Protein AF-A0A932JRI7-F1 (afdb_monomer_lite)

Sequence (1014 aa):
MSVPEILVAALLSLPAAAAASESVGAADLIRPLLGRARAAEADLAIRADRWESPTTLEPVEALLRSPLDVPEAAGRRRAGPTGTLSEALLSAAGSAGFAWDRVLADVGPGVKPPRAVKDEGLRRALRRLAGSLQRARSEVDAGLASLKPGLRERVLGAMTALVLGDDPPEGGTEAAFETAGAFDPLPLIVAAHDLAWTIDEVLPALREAALGAVFTGRLRWETPGGVILLSGKQDDVFSDVDLEGVDVLVDLGGRSRYLASPALAGPGQVRVVVDMSHELTMERPNGAAGSATLGVALFVAPEPGTKTVRAGDFSLGAGLFGVGAAWLAGPLSVDAGRFSLGAGAFGVGVMVAAGDGSRLVSDLSSQGYGTTRGAGLFVLRGSGGKAECGLRRPDARESLGLLSLCQGVGLGPRAFAAGGVGTALVSGSSNSLRASYMAQGMGYWHGLGRLLIHGDGNRLQARRYAQGAGVHTAVGLLAVEGSRNEARTWGVGPGFGWDYGVGWLDVAGDDNVLAAEWASGRGDIDGHGFVAVRGERNRLALAGAAAGALRRNAPSYAFAAATGTGNILKTPEPDPWGADGGFTHDAALAAPPAEWPTVDREPFAEADARRVLKRVLAAELLPARERLAAWLSAMANAGLESHVPLTVAERILQDGTDAPGLLPSLVTVERFDELVWARLLLSAGGRRGARATAVELSVAKGQRRAVLAGMLSVFGNGAAETALATLADPDWRVRRAAAISLGILLDRETGDEPGRLVLLAEAERLCGKSAPEESFARLGSQRLGAYLQTLASDPDSSREDFIRVFRAAEGRVLDRLPIGHHAAREFAAVLAGRSRAACQALSKQGEEAEALVGPAAGAARRLLDDPEPEVVQAALTALAQLGRPEDAGLVAARLSDPSAMLREAAAGGLGRMGVAALSEIARALAAPEPALRALGALAAAQSSDPAGLALLDGAFKDAEAAVRGTAVAALFAVQDPLKPRRKDFGPALRLLAAEDPDPVVRSAAARAMAAVGG

Structure (mmCIF, N/CA/C/O backbone):
data_AF-A0A932JRI7-F1
#
_entry.id   AF-A0A932JRI7-F1
#
loop_
_atom_site.group_PDB
_atom_site.id
_atom_site.type_symbol
_atom_site.label_atom_id
_atom_site.label_alt_id
_atom_site.label_comp_id
_atom_site.label_asym_id
_atom_site.label_entity_id
_atom_site.label_seq_id
_atom_site.pdbx_PDB_ins_code
_atom_site.Cartn_x
_atom_site.Cartn_y
_atom_site.Cartn_z
_atom_site.occupancy
_atom_site.B_iso_or_equiv
_atom_site.auth_seq_id
_atom_site.auth_comp_id
_atom_site.auth_asym_id
_atom_site.auth_atom_id
_atom_site.pdbx_PDB_model_num
ATOM 1 N N . MET A 1 1 ? -11.057 71.327 -11.210 1.00 36.66 1 MET A N 1
ATOM 2 C CA . MET A 1 1 ? -10.603 70.147 -11.976 1.00 36.66 1 MET A CA 1
ATOM 3 C C . MET A 1 1 ? -11.464 68.979 -11.537 1.00 36.66 1 MET A C 1
ATOM 5 O O . MET A 1 1 ? -11.344 68.554 -10.397 1.00 36.66 1 MET A O 1
ATOM 9 N N . SER A 1 2 ? -12.454 68.596 -12.339 1.00 27.72 2 SER A N 1
ATOM 10 C CA . SER A 1 2 ? -13.558 67.739 -11.889 1.00 27.72 2 SER A CA 1
ATOM 11 C C . SER A 1 2 ? -13.360 66.294 -12.340 1.00 27.72 2 SER A C 1
ATOM 13 O O . SER A 1 2 ? -13.501 66.058 -13.526 1.00 27.72 2 SER A O 1
ATOM 15 N N . VAL A 1 3 ? -12.988 65.407 -11.403 1.00 31.45 3 VAL A N 1
ATOM 16 C CA . VAL A 1 3 ? -13.730 64.245 -10.836 1.00 31.45 3 VAL A CA 1
ATOM 17 C C . VAL A 1 3 ? -13.995 62.909 -11.609 1.00 31.45 3 VAL A C 1
ATOM 19 O O . VAL A 1 3 ? -14.430 61.991 -10.923 1.00 31.45 3 VAL A O 1
ATOM 22 N N . PRO A 1 4 ? -13.627 62.627 -12.885 1.00 27.30 4 PRO A N 1
ATOM 23 C CA . PRO A 1 4 ? -13.668 61.226 -13.357 1.00 27.30 4 PRO A CA 1
ATOM 24 C C . PRO A 1 4 ? -12.367 60.640 -13.936 1.00 27.30 4 PRO A C 1
ATOM 26 O O . PRO A 1 4 ? -12.443 59.699 -14.714 1.00 27.30 4 PRO A O 1
ATOM 29 N N . GLU A 1 5 ? -11.176 61.087 -13.521 1.00 28.12 5 GLU A N 1
ATOM 30 C CA . GLU A 1 5 ? -9.908 60.408 -13.895 1.00 28.12 5 GLU A CA 1
ATOM 31 C C . GLU A 1 5 ? -9.205 59.683 -12.731 1.00 28.12 5 GLU A C 1
ATOM 33 O O . GLU A 1 5 ? -8.280 58.907 -12.945 1.00 28.12 5 GLU A O 1
ATOM 38 N N . ILE A 1 6 ? -9.700 59.824 -11.495 1.00 28.88 6 ILE A N 1
ATOM 39 C CA . ILE A 1 6 ? -9.169 59.098 -10.321 1.00 28.88 6 ILE A CA 1
ATOM 40 C C . ILE A 1 6 ? -9.861 57.731 -10.120 1.00 28.88 6 ILE A C 1
ATOM 42 O O . ILE A 1 6 ? -9.360 56.877 -9.394 1.00 28.88 6 ILE A O 1
ATOM 46 N N . LEU A 1 7 ? -10.966 57.457 -10.823 1.00 26.55 7 LEU A N 1
ATOM 47 C CA . LEU A 1 7 ? -11.754 56.231 -10.626 1.00 26.55 7 LEU A CA 1
ATOM 48 C C . LEU A 1 7 ? -11.332 55.022 -11.482 1.00 26.55 7 LEU A C 1
ATOM 50 O O . LEU A 1 7 ? -11.878 53.944 -11.286 1.00 26.55 7 LEU A O 1
ATOM 54 N N . VAL A 1 8 ? -10.344 55.153 -12.377 1.00 27.95 8 VAL A N 1
ATOM 55 C CA . VAL A 1 8 ? -9.866 54.022 -13.209 1.00 27.95 8 VAL A CA 1
ATOM 56 C C . VAL A 1 8 ? -8.505 53.476 -12.744 1.00 27.95 8 VAL A C 1
ATOM 58 O O . VAL A 1 8 ? -8.189 52.320 -13.002 1.00 27.95 8 VAL A O 1
ATOM 61 N N . ALA A 1 9 ? -7.743 54.233 -11.946 1.00 25.77 9 ALA A N 1
ATOM 62 C CA . ALA A 1 9 ? -6.472 53.775 -11.364 1.00 25.77 9 ALA A CA 1
ATOM 63 C C . ALA A 1 9 ? -6.589 53.252 -9.914 1.00 25.77 9 ALA A C 1
ATOM 65 O O . ALA A 1 9 ? -5.636 52.683 -9.392 1.00 25.77 9 ALA A O 1
ATOM 66 N N . ALA A 1 10 ? -7.757 53.389 -9.273 1.00 26.52 10 ALA A N 1
ATOM 67 C CA . ALA A 1 10 ? -8.033 52.882 -7.919 1.00 26.52 10 ALA A CA 1
ATOM 68 C C . ALA A 1 10 ? -8.859 51.574 -7.894 1.00 26.52 10 ALA A C 1
ATOM 70 O O . ALA A 1 10 ? -9.269 51.120 -6.830 1.00 26.52 10 ALA A O 1
ATOM 71 N N . LEU A 1 11 ? -9.081 50.949 -9.059 1.00 25.73 11 LEU A N 1
ATOM 72 C CA . LEU A 1 11 ? -9.688 49.614 -9.204 1.00 25.73 11 LEU A CA 1
ATOM 73 C C . LEU A 1 11 ? -8.648 48.494 -9.425 1.00 25.73 11 LEU A C 1
ATOM 75 O O . LEU A 1 11 ? -9.022 47.347 -9.646 1.00 25.73 11 LEU A O 1
ATOM 79 N N . LEU A 1 12 ? -7.348 48.804 -9.320 1.00 28.78 12 LEU A N 1
ATOM 80 C CA . LEU A 1 12 ? -6.237 47.841 -9.437 1.00 28.78 12 LEU A CA 1
ATOM 81 C C . LEU A 1 12 ? -5.398 47.697 -8.153 1.00 28.78 12 LEU A C 1
ATOM 83 O O . LEU A 1 12 ? -4.301 47.146 -8.181 1.00 28.78 12 LEU A O 1
ATOM 87 N N . SER A 1 13 ? -5.903 48.160 -7.011 1.00 29.48 13 SER A N 1
ATOM 88 C CA . SER A 1 13 ? -5.185 48.062 -5.735 1.00 29.48 13 SER A CA 1
ATOM 89 C C . SER A 1 13 ? -6.122 48.032 -4.528 1.00 29.48 13 SER A C 1
ATOM 91 O O . SER A 1 13 ? -5.981 48.815 -3.595 1.00 29.48 13 SER A O 1
ATOM 93 N N . LEU A 1 14 ? -7.059 47.081 -4.512 1.00 22.62 14 LEU A N 1
ATOM 94 C CA . LEU A 1 14 ? -7.661 46.584 -3.273 1.00 22.62 14 LEU A CA 1
ATOM 95 C C . LEU A 1 14 ? -7.813 45.055 -3.356 1.00 22.62 14 LEU A C 1
ATOM 97 O O . LEU A 1 14 ? -8.257 44.546 -4.388 1.00 22.62 14 LEU A O 1
ATOM 101 N N . PRO A 1 15 ? -7.436 44.311 -2.300 1.00 26.27 15 PRO A N 1
ATOM 102 C CA . PRO A 1 15 ? -7.470 42.857 -2.282 1.00 26.27 15 PRO A CA 1
ATOM 103 C C . PRO A 1 15 ? -8.920 42.369 -2.200 1.00 26.27 15 PRO A C 1
ATOM 105 O O . PRO A 1 15 ? -9.474 42.164 -1.124 1.00 26.27 15 PRO A O 1
ATOM 108 N N . ALA A 1 16 ? -9.539 42.139 -3.354 1.00 25.34 16 ALA A N 1
ATOM 109 C CA . ALA A 1 16 ? -10.710 41.279 -3.471 1.00 25.34 16 ALA A CA 1
ATOM 110 C C . ALA A 1 16 ? -10.256 39.808 -3.494 1.00 25.34 16 ALA A C 1
ATOM 112 O O . ALA A 1 16 ? -10.397 39.111 -4.492 1.00 25.34 16 ALA A O 1
ATOM 113 N N . ALA A 1 17 ? -9.643 39.346 -2.406 1.00 30.55 17 ALA A N 1
ATOM 114 C CA . ALA A 1 17 ? -9.257 37.948 -2.230 1.00 30.55 17 ALA A CA 1
ATOM 115 C C . ALA A 1 17 ? -9.237 37.597 -0.738 1.00 30.55 17 ALA A C 1
ATOM 117 O O . ALA A 1 17 ? -8.199 37.286 -0.173 1.00 30.55 17 ALA A O 1
ATOM 118 N N . ALA A 1 18 ? -10.390 37.699 -0.080 1.00 29.88 18 ALA A N 1
ATOM 119 C CA . ALA A 1 18 ? -10.559 37.176 1.279 1.00 29.88 18 ALA A CA 1
ATOM 120 C C . ALA A 1 18 ? -11.938 36.534 1.515 1.00 29.88 18 ALA A C 1
ATOM 122 O O . ALA A 1 18 ? -12.318 36.291 2.651 1.00 29.88 18 ALA A O 1
ATOM 123 N N . ALA A 1 19 ? -12.704 36.248 0.454 1.00 27.34 19 ALA A N 1
ATOM 124 C CA . ALA A 1 19 ? -14.030 35.631 0.588 1.00 27.34 19 ALA A CA 1
ATOM 125 C C . ALA A 1 19 ? -14.364 34.598 -0.509 1.00 27.34 19 ALA A C 1
ATOM 127 O O . ALA A 1 19 ? -15.526 34.258 -0.696 1.00 27.34 19 ALA A O 1
ATOM 128 N N . ALA A 1 20 ? -13.362 34.092 -1.241 1.00 27.81 20 ALA A N 1
ATOM 129 C CA . ALA A 1 20 ? -13.552 33.069 -2.280 1.00 27.81 20 ALA A CA 1
ATOM 130 C C . ALA A 1 20 ? -12.725 31.785 -2.056 1.00 27.81 20 ALA A C 1
ATOM 132 O O . ALA A 1 20 ? -12.761 30.889 -2.892 1.00 27.81 20 ALA A O 1
ATOM 133 N N . SER A 1 21 ? -11.977 31.667 -0.951 1.00 36.88 21 SER A N 1
ATOM 134 C CA . SER A 1 21 ? -11.067 30.532 -0.718 1.00 36.88 21 SER A CA 1
ATOM 135 C C . SER A 1 21 ? -11.679 29.355 0.053 1.00 36.88 21 SER A C 1
ATOM 137 O O . SER A 1 21 ? -10.985 28.366 0.268 1.00 36.88 21 SER A O 1
ATOM 139 N N . GLU A 1 22 ? -12.953 29.415 0.455 1.00 42.88 22 GLU A N 1
ATOM 140 C CA . GLU A 1 22 ? -13.600 28.337 1.229 1.00 42.88 22 GLU A CA 1
ATOM 141 C C . GLU A 1 22 ? -14.302 27.258 0.374 1.00 42.88 22 GLU A C 1
ATOM 143 O O . GLU A 1 22 ? -14.748 26.250 0.924 1.00 42.88 22 GLU A O 1
ATOM 148 N N . SER A 1 23 ? -14.377 27.407 -0.959 1.00 53.59 23 SER A N 1
ATOM 149 C CA . SER A 1 23 ? -15.169 26.515 -1.832 1.00 53.59 23 SER A CA 1
ATOM 150 C C . SER A 1 23 ? -14.382 25.538 -2.717 1.00 53.59 23 SER A C 1
ATOM 152 O O . SER A 1 23 ? -15.010 24.713 -3.374 1.00 53.59 23 SER A O 1
ATOM 154 N N . VAL A 1 24 ? -13.047 25.603 -2.759 1.00 71.25 24 VAL A N 1
ATOM 155 C CA . VAL A 1 24 ? -12.232 24.773 -3.672 1.00 71.25 24 VAL A CA 1
ATOM 156 C C . VAL A 1 24 ? -11.678 23.550 -2.934 1.00 71.25 24 VAL A C 1
ATOM 158 O O . VAL A 1 24 ? -10.930 23.694 -1.962 1.00 71.25 24 VAL A O 1
ATOM 161 N N . GLY A 1 25 ? -12.049 22.345 -3.375 1.00 85.31 25 GLY A N 1
ATOM 162 C CA . GLY A 1 25 ? -11.584 21.082 -2.798 1.00 85.31 25 GLY A CA 1
ATOM 163 C C . GLY A 1 25 ? -10.139 20.738 -3.176 1.00 85.31 25 GLY A C 1
ATOM 164 O O . GLY A 1 25 ? -9.568 21.302 -4.106 1.00 85.31 25 GLY A O 1
ATOM 165 N N . ALA A 1 26 ? -9.531 19.775 -2.474 1.00 91.62 26 ALA A N 1
ATOM 166 C CA . ALA A 1 26 ? -8.179 19.289 -2.779 1.00 91.62 26 ALA A CA 1
ATOM 167 C C . ALA A 1 26 ? -8.045 18.796 -4.231 1.00 91.62 26 ALA A C 1
ATOM 169 O O . ALA A 1 26 ? -7.094 19.153 -4.923 1.00 91.62 26 ALA A O 1
ATOM 170 N N . ALA A 1 27 ? -9.028 18.027 -4.705 1.00 93.06 27 ALA A N 1
ATOM 171 C CA . ALA A 1 27 ? -9.071 17.505 -6.068 1.00 93.06 27 ALA A CA 1
ATOM 172 C C . ALA A 1 27 ? -9.191 18.613 -7.127 1.00 93.06 27 ALA A C 1
ATOM 174 O O . ALA A 1 27 ? -8.538 18.541 -8.169 1.00 93.06 27 ALA A O 1
ATOM 175 N N . ASP A 1 28 ? -9.953 19.672 -6.842 1.00 93.75 28 ASP A N 1
ATOM 176 C CA . ASP A 1 28 ? -10.133 20.808 -7.755 1.00 93.75 28 ASP A CA 1
ATOM 177 C C . ASP A 1 28 ? -8.826 21.555 -8.034 1.00 93.75 28 ASP A C 1
ATOM 179 O O . ASP A 1 28 ? -8.659 22.123 -9.111 1.00 93.75 28 ASP A O 1
ATOM 183 N N . LEU A 1 29 ? -7.871 21.520 -7.097 1.00 94.56 29 LEU A N 1
ATOM 184 C CA . LEU A 1 29 ? -6.537 22.085 -7.301 1.00 94.56 29 LEU A CA 1
ATOM 185 C C . LEU A 1 29 ? -5.662 21.235 -8.231 1.00 94.56 29 LEU A C 1
ATOM 187 O O . LEU A 1 29 ? -4.788 21.772 -8.910 1.00 94.56 29 LEU A O 1
ATOM 191 N N . ILE A 1 30 ? -5.894 19.921 -8.275 1.00 96.69 30 ILE A N 1
ATOM 192 C CA . ILE A 1 30 ? -5.108 18.972 -9.073 1.00 96.69 30 ILE A CA 1
ATOM 193 C C . ILE A 1 30 ? -5.594 18.913 -10.520 1.00 96.69 30 ILE A C 1
ATOM 195 O O . ILE A 1 30 ? -4.771 18.864 -11.435 1.00 96.69 30 ILE A O 1
ATOM 199 N N . ARG A 1 31 ? -6.913 18.949 -10.749 1.00 96.12 31 ARG A N 1
ATOM 200 C CA . ARG A 1 31 ? -7.529 18.809 -12.085 1.00 96.12 31 ARG A CA 1
ATOM 201 C C . ARG A 1 31 ? -6.873 19.668 -13.182 1.00 96.12 31 ARG A C 1
ATOM 203 O O . ARG A 1 31 ? -6.589 19.125 -14.250 1.00 96.12 31 ARG A O 1
ATOM 210 N N . PRO A 1 32 ? -6.544 20.958 -12.957 1.00 94.75 32 PRO A N 1
ATOM 211 C CA . PRO A 1 32 ? -5.906 21.793 -13.978 1.00 94.75 32 PRO A CA 1
ATOM 212 C C . PRO A 1 32 ? -4.484 21.354 -14.367 1.00 94.75 32 PRO A C 1
ATOM 214 O O . PRO A 1 32 ? -3.978 21.769 -15.410 1.00 94.75 32 PRO A O 1
ATOM 217 N N . LEU A 1 33 ? -3.814 20.545 -13.539 1.00 94.56 33 LEU A N 1
ATOM 218 C CA . LEU A 1 33 ? -2.443 20.089 -13.773 1.00 94.56 33 LEU A CA 1
ATOM 219 C C . LEU A 1 33 ? -2.367 18.830 -14.645 1.00 94.56 33 LEU A C 1
ATOM 221 O O . LEU A 1 33 ? -1.331 18.609 -15.271 1.00 94.56 33 LEU A O 1
ATOM 225 N N . LEU A 1 34 ? -3.447 18.045 -14.751 1.00 94.81 34 LEU A N 1
ATOM 226 C CA . LEU A 1 34 ? -3.465 16.774 -15.494 1.00 94.81 34 LEU A CA 1
ATOM 227 C C . LEU A 1 34 ? -3.014 16.946 -16.952 1.00 94.81 34 LEU A C 1
ATOM 229 O O . LEU A 1 34 ? -2.151 16.214 -17.441 1.00 94.81 34 LEU A O 1
ATOM 233 N N . GLY A 1 35 ? -3.512 17.995 -17.615 1.00 90.19 35 GLY A N 1
ATOM 234 C CA . GLY A 1 35 ? -3.157 18.304 -19.000 1.00 90.19 35 GLY A CA 1
ATOM 235 C C . GLY A 1 35 ? -1.664 18.582 -19.209 1.00 90.19 35 GLY A C 1
ATOM 236 O O . GLY A 1 35 ? -1.132 18.266 -20.271 1.00 90.19 35 GLY A O 1
ATOM 237 N N . ARG A 1 36 ? -0.951 19.095 -18.192 1.00 88.88 36 ARG A N 1
ATOM 238 C CA . ARG A 1 36 ? 0.504 19.339 -18.266 1.00 88.88 36 ARG A CA 1
ATOM 239 C C . ARG A 1 36 ? 1.309 18.039 -18.304 1.00 88.88 36 ARG A C 1
ATOM 241 O O . ARG A 1 36 ? 2.360 18.001 -18.934 1.00 88.88 36 ARG A O 1
ATOM 248 N N . ALA A 1 37 ? 0.788 16.978 -17.689 1.00 90.94 37 ALA A N 1
ATOM 249 C CA . ALA A 1 37 ? 1.353 15.630 -17.724 1.00 90.94 37 ALA A CA 1
ATOM 250 C C . ALA A 1 37 ? 0.756 14.759 -18.849 1.00 90.94 37 ALA A C 1
ATOM 252 O O . ALA A 1 37 ? 0.970 13.548 -18.866 1.00 90.94 37 ALA A O 1
ATOM 253 N N . ARG A 1 38 ? -0.002 15.358 -19.787 1.00 92.19 38 ARG A N 1
ATOM 254 C CA . ARG A 1 38 ? -0.692 14.663 -20.895 1.00 92.19 38 ARG A CA 1
ATOM 255 C C . ARG A 1 38 ? -1.640 13.551 -20.416 1.00 92.19 38 ARG A C 1
ATOM 257 O O . ARG A 1 38 ? -1.845 12.568 -21.134 1.00 92.19 38 ARG A O 1
ATOM 264 N N . ALA A 1 39 ? -2.208 13.721 -19.223 1.00 93.00 39 ALA A N 1
ATOM 265 C CA . ALA A 1 39 ? -3.113 12.776 -18.581 1.00 93.00 39 ALA A CA 1
ATOM 266 C C . ALA A 1 39 ? -4.538 13.340 -18.491 1.00 93.00 39 ALA A C 1
ATOM 268 O O . ALA A 1 39 ? -4.741 14.554 -18.417 1.00 93.00 39 ALA A O 1
ATOM 269 N N . ALA A 1 40 ? -5.518 12.446 -18.457 1.00 94.12 40 ALA A N 1
ATOM 270 C CA . ALA A 1 40 ? -6.896 12.708 -18.061 1.00 94.12 40 ALA A CA 1
ATOM 271 C C . ALA A 1 40 ? -7.214 11.996 -16.735 1.00 94.12 40 ALA A C 1
ATOM 273 O O . ALA A 1 40 ? -6.470 11.125 -16.293 1.00 94.12 40 ALA A O 1
ATOM 274 N N . GLU A 1 41 ? -8.346 12.324 -16.103 1.00 95.12 41 GLU A N 1
ATOM 275 C CA . GLU A 1 41 ? -8.762 11.652 -14.858 1.00 95.12 41 GLU A CA 1
ATOM 276 C C . GLU A 1 41 ? -8.888 10.130 -15.032 1.00 95.12 41 GLU A C 1
ATOM 278 O O . GLU A 1 41 ? -8.479 9.372 -14.157 1.00 95.12 41 GLU A O 1
ATOM 283 N N . ALA A 1 42 ? -9.383 9.681 -16.190 1.00 94.00 42 ALA A N 1
ATOM 284 C CA . ALA A 1 42 ? -9.513 8.262 -16.508 1.00 94.00 42 ALA A CA 1
ATOM 285 C C . ALA A 1 42 ? -8.161 7.524 -16.566 1.00 94.00 42 ALA A C 1
ATOM 287 O O . ALA A 1 42 ? -8.125 6.324 -16.312 1.00 94.00 42 ALA A O 1
ATOM 288 N N . ASP A 1 43 ? -7.056 8.222 -16.856 1.00 94.50 43 ASP A N 1
ATOM 289 C CA . ASP A 1 43 ? -5.713 7.625 -16.888 1.00 94.50 43 ASP A CA 1
ATOM 290 C C . ASP A 1 43 ? -5.156 7.351 -15.480 1.00 94.50 43 ASP A C 1
ATOM 292 O O . ASP A 1 43 ? -4.161 6.643 -15.343 1.00 94.50 43 ASP A O 1
ATOM 296 N N . LEU A 1 44 ? -5.783 7.900 -14.433 1.00 95.44 44 LEU A N 1
ATOM 297 C CA . LEU A 1 44 ? -5.419 7.643 -13.036 1.00 95.44 44 LEU A CA 1
ATOM 298 C C . LEU A 1 44 ? -6.091 6.375 -12.488 1.00 95.44 44 LEU A C 1
ATOM 300 O O . LEU A 1 44 ? -5.732 5.907 -11.411 1.00 95.44 44 LEU A O 1
ATOM 304 N N . ALA A 1 45 ? -7.104 5.848 -13.177 1.00 94.75 45 ALA A N 1
ATOM 305 C CA . ALA A 1 45 ? -7.921 4.760 -12.663 1.00 94.75 45 ALA A CA 1
ATOM 306 C C . ALA A 1 45 ? -7.111 3.464 -12.514 1.00 94.75 45 ALA A C 1
ATOM 308 O O . ALA A 1 45 ? -6.529 2.946 -13.468 1.00 94.75 45 ALA A O 1
ATOM 309 N N . ILE A 1 46 ? -7.151 2.887 -11.315 1.00 92.19 46 ILE A N 1
ATOM 310 C CA . ILE A 1 46 ? -6.522 1.606 -11.008 1.00 92.19 46 ILE A CA 1
ATOM 311 C C . ILE A 1 46 ? -7.592 0.516 -11.008 1.00 92.19 46 ILE A C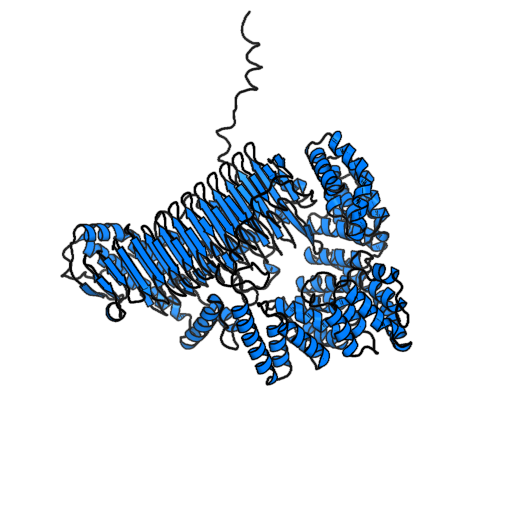 1
ATOM 313 O O . ILE A 1 46 ? -8.572 0.560 -10.263 1.00 92.19 46 ILE A O 1
ATOM 317 N N . ARG A 1 47 ? -7.405 -0.483 -11.873 1.00 86.12 47 ARG A N 1
ATOM 318 C CA . ARG A 1 47 ? -8.337 -1.602 -12.040 1.00 86.12 47 ARG A CA 1
ATOM 319 C C . ARG A 1 47 ? -8.220 -2.635 -10.917 1.00 86.12 47 ARG A C 1
ATOM 321 O O . ARG A 1 47 ? -7.149 -3.201 -10.700 1.00 86.12 47 ARG A O 1
ATOM 328 N N . ALA A 1 48 ? -9.355 -2.945 -10.296 1.00 74.38 48 ALA A N 1
ATOM 329 C CA . ALA A 1 48 ? -9.482 -3.927 -9.218 1.00 74.38 48 ALA A CA 1
ATOM 330 C C . ALA A 1 48 ? -9.294 -5.389 -9.677 1.00 74.38 48 ALA A C 1
ATOM 332 O O . ALA A 1 48 ? -8.762 -6.212 -8.940 1.00 74.38 48 ALA A O 1
ATOM 333 N N . ASP A 1 49 ? -9.689 -5.724 -10.910 1.00 84.06 49 ASP A N 1
ATOM 334 C CA . ASP A 1 49 ? -9.699 -7.099 -11.445 1.00 84.06 49 ASP A CA 1
ATOM 335 C C . ASP A 1 49 ? -8.313 -7.624 -11.875 1.00 84.06 49 ASP A C 1
ATOM 337 O O . ASP A 1 49 ? -8.165 -8.768 -12.324 1.00 84.06 49 ASP A O 1
ATOM 341 N N . ARG A 1 50 ? -7.270 -6.804 -11.694 1.00 83.62 50 ARG A N 1
ATOM 342 C CA . ARG A 1 50 ? -5.865 -7.185 -11.893 1.00 83.62 50 ARG A CA 1
ATOM 343 C C . ARG A 1 50 ? -5.440 -8.320 -10.961 1.00 83.62 50 ARG A C 1
ATOM 345 O O . ARG A 1 50 ? -4.589 -9.128 -11.338 1.00 83.62 50 ARG A O 1
ATOM 352 N N . TRP A 1 51 ? -6.050 -8.390 -9.781 1.00 82.88 51 TRP A N 1
ATOM 353 C CA . TRP A 1 51 ? -5.778 -9.391 -8.759 1.00 82.88 51 TRP A CA 1
ATOM 354 C C . TRP A 1 51 ? -7.082 -10.061 -8.312 1.00 82.88 51 TRP A C 1
ATOM 356 O O . TRP A 1 51 ? -8.066 -9.395 -8.009 1.00 82.88 51 TRP A O 1
ATOM 366 N N . GLU A 1 52 ? -7.089 -11.389 -8.231 1.00 81.75 52 GLU A N 1
ATOM 367 C CA . GLU A 1 52 ? -8.149 -12.185 -7.605 1.00 81.75 52 GLU A CA 1
ATOM 368 C C . GLU A 1 52 ? -7.899 -12.215 -6.094 1.00 81.75 52 GLU A C 1
ATOM 370 O O . GLU A 1 52 ? -7.553 -13.241 -5.518 1.00 81.75 52 GLU A O 1
ATOM 375 N N . SER A 1 53 ? -8.014 -11.055 -5.443 1.00 81.81 53 SER A N 1
ATOM 376 C CA . SER A 1 53 ? -7.880 -10.975 -3.989 1.00 81.81 53 SER A CA 1
ATOM 377 C C . SER A 1 53 ? -9.234 -11.269 -3.338 1.00 81.81 53 SER A C 1
ATOM 379 O O . SER A 1 53 ? -10.214 -10.580 -3.643 1.00 81.81 53 SER A O 1
ATOM 381 N N . PRO A 1 54 ? -9.345 -12.267 -2.444 1.00 83.12 54 PRO A N 1
ATOM 382 C CA . PRO A 1 54 ? -10.583 -12.475 -1.717 1.00 83.12 54 PRO A CA 1
ATOM 383 C C . PRO A 1 54 ? -10.839 -11.288 -0.780 1.00 83.12 54 PRO A C 1
ATOM 385 O O . PRO A 1 54 ? -9.922 -10.576 -0.360 1.00 83.12 54 PRO A O 1
ATOM 388 N N . THR A 1 55 ? -12.114 -11.102 -0.438 1.00 85.31 55 THR A N 1
ATOM 389 C CA . THR A 1 55 ? -12.574 -10.156 0.588 1.00 85.31 55 THR A CA 1
ATOM 390 C C . THR A 1 55 ? -12.255 -8.673 0.343 1.00 85.31 55 THR A C 1
ATOM 392 O O . THR A 1 55 ? -12.105 -7.923 1.309 1.00 85.31 55 THR A O 1
ATOM 395 N N . THR A 1 56 ? -12.148 -8.235 -0.916 1.00 90.25 56 THR A N 1
ATOM 396 C CA . THR A 1 56 ? -12.024 -6.806 -1.250 1.00 90.25 56 THR A CA 1
ATOM 397 C C . THR A 1 56 ? -13.209 -5.999 -0.717 1.00 90.25 56 THR A C 1
ATOM 399 O O . THR A 1 56 ? -14.323 -6.504 -0.560 1.00 90.25 56 THR A O 1
ATOM 402 N N . LEU A 1 57 ? -12.956 -4.727 -0.403 1.00 90.94 57 LEU A N 1
ATOM 403 C CA . LEU A 1 57 ? -13.967 -3.802 0.096 1.00 90.94 57 LEU A CA 1
ATOM 404 C C . LEU A 1 57 ? -14.340 -2.824 -1.013 1.00 90.94 57 LEU A C 1
ATOM 406 O O . LEU A 1 57 ? -13.515 -2.011 -1.422 1.00 90.94 57 LEU A O 1
ATOM 410 N N . GLU A 1 58 ? -15.597 -2.853 -1.454 1.00 91.25 58 GLU A N 1
ATOM 411 C CA . GLU A 1 58 ? -16.082 -1.995 -2.543 1.00 91.25 58 GLU A CA 1
ATOM 412 C C . GLU A 1 58 ? -15.795 -0.492 -2.337 1.00 91.25 58 GLU A C 1
ATOM 414 O O . GLU A 1 58 ? -15.376 0.155 -3.297 1.00 91.25 58 GLU A O 1
ATOM 419 N N . PRO A 1 59 ? -15.900 0.086 -1.118 1.00 90.56 59 PRO A N 1
ATOM 420 C CA . PRO A 1 59 ? -15.491 1.474 -0.893 1.00 90.56 59 PRO A CA 1
ATOM 421 C C . PRO A 1 59 ? -14.014 1.755 -1.209 1.00 90.56 59 PRO A C 1
ATOM 423 O O . PRO A 1 59 ? -13.687 2.864 -1.618 1.00 90.56 59 PRO A O 1
ATOM 426 N N . VAL A 1 60 ? -13.120 0.778 -1.027 1.00 93.38 60 VAL A N 1
ATOM 427 C CA . VAL A 1 60 ? -11.687 0.918 -1.334 1.00 93.38 60 VAL A CA 1
ATOM 428 C C . VAL A 1 60 ? -11.453 0.782 -2.837 1.00 93.38 60 VAL A C 1
ATOM 430 O O . VAL A 1 60 ? -10.760 1.610 -3.424 1.00 93.38 60 VAL A O 1
ATOM 433 N N . GLU A 1 61 ? -12.089 -0.200 -3.479 1.00 93.88 61 GLU A N 1
ATOM 434 C CA . GLU A 1 61 ? -11.988 -0.393 -4.931 1.00 93.88 61 GLU A CA 1
ATOM 435 C C . GLU A 1 61 ? -12.552 0.802 -5.713 1.00 93.88 61 GLU A C 1
ATOM 437 O O . GLU A 1 61 ? -12.004 1.192 -6.743 1.00 93.88 61 GLU A O 1
ATOM 442 N N . ALA A 1 62 ? -13.616 1.434 -5.210 1.00 93.62 62 ALA A N 1
ATOM 443 C CA . ALA A 1 62 ? -14.157 2.659 -5.789 1.00 93.62 62 ALA A CA 1
ATOM 444 C C . ALA A 1 62 ? -13.135 3.809 -5.774 1.00 93.62 62 ALA A C 1
ATOM 446 O O . ALA A 1 62 ? -12.999 4.513 -6.772 1.00 93.62 62 ALA A O 1
ATOM 447 N N . LEU A 1 63 ? -12.370 3.962 -4.687 1.00 95.00 63 LEU A N 1
ATOM 448 C CA . LEU A 1 63 ? -11.324 4.985 -4.579 1.00 95.00 63 LEU A CA 1
ATOM 449 C C . LEU A 1 63 ? -10.108 4.701 -5.467 1.00 95.00 63 LEU A C 1
ATOM 451 O O . LEU A 1 63 ? -9.479 5.635 -5.949 1.00 95.00 63 LEU A O 1
ATOM 455 N N . LEU A 1 64 ? -9.782 3.431 -5.713 1.00 95.62 64 LEU A N 1
ATOM 456 C CA . LEU A 1 64 ? -8.743 3.059 -6.678 1.00 95.62 64 LEU A CA 1
ATOM 457 C C . LEU A 1 64 ? -9.163 3.395 -8.116 1.00 95.62 64 LEU A C 1
ATOM 459 O O . LEU A 1 64 ? -8.343 3.868 -8.900 1.00 95.62 64 LEU A O 1
ATOM 463 N N . ARG A 1 65 ? -10.447 3.213 -8.452 1.00 95.12 65 ARG A N 1
ATOM 464 C CA . ARG A 1 65 ? -10.999 3.596 -9.763 1.00 95.12 65 ARG A CA 1
ATOM 465 C C . ARG A 1 65 ? -11.137 5.109 -9.937 1.00 95.12 65 ARG A C 1
ATOM 467 O O . ARG A 1 65 ? -11.013 5.583 -11.061 1.00 95.12 65 ARG A O 1
ATOM 474 N N . SER A 1 66 ? -11.328 5.845 -8.842 1.00 95.38 66 SER A N 1
ATOM 475 C CA . SER A 1 66 ? -11.426 7.309 -8.832 1.00 95.38 66 SER A CA 1
ATOM 476 C C . SER A 1 66 ? -10.461 7.940 -7.814 1.00 95.38 66 SER A C 1
ATOM 478 O O . SER A 1 66 ? -10.903 8.444 -6.777 1.00 95.38 66 SER A O 1
ATOM 480 N N . PRO A 1 67 ? -9.137 7.973 -8.081 1.00 96.44 67 PRO A N 1
ATOM 481 C CA . PRO A 1 67 ? -8.154 8.456 -7.103 1.00 96.44 67 PRO A CA 1
ATOM 482 C C . PRO A 1 67 ? -8.352 9.899 -6.634 1.00 96.44 67 PRO A C 1
ATOM 484 O O . PRO A 1 67 ? -7.891 10.250 -5.548 1.00 96.44 67 PRO A O 1
ATOM 487 N N . LEU A 1 68 ? -9.024 10.740 -7.429 1.00 96.00 68 LEU A N 1
ATOM 488 C CA . LEU A 1 68 ? -9.323 12.126 -7.065 1.00 96.00 68 LEU A CA 1
ATOM 489 C C . LEU A 1 68 ? -10.455 12.266 -6.034 1.00 96.00 68 LEU A C 1
ATOM 491 O O . LEU A 1 68 ? -10.552 13.313 -5.401 1.00 96.00 68 LEU A O 1
ATOM 495 N N . ASP A 1 69 ? -11.244 11.219 -5.781 1.00 94.25 69 ASP A N 1
ATOM 496 C CA . ASP A 1 69 ? -12.340 11.247 -4.800 1.00 94.25 69 ASP A CA 1
ATOM 497 C C . ASP A 1 69 ? -11.853 10.998 -3.358 1.00 94.25 69 ASP A C 1
ATOM 499 O O . ASP A 1 69 ? -12.600 11.183 -2.392 1.00 94.25 69 ASP A O 1
ATOM 503 N N . VAL A 1 70 ? -10.588 10.592 -3.180 1.00 94.50 70 VAL A N 1
ATOM 504 C CA . VAL A 1 70 ? -10.008 10.217 -1.876 1.00 94.50 70 VAL A CA 1
ATOM 505 C C . VAL A 1 70 ? -10.145 11.320 -0.812 1.00 94.50 70 VAL A C 1
ATOM 507 O O . VAL A 1 70 ? -10.603 11.001 0.293 1.00 94.50 70 VAL A O 1
ATOM 510 N N . PRO A 1 71 ? -9.827 12.605 -1.081 1.00 90.38 71 PRO A N 1
ATOM 511 C CA . PRO A 1 71 ? -9.994 13.664 -0.082 1.00 90.38 71 PRO A CA 1
ATOM 512 C C . PRO A 1 71 ? -11.460 13.891 0.308 1.00 90.38 71 PRO A C 1
ATOM 514 O O . PRO A 1 71 ? -11.774 14.123 1.476 1.00 90.38 71 PRO A O 1
ATOM 517 N N . GLU A 1 72 ? -12.391 13.786 -0.641 1.00 82.06 72 GLU A N 1
ATOM 518 C CA . GLU A 1 72 ? -13.822 13.993 -0.387 1.00 82.06 72 GLU A CA 1
ATOM 519 C C . GLU A 1 72 ? -14.446 12.842 0.406 1.00 82.06 72 GLU A C 1
ATOM 521 O O . GLU A 1 72 ? -15.284 13.067 1.287 1.00 82.06 72 GLU A O 1
ATOM 526 N N . ALA A 1 73 ? -13.991 11.610 0.161 1.00 74.25 73 ALA A N 1
ATOM 527 C CA . ALA A 1 73 ? -14.358 10.442 0.955 1.00 74.25 73 ALA A CA 1
ATOM 528 C C . ALA A 1 73 ? -13.910 10.561 2.427 1.00 74.25 73 ALA A C 1
ATOM 530 O O . ALA A 1 73 ? -14.485 9.910 3.306 1.00 74.25 73 ALA A O 1
ATOM 531 N N . ALA A 1 74 ? -12.931 11.424 2.721 1.00 62.53 74 ALA A N 1
ATOM 532 C CA . ALA A 1 74 ? -12.609 11.858 4.079 1.00 62.53 74 ALA A CA 1
ATOM 533 C C . ALA A 1 74 ? -13.447 13.074 4.540 1.00 62.53 74 ALA A C 1
ATOM 535 O O . ALA A 1 74 ? -13.839 13.138 5.705 1.00 62.53 74 ALA A O 1
ATOM 536 N N . GLY A 1 75 ? -13.769 14.000 3.628 1.00 50.31 75 GLY A N 1
ATOM 537 C CA . GLY A 1 75 ? -14.407 15.300 3.883 1.00 50.31 75 GLY A CA 1
ATOM 538 C C . GLY A 1 75 ? -15.938 15.342 4.018 1.00 50.31 75 GLY A C 1
ATOM 539 O O . GLY A 1 75 ? -16.453 16.306 4.587 1.00 50.31 75 GLY A O 1
ATOM 540 N N . ARG A 1 76 ? -16.703 14.306 3.629 1.00 42.59 76 ARG A N 1
ATOM 541 C CA . ARG A 1 76 ? -18.157 14.233 3.956 1.00 42.59 76 ARG A CA 1
ATOM 542 C C . ARG A 1 76 ? -18.450 14.167 5.470 1.00 42.59 76 ARG A C 1
ATOM 544 O O . ARG A 1 76 ? -19.608 14.159 5.878 1.00 42.59 76 ARG A O 1
ATOM 551 N N . ARG A 1 77 ? -17.402 14.170 6.303 1.00 43.56 77 ARG A N 1
ATOM 552 C CA . ARG A 1 77 ? -17.418 14.304 7.765 1.00 43.56 77 ARG A CA 1
ATOM 553 C C . ARG A 1 77 ? -16.639 15.543 8.238 1.00 43.56 77 ARG A C 1
ATOM 555 O O . ARG A 1 77 ? -15.935 15.467 9.238 1.00 43.56 77 ARG A O 1
ATOM 562 N N . ARG A 1 78 ? -16.780 16.705 7.578 1.00 39.09 78 ARG A N 1
ATOM 563 C CA . ARG A 1 78 ? -16.371 18.016 8.152 1.00 39.09 78 ARG A CA 1
ATOM 564 C C . ARG A 1 78 ? -17.043 18.328 9.510 1.00 39.09 78 ARG A C 1
ATOM 566 O O . ARG A 1 78 ? -16.678 19.286 10.175 1.00 39.09 78 ARG A O 1
ATOM 573 N N . ALA A 1 79 ? -17.956 17.468 9.967 1.00 38.94 79 ALA A N 1
ATOM 574 C CA . ALA A 1 79 ? -18.159 17.157 11.377 1.00 38.94 79 ALA A CA 1
ATOM 575 C C . ALA A 1 79 ? -17.693 15.705 11.632 1.00 38.94 79 ALA A C 1
ATOM 577 O O . ALA A 1 79 ? -18.344 14.760 11.179 1.00 38.94 79 ALA A O 1
ATOM 578 N N . GLY A 1 80 ? -16.553 15.504 12.309 1.00 43.97 80 GLY A N 1
ATOM 579 C CA . GLY A 1 80 ? -16.154 14.180 12.814 1.00 43.97 80 GLY A CA 1
ATOM 580 C C . GLY A 1 80 ? -17.241 13.589 13.734 1.00 43.97 80 GLY A C 1
ATOM 581 O O . GLY A 1 80 ? -18.174 14.314 14.076 1.00 43.97 80 GLY A O 1
ATOM 582 N N . PRO A 1 81 ? -17.165 12.305 14.157 1.00 48.56 81 PRO A N 1
ATOM 583 C CA . PRO A 1 81 ? -18.149 11.733 15.083 1.00 48.56 81 PRO A CA 1
ATOM 584 C C . PRO A 1 81 ? -18.352 12.707 16.250 1.00 48.56 81 PRO A C 1
ATOM 586 O O . PRO A 1 81 ? -17.391 13.117 16.907 1.00 48.56 81 PRO A O 1
ATOM 589 N N . THR A 1 82 ? -19.579 13.177 16.414 1.00 47.72 82 THR A N 1
ATOM 590 C CA . THR A 1 82 ? -20.025 14.211 17.338 1.00 47.72 82 THR A CA 1
ATOM 591 C C . THR A 1 82 ? -19.974 13.657 18.762 1.00 47.72 82 THR A C 1
ATOM 593 O O . THR A 1 82 ? -20.925 13.147 19.330 1.00 47.72 82 THR A O 1
ATOM 596 N N . GLY A 1 83 ? -18.783 13.674 19.357 1.00 65.06 83 GLY A N 1
ATOM 597 C CA . GLY A 1 83 ? -18.572 13.465 20.795 1.00 65.06 83 GLY A CA 1
ATOM 598 C C . GLY A 1 83 ? -18.876 12.077 21.390 1.00 65.06 83 GLY A C 1
ATOM 599 O O . GLY A 1 83 ? -18.344 11.805 22.459 1.00 65.06 83 GLY A O 1
ATOM 600 N N . THR A 1 84 ? -19.641 11.201 20.730 1.00 83.31 84 THR A N 1
ATOM 601 C CA . THR A 1 84 ? -20.241 9.984 21.314 1.00 83.31 84 THR A CA 1
ATOM 602 C C . THR A 1 84 ? -19.614 8.677 20.813 1.00 83.31 84 THR A C 1
ATOM 604 O O . THR A 1 84 ? -18.881 8.657 19.817 1.00 83.31 84 THR A O 1
ATOM 607 N N . LEU A 1 85 ? -19.888 7.568 21.513 1.00 87.12 85 LEU A N 1
ATOM 608 C CA . LEU A 1 85 ? -19.370 6.246 21.149 1.00 87.12 85 LEU A CA 1
ATOM 609 C C . LEU A 1 85 ? -20.143 5.622 19.978 1.00 87.12 85 LEU A C 1
ATOM 611 O O . LEU A 1 85 ? -19.529 5.018 19.094 1.00 87.12 85 LEU A O 1
ATOM 615 N N . SER A 1 86 ? -21.470 5.777 19.944 1.00 90.69 86 SER A N 1
ATOM 616 C CA . SER A 1 86 ? -22.317 5.215 18.881 1.00 90.69 86 SER A CA 1
ATOM 617 C C . SER A 1 86 ? -21.953 5.744 17.494 1.00 90.69 86 SER A C 1
ATOM 619 O O . SER A 1 86 ? -21.856 4.977 16.535 1.00 90.69 86 SER A O 1
ATOM 621 N N . GLU A 1 87 ? -21.652 7.034 17.378 1.00 88.75 87 GLU A N 1
ATOM 622 C CA . GLU A 1 87 ? -21.256 7.635 16.107 1.00 88.75 87 GLU A CA 1
ATOM 623 C C . GLU A 1 87 ? -19.852 7.237 15.665 1.00 88.75 87 GLU A C 1
ATOM 625 O O . GLU A 1 87 ? -19.600 7.096 14.466 1.00 88.75 87 GLU A O 1
ATOM 630 N N . ALA A 1 88 ? -18.937 7.024 16.614 1.00 90.88 88 ALA A N 1
ATOM 631 C CA . ALA A 1 88 ? -17.622 6.473 16.316 1.00 90.88 88 ALA A CA 1
ATOM 632 C C . ALA A 1 88 ? -17.749 5.042 15.758 1.00 90.88 88 ALA A C 1
ATOM 634 O O . ALA A 1 88 ? -17.135 4.723 14.739 1.00 90.88 88 ALA A O 1
ATOM 635 N N . LEU A 1 89 ? -18.614 4.211 16.347 1.00 91.56 89 LEU A N 1
ATOM 636 C CA . LEU A 1 89 ? -18.920 2.869 15.840 1.00 91.56 89 LEU A CA 1
ATOM 637 C C . LEU A 1 89 ? -19.562 2.893 14.452 1.00 91.56 89 LEU A C 1
ATOM 639 O O . LEU A 1 89 ? -19.087 2.204 13.548 1.00 91.56 89 LEU A O 1
ATOM 643 N N . LEU A 1 90 ? -20.584 3.729 14.252 1.00 90.00 90 LEU A N 1
ATOM 644 C CA . LEU A 1 90 ? -21.218 3.916 12.946 1.00 90.00 90 LEU A CA 1
ATOM 645 C C . LEU A 1 90 ? -20.203 4.401 11.901 1.00 90.00 90 LEU A C 1
ATOM 647 O O . LEU A 1 90 ? -20.223 3.971 10.748 1.00 90.00 90 LEU A O 1
ATOM 651 N N . SER A 1 91 ? -19.284 5.280 12.310 1.00 87.81 91 SER A N 1
ATOM 652 C CA . SER A 1 91 ? -18.203 5.770 11.463 1.00 87.81 91 SER A CA 1
ATOM 653 C C . SER A 1 91 ? -17.280 4.661 10.988 1.00 87.81 91 SER A C 1
ATOM 655 O O . SER A 1 91 ? -17.030 4.542 9.787 1.00 87.81 91 SER A O 1
ATOM 657 N N . ALA A 1 92 ? -16.772 3.871 11.932 1.00 91.12 92 ALA A N 1
ATOM 658 C CA . ALA A 1 92 ? -15.855 2.782 11.651 1.00 91.12 92 ALA A CA 1
ATOM 659 C C . ALA A 1 92 ? -16.526 1.732 10.756 1.00 91.12 92 ALA A C 1
ATOM 661 O O . ALA A 1 92 ? -16.023 1.441 9.672 1.00 91.12 92 ALA A O 1
ATOM 662 N N . ALA A 1 93 ? -17.710 1.250 11.143 1.00 91.06 93 ALA A N 1
ATOM 663 C CA . ALA A 1 93 ? -18.428 0.223 10.399 1.00 91.06 93 ALA A CA 1
ATOM 664 C C . ALA A 1 93 ? -18.777 0.670 8.966 1.00 91.06 93 ALA A C 1
ATOM 666 O O . ALA A 1 93 ? -18.458 -0.029 8.004 1.00 91.06 93 ALA A O 1
ATOM 667 N N . GLY A 1 94 ? -19.336 1.875 8.805 1.00 88.75 94 GLY A N 1
ATOM 668 C CA . GLY A 1 94 ? -19.683 2.405 7.484 1.00 88.75 94 GLY A CA 1
ATOM 669 C C . GLY A 1 94 ? -18.474 2.562 6.559 1.00 88.75 94 GLY A C 1
ATOM 670 O O . GLY A 1 94 ? -18.594 2.381 5.351 1.00 88.75 94 GLY A O 1
ATOM 671 N N . SER A 1 95 ? -17.288 2.843 7.111 1.00 85.81 95 SER A N 1
ATOM 672 C CA . SER A 1 95 ? -16.067 2.960 6.305 1.00 85.81 95 SER A CA 1
ATOM 673 C C . SER A 1 95 ? -15.605 1.634 5.696 1.00 85.81 95 SER A C 1
ATOM 675 O O . SER A 1 95 ? -15.047 1.645 4.605 1.00 85.81 95 SER A O 1
ATOM 677 N N . ALA A 1 96 ? -15.905 0.504 6.342 1.00 85.12 96 ALA A N 1
ATOM 678 C CA . ALA A 1 96 ? -15.665 -0.834 5.801 1.00 85.12 96 ALA A CA 1
ATOM 679 C C . ALA A 1 96 ? -16.839 -1.362 4.950 1.00 85.12 96 ALA A C 1
ATOM 681 O O . ALA A 1 96 ? -16.860 -2.535 4.589 1.00 85.12 96 ALA A O 1
ATOM 682 N N . GLY A 1 97 ? -17.815 -0.510 4.612 1.00 85.31 97 GLY A N 1
ATOM 683 C CA . GLY A 1 97 ? -18.954 -0.875 3.767 1.00 85.31 97 GLY A CA 1
ATOM 684 C C . GLY A 1 97 ? -20.097 -1.579 4.501 1.00 85.31 97 GLY A C 1
ATOM 685 O O . GLY A 1 97 ? -21.029 -2.045 3.850 1.00 85.31 97 GLY A O 1
ATOM 686 N N . PHE A 1 98 ? -20.071 -1.646 5.836 1.00 85.25 98 PHE A N 1
ATOM 687 C CA . PHE A 1 98 ? -21.204 -2.162 6.601 1.00 85.25 98 PHE A CA 1
ATOM 688 C C . PHE A 1 98 ? -22.330 -1.126 6.634 1.00 85.25 98 PHE A C 1
ATOM 690 O O . PHE A 1 98 ? -22.135 0.004 7.085 1.00 85.25 98 PHE A O 1
ATOM 697 N N . ALA A 1 99 ? -23.519 -1.523 6.188 1.00 82.19 99 ALA A N 1
ATOM 698 C CA . ALA A 1 99 ? -24.718 -0.698 6.209 1.00 82.19 99 ALA A CA 1
ATOM 699 C C . ALA A 1 99 ? -25.889 -1.499 6.783 1.00 82.19 99 ALA A C 1
ATOM 701 O O . ALA A 1 99 ? -26.028 -2.689 6.508 1.00 82.19 99 ALA A O 1
ATOM 702 N N . TRP A 1 100 ? -26.723 -0.844 7.585 1.00 82.50 100 TRP A N 1
ATOM 703 C CA . TRP A 1 100 ? -27.951 -1.417 8.124 1.00 82.50 100 TRP A CA 1
ATOM 704 C C . TRP A 1 100 ? -29.003 -0.329 8.298 1.00 82.50 100 TRP A C 1
ATOM 706 O O . TRP A 1 100 ? -28.684 0.830 8.587 1.00 82.50 100 TRP A O 1
ATOM 716 N N . ASP A 1 101 ? -30.266 -0.718 8.157 1.00 70.88 101 ASP A N 1
ATOM 717 C CA . ASP A 1 101 ? -31.379 0.155 8.491 1.00 70.88 101 ASP A CA 1
ATOM 718 C C . ASP A 1 101 ? -31.480 0.281 10.012 1.00 70.88 101 ASP A C 1
ATOM 720 O O . ASP A 1 101 ? -31.391 -0.697 10.758 1.00 70.88 101 ASP A O 1
ATOM 724 N N . ARG A 1 102 ? -31.652 1.514 10.495 1.00 59.03 102 ARG A N 1
ATOM 725 C CA . ARG A 1 102 ? -31.841 1.783 11.923 1.00 59.03 102 ARG A CA 1
ATOM 726 C C . ARG A 1 102 ? -33.173 1.189 12.378 1.00 59.03 102 ARG A C 1
ATOM 728 O O . ARG A 1 102 ? -34.202 1.852 12.287 1.00 59.03 102 ARG A O 1
ATOM 735 N N . VAL A 1 103 ? -33.162 -0.029 12.911 1.00 51.22 103 VAL A N 1
ATOM 736 C CA . VAL A 1 103 ? -34.344 -0.618 13.549 1.00 51.22 103 VAL A CA 1
ATOM 737 C C . VAL A 1 103 ? -34.201 -0.497 15.062 1.00 51.22 103 VAL A C 1
ATOM 739 O O . VAL A 1 103 ? -33.662 -1.370 15.734 1.00 51.22 103 VAL A O 1
ATOM 742 N N . LEU A 1 104 ? -34.684 0.620 15.609 1.00 52.62 104 LEU A N 1
ATOM 743 C CA . LEU A 1 104 ? -34.892 0.768 17.049 1.00 52.62 104 LEU A CA 1
ATOM 744 C C . LEU A 1 104 ? -36.277 0.207 17.384 1.00 52.62 104 LEU A C 1
ATOM 746 O O . LEU A 1 104 ? -37.292 0.860 17.149 1.00 52.62 104 LEU A O 1
ATOM 750 N N . ALA A 1 105 ? -36.327 -1.012 17.916 1.00 53.62 105 ALA A N 1
ATOM 751 C CA . ALA A 1 105 ? -37.545 -1.519 18.535 1.00 53.62 105 ALA A CA 1
ATOM 752 C C . ALA A 1 105 ? -37.677 -0.952 19.957 1.00 53.62 105 ALA A C 1
ATOM 754 O O . ALA A 1 105 ? -36.716 -0.955 20.737 1.00 53.62 105 ALA A O 1
ATOM 755 N N . ASP A 1 106 ? -38.879 -0.488 20.298 1.00 52.84 106 ASP A N 1
ATOM 756 C CA . ASP A 1 106 ? -39.200 -0.018 21.643 1.00 52.84 106 ASP A CA 1
ATOM 757 C C . ASP A 1 106 ? -39.030 -1.151 22.672 1.00 52.84 106 ASP A C 1
ATOM 759 O O . ASP A 1 106 ? -39.073 -2.340 22.339 1.00 52.84 106 ASP A O 1
ATOM 763 N N . VAL A 1 107 ? -38.783 -0.794 23.934 1.00 52.66 107 VAL A N 1
ATOM 764 C CA . VAL A 1 107 ? -38.513 -1.773 25.001 1.00 52.66 107 VAL A CA 1
ATOM 765 C C . VAL A 1 107 ? -39.664 -2.782 25.080 1.00 52.66 107 VAL A C 1
ATOM 767 O O . VAL A 1 107 ? -40.810 -2.397 25.311 1.00 52.66 107 VAL A O 1
ATOM 770 N N . GLY A 1 108 ? -39.363 -4.079 24.951 1.00 50.34 108 GLY A N 1
ATOM 771 C CA . GLY A 1 108 ? -40.342 -5.130 25.222 1.00 50.34 108 GLY A CA 1
ATOM 772 C C . GLY A 1 108 ? -40.944 -4.934 26.626 1.00 50.34 108 GLY A C 1
ATOM 773 O O . GLY A 1 108 ? -40.191 -4.835 27.603 1.00 50.34 108 GLY A O 1
ATOM 774 N N . PRO A 1 109 ? -42.276 -4.828 26.775 1.00 46.59 109 PRO A N 1
ATOM 775 C CA . PRO A 1 109 ? -42.906 -4.500 28.049 1.00 46.59 109 PRO A CA 1
ATOM 776 C C . PRO A 1 109 ? -42.747 -5.673 29.029 1.00 46.59 109 PRO A C 1
ATOM 778 O O . PRO A 1 109 ? -43.492 -6.645 28.972 1.00 46.59 109 PRO A O 1
ATOM 781 N N . GLY A 1 110 ? -41.767 -5.609 29.939 1.00 60.28 110 GLY A N 1
ATOM 782 C CA . GLY A 1 110 ? -41.578 -6.685 30.924 1.00 60.28 110 GLY A CA 1
ATOM 783 C C . GLY A 1 110 ? -40.483 -6.508 31.979 1.00 60.28 110 GLY A C 1
ATOM 784 O O . GLY A 1 110 ? -40.606 -7.071 33.067 1.00 60.28 110 GLY A O 1
ATOM 785 N N . VAL A 1 111 ? -39.438 -5.711 31.731 1.00 73.25 111 VAL A N 1
ATOM 786 C CA . VAL A 1 111 ? -38.298 -5.612 32.662 1.00 73.25 111 VAL A CA 1
ATOM 787 C C . VAL A 1 111 ? -38.582 -4.621 33.800 1.00 73.25 111 VAL A C 1
ATOM 789 O O . VAL A 1 111 ? -38.659 -3.406 33.597 1.00 73.25 111 VAL A O 1
ATOM 792 N N . LYS A 1 112 ? -38.739 -5.133 35.028 1.00 81.75 112 LYS A N 1
ATOM 793 C CA . LYS A 1 112 ? -38.961 -4.321 36.238 1.00 81.75 112 LYS A CA 1
ATOM 794 C C . LYS A 1 112 ? -37.626 -4.030 36.944 1.00 81.75 112 LYS A C 1
ATOM 796 O O . LYS A 1 112 ? -37.008 -4.979 37.418 1.00 81.75 112 LYS A O 1
ATOM 801 N N . PRO A 1 113 ? -37.204 -2.754 37.073 1.00 82.88 113 PRO A N 1
ATOM 802 C CA . PRO A 1 113 ? -35.983 -2.395 37.793 1.00 82.88 113 PRO A CA 1
ATOM 803 C C . PRO A 1 113 ? -36.045 -2.802 39.274 1.00 82.88 113 PRO A C 1
ATOM 805 O O . PRO A 1 113 ? -37.144 -2.793 39.854 1.00 82.88 113 PRO A O 1
ATOM 808 N N . PRO A 1 114 ? -34.898 -3.080 39.918 1.00 85.38 114 PRO A N 1
ATOM 809 C CA . PRO A 1 114 ? -34.848 -3.532 41.306 1.00 85.38 114 PRO A CA 1
ATOM 810 C C . PRO A 1 114 ? -35.541 -2.563 42.263 1.00 85.38 114 PRO A C 1
ATOM 812 O O . PRO A 1 114 ? -35.387 -1.350 42.145 1.00 85.38 114 PRO A O 1
ATOM 815 N N . ARG A 1 115 ? -36.280 -3.075 43.256 1.00 85.19 115 ARG A N 1
ATOM 816 C CA . ARG A 1 115 ? -36.943 -2.233 44.277 1.00 85.19 115 ARG A CA 1
ATOM 817 C C . ARG A 1 115 ? -35.957 -1.459 45.161 1.00 85.19 115 ARG A C 1
ATOM 819 O O . ARG A 1 115 ? -36.342 -0.447 45.733 1.00 85.19 115 ARG A O 1
ATOM 826 N N . ALA A 1 116 ? -34.714 -1.935 45.269 1.00 86.19 116 ALA A N 1
ATOM 827 C CA . ALA A 1 116 ? -33.651 -1.285 46.035 1.00 86.19 116 ALA A CA 1
ATOM 828 C C . ALA A 1 116 ? -33.238 0.079 45.448 1.00 86.19 116 ALA A C 1
ATOM 830 O O . ALA A 1 116 ? -32.810 0.956 46.191 1.00 86.19 116 ALA A O 1
ATOM 831 N N . VAL A 1 117 ? -33.420 0.282 44.138 1.00 88.88 117 VAL A N 1
ATOM 832 C CA . VAL A 1 117 ? -33.165 1.562 43.468 1.00 88.88 117 VAL A CA 1
ATOM 833 C C . VAL A 1 117 ? -34.439 2.403 43.524 1.00 88.88 117 VAL A C 1
ATOM 835 O O . VAL A 1 117 ? -35.439 2.043 42.898 1.00 88.88 117 VAL A O 1
ATOM 838 N N . LYS A 1 118 ? -34.420 3.500 44.289 1.00 89.19 118 LYS A N 1
ATOM 839 C CA . LYS A 1 118 ? -35.587 4.381 44.490 1.00 89.19 118 LYS A CA 1
ATOM 840 C C . LYS A 1 118 ? -35.677 5.523 43.479 1.00 89.19 118 LYS A C 1
ATOM 842 O O . LYS A 1 118 ? -36.777 5.987 43.207 1.00 89.19 118 LYS A O 1
ATOM 847 N N . ASP A 1 119 ? -34.545 5.958 42.939 1.00 93.00 119 ASP A N 1
ATOM 848 C CA . ASP A 1 119 ? -34.490 7.060 41.982 1.00 93.00 119 ASP A CA 1
ATOM 849 C C . ASP A 1 119 ? -35.116 6.672 40.631 1.00 93.00 119 ASP A C 1
ATOM 851 O O . ASP A 1 119 ? -34.706 5.695 40.003 1.00 93.00 119 ASP A O 1
ATOM 855 N N . GLU A 1 120 ? -36.129 7.414 40.179 1.00 90.50 120 GLU A N 1
ATOM 856 C CA . GLU A 1 120 ? -36.870 7.085 38.952 1.00 90.50 120 GLU A CA 1
ATOM 857 C C . GLU A 1 120 ? -36.056 7.320 37.669 1.00 90.50 120 GLU A C 1
ATOM 859 O O . GLU A 1 120 ? -36.262 6.608 36.679 1.00 90.50 120 GLU A O 1
ATOM 864 N N . GLY A 1 121 ? -35.106 8.262 37.678 1.00 91.19 121 GLY A N 1
ATOM 865 C CA . GLY A 1 121 ? -34.191 8.498 36.558 1.00 91.19 121 GLY A CA 1
ATOM 866 C C . GLY A 1 121 ? -33.282 7.291 36.326 1.00 91.19 121 GLY A C 1
ATOM 867 O O . GLY A 1 121 ? -33.274 6.705 35.239 1.00 91.19 121 GLY A O 1
ATOM 868 N N . LEU A 1 122 ? -32.616 6.834 37.386 1.00 93.38 122 LEU A N 1
ATOM 869 C CA . LEU A 1 122 ? -31.765 5.649 37.390 1.00 93.38 122 LEU A CA 1
ATOM 870 C C . LEU A 1 122 ? -32.563 4.375 37.076 1.00 93.38 122 LEU A C 1
ATOM 872 O O . LEU A 1 122 ? -32.120 3.547 36.281 1.00 93.38 122 LEU A O 1
ATOM 876 N N . ARG A 1 123 ? -33.782 4.219 37.615 1.00 93.25 123 ARG A N 1
ATOM 877 C CA . ARG A 1 123 ? -34.675 3.092 37.266 1.00 93.25 123 ARG A CA 1
ATOM 878 C C . ARG A 1 123 ? -34.997 3.058 35.772 1.00 93.25 123 ARG A C 1
ATOM 880 O O . ARG A 1 123 ? -35.045 1.972 35.186 1.00 93.25 123 ARG A O 1
ATOM 887 N N . ARG A 1 124 ? -35.238 4.217 35.151 1.00 91.06 124 ARG A N 1
ATOM 888 C CA . ARG A 1 124 ? -35.511 4.330 33.710 1.00 91.06 124 ARG A CA 1
ATOM 889 C C . ARG A 1 124 ? -34.276 3.987 32.880 1.00 91.06 124 ARG A C 1
ATOM 891 O O . ARG A 1 124 ? -34.403 3.202 31.942 1.00 91.06 124 ARG A O 1
ATOM 898 N N . ALA A 1 125 ? -33.110 4.511 33.259 1.00 92.69 125 ALA A N 1
ATOM 899 C CA . ALA A 1 125 ? -31.829 4.211 32.620 1.00 92.69 125 ALA A CA 1
ATOM 900 C C . ALA A 1 125 ? -31.526 2.703 32.635 1.00 92.69 125 ALA A C 1
ATOM 902 O O . ALA A 1 125 ? -31.316 2.094 31.586 1.00 92.69 125 ALA A O 1
ATOM 903 N N . LEU A 1 126 ? -31.622 2.071 33.810 1.00 93.75 126 LEU A N 1
ATOM 904 C CA . LEU A 1 126 ? -31.397 0.634 33.988 1.00 93.75 126 LEU A CA 1
ATOM 905 C C . LEU A 1 126 ? -32.377 -0.223 33.173 1.00 93.75 126 LEU A C 1
ATOM 907 O O . LEU A 1 126 ? -31.983 -1.235 32.597 1.00 93.75 126 LEU A O 1
ATOM 911 N N . ARG A 1 127 ? -33.650 0.184 33.073 1.00 92.06 127 ARG A N 1
ATOM 912 C CA . ARG A 1 127 ? -34.635 -0.509 32.226 1.00 92.06 127 ARG A CA 1
ATOM 913 C C . ARG A 1 127 ? -34.260 -0.445 30.745 1.00 92.06 127 ARG A C 1
ATOM 915 O O . ARG A 1 127 ? -34.394 -1.452 30.053 1.00 92.06 127 ARG A O 1
ATOM 922 N N . ARG A 1 128 ? -33.818 0.725 30.270 1.00 90.75 128 ARG A N 1
ATOM 923 C CA . ARG A 1 128 ? -33.383 0.936 28.879 1.00 90.75 128 ARG A CA 1
ATOM 924 C C . ARG A 1 128 ? -32.190 0.032 28.553 1.00 90.75 128 ARG A C 1
ATOM 926 O O . ARG A 1 128 ? -32.257 -0.724 27.588 1.00 90.75 128 ARG A O 1
ATOM 933 N N . LEU A 1 129 ? -31.169 0.040 29.417 1.00 92.50 129 LEU A N 1
ATOM 934 C CA . LEU A 1 129 ? -29.974 -0.801 29.286 1.00 92.50 129 LEU A CA 1
ATOM 935 C C . LEU A 1 129 ? -30.315 -2.295 29.261 1.00 92.50 129 LEU A C 1
ATOM 937 O O . LEU A 1 129 ? -29.843 -3.008 28.384 1.00 92.50 129 LEU A O 1
ATOM 941 N N . ALA A 1 130 ? -31.175 -2.768 30.167 1.00 93.31 130 ALA A N 1
ATOM 942 C CA . ALA A 1 130 ? -31.585 -4.173 30.196 1.00 93.31 130 ALA A CA 1
ATOM 943 C C . ALA A 1 130 ? -32.327 -4.608 28.917 1.00 93.31 130 ALA A C 1
ATOM 945 O O . ALA A 1 130 ? -32.123 -5.720 28.431 1.00 93.31 130 ALA A O 1
ATOM 946 N N . GLY A 1 131 ? -33.167 -3.731 28.355 1.00 90.25 131 GLY A N 1
ATOM 947 C CA . GLY A 1 131 ? -33.852 -3.986 27.086 1.00 90.25 131 GLY A CA 1
ATOM 948 C C . GLY A 1 131 ? -32.887 -4.085 25.903 1.00 90.25 131 GLY A C 1
ATOM 949 O O . GLY A 1 131 ? -33.001 -5.010 25.100 1.00 90.25 131 GLY A O 1
ATOM 950 N N . SER A 1 132 ? -31.913 -3.174 25.819 1.00 91.50 132 SER A N 1
ATOM 951 C CA . SER A 1 132 ? -30.881 -3.222 24.773 1.00 91.50 132 SER A CA 1
ATOM 952 C C . SER A 1 132 ? -29.963 -4.437 24.927 1.00 91.50 132 SER A C 1
ATOM 954 O O . SER A 1 132 ? -29.709 -5.127 23.945 1.00 91.50 132 SER A O 1
ATOM 956 N N . LEU A 1 133 ? -29.571 -4.796 26.157 1.00 93.62 133 LEU A N 1
ATOM 957 C CA . LEU A 1 133 ? -28.801 -6.014 26.437 1.00 93.62 133 LEU A CA 1
ATOM 958 C C . LEU A 1 133 ? -29.502 -7.272 25.908 1.00 93.62 133 LEU A C 1
ATOM 960 O O . LEU A 1 133 ? -28.872 -8.102 25.255 1.00 93.62 133 LEU A O 1
ATOM 964 N N . GLN A 1 134 ? -30.809 -7.402 26.152 1.00 91.56 134 GLN A N 1
ATOM 965 C CA . GLN A 1 134 ? -31.582 -8.549 25.678 1.00 91.56 134 GLN A CA 1
ATOM 966 C C . GLN A 1 134 ? -31.601 -8.646 24.145 1.00 91.56 134 GLN A C 1
ATOM 968 O O . GLN A 1 134 ? -31.428 -9.736 23.600 1.00 91.56 134 GLN A O 1
ATOM 973 N N . ARG A 1 135 ? -31.784 -7.520 23.443 1.00 89.75 135 ARG A N 1
ATOM 974 C CA . ARG A 1 135 ? -31.742 -7.488 21.973 1.00 89.75 135 ARG A CA 1
ATOM 975 C C . ARG A 1 135 ? -30.352 -7.802 21.442 1.00 89.75 135 ARG A C 1
ATOM 977 O O . ARG A 1 135 ? -30.214 -8.674 20.592 1.00 89.75 135 ARG A O 1
ATOM 984 N N . ALA A 1 136 ? -29.329 -7.151 21.991 1.00 92.69 136 ALA A N 1
ATOM 985 C CA . ALA A 1 136 ? -27.944 -7.372 21.608 1.00 92.69 136 ALA A CA 1
ATOM 986 C C . ALA A 1 136 ? -27.546 -8.844 21.753 1.00 92.69 136 ALA A C 1
ATOM 988 O O . ALA A 1 136 ? -26.859 -9.381 20.891 1.00 92.69 136 ALA A O 1
ATOM 989 N N . ARG A 1 137 ? -28.027 -9.527 22.799 1.00 92.25 137 ARG A N 1
ATOM 990 C CA . ARG A 1 137 ? -27.790 -10.962 22.965 1.00 92.25 137 ARG A CA 1
ATOM 991 C C . ARG A 1 137 ? -28.404 -11.789 21.838 1.00 92.25 137 ARG A C 1
ATOM 993 O O . ARG A 1 137 ? -27.719 -12.637 21.279 1.00 92.25 137 ARG A O 1
ATOM 1000 N N . SER A 1 138 ? -29.654 -11.498 21.479 1.00 90.19 138 SER A N 1
ATOM 1001 C CA . SER A 1 138 ? -30.341 -12.166 20.368 1.00 90.19 138 SER A CA 1
ATOM 1002 C C . SER A 1 138 ? -29.592 -11.994 19.044 1.00 90.19 138 SER A C 1
ATOM 1004 O O . SER A 1 138 ? -29.439 -12.958 18.299 1.00 90.19 138 SER A O 1
ATOM 1006 N N . GLU A 1 139 ? -29.102 -10.787 18.761 1.00 91.06 139 GLU A N 1
ATOM 1007 C CA . GLU A 1 139 ? -28.333 -10.488 17.546 1.00 91.06 139 GLU A CA 1
ATOM 1008 C C . GLU A 1 139 ? -26.970 -11.197 17.530 1.00 91.06 139 GLU A C 1
ATOM 1010 O O . GLU A 1 139 ? -26.573 -11.783 16.522 1.00 91.06 139 GLU A O 1
ATOM 1015 N N . VAL A 1 140 ? -26.258 -11.206 18.662 1.00 92.69 140 VAL A N 1
ATOM 1016 C CA . VAL A 1 140 ? -24.980 -11.921 18.794 1.00 92.69 140 VAL A CA 1
ATOM 1017 C C . VAL A 1 140 ? -25.174 -13.426 18.595 1.00 92.69 140 VAL A C 1
ATOM 1019 O O . VAL A 1 140 ? -24.411 -14.050 17.854 1.00 92.69 140 VAL A O 1
ATOM 1022 N N . ASP A 1 141 ? -26.201 -14.015 19.208 1.00 90.94 141 ASP A N 1
ATOM 1023 C CA . ASP A 1 141 ? -26.509 -15.438 19.052 1.00 90.94 141 ASP A CA 1
ATOM 1024 C C . ASP A 1 141 ? -26.885 -15.770 17.594 1.00 90.94 141 ASP A C 1
ATOM 1026 O O . ASP A 1 141 ? -26.420 -16.779 17.051 1.00 90.94 141 ASP A O 1
ATOM 1030 N N . ALA A 1 142 ? -27.649 -14.895 16.929 1.00 86.94 142 ALA A N 1
ATOM 1031 C CA . ALA A 1 142 ? -28.002 -15.032 15.517 1.00 86.94 142 ALA A CA 1
ATOM 1032 C C . ALA A 1 142 ? -26.769 -14.981 14.600 1.00 86.94 142 ALA A C 1
ATOM 1034 O O . ALA A 1 142 ? -26.593 -15.868 13.762 1.00 86.94 142 ALA A O 1
ATOM 1035 N N . GLY A 1 143 ? -25.873 -14.006 14.792 1.00 87.69 143 GLY A N 1
ATOM 1036 C CA . GLY A 1 143 ? -24.638 -13.900 14.009 1.00 87.69 143 GLY A CA 1
ATOM 1037 C C . GLY A 1 143 ? -23.746 -15.133 14.161 1.00 87.69 143 GLY A C 1
ATOM 1038 O O . GLY A 1 143 ? -23.186 -15.645 13.191 1.00 87.69 143 GLY A O 1
ATOM 1039 N N . LEU A 1 144 ? -23.674 -15.693 15.368 1.00 88.12 144 LEU A N 1
ATOM 1040 C CA . LEU A 1 144 ? -22.848 -16.862 15.665 1.00 88.12 144 LEU A CA 1
ATOM 1041 C C . LEU A 1 144 ? -23.403 -18.188 15.161 1.00 88.12 144 LEU A C 1
ATOM 1043 O O . LEU A 1 144 ? -22.623 -19.134 15.010 1.00 88.12 144 LEU A O 1
ATOM 1047 N N . ALA A 1 145 ? -24.703 -18.271 14.879 1.00 83.88 145 ALA A N 1
ATOM 1048 C CA . ALA A 1 145 ? -25.308 -19.459 14.284 1.00 83.88 145 ALA A CA 1
ATOM 1049 C C . ALA A 1 145 ? -24.694 -19.801 12.911 1.00 83.88 145 ALA A C 1
ATOM 1051 O O . ALA A 1 145 ? -24.706 -20.963 12.503 1.00 83.88 145 ALA A O 1
ATOM 1052 N N . SER A 1 146 ? -24.088 -18.815 12.237 1.00 74.94 146 SER A N 1
ATOM 1053 C CA . SER A 1 146 ? -23.376 -18.991 10.965 1.00 74.94 146 SER A CA 1
ATOM 1054 C C . SER A 1 146 ? -22.063 -19.791 11.080 1.00 74.94 146 SER A C 1
ATOM 1056 O O . SER A 1 146 ? -21.612 -20.374 10.094 1.00 74.94 146 SER A O 1
ATOM 1058 N N . LEU A 1 147 ? -21.459 -19.889 12.277 1.00 80.31 147 LEU A N 1
ATOM 1059 C CA . LEU A 1 147 ? -20.158 -20.533 12.515 1.00 80.31 147 LEU A CA 1
ATOM 1060 C C . LEU A 1 147 ? -20.256 -21.693 13.515 1.00 80.31 147 LEU A C 1
ATOM 1062 O O . LEU A 1 147 ? -20.459 -21.489 14.718 1.00 80.31 147 LEU A O 1
ATOM 1066 N N . LYS A 1 148 ? -19.996 -22.919 13.038 1.00 80.25 148 LYS A N 1
ATOM 1067 C CA . LYS A 1 148 ? -19.949 -24.133 13.877 1.00 80.25 148 LYS A CA 1
ATOM 1068 C C . LYS A 1 148 ? -18.889 -24.020 14.997 1.00 80.25 148 LYS A C 1
ATOM 1070 O O . LYS A 1 148 ? -17.777 -23.568 14.716 1.00 80.25 148 LYS A O 1
ATOM 1075 N N . PRO A 1 149 ? -19.145 -24.527 16.223 1.00 76.44 149 PRO A N 1
ATOM 1076 C CA . PRO A 1 149 ? -18.245 -24.348 17.373 1.00 76.44 149 PRO A CA 1
ATOM 1077 C C . PRO A 1 149 ? -16.795 -24.825 17.168 1.00 76.44 149 PRO A C 1
ATOM 1079 O O . PRO A 1 149 ? -15.867 -24.056 17.375 1.00 76.44 149 PRO A O 1
ATOM 1082 N N . GLY A 1 150 ? -16.566 -26.052 16.683 1.00 71.19 150 GLY A N 1
ATOM 1083 C CA . GLY A 1 150 ? -15.196 -26.565 16.481 1.00 71.19 150 GLY A CA 1
ATOM 1084 C C . GLY A 1 150 ? -14.430 -25.899 15.326 1.00 71.19 150 GLY A C 1
ATOM 1085 O O . GLY A 1 150 ? -13.205 -25.971 15.247 1.00 71.19 150 GLY A O 1
ATOM 1086 N N . LEU A 1 151 ? -15.140 -25.243 14.405 1.00 74.31 151 LEU A N 1
ATOM 1087 C CA . LEU A 1 151 ? -14.527 -24.430 13.356 1.00 74.31 151 LEU A CA 1
ATOM 1088 C C . LEU A 1 151 ? -14.136 -23.048 13.902 1.00 74.31 151 LEU A C 1
ATOM 1090 O O . LEU A 1 151 ? -13.080 -22.528 13.554 1.00 74.31 151 LEU A O 1
ATOM 1094 N N . ARG A 1 152 ? -14.941 -22.518 14.828 1.00 80.75 152 ARG A N 1
ATOM 1095 C CA . ARG A 1 152 ? -14.737 -21.237 15.505 1.00 80.75 152 ARG A CA 1
ATOM 1096 C C . ARG A 1 152 ? -13.398 -21.149 16.232 1.00 80.75 152 ARG A C 1
ATOM 1098 O O . ARG A 1 152 ? -12.661 -20.196 16.015 1.00 80.75 152 ARG A O 1
ATOM 1105 N N . GLU A 1 153 ? -13.076 -22.135 17.067 1.00 81.25 153 GLU A N 1
ATOM 1106 C CA . GLU A 1 153 ? -11.842 -22.120 17.868 1.00 81.25 153 GLU A CA 1
ATOM 1107 C C . GLU A 1 153 ? -10.585 -22.138 16.994 1.00 81.25 153 GLU A C 1
ATOM 1109 O O . GLU A 1 153 ? -9.655 -21.368 17.225 1.00 81.25 153 GLU A O 1
ATOM 1114 N N . ARG A 1 154 ? -10.579 -22.971 15.946 1.00 79.75 154 ARG A N 1
ATOM 1115 C CA . ARG A 1 154 ? -9.436 -23.087 15.030 1.00 79.75 154 ARG A CA 1
ATOM 1116 C C . ARG A 1 154 ? -9.190 -21.801 14.251 1.00 79.75 154 ARG A C 1
ATOM 1118 O O . ARG A 1 154 ? -8.055 -21.336 14.192 1.00 79.75 154 ARG A O 1
ATOM 1125 N N . VAL A 1 155 ? -10.249 -21.219 13.684 1.00 85.62 155 VAL A N 1
ATOM 1126 C CA . VAL A 1 155 ? -10.149 -19.964 12.925 1.00 85.62 155 VAL A CA 1
ATOM 1127 C C . VAL A 1 155 ? -9.724 -18.824 13.840 1.00 85.62 155 VAL A C 1
ATOM 1129 O O . VAL A 1 155 ? -8.812 -18.080 13.492 1.00 85.62 155 VAL A O 1
ATOM 1132 N N . LEU A 1 156 ? -10.318 -18.721 15.034 1.00 86.94 156 LEU A N 1
ATOM 1133 C CA . LEU A 1 156 ? -9.976 -17.666 15.979 1.00 86.94 156 LEU A CA 1
ATOM 1134 C C . LEU A 1 156 ? -8.517 -17.766 16.440 1.00 86.94 156 LEU A C 1
ATOM 1136 O O . LEU A 1 156 ? -7.831 -16.749 16.469 1.00 86.94 156 LEU A O 1
ATOM 1140 N N . GLY A 1 157 ? -8.017 -18.967 16.746 1.00 86.31 157 GLY A N 1
ATOM 1141 C CA . GLY A 1 157 ? -6.619 -19.172 17.136 1.00 86.31 157 GLY A CA 1
ATOM 1142 C C . GLY A 1 157 ? -5.631 -18.775 16.035 1.00 86.31 157 GLY A C 1
ATOM 1143 O O . GLY A 1 157 ? -4.688 -18.030 16.295 1.00 86.31 157 GLY A O 1
ATOM 1144 N N . ALA A 1 158 ? -5.883 -19.203 14.793 1.00 86.81 158 ALA A N 1
ATOM 1145 C CA . ALA A 1 158 ? -5.040 -18.854 13.649 1.00 86.81 158 ALA A CA 1
ATOM 1146 C C . ALA A 1 158 ? -5.057 -17.346 13.352 1.00 86.81 158 ALA A C 1
ATOM 1148 O O . ALA A 1 158 ? -4.002 -16.735 13.192 1.00 86.81 158 ALA A O 1
ATOM 1149 N N . MET A 1 159 ? -6.242 -16.731 13.323 1.00 89.69 159 MET A N 1
ATOM 1150 C CA . MET A 1 159 ? -6.379 -15.300 13.046 1.00 89.69 159 MET A CA 1
ATOM 1151 C C . MET A 1 159 ? -5.804 -14.434 14.172 1.00 89.69 159 MET A C 1
ATOM 1153 O O . MET A 1 159 ? -5.183 -13.413 13.892 1.00 89.69 159 MET A O 1
ATOM 1157 N N . THR A 1 160 ? -5.954 -14.852 15.434 1.00 89.88 160 THR A N 1
ATOM 1158 C CA . THR A 1 160 ? -5.386 -14.129 16.583 1.00 89.88 160 THR A CA 1
ATOM 1159 C C . THR A 1 160 ? -3.861 -14.125 16.520 1.00 89.88 160 THR A C 1
ATOM 1161 O O . THR A 1 160 ? -3.259 -13.065 16.668 1.00 89.88 160 THR A O 1
ATOM 1164 N N . ALA A 1 161 ? -3.233 -15.273 16.234 1.00 87.44 161 ALA A N 1
ATOM 1165 C CA . ALA A 1 161 ? -1.780 -15.351 16.066 1.00 87.44 161 ALA A CA 1
ATOM 1166 C C . ALA A 1 161 ? -1.291 -14.389 14.969 1.00 87.44 161 ALA A C 1
ATOM 1168 O O . ALA A 1 161 ? -0.373 -13.604 15.195 1.00 87.44 161 ALA A O 1
ATOM 1169 N N . LEU A 1 162 ? -1.974 -14.368 13.819 1.00 85.38 162 LEU A N 1
ATOM 1170 C CA . LEU A 1 162 ? -1.614 -13.494 12.702 1.00 85.38 162 LEU A CA 1
ATOM 1171 C C . LEU A 1 162 ? -1.692 -12.005 13.045 1.00 85.38 162 LEU A C 1
ATOM 1173 O O . LEU A 1 162 ? -0.758 -11.268 12.738 1.00 85.38 162 LEU A O 1
ATOM 1177 N N . VAL A 1 163 ? -2.775 -11.543 13.681 1.00 88.25 163 VAL A N 1
ATOM 1178 C CA . VAL A 1 163 ? -2.910 -10.109 14.000 1.00 88.25 163 VAL A CA 1
ATOM 1179 C C . VAL A 1 163 ? -1.968 -9.648 15.111 1.00 88.25 163 VAL A C 1
ATOM 1181 O O . VAL A 1 163 ? -1.673 -8.458 15.206 1.00 88.25 163 VAL A O 1
ATOM 1184 N N . LEU A 1 164 ? -1.466 -10.579 15.926 1.00 87.69 164 LEU A N 1
ATOM 1185 C CA . LEU A 1 164 ? -0.416 -10.322 16.910 1.00 87.69 164 LEU A CA 1
ATOM 1186 C C . LEU A 1 164 ? 0.998 -10.433 16.309 1.00 87.69 164 LEU A C 1
ATOM 1188 O O . LEU A 1 164 ? 1.976 -10.103 16.985 1.00 87.69 164 LEU A O 1
ATOM 1192 N N . GLY A 1 165 ? 1.126 -10.842 15.043 1.00 79.19 165 GLY A N 1
ATOM 1193 C CA . GLY A 1 165 ? 2.414 -11.047 14.377 1.00 79.19 165 GLY A CA 1
ATOM 1194 C C . GLY A 1 165 ? 3.165 -12.289 14.866 1.00 79.19 165 GLY A C 1
ATOM 1195 O O . GLY A 1 165 ? 4.390 -12.339 14.757 1.00 79.19 165 GLY A O 1
ATOM 1196 N N . ASP A 1 166 ? 2.443 -13.256 15.427 1.00 81.62 166 ASP A N 1
ATOM 1197 C CA . ASP A 1 166 ? 2.962 -14.550 15.856 1.00 81.62 166 ASP A CA 1
ATOM 1198 C C . ASP A 1 166 ? 2.799 -15.592 14.730 1.00 81.62 166 ASP A C 1
ATOM 1200 O O . ASP A 1 166 ? 2.016 -15.419 13.791 1.00 81.62 166 ASP A O 1
ATOM 1204 N N . ASP A 1 167 ? 3.544 -16.696 14.813 1.00 71.12 167 ASP A N 1
ATOM 1205 C CA . ASP A 1 167 ? 3.432 -17.777 13.835 1.00 71.12 167 ASP A CA 1
ATOM 1206 C C . ASP A 1 167 ? 2.069 -18.481 13.979 1.00 71.12 167 ASP A C 1
ATOM 1208 O O . ASP A 1 167 ? 1.746 -18.959 15.074 1.00 71.12 167 ASP A O 1
ATOM 1212 N N . PRO A 1 168 ? 1.260 -18.586 12.909 1.00 71.94 168 PRO A N 1
ATOM 1213 C CA . PRO A 1 168 ? 0.021 -19.344 12.977 1.00 71.94 168 PRO A CA 1
ATOM 1214 C C . PRO A 1 168 ? 0.314 -20.845 13.175 1.00 71.94 168 PRO A C 1
ATOM 1216 O O . PRO A 1 168 ? 1.398 -21.317 12.817 1.00 71.94 168 PRO A O 1
ATOM 1219 N N . PRO A 1 169 ? -0.652 -21.623 13.702 1.00 70.19 169 PRO A N 1
ATOM 1220 C CA . PRO A 1 169 ? -0.548 -23.081 13.750 1.00 70.19 169 PRO A CA 1
ATOM 1221 C C . PRO A 1 169 ? -0.230 -23.680 12.366 1.00 70.19 169 PRO A C 1
ATOM 1223 O O . PRO A 1 169 ? -0.687 -23.158 11.348 1.00 70.19 169 PRO A O 1
ATOM 1226 N N . GLU A 1 170 ? 0.543 -24.773 12.322 1.00 60.81 170 GLU A N 1
ATOM 1227 C CA . GLU A 1 170 ? 0.962 -25.406 11.062 1.00 60.81 170 GLU A CA 1
ATOM 1228 C C . GLU A 1 170 ? -0.238 -25.876 10.219 1.00 60.81 170 GLU A C 1
ATOM 1230 O O . GLU A 1 170 ? -1.051 -26.687 10.663 1.00 60.81 170 GLU A O 1
ATOM 1235 N N . GLY A 1 171 ? -0.300 -25.402 8.969 1.00 60.22 171 GLY A N 1
ATOM 1236 C CA . GLY A 1 171 ? -1.328 -25.766 7.993 1.00 60.22 171 GLY A CA 1
ATOM 1237 C C . GLY A 1 171 ? -2.668 -25.041 8.190 1.00 60.22 171 GLY A C 1
ATOM 1238 O O . GLY A 1 171 ? -3.145 -24.829 9.298 1.00 60.22 171 GLY A O 1
ATOM 1239 N N . GLY A 1 172 ? -3.318 -24.676 7.080 1.00 69.06 172 GLY A N 1
ATOM 1240 C CA . GLY A 1 172 ? -4.701 -24.184 7.101 1.00 69.06 172 GLY A CA 1
ATOM 1241 C C . GLY A 1 172 ? -4.892 -22.680 7.317 1.00 69.06 172 GLY A C 1
ATOM 1242 O O . GLY A 1 172 ? -6.025 -22.264 7.536 1.00 69.06 172 GLY A O 1
ATOM 1243 N N . THR A 1 173 ? -3.846 -21.850 7.217 1.00 76.94 173 THR A N 1
ATOM 1244 C CA . THR A 1 173 ? -3.988 -20.381 7.249 1.00 76.94 173 THR A CA 1
ATOM 1245 C C . THR A 1 173 ? -4.928 -19.871 6.156 1.00 76.94 173 THR A C 1
ATOM 1247 O O . THR A 1 173 ? -5.834 -19.097 6.447 1.00 76.94 173 THR A O 1
ATOM 1250 N N . GLU A 1 174 ? -4.771 -20.360 4.924 1.00 77.50 174 GLU A N 1
ATOM 1251 C CA . GLU A 1 174 ? -5.654 -20.043 3.791 1.00 77.50 174 GLU A CA 1
ATOM 1252 C C . GLU A 1 174 ? -7.112 -20.429 4.104 1.00 77.50 174 GLU A C 1
ATOM 1254 O O . GLU A 1 174 ? -7.999 -19.580 4.075 1.00 77.50 174 GLU A O 1
ATOM 1259 N N . ALA A 1 175 ? -7.350 -21.668 4.551 1.00 81.25 175 ALA A N 1
ATOM 1260 C CA . ALA A 1 175 ? -8.680 -22.134 4.959 1.00 81.25 175 ALA A CA 1
ATOM 1261 C C . ALA A 1 175 ? -9.275 -21.322 6.129 1.00 81.25 175 ALA A C 1
ATOM 1263 O O . ALA A 1 175 ? -10.496 -21.159 6.234 1.00 81.25 175 ALA A O 1
ATOM 1264 N N . ALA A 1 176 ? -8.427 -20.805 7.024 1.00 86.44 176 ALA A N 1
ATOM 1265 C CA . ALA A 1 176 ? -8.856 -19.929 8.102 1.00 86.44 176 ALA A CA 1
ATOM 1266 C C . ALA A 1 176 ? -9.315 -18.567 7.564 1.00 86.44 176 ALA A C 1
ATOM 1268 O O . ALA A 1 176 ? -10.364 -18.107 8.006 1.00 86.44 176 ALA A O 1
ATOM 1269 N N . PHE A 1 177 ? -8.611 -17.972 6.589 1.00 87.69 177 PHE A N 1
ATOM 1270 C CA . PHE A 1 177 ? -9.048 -16.753 5.890 1.00 87.69 177 PHE A CA 1
ATOM 1271 C C . PHE A 1 177 ? -10.338 -16.961 5.093 1.00 87.69 177 PHE A C 1
ATOM 1273 O O . PHE A 1 177 ? -11.214 -16.102 5.140 1.00 87.69 177 PHE A O 1
ATOM 1280 N N . GLU A 1 178 ? -10.500 -18.099 4.417 1.00 85.75 178 GLU A N 1
ATOM 1281 C CA . GLU A 1 178 ? -11.746 -18.435 3.713 1.00 85.75 178 GLU A CA 1
ATOM 1282 C C . GLU A 1 178 ? -12.930 -18.523 4.682 1.00 85.75 178 GLU A C 1
ATOM 1284 O O . GLU A 1 178 ? -13.972 -17.900 4.478 1.00 85.75 178 GLU A O 1
ATOM 1289 N N . THR A 1 179 ? -12.756 -19.261 5.781 1.00 87.56 179 THR A N 1
ATOM 1290 C CA . THR A 1 179 ? -13.812 -19.441 6.784 1.00 87.56 179 THR A CA 1
ATOM 1291 C C . THR A 1 179 ? -14.170 -18.123 7.466 1.00 87.56 179 THR A C 1
ATOM 1293 O O . THR A 1 179 ? -15.343 -17.803 7.643 1.00 87.56 179 THR A O 1
ATOM 1296 N N . ALA A 1 180 ? -13.152 -17.354 7.838 1.00 89.06 180 ALA A N 1
ATOM 1297 C CA . ALA A 1 180 ? -13.280 -15.999 8.340 1.00 89.06 180 ALA A CA 1
ATOM 1298 C C . ALA A 1 180 ? -14.025 -15.082 7.359 1.00 89.06 180 ALA A C 1
ATOM 1300 O O . ALA A 1 180 ? -14.943 -14.359 7.739 1.00 89.06 180 ALA A O 1
ATOM 1301 N N . GLY A 1 181 ? -13.646 -15.133 6.083 1.00 86.94 181 GLY A N 1
ATOM 1302 C CA . GLY A 1 181 ? -14.239 -14.350 5.009 1.00 86.94 181 GLY A CA 1
ATOM 1303 C C . GLY A 1 181 ? -15.715 -14.663 4.777 1.00 86.94 181 GLY A C 1
ATOM 1304 O O . GLY A 1 181 ? -16.438 -13.776 4.337 1.00 86.94 181 GLY A O 1
ATOM 1305 N N . ALA A 1 182 ? -16.175 -15.867 5.124 1.00 86.50 182 ALA A N 1
ATOM 1306 C CA . ALA A 1 182 ? -17.580 -16.265 5.051 1.00 86.50 182 ALA A CA 1
ATOM 1307 C C . ALA A 1 182 ? -18.425 -15.824 6.263 1.00 86.50 182 ALA A C 1
ATOM 1309 O O . ALA A 1 182 ? -19.651 -15.912 6.208 1.00 86.50 182 ALA A O 1
ATOM 1310 N N . PHE A 1 183 ? -17.806 -15.362 7.355 1.00 88.81 183 PHE A N 1
ATOM 1311 C CA . PHE A 1 183 ? -18.541 -14.869 8.518 1.00 88.81 183 PHE A CA 1
ATOM 1312 C C . PHE A 1 183 ? -19.221 -13.528 8.215 1.00 88.81 183 PHE A C 1
ATOM 1314 O O . PHE A 1 183 ? -18.620 -12.631 7.608 1.00 88.81 183 PHE A O 1
ATOM 1321 N N . ASP A 1 184 ? -20.466 -13.390 8.673 1.00 89.06 184 ASP A N 1
ATOM 1322 C CA . ASP A 1 184 ? -21.204 -12.132 8.641 1.00 89.06 184 ASP A CA 1
ATOM 1323 C C . ASP A 1 184 ? -21.140 -11.439 10.016 1.00 89.06 184 ASP A C 1
ATOM 1325 O O . ASP A 1 184 ? -21.807 -11.874 10.959 1.00 89.06 184 ASP A O 1
ATOM 1329 N N . PRO A 1 185 ? -20.340 -10.365 10.162 1.00 90.56 185 PRO A N 1
ATOM 1330 C CA . PRO A 1 185 ? -20.235 -9.624 11.413 1.00 90.56 185 PRO A CA 1
ATOM 1331 C C . PRO A 1 185 ? -21.398 -8.645 11.632 1.00 90.56 185 PRO A C 1
ATOM 1333 O O . PRO A 1 185 ? -21.467 -8.033 12.700 1.00 90.56 185 PRO A O 1
ATOM 1336 N N . LEU A 1 186 ? -22.296 -8.455 10.655 1.00 91.62 186 LEU A N 1
ATOM 1337 C CA . LEU A 1 186 ? -23.308 -7.400 10.702 1.00 91.62 186 LEU A CA 1
ATOM 1338 C C . LEU A 1 186 ? -24.224 -7.473 11.938 1.00 91.62 186 LEU A C 1
ATOM 1340 O O . LEU A 1 186 ? -24.397 -6.430 12.571 1.00 91.62 186 LEU A O 1
ATOM 1344 N N . PRO A 1 187 ? -24.734 -8.644 12.377 1.00 92.69 187 PRO A N 1
ATOM 1345 C CA . PRO A 1 187 ? -25.551 -8.718 13.593 1.00 92.69 187 PRO A CA 1
ATOM 1346 C C . PRO A 1 187 ? -24.810 -8.223 14.847 1.00 92.69 187 PRO A C 1
ATOM 1348 O O . PRO A 1 187 ? -25.371 -7.507 15.675 1.00 92.69 187 PRO A O 1
ATOM 1351 N N . LEU A 1 188 ? -23.511 -8.523 14.965 1.00 94.56 188 LEU A N 1
ATOM 1352 C CA . LEU A 1 188 ? -22.682 -8.067 16.087 1.00 94.56 188 LEU A CA 1
ATOM 1353 C C . LEU A 1 188 ? -22.458 -6.547 16.028 1.00 94.56 188 LEU A C 1
ATOM 1355 O O . LEU A 1 188 ? -22.440 -5.884 17.065 1.00 94.56 188 LEU A O 1
ATOM 1359 N N . ILE A 1 189 ? -22.321 -5.986 14.823 1.00 93.88 189 ILE A N 1
ATOM 1360 C CA . ILE A 1 189 ? -22.204 -4.538 14.600 1.00 93.88 189 ILE A CA 1
ATOM 1361 C C . ILE A 1 189 ? -23.494 -3.814 14.991 1.00 93.88 189 ILE A C 1
ATOM 1363 O O . ILE A 1 189 ? -23.439 -2.814 15.712 1.00 93.88 189 ILE A O 1
ATOM 1367 N N . VAL A 1 190 ? -24.649 -4.343 14.584 1.00 92.44 190 VAL A N 1
ATOM 1368 C CA . VAL A 1 190 ? -25.967 -3.809 14.955 1.00 92.44 190 VAL A CA 1
ATOM 1369 C C . VAL A 1 190 ? -26.160 -3.852 16.473 1.00 92.44 190 VAL A C 1
ATOM 1371 O O . VAL A 1 190 ? -26.525 -2.838 17.070 1.00 92.44 190 VAL A O 1
ATOM 1374 N N . ALA A 1 191 ? -25.836 -4.982 17.110 1.00 94.06 191 ALA A N 1
ATOM 1375 C CA . ALA A 1 191 ? -25.902 -5.151 18.561 1.00 94.06 191 ALA A CA 1
ATOM 1376 C C . ALA A 1 191 ? -25.038 -4.127 19.313 1.00 94.06 191 ALA A C 1
ATOM 1378 O O . ALA A 1 191 ? -25.493 -3.492 20.267 1.00 94.06 191 ALA A O 1
ATOM 1379 N N . ALA A 1 192 ? -23.791 -3.941 18.874 1.00 95.56 192 ALA A N 1
ATOM 1380 C CA . ALA A 1 192 ? -22.871 -2.992 19.486 1.00 95.56 192 ALA A CA 1
ATOM 1381 C C . ALA A 1 192 ? -23.326 -1.542 19.319 1.00 95.56 192 ALA A C 1
ATOM 1383 O O . ALA A 1 192 ? -23.222 -0.756 20.260 1.00 95.56 192 ALA A O 1
ATOM 1384 N N . HIS A 1 193 ? -23.855 -1.190 18.146 1.00 93.25 193 HIS A N 1
ATOM 1385 C CA . HIS A 1 193 ? -24.392 0.141 17.901 1.00 93.25 193 HIS A CA 1
ATOM 1386 C C . HIS A 1 193 ? -25.646 0.421 18.749 1.00 93.25 193 HIS A C 1
ATOM 1388 O O . HIS A 1 193 ? -25.731 1.503 19.326 1.00 93.25 193 HIS A O 1
ATOM 1394 N N . ASP A 1 194 ? -26.592 -0.524 18.876 1.00 92.00 194 ASP A N 1
ATOM 1395 C CA . ASP A 1 194 ? -27.779 -0.372 19.748 1.00 92.00 194 ASP A CA 1
ATOM 1396 C C . ASP A 1 194 ? -27.380 -0.140 21.212 1.00 92.00 194 ASP A C 1
ATOM 1398 O O . ASP A 1 194 ? -27.894 0.770 21.870 1.00 92.00 194 ASP A O 1
ATOM 1402 N N . LEU A 1 195 ? -26.411 -0.913 21.710 1.00 94.94 195 LEU A N 1
ATOM 1403 C CA . LEU A 1 195 ? -25.887 -0.751 23.065 1.00 94.94 195 LEU A CA 1
ATOM 1404 C C . LEU A 1 195 ? -25.188 0.595 23.251 1.00 94.94 195 LEU A C 1
ATOM 1406 O O . LEU A 1 195 ? -25.487 1.297 24.214 1.00 94.94 195 LEU A O 1
ATOM 1410 N N . ALA A 1 196 ? -24.286 0.976 22.344 1.00 94.50 196 ALA A N 1
ATOM 1411 C CA . ALA A 1 196 ? -23.571 2.248 22.429 1.00 94.50 196 ALA A CA 1
ATOM 1412 C C . ALA A 1 196 ? -24.533 3.440 22.383 1.00 94.50 196 ALA A C 1
ATOM 1414 O O . ALA A 1 196 ? -24.414 4.353 23.194 1.00 94.50 196 ALA A O 1
ATOM 1415 N N . TRP A 1 197 ? -25.534 3.391 21.502 1.00 92.06 197 TRP A N 1
ATOM 1416 C CA . TRP A 1 197 ? -26.577 4.411 21.416 1.00 92.06 197 TRP A CA 1
ATOM 1417 C C . TRP A 1 197 ? -27.395 4.495 22.707 1.00 92.06 197 TRP A C 1
ATOM 1419 O O . TRP A 1 197 ? -27.637 5.581 23.230 1.00 92.06 197 TRP A O 1
ATOM 1429 N N . THR A 1 198 ? -27.796 3.343 23.254 1.00 93.56 198 THR A N 1
ATOM 1430 C CA . THR A 1 198 ? -28.525 3.285 24.527 1.00 93.56 198 THR A CA 1
ATOM 1431 C C . THR A 1 198 ? -27.684 3.859 25.665 1.00 93.56 198 THR A C 1
ATOM 1433 O O . THR A 1 198 ? -28.219 4.591 26.493 1.00 93.56 198 THR A O 1
ATOM 1436 N N . ILE A 1 199 ? -26.378 3.565 25.706 1.00 95.56 199 ILE A N 1
ATOM 1437 C CA . ILE A 1 199 ? -25.447 4.152 26.678 1.00 95.56 199 ILE A CA 1
ATOM 1438 C C . ILE A 1 199 ? -25.431 5.673 26.522 1.00 95.56 199 ILE A C 1
ATOM 1440 O O . ILE A 1 199 ? -25.705 6.365 27.500 1.00 95.56 199 ILE A O 1
ATOM 1444 N N . ASP A 1 200 ? -25.192 6.184 25.311 1.00 91.88 200 ASP A N 1
ATOM 1445 C CA . ASP A 1 200 ? -25.170 7.623 25.024 1.00 91.88 200 ASP A CA 1
ATOM 1446 C C . ASP A 1 200 ? -26.466 8.319 25.493 1.00 91.88 200 ASP A C 1
ATOM 1448 O O . ASP A 1 200 ? -26.412 9.392 26.096 1.00 91.88 200 ASP A O 1
ATOM 1452 N N . GLU A 1 201 ? -27.628 7.679 25.305 1.00 91.69 201 GLU A N 1
ATOM 1453 C CA . GLU A 1 201 ? -28.929 8.190 25.758 1.00 91.69 201 GLU A CA 1
ATOM 1454 C C . GLU A 1 201 ? -29.071 8.218 27.292 1.00 91.69 201 GLU A C 1
ATOM 1456 O O . GLU A 1 201 ? -29.651 9.157 27.843 1.00 91.69 201 GLU A O 1
ATOM 1461 N N . VAL A 1 202 ? -28.577 7.198 28.005 1.00 94.50 202 VAL A N 1
ATOM 1462 C CA . VAL A 1 202 ? -28.750 7.100 29.467 1.00 94.50 202 VAL A CA 1
ATOM 1463 C C . VAL A 1 202 ? -27.656 7.805 30.270 1.00 94.50 202 VAL A C 1
ATOM 1465 O O . VAL A 1 202 ? -27.857 8.045 31.462 1.00 94.50 202 VAL A O 1
ATOM 1468 N N . LEU A 1 203 ? -26.526 8.164 29.651 1.00 94.38 203 LEU A N 1
ATOM 1469 C CA . LEU A 1 203 ? -25.395 8.822 30.315 1.00 94.38 203 LEU A CA 1
ATOM 1470 C C . LEU A 1 203 ? -25.792 10.046 31.164 1.00 94.38 203 LEU A C 1
ATOM 1472 O O . LEU A 1 203 ? -25.331 10.124 32.305 1.00 94.38 203 LEU A O 1
ATOM 1476 N N . PRO A 1 204 ? -26.653 10.979 30.703 1.00 94.19 204 PRO A N 1
ATOM 1477 C CA . PRO A 1 204 ? -27.089 12.107 31.530 1.00 94.19 204 PRO A CA 1
ATOM 1478 C C . PRO A 1 204 ? -27.776 11.674 32.833 1.00 94.19 204 PRO A C 1
ATOM 1480 O O . PRO A 1 204 ? -27.465 12.205 33.895 1.00 94.19 204 PRO A O 1
ATOM 1483 N N . ALA A 1 205 ? -28.642 10.658 32.781 1.00 94.50 205 ALA A N 1
ATOM 1484 C CA . ALA A 1 205 ? -29.324 10.143 33.969 1.00 94.50 205 ALA A CA 1
ATOM 1485 C C . ALA A 1 205 ? -28.354 9.430 34.929 1.00 94.50 205 ALA A C 1
ATOM 1487 O O . ALA A 1 205 ? -28.494 9.538 36.146 1.00 94.50 205 ALA A O 1
ATOM 1488 N N . LEU A 1 206 ? -27.348 8.724 34.399 1.00 95.19 206 LEU A N 1
ATOM 1489 C CA . LEU A 1 206 ? -26.297 8.112 35.218 1.00 95.19 206 LEU A CA 1
ATOM 1490 C C . LEU A 1 206 ? -25.423 9.171 35.903 1.00 95.19 206 LEU A C 1
ATOM 1492 O O . LEU A 1 206 ? -25.100 9.016 37.080 1.00 95.19 206 LEU A O 1
ATOM 1496 N N . ARG A 1 207 ? -25.106 10.276 35.213 1.00 93.56 207 ARG A N 1
ATOM 1497 C CA . ARG A 1 207 ? -24.411 11.436 35.801 1.00 93.56 207 ARG A CA 1
ATOM 1498 C C . ARG A 1 207 ? -25.206 12.060 36.937 1.00 93.56 207 ARG A C 1
ATOM 1500 O O . ARG A 1 207 ? -24.653 12.298 38.005 1.00 93.56 207 ARG A O 1
ATOM 1507 N N . GLU A 1 208 ? -26.498 12.304 36.733 1.00 93.75 208 GLU A N 1
ATOM 1508 C CA . GLU A 1 208 ? -27.374 12.845 37.778 1.00 93.75 208 GLU A CA 1
ATOM 1509 C C . GLU A 1 208 ? -27.432 11.916 38.999 1.00 93.75 208 GLU A C 1
ATOM 1511 O O . GLU A 1 208 ? -27.278 12.373 40.133 1.00 93.75 208 GLU A O 1
ATOM 1516 N N . ALA A 1 209 ? -27.556 10.604 38.777 1.00 91.50 209 ALA A N 1
ATOM 1517 C CA . ALA A 1 209 ? -27.544 9.604 39.842 1.00 91.50 209 ALA A CA 1
ATOM 1518 C C . ALA A 1 209 ? -26.207 9.564 40.612 1.00 91.50 209 ALA A C 1
ATOM 1520 O O . ALA A 1 209 ? -26.204 9.497 41.846 1.00 91.50 209 ALA A O 1
ATOM 1521 N N . ALA A 1 210 ? -25.078 9.644 39.900 1.00 88.75 210 ALA A N 1
ATOM 1522 C CA . ALA A 1 210 ? -23.728 9.712 40.463 1.00 88.75 210 ALA A CA 1
ATOM 1523 C C . ALA A 1 210 ? -23.495 10.997 41.283 1.00 88.75 210 ALA A C 1
ATOM 1525 O O . ALA A 1 210 ? -22.915 10.972 42.377 1.00 88.75 210 ALA A O 1
ATOM 1526 N N . LEU A 1 211 ? -23.981 12.141 40.794 1.00 87.75 211 LEU A N 1
ATOM 1527 C CA . LEU A 1 211 ? -23.911 13.422 41.500 1.00 87.75 211 LEU A CA 1
ATOM 1528 C C . LEU A 1 211 ? -24.776 13.413 42.764 1.00 87.75 211 LEU A C 1
ATOM 1530 O O . LEU A 1 211 ? -24.297 13.806 43.827 1.00 87.75 211 LEU A O 1
ATOM 1534 N N . GLY A 1 212 ? -26.008 12.912 42.661 1.00 85.31 212 GLY A N 1
ATOM 1535 C CA . GLY A 1 212 ? -26.962 12.834 43.767 1.00 85.31 212 GLY A CA 1
ATOM 1536 C C . GLY A 1 212 ? -26.663 11.747 44.802 1.00 85.31 212 GLY A C 1
ATOM 1537 O O . GLY A 1 212 ? -27.347 11.698 45.821 1.00 85.31 212 GLY A O 1
ATOM 1538 N N . ALA A 1 213 ? -25.671 10.878 44.553 1.00 82.50 213 ALA A N 1
ATOM 1539 C CA . ALA A 1 213 ? -25.335 9.726 45.397 1.00 82.50 213 ALA A CA 1
ATOM 1540 C C . ALA A 1 213 ? -26.576 8.883 45.763 1.00 82.50 213 ALA A C 1
ATOM 1542 O O . ALA A 1 213 ? -26.747 8.434 46.896 1.00 82.50 213 ALA A O 1
ATOM 1543 N N . VAL A 1 214 ? -27.470 8.687 44.786 1.00 86.31 214 VAL A N 1
ATOM 1544 C CA . VAL A 1 214 ? -28.820 8.130 45.003 1.00 86.31 214 VAL A CA 1
ATOM 1545 C C . VAL A 1 214 ? -28.834 6.627 45.312 1.00 86.31 214 VAL A C 1
ATOM 1547 O O . VAL A 1 214 ? -29.881 6.066 45.646 1.00 86.31 214 VAL A O 1
ATOM 1550 N N . PHE A 1 215 ? -27.683 5.963 45.192 1.00 88.62 215 PHE A N 1
ATOM 1551 C CA . PHE A 1 215 ? -27.486 4.546 45.468 1.00 88.62 215 PHE A CA 1
ATOM 1552 C C . PHE A 1 215 ? -26.099 4.304 46.086 1.00 88.62 215 PHE A C 1
ATOM 1554 O O . PHE A 1 215 ? -25.112 4.915 45.672 1.00 88.62 215 PHE A O 1
ATOM 1561 N N . THR A 1 216 ? -26.026 3.399 47.064 1.00 86.25 216 THR A N 1
ATOM 1562 C CA . THR A 1 216 ? -24.795 3.001 47.762 1.00 86.25 216 THR A CA 1
ATOM 1563 C C . THR A 1 216 ? -24.677 1.480 47.828 1.00 86.25 216 THR A C 1
ATOM 1565 O O . THR A 1 216 ? -25.680 0.770 47.933 1.00 86.25 216 THR A O 1
ATOM 1568 N N . GLY A 1 217 ? -23.441 0.977 47.794 1.00 91.06 217 GLY A N 1
ATOM 1569 C CA . GLY A 1 217 ? -23.153 -0.455 47.796 1.00 91.06 217 GLY A CA 1
ATOM 1570 C C . GLY A 1 217 ? -23.247 -1.079 46.403 1.00 91.06 217 GLY A C 1
ATOM 1571 O O . GLY A 1 217 ? -23.227 -0.381 45.393 1.00 91.06 217 GLY A O 1
ATOM 1572 N N . ARG A 1 218 ? -23.339 -2.412 46.352 1.00 94.94 218 ARG A N 1
ATOM 1573 C CA . ARG A 1 218 ? -23.390 -3.189 45.106 1.00 94.94 218 ARG A CA 1
ATOM 1574 C C . ARG A 1 218 ? -24.694 -3.970 45.001 1.00 94.94 218 ARG A C 1
ATOM 1576 O O . ARG A 1 218 ? -25.156 -4.554 45.981 1.00 94.94 218 ARG A O 1
ATOM 1583 N N . LEU A 1 219 ? -25.271 -4.014 43.805 1.00 95.19 219 LEU A N 1
ATOM 1584 C CA . LEU A 1 219 ? -26.486 -4.764 43.504 1.00 95.19 219 LEU A CA 1
ATOM 1585 C C . LEU A 1 219 ? -26.328 -5.538 42.201 1.00 95.19 219 LEU A C 1
ATOM 1587 O O . LEU A 1 219 ? -26.189 -4.952 41.131 1.00 95.19 219 LEU A O 1
ATOM 1591 N N . ARG A 1 220 ? -26.429 -6.862 42.295 1.00 96.25 220 ARG A N 1
ATOM 1592 C CA . ARG A 1 220 ? -26.497 -7.753 41.138 1.00 96.25 220 ARG A CA 1
ATOM 1593 C C . ARG A 1 220 ? -27.961 -7.965 40.754 1.00 96.25 220 ARG A C 1
ATOM 1595 O O . ARG A 1 220 ? -28.760 -8.417 41.573 1.00 96.25 220 ARG A O 1
ATOM 1602 N N . TRP A 1 221 ? -28.319 -7.603 39.529 1.00 95.25 221 TRP A N 1
ATOM 1603 C CA . TRP A 1 221 ? -29.674 -7.671 39.000 1.00 95.25 221 TRP A CA 1
ATOM 1604 C C . TRP A 1 221 ? -29.737 -8.622 37.808 1.00 95.25 221 TRP A C 1
ATOM 1606 O O . TRP A 1 221 ? -29.181 -8.355 36.745 1.00 95.25 221 TRP A O 1
ATOM 1616 N N . GLU A 1 222 ? -30.443 -9.734 37.989 1.00 93.94 222 GLU A N 1
ATOM 1617 C CA . GLU A 1 222 ? -30.729 -10.676 36.913 1.00 93.94 222 GLU A CA 1
ATOM 1618 C C . GLU A 1 222 ? -31.860 -10.156 36.021 1.00 93.94 222 GLU A C 1
ATOM 1620 O O . GLU A 1 222 ? -32.932 -9.761 36.494 1.00 93.94 222 GLU A O 1
ATOM 1625 N N . THR A 1 223 ? -31.616 -10.171 34.714 1.00 91.38 223 THR A N 1
ATOM 1626 C CA . THR A 1 223 ? -32.581 -9.784 33.683 1.00 91.38 223 THR A CA 1
ATOM 1627 C C . THR A 1 223 ? -32.702 -10.898 32.641 1.00 91.38 223 THR A C 1
ATOM 1629 O O . THR A 1 223 ? -31.802 -11.732 32.538 1.00 91.38 223 THR A O 1
ATOM 1632 N N . PRO A 1 224 ? -33.758 -10.910 31.807 1.00 86.81 224 PRO A N 1
ATOM 1633 C CA . PRO A 1 224 ? -33.852 -11.864 30.703 1.00 86.81 224 PRO A CA 1
ATOM 1634 C C . PRO A 1 224 ? -32.689 -11.789 29.698 1.00 86.81 224 PRO A C 1
ATOM 1636 O O . PRO A 1 224 ? -32.445 -12.763 28.997 1.00 86.81 224 PRO A O 1
ATOM 1639 N N . GLY A 1 225 ? -31.996 -10.645 29.606 1.00 85.69 225 GLY A N 1
ATOM 1640 C CA . GLY A 1 225 ? -30.859 -10.446 28.701 1.00 85.69 225 GLY A CA 1
ATOM 1641 C C . GLY A 1 225 ? -29.490 -10.774 29.302 1.00 85.69 225 GLY A C 1
ATOM 1642 O O . GLY A 1 225 ? -28.509 -10.804 28.566 1.00 85.69 225 GLY A O 1
ATOM 1643 N N . GLY A 1 226 ? -29.411 -10.999 30.616 1.00 93.12 226 GLY A N 1
ATOM 1644 C CA . GLY A 1 226 ? -28.151 -11.173 31.339 1.00 93.12 226 GLY A CA 1
ATOM 1645 C C . GLY A 1 226 ? -28.111 -10.414 32.662 1.00 93.12 226 GLY A C 1
ATOM 1646 O O . GLY A 1 226 ? -29.116 -9.862 33.126 1.00 93.12 226 GLY A O 1
ATOM 1647 N N . VAL A 1 227 ? -26.941 -10.397 33.287 1.00 96.81 227 VAL A N 1
ATOM 1648 C CA . VAL A 1 227 ? -26.741 -9.816 34.617 1.00 96.81 227 VAL A CA 1
ATOM 1649 C C . VAL A 1 227 ? -26.217 -8.386 34.529 1.00 96.81 227 VAL A C 1
ATOM 1651 O O . VAL A 1 227 ? -25.178 -8.135 33.918 1.00 96.81 227 VAL A O 1
ATOM 1654 N N . ILE A 1 228 ? -26.885 -7.470 35.234 1.00 97.06 228 ILE A N 1
ATOM 1655 C CA . ILE A 1 228 ? -26.425 -6.094 35.449 1.00 97.06 228 ILE A CA 1
ATOM 1656 C C . ILE A 1 228 ? -25.909 -5.946 36.886 1.00 97.06 228 ILE A C 1
ATOM 1658 O O . ILE A 1 228 ? -26.655 -6.162 37.839 1.00 97.06 228 ILE A O 1
ATOM 1662 N N . LEU A 1 229 ? -24.648 -5.558 37.056 1.00 97.44 229 LEU A N 1
ATOM 1663 C CA . LEU A 1 229 ? -24.061 -5.152 38.330 1.00 97.44 229 LEU A CA 1
ATOM 1664 C C . LEU A 1 229 ? -24.107 -3.624 38.437 1.00 97.44 229 LEU A C 1
ATOM 1666 O O . LEU A 1 229 ? -23.494 -2.929 37.635 1.00 97.44 229 LEU A O 1
ATOM 1670 N N . LEU A 1 230 ? -24.829 -3.108 39.428 1.00 97.00 230 LEU A N 1
ATOM 1671 C CA . LEU A 1 230 ? -24.852 -1.690 39.777 1.00 97.00 230 LEU A CA 1
ATOM 1672 C C . LEU A 1 230 ? -23.959 -1.451 40.999 1.00 97.00 230 LEU A C 1
ATOM 1674 O O . LEU A 1 230 ? -24.191 -2.064 42.044 1.00 97.00 230 LEU A O 1
ATOM 1678 N N . SER A 1 231 ? -22.999 -0.539 40.880 1.00 96.00 231 SER A N 1
ATOM 1679 C CA . SER A 1 231 ? -22.175 -0.034 41.980 1.00 96.00 231 SER A CA 1
ATOM 1680 C C . SER A 1 231 ? -22.542 1.415 42.296 1.00 96.00 231 SER A C 1
ATOM 1682 O O . SER A 1 231 ? -22.714 2.228 41.390 1.00 96.00 231 SER A O 1
ATOM 1684 N N . GLY A 1 232 ? -22.719 1.734 43.579 1.00 93.88 232 GLY A N 1
ATOM 1685 C CA . GLY A 1 232 ? -22.886 3.104 44.068 1.00 93.88 232 GLY A CA 1
ATOM 1686 C C . GLY A 1 232 ? -21.597 3.931 44.030 1.00 93.88 232 GLY A C 1
ATOM 1687 O O . GLY A 1 232 ? -20.584 3.490 43.510 1.00 93.88 232 GLY A O 1
ATOM 1688 N N . LYS A 1 233 ? -21.636 5.134 44.611 1.00 87.88 233 LYS A N 1
ATOM 1689 C CA . LYS A 1 233 ? -20.518 6.096 44.608 1.00 87.88 233 LYS A CA 1
ATOM 1690 C C . LYS A 1 233 ? -19.468 5.802 45.693 1.00 87.88 233 LYS A C 1
ATOM 1692 O O . LYS A 1 233 ? -19.236 6.639 46.570 1.00 87.88 233 LYS A O 1
ATOM 1697 N N . GLN A 1 234 ? -18.894 4.606 45.700 1.00 90.44 234 GLN A N 1
ATOM 1698 C CA . GLN A 1 234 ? -17.841 4.224 46.645 1.00 90.44 234 GLN A CA 1
ATOM 1699 C C . GLN A 1 234 ? -16.554 3.857 45.910 1.00 90.44 234 GLN A C 1
ATOM 1701 O O . GLN A 1 234 ? -16.579 3.523 44.735 1.00 90.44 234 GLN A O 1
ATOM 1706 N N . ASP A 1 235 ? -15.424 3.898 46.614 1.00 94.31 235 ASP A N 1
ATOM 1707 C CA . ASP A 1 235 ? -14.178 3.381 46.056 1.00 94.31 235 ASP A CA 1
ATOM 1708 C C . ASP A 1 235 ? -14.290 1.863 45.897 1.00 94.31 235 ASP A C 1
ATOM 1710 O O . ASP A 1 235 ? -14.566 1.141 46.861 1.00 94.31 235 ASP A O 1
ATOM 1714 N N . ASP A 1 236 ? -14.073 1.386 44.676 1.00 93.88 236 ASP A N 1
ATOM 1715 C CA . ASP A 1 236 ? -14.310 0.006 44.293 1.00 93.88 236 ASP A CA 1
ATOM 1716 C C . ASP A 1 236 ? -13.046 -0.652 43.738 1.00 93.88 236 ASP A C 1
ATOM 1718 O O . ASP A 1 236 ? -12.286 -0.101 42.938 1.00 93.88 236 ASP A O 1
ATOM 1722 N N . VAL A 1 237 ? -12.843 -1.899 44.157 1.00 94.38 237 VAL A N 1
ATOM 1723 C CA . VAL A 1 237 ? -11.896 -2.820 43.532 1.00 94.38 237 VAL A CA 1
ATOM 1724 C C . VAL A 1 237 ? -12.707 -3.906 42.838 1.00 94.38 237 VAL A C 1
ATOM 1726 O O . VAL A 1 237 ? -13.547 -4.546 43.473 1.00 94.38 237 VAL A O 1
ATOM 1729 N N . PHE A 1 238 ? -12.463 -4.103 41.544 1.00 93.06 238 PHE A N 1
ATOM 1730 C CA . PHE A 1 238 ? -13.123 -5.121 40.728 1.00 93.06 238 PHE A CA 1
ATOM 1731 C C . PHE A 1 238 ? -12.125 -6.226 40.370 1.00 93.06 238 PHE A C 1
ATOM 1733 O O . PHE A 1 238 ? -11.245 -6.042 39.521 1.00 93.06 238 PHE A O 1
ATOM 1740 N N . SER A 1 239 ? -12.242 -7.366 41.049 1.00 91.75 239 SER A N 1
ATOM 1741 C CA . SER A 1 239 ? -11.490 -8.599 40.797 1.00 91.75 239 SER A CA 1
ATOM 1742 C C . SER A 1 239 ? -12.229 -9.535 39.836 1.00 91.75 239 SER A C 1
ATOM 1744 O O . SER A 1 239 ? -13.386 -9.297 39.487 1.00 91.75 239 SER A O 1
ATOM 1746 N N . ASP A 1 240 ? -11.564 -10.606 39.384 1.00 88.81 240 ASP A N 1
ATOM 1747 C CA . ASP A 1 240 ? -12.186 -11.581 38.474 1.00 88.81 240 ASP A CA 1
ATOM 1748 C C .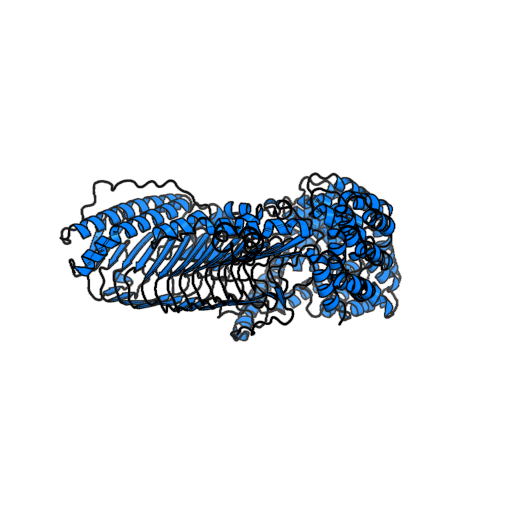 ASP A 1 240 ? -13.442 -12.214 39.102 1.00 88.81 240 ASP A C 1
ATOM 1750 O O . ASP A 1 240 ? -14.419 -12.459 38.403 1.00 88.81 240 ASP A O 1
ATOM 1754 N N . VAL A 1 241 ? -13.450 -12.381 40.431 1.00 91.06 241 VAL A N 1
ATOM 1755 C CA . VAL A 1 241 ? -14.599 -12.887 41.200 1.00 91.06 241 VAL A CA 1
ATOM 1756 C C . VAL A 1 241 ? -15.766 -11.895 41.183 1.00 91.06 241 VAL A C 1
ATOM 1758 O O . VAL A 1 241 ? -16.921 -12.298 41.083 1.00 91.06 241 VAL A O 1
ATOM 1761 N N . ASP A 1 242 ? -15.486 -10.590 41.249 1.00 91.44 242 ASP A N 1
ATOM 1762 C CA . ASP A 1 242 ? -16.533 -9.560 41.251 1.00 91.44 242 ASP A CA 1
ATOM 1763 C C . ASP A 1 242 ? -17.253 -9.468 39.899 1.00 91.44 242 ASP A C 1
ATOM 1765 O O . ASP A 1 242 ? -18.464 -9.239 39.847 1.00 91.44 242 ASP A O 1
ATOM 1769 N N . LEU A 1 243 ? -16.506 -9.640 38.803 1.00 91.44 243 LEU A N 1
ATOM 1770 C CA . LEU A 1 243 ? -17.025 -9.527 37.437 1.00 91.44 243 LEU A CA 1
ATOM 1771 C C . LEU A 1 243 ? -17.483 -10.864 36.840 1.00 91.44 243 LEU A C 1
ATOM 1773 O O . LEU A 1 243 ? -18.023 -10.887 35.730 1.00 91.44 243 LEU A O 1
ATOM 1777 N N . GLU A 1 244 ? -17.316 -11.976 37.557 1.00 92.44 244 GLU A N 1
ATOM 1778 C CA . GLU A 1 244 ? -17.734 -13.291 37.082 1.00 92.44 244 GLU A CA 1
ATOM 1779 C C . GLU A 1 244 ? -19.236 -13.295 36.757 1.00 92.44 244 GLU A C 1
ATOM 1781 O O . GLU A 1 244 ? -20.089 -12.914 37.565 1.00 92.44 244 GLU A O 1
ATOM 1786 N N . GLY A 1 245 ? -19.570 -13.678 35.521 1.00 91.75 245 GLY A N 1
ATOM 1787 C CA . GLY A 1 245 ? -20.942 -13.715 35.009 1.00 91.75 245 GLY A CA 1
ATOM 1788 C C . GLY A 1 245 ? -21.657 -12.358 34.917 1.00 91.75 245 GLY A C 1
ATOM 1789 O O . GLY A 1 245 ? -22.877 -12.359 34.792 1.00 91.75 245 GLY A O 1
ATOM 1790 N N . VAL A 1 246 ? -20.956 -11.223 35.037 1.00 95.69 246 VAL A N 1
ATOM 1791 C CA . VAL A 1 246 ? -21.537 -9.874 34.886 1.00 95.69 246 VAL A CA 1
ATOM 1792 C C . VAL A 1 246 ? -21.510 -9.457 33.420 1.00 95.69 246 VAL A C 1
ATOM 1794 O O . VAL A 1 246 ? -20.438 -9.345 32.825 1.00 95.69 246 VAL A O 1
ATOM 1797 N N . ASP A 1 247 ? -22.672 -9.209 32.820 1.00 97.25 247 ASP A N 1
ATOM 1798 C CA . ASP A 1 247 ? -22.773 -8.794 31.414 1.00 97.25 247 ASP A CA 1
ATOM 1799 C C . ASP A 1 247 ? -22.745 -7.269 31.262 1.00 97.25 247 ASP A C 1
ATOM 1801 O O . ASP A 1 247 ? -22.179 -6.760 30.299 1.00 97.25 247 ASP A O 1
ATOM 1805 N N . VAL A 1 248 ? -23.286 -6.528 32.233 1.00 97.94 248 VAL A N 1
ATOM 1806 C CA . VAL A 1 248 ? -23.214 -5.061 32.280 1.00 97.94 248 VAL A CA 1
ATOM 1807 C C . VAL A 1 248 ? -22.788 -4.609 33.672 1.00 97.94 248 VAL A C 1
ATOM 1809 O O . VAL A 1 248 ? -23.457 -4.931 34.647 1.00 97.94 248 VAL A O 1
ATOM 1812 N N . LEU A 1 249 ? -21.718 -3.828 33.775 1.00 97.56 249 LEU A N 1
ATOM 1813 C CA . LEU A 1 249 ? -21.363 -3.072 34.976 1.00 97.56 249 LEU A CA 1
ATOM 1814 C C . LEU A 1 249 ? -21.770 -1.609 34.783 1.00 97.56 249 LEU A C 1
ATOM 1816 O O . LEU A 1 249 ? -21.388 -0.989 33.794 1.00 97.56 249 LEU A O 1
ATOM 1820 N N . VAL A 1 250 ? -22.519 -1.066 35.737 1.00 97.81 250 VAL A N 1
ATOM 1821 C CA . VAL A 1 250 ? -22.770 0.370 35.883 1.00 97.81 250 VAL A CA 1
ATOM 1822 C C . VAL A 1 250 ? -22.179 0.799 37.219 1.00 97.81 250 VAL A C 1
ATOM 1824 O O . VAL A 1 250 ? -22.737 0.485 38.267 1.00 97.81 250 VAL A O 1
ATOM 1827 N N . ASP A 1 251 ? -21.050 1.490 37.181 1.00 96.69 251 ASP A N 1
ATOM 1828 C CA . ASP A 1 251 ? -20.390 2.066 38.348 1.00 96.69 251 ASP A CA 1
ATOM 1829 C C . ASP A 1 251 ? -20.690 3.572 38.408 1.00 96.69 251 ASP A C 1
ATOM 1831 O O . ASP A 1 251 ? -20.365 4.316 37.484 1.00 96.69 251 ASP A O 1
ATOM 1835 N N . LEU A 1 252 ? -21.366 4.019 39.472 1.00 95.75 252 LEU A N 1
ATOM 1836 C CA . LEU A 1 252 ? -21.782 5.412 39.660 1.00 95.75 252 LEU A CA 1
ATOM 1837 C C . LEU A 1 252 ? -20.666 6.312 40.228 1.00 95.75 252 LEU A C 1
ATOM 1839 O O . LEU A 1 252 ? -20.916 7.493 40.477 1.00 95.75 252 LEU A O 1
ATOM 1843 N N . GLY A 1 253 ? -19.446 5.799 40.400 1.00 89.62 253 GLY A N 1
ATOM 1844 C CA . GLY A 1 253 ? -18.239 6.600 40.594 1.00 89.62 253 GLY A CA 1
ATOM 1845 C C . GLY A 1 253 ? -17.572 6.412 41.954 1.00 89.62 253 GLY A C 1
ATOM 1846 O O . GLY A 1 253 ? -17.840 5.466 42.674 1.00 89.62 253 GLY A O 1
ATOM 1847 N N . GLY A 1 254 ? -16.693 7.345 42.325 1.00 89.62 254 GLY A N 1
ATOM 1848 C CA . GLY A 1 254 ? -15.671 7.108 43.353 1.00 89.62 254 GLY A CA 1
ATOM 1849 C C . GLY A 1 254 ? -14.314 6.918 42.681 1.00 89.62 254 GLY A C 1
ATOM 1850 O O . GLY A 1 254 ? -14.030 7.596 41.682 1.00 89.62 254 GLY A O 1
ATOM 1851 N N . ARG A 1 255 ? -13.485 6.023 43.221 1.00 94.50 255 ARG A N 1
ATOM 1852 C CA . ARG A 1 255 ? -12.233 5.564 42.603 1.00 94.50 255 ARG A CA 1
ATOM 1853 C C . ARG A 1 255 ? -12.323 4.092 42.237 1.00 94.50 255 ARG A C 1
ATOM 1855 O O . ARG A 1 255 ? -12.550 3.263 43.117 1.00 94.50 255 ARG A O 1
ATOM 1862 N N . SER A 1 256 ? -12.039 3.767 40.981 1.00 94.88 256 SER A N 1
ATOM 1863 C CA . SER A 1 256 ? -12.223 2.408 40.468 1.00 94.88 256 SER A CA 1
ATOM 1864 C C . SER A 1 256 ? -10.880 1.769 40.132 1.00 94.88 256 SER A C 1
ATOM 1866 O O . SER A 1 256 ? -10.085 2.284 39.339 1.00 94.88 256 SER A O 1
ATOM 1868 N N . ARG A 1 257 ? -10.595 0.625 40.759 1.00 94.81 257 ARG A N 1
ATOM 1869 C CA . ARG A 1 257 ? -9.400 -0.181 40.489 1.00 94.81 257 ARG A CA 1
ATOM 1870 C C . ARG A 1 257 ? -9.795 -1.521 39.886 1.00 94.81 257 ARG A C 1
ATOM 1872 O O . ARG A 1 257 ? -10.352 -2.384 40.562 1.00 94.81 257 ARG A O 1
ATOM 1879 N N . TYR A 1 258 ? -9.432 -1.726 38.626 1.00 92.94 258 TYR A N 1
ATOM 1880 C CA . TYR A 1 258 ? -9.666 -2.977 37.916 1.00 92.94 258 TYR A CA 1
ATOM 1881 C C . TYR A 1 258 ? -8.463 -3.896 38.064 1.00 92.94 258 TYR A C 1
ATOM 1883 O O . TYR A 1 258 ? -7.400 -3.672 37.478 1.00 92.94 258 TYR A O 1
ATOM 1891 N N . LEU A 1 259 ? -8.662 -4.944 38.861 1.00 90.19 259 LEU A N 1
ATOM 1892 C CA . LEU A 1 259 ? -7.766 -6.089 38.918 1.00 90.19 259 LEU A CA 1
ATOM 1893 C C . LEU A 1 259 ? -8.186 -7.172 37.930 1.00 90.19 259 LEU A C 1
ATOM 1895 O O . LEU A 1 259 ? -7.361 -8.022 37.647 1.00 90.19 259 LEU A O 1
ATOM 1899 N N . ALA A 1 260 ? -9.421 -7.155 37.423 1.00 87.00 260 ALA A N 1
ATOM 1900 C CA . ALA A 1 260 ? -9.935 -8.019 36.359 1.00 87.00 260 ALA A CA 1
ATOM 1901 C C . ALA A 1 260 ? -9.756 -7.412 34.959 1.00 87.00 260 ALA A C 1
ATOM 1903 O O . ALA A 1 260 ? -9.316 -6.273 34.819 1.00 87.00 260 ALA A O 1
ATOM 1904 N N . SER A 1 261 ? -10.158 -8.156 33.925 1.00 87.06 261 SER A N 1
ATOM 1905 C CA . SER A 1 261 ? -10.282 -7.662 32.546 1.00 87.06 261 SER A CA 1
ATOM 1906 C C . SER A 1 261 ? -11.704 -7.133 32.279 1.00 87.06 261 SER A C 1
ATOM 1908 O O . SER A 1 261 ? -12.570 -7.910 31.866 1.00 87.06 261 SER A O 1
ATOM 1910 N N . PRO A 1 262 ? -11.996 -5.838 32.520 1.00 90.38 262 PRO A N 1
ATOM 1911 C CA . PRO A 1 262 ? -13.334 -5.299 32.308 1.00 90.38 262 PRO A CA 1
ATOM 1912 C C . PRO A 1 262 ? -13.701 -5.300 30.825 1.00 90.38 262 PRO A C 1
ATOM 1914 O O . PRO A 1 262 ? -12.855 -5.023 29.974 1.00 90.38 262 PRO A O 1
ATOM 1917 N N . ALA A 1 263 ? -14.975 -5.563 30.525 1.00 92.06 263 ALA A N 1
ATOM 1918 C CA . ALA A 1 263 ? -15.503 -5.573 29.161 1.00 92.06 263 ALA A CA 1
ATOM 1919 C C . ALA A 1 263 ? -14.639 -6.401 28.181 1.00 92.06 263 ALA A C 1
ATOM 1921 O O . ALA A 1 263 ? -14.251 -5.911 27.123 1.00 92.06 263 ALA A O 1
ATOM 1922 N N . LEU A 1 264 ? -14.300 -7.641 28.546 1.00 91.88 264 LEU A N 1
ATOM 1923 C CA . LEU A 1 264 ? -13.671 -8.615 27.649 1.00 91.88 264 LEU A CA 1
ATOM 1924 C C . LEU A 1 264 ? -14.716 -9.643 27.198 1.00 91.88 264 LEU A C 1
ATOM 1926 O O . LEU A 1 264 ? -15.182 -10.439 28.013 1.00 91.88 264 LEU A O 1
ATOM 1930 N N . ALA A 1 265 ? -15.076 -9.636 25.913 1.00 93.00 265 ALA A N 1
ATOM 1931 C CA . ALA A 1 265 ? -16.085 -10.536 25.357 1.00 93.00 265 ALA A CA 1
ATOM 1932 C C . ALA A 1 265 ? -15.469 -11.650 24.496 1.00 93.00 265 ALA A C 1
ATOM 1934 O O . ALA A 1 265 ? -14.804 -11.408 23.483 1.00 93.00 265 ALA A O 1
ATOM 1935 N N . GLY A 1 266 ? -15.737 -12.894 24.889 1.00 91.38 266 GLY A N 1
ATOM 1936 C CA . GLY A 1 266 ? -15.502 -14.075 24.064 1.00 91.38 266 GLY A CA 1
ATOM 1937 C C . GLY A 1 266 ? -16.680 -14.399 23.134 1.00 91.38 266 GLY A C 1
ATOM 1938 O O . GLY A 1 266 ? -17.640 -13.629 23.037 1.00 91.38 266 GLY A O 1
ATOM 1939 N N . PRO A 1 267 ? -16.642 -15.571 22.476 1.00 90.88 267 PRO A N 1
ATOM 1940 C CA . PRO A 1 267 ? -17.731 -16.046 21.635 1.00 90.88 267 PRO A CA 1
ATOM 1941 C C . PRO A 1 267 ? -19.093 -16.028 22.336 1.00 90.88 267 PRO A C 1
ATOM 1943 O O . PRO A 1 267 ? -19.280 -16.673 23.367 1.00 90.88 267 PRO A O 1
ATOM 1946 N N . GLY A 1 268 ? -20.056 -15.319 21.754 1.00 90.88 268 GLY A N 1
ATOM 1947 C CA . GLY A 1 268 ? -21.444 -15.271 22.233 1.00 90.88 268 GLY A CA 1
ATOM 1948 C C . GLY A 1 268 ? -21.678 -14.321 23.391 1.00 90.88 268 GLY A C 1
ATOM 1949 O O . GLY A 1 268 ? -22.787 -14.253 23.906 1.00 90.88 268 GLY A O 1
ATOM 1950 N N . GLN A 1 269 ? -20.652 -13.604 23.838 1.00 94.62 269 GLN A N 1
ATOM 1951 C CA . GLN A 1 269 ? -20.762 -12.741 25.000 1.00 94.62 269 GLN A CA 1
ATOM 1952 C C . GLN A 1 269 ? -21.038 -11.295 24.595 1.00 94.62 269 GLN A C 1
ATOM 1954 O O . GLN A 1 269 ? -20.503 -10.783 23.612 1.00 94.62 269 GLN A O 1
ATOM 1959 N N . VAL A 1 270 ? -21.850 -10.637 25.420 1.00 97.19 270 VAL A N 1
ATOM 1960 C CA . VAL A 1 270 ? -22.030 -9.188 25.437 1.00 97.19 270 VAL A CA 1
ATOM 1961 C C . VAL A 1 270 ? -21.496 -8.707 26.780 1.00 97.19 270 VAL A C 1
ATOM 1963 O O . VAL A 1 270 ? -21.952 -9.186 27.817 1.00 97.19 270 VAL A O 1
ATOM 1966 N N . ARG A 1 271 ? -20.502 -7.817 26.770 1.00 96.75 271 ARG A N 1
ATOM 1967 C CA . ARG A 1 271 ? -19.886 -7.264 27.982 1.00 96.75 271 ARG A CA 1
ATOM 1968 C C . ARG A 1 271 ? -19.834 -5.746 27.904 1.00 96.75 271 ARG A C 1
ATOM 1970 O O . ARG A 1 271 ? -19.198 -5.191 27.016 1.00 96.75 271 ARG A O 1
ATOM 1977 N N . VAL A 1 272 ? -20.468 -5.067 28.847 1.00 97.88 272 VAL A N 1
ATOM 1978 C CA . VAL A 1 272 ? -20.515 -3.604 28.897 1.00 97.88 272 VAL A CA 1
ATOM 1979 C C . VAL A 1 272 ? -20.037 -3.122 30.257 1.00 97.88 272 VAL A C 1
ATOM 1981 O O . VAL A 1 272 ? -20.408 -3.679 31.285 1.00 97.88 272 VAL A O 1
ATOM 1984 N N . VAL A 1 273 ? -19.231 -2.069 30.270 1.00 97.38 273 VAL A N 1
ATOM 1985 C CA . VAL A 1 273 ? -18.866 -1.333 31.479 1.00 97.38 273 VAL A CA 1
ATOM 1986 C C . VAL A 1 273 ? -19.148 0.143 31.238 1.00 97.38 273 VAL A C 1
ATOM 1988 O O . VAL A 1 273 ? -18.646 0.713 30.271 1.00 97.38 273 VAL A O 1
ATOM 1991 N N . VAL A 1 274 ? -19.945 0.748 32.115 1.00 97.94 274 VAL A N 1
ATOM 1992 C CA . VAL A 1 274 ? -20.143 2.195 32.214 1.00 97.94 274 VAL A CA 1
ATOM 1993 C C . VAL A 1 274 ? -19.627 2.624 33.578 1.00 97.94 274 VAL A C 1
ATOM 1995 O O . VAL A 1 274 ? -20.220 2.278 34.595 1.00 97.94 274 VAL A O 1
ATOM 1998 N N . ASP A 1 275 ? -18.509 3.336 33.590 1.00 96.44 275 ASP A N 1
ATOM 1999 C CA . ASP A 1 275 ? -17.770 3.709 34.789 1.00 96.44 275 ASP A CA 1
ATOM 2000 C C . ASP A 1 275 ? -17.733 5.233 34.942 1.00 96.44 275 ASP A C 1
ATOM 2002 O O . ASP A 1 275 ? -17.088 5.948 34.175 1.00 96.44 275 ASP A O 1
ATOM 2006 N N . MET A 1 276 ? -18.444 5.741 35.943 1.00 96.12 276 MET A N 1
ATOM 2007 C CA . MET A 1 276 ? -18.566 7.170 36.224 1.00 96.12 276 MET A CA 1
ATOM 2008 C C . MET A 1 276 ? -17.490 7.676 37.205 1.00 96.12 276 MET A C 1
ATOM 2010 O O . MET A 1 276 ? -17.644 8.743 37.800 1.00 96.12 276 MET A O 1
ATOM 2014 N N . SER A 1 277 ? -16.405 6.927 37.426 1.00 94.06 277 SER A N 1
ATOM 2015 C CA . SER A 1 277 ? -15.323 7.320 38.333 1.00 94.06 277 SER A CA 1
ATOM 2016 C C . SER A 1 277 ? -14.448 8.445 37.771 1.00 94.06 277 SER A C 1
ATOM 2018 O O . SER A 1 277 ? -14.091 8.519 36.587 1.00 94.06 277 SER A O 1
ATOM 2020 N N . HIS A 1 278 ? -14.027 9.343 38.663 1.00 91.12 278 HIS A N 1
ATOM 2021 C CA . HIS A 1 278 ? -13.081 10.405 38.314 1.00 91.12 278 HIS A CA 1
ATOM 2022 C C . HIS A 1 278 ? -11.636 9.895 38.300 1.00 91.12 278 HIS A C 1
ATOM 2024 O O . HIS A 1 278 ? -10.821 10.394 37.527 1.00 91.12 278 HIS A O 1
ATOM 2030 N N . GLU A 1 279 ? -11.314 8.864 39.075 1.00 94.88 279 GLU A N 1
ATOM 2031 C CA . GLU A 1 279 ? -10.002 8.220 39.060 1.00 94.88 279 GLU A CA 1
ATOM 2032 C C . GLU A 1 279 ? -10.160 6.734 38.750 1.00 94.88 279 GLU A C 1
ATOM 2034 O O . GLU A 1 279 ? -10.894 6.030 39.443 1.00 94.88 279 GLU A O 1
ATOM 2039 N N . LEU A 1 280 ? -9.433 6.264 37.736 1.00 94.31 280 LEU A N 1
ATOM 2040 C CA . LEU A 1 280 ? -9.467 4.870 37.308 1.00 94.31 280 LEU A CA 1
ATOM 2041 C C . LEU A 1 280 ? -8.053 4.325 37.151 1.00 94.31 280 LEU A C 1
ATOM 2043 O O . LEU A 1 280 ? -7.220 4.930 36.471 1.00 94.31 280 LEU A O 1
ATOM 2047 N N . THR A 1 281 ? -7.802 3.154 37.733 1.00 95.00 281 THR A N 1
ATOM 2048 C CA . THR A 1 281 ? -6.554 2.408 37.544 1.00 95.00 281 THR A CA 1
ATOM 2049 C C . THR A 1 281 ? -6.838 0.999 37.031 1.00 95.00 281 THR A C 1
ATOM 2051 O O . THR A 1 281 ? -7.652 0.275 37.604 1.00 95.00 281 THR A O 1
ATOM 2054 N N . MET A 1 282 ? -6.131 0.587 35.980 1.00 91.56 282 MET A N 1
ATOM 2055 C CA . MET A 1 282 ? -6.189 -0.760 35.412 1.00 91.56 282 MET A CA 1
ATOM 2056 C C . MET A 1 282 ? -4.777 -1.335 35.289 1.00 91.56 282 MET A C 1
ATOM 2058 O O . MET A 1 282 ? -3.909 -0.733 34.657 1.00 91.56 282 MET A O 1
ATOM 2062 N N . GLU A 1 283 ? -4.548 -2.493 35.907 1.00 80.12 283 GLU A N 1
ATOM 2063 C CA . GLU A 1 283 ? -3.223 -3.120 36.030 1.00 80.12 283 GLU A CA 1
ATOM 2064 C C . GLU A 1 283 ? -3.248 -4.555 35.493 1.00 80.12 283 GLU A C 1
ATOM 2066 O O . GLU A 1 283 ? -2.981 -5.506 36.230 1.00 80.12 283 GLU A O 1
ATOM 2071 N N . ARG A 1 284 ? -3.613 -4.744 34.216 1.00 69.94 284 ARG A N 1
ATOM 2072 C CA . ARG A 1 284 ? -3.759 -6.091 33.643 1.00 69.94 284 ARG A CA 1
ATOM 2073 C C . ARG A 1 284 ? -2.971 -6.277 32.348 1.00 69.94 284 ARG A C 1
ATOM 2075 O O . ARG A 1 284 ? -3.103 -5.485 31.423 1.00 69.94 284 ARG A O 1
ATOM 2082 N N . PRO A 1 285 ? -2.178 -7.354 32.236 1.00 54.78 285 PRO A N 1
ATOM 2083 C CA . PRO A 1 285 ? -1.237 -7.501 31.140 1.00 54.78 285 PRO A CA 1
ATOM 2084 C C . PRO A 1 285 ? -1.817 -8.115 29.866 1.00 54.78 285 PRO A C 1
ATOM 2086 O O . PRO A 1 285 ? -1.019 -8.273 28.967 1.00 54.78 285 PRO A O 1
ATOM 2089 N N . ASN A 1 286 ? -3.108 -8.485 29.758 1.00 58.53 286 ASN A N 1
ATOM 2090 C CA . ASN A 1 286 ? -3.707 -9.080 28.541 1.00 58.53 286 ASN A CA 1
ATOM 2091 C C . ASN A 1 286 ? -5.230 -8.841 28.454 1.00 58.53 286 ASN A C 1
ATOM 2093 O O . ASN A 1 286 ? -5.915 -9.011 29.462 1.00 58.53 286 ASN A O 1
ATOM 2097 N N . GLY A 1 287 ? -5.742 -8.507 27.258 1.00 60.25 287 GLY A N 1
ATOM 2098 C CA . GLY A 1 287 ? -7.168 -8.509 26.891 1.00 60.25 287 GLY A CA 1
ATOM 2099 C C . GLY A 1 287 ? -8.101 -7.762 27.847 1.00 60.25 287 GLY A C 1
ATOM 2100 O O . GLY A 1 287 ? -8.651 -8.375 28.757 1.00 60.25 287 GLY A O 1
ATOM 2101 N N . ALA A 1 288 ? -8.313 -6.456 27.662 1.00 69.44 288 ALA A N 1
ATOM 2102 C CA . ALA A 1 288 ? -9.149 -5.654 28.563 1.00 69.44 288 ALA A CA 1
ATOM 2103 C C . ALA A 1 288 ? -9.724 -4.392 27.898 1.00 69.44 288 ALA A C 1
ATOM 2105 O O . ALA A 1 288 ? -9.229 -3.947 26.862 1.00 69.44 288 ALA A O 1
ATOM 2106 N N . ALA A 1 289 ? -10.724 -3.797 28.556 1.00 79.56 289 ALA A N 1
ATOM 2107 C CA . ALA A 1 289 ? -11.318 -2.498 28.249 1.00 79.56 289 ALA A CA 1
ATOM 2108 C C . ALA A 1 289 ?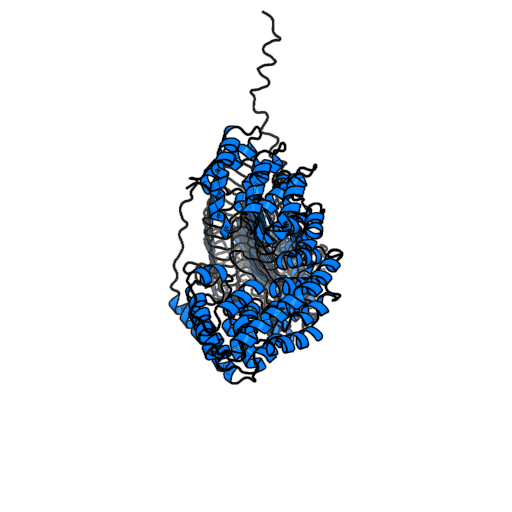 -11.964 -2.421 26.858 1.00 79.56 289 ALA A C 1
ATOM 2110 O O . ALA A 1 289 ? -11.521 -1.670 25.995 1.00 79.56 289 ALA A O 1
ATOM 2111 N N . GLY A 1 290 ? -13.033 -3.190 26.640 1.00 82.56 290 GLY A N 1
ATOM 2112 C CA . GLY A 1 290 ? -13.834 -3.088 25.419 1.00 82.56 290 GLY A CA 1
ATOM 2113 C C . GLY A 1 290 ? -13.238 -3.879 24.260 1.00 82.56 290 GLY A C 1
ATOM 2114 O O . GLY A 1 290 ? -13.152 -3.370 23.148 1.00 82.56 290 GLY A O 1
ATOM 2115 N N . SER A 1 291 ? -12.792 -5.106 24.521 1.00 89.38 291 SER A N 1
ATOM 2116 C CA . SER A 1 291 ? -12.219 -5.995 23.505 1.00 89.38 291 SER A CA 1
ATOM 2117 C C . SER A 1 291 ? -13.111 -7.193 23.250 1.00 89.38 291 SER A C 1
ATOM 2119 O O . SER A 1 291 ? -13.561 -7.849 24.194 1.00 89.38 291 SER A O 1
ATOM 2121 N N . ALA A 1 292 ? -13.319 -7.514 21.975 1.00 91.38 292 ALA A N 1
ATOM 2122 C CA . ALA A 1 292 ? -14.143 -8.637 21.567 1.00 91.38 292 ALA A CA 1
ATOM 2123 C C . ALA A 1 292 ? -13.513 -9.441 20.431 1.00 91.38 292 ALA A C 1
ATOM 2125 O O . ALA A 1 292 ? -13.009 -8.901 19.447 1.00 91.38 292 ALA A O 1
ATOM 2126 N N . THR A 1 293 ? -13.604 -10.760 20.556 1.00 89.00 293 THR A N 1
ATOM 2127 C CA . THR A 1 293 ? -13.301 -11.683 19.457 1.00 89.00 293 THR A CA 1
ATOM 2128 C C . THR A 1 293 ? -14.571 -11.958 18.662 1.00 89.00 293 THR A C 1
ATOM 2130 O O . THR A 1 293 ? -14.796 -11.338 17.641 1.00 89.00 293 THR A O 1
ATOM 2133 N N . LEU A 1 294 ? -15.471 -12.796 19.172 1.00 91.38 294 LEU A N 1
ATOM 2134 C CA . LEU A 1 294 ? -16.736 -13.173 18.522 1.00 91.38 294 LEU A CA 1
ATOM 2135 C C . LEU A 1 294 ? -17.945 -12.770 19.378 1.00 91.38 294 LEU A C 1
ATOM 2137 O O . LEU A 1 294 ? -18.832 -13.573 19.678 1.00 91.38 294 LEU A O 1
ATOM 2141 N N . GLY A 1 295 ? -17.929 -11.520 19.824 1.00 94.31 295 GLY A N 1
ATOM 2142 C CA . GLY A 1 295 ? -18.934 -10.943 20.707 1.00 94.31 295 GLY A CA 1
ATOM 2143 C C . GLY A 1 295 ? -18.940 -9.422 20.628 1.00 94.31 295 GLY A C 1
ATOM 2144 O O . GLY A 1 295 ? -18.397 -8.833 19.689 1.00 94.31 295 GLY A O 1
ATOM 2145 N N . VAL A 1 296 ? -19.543 -8.793 21.632 1.00 97.50 296 VAL A N 1
ATOM 2146 C CA . VAL A 1 296 ? -19.630 -7.334 21.746 1.00 97.50 296 VAL A CA 1
ATOM 2147 C C . VAL A 1 296 ? -19.086 -6.896 23.096 1.00 97.50 296 VAL A C 1
ATOM 2149 O O . VAL A 1 296 ? -19.525 -7.389 24.135 1.00 97.50 296 VAL A O 1
ATOM 2152 N N . ALA A 1 297 ? -18.146 -5.957 23.081 1.00 96.94 297 ALA A N 1
ATOM 2153 C CA . ALA A 1 297 ? -17.519 -5.415 24.272 1.00 96.94 297 ALA A CA 1
ATOM 2154 C C . ALA A 1 297 ? -17.454 -3.886 24.232 1.00 96.94 297 ALA A C 1
ATOM 2156 O O . ALA A 1 297 ? -16.801 -3.329 23.352 1.00 96.94 297 ALA A O 1
ATOM 2157 N N . LEU A 1 298 ? -18.078 -3.211 25.201 1.00 97.94 298 LEU A N 1
ATOM 2158 C CA . LEU A 1 298 ? -18.076 -1.748 25.309 1.00 97.94 298 LEU A CA 1
ATOM 2159 C C . LEU A 1 298 ? -17.546 -1.309 26.676 1.00 97.94 298 LEU A C 1
ATOM 2161 O O . LEU A 1 298 ? -18.051 -1.747 27.707 1.00 97.94 298 LEU A O 1
ATOM 2165 N N . PHE A 1 299 ? -16.554 -0.424 26.693 1.00 96.81 299 PHE A N 1
ATOM 2166 C CA . PHE A 1 299 ? -16.019 0.178 27.913 1.00 96.81 299 PHE A CA 1
ATOM 2167 C C . PHE A 1 299 ? -16.145 1.700 27.844 1.00 96.81 299 PHE A C 1
ATOM 2169 O O . PHE A 1 299 ? -15.562 2.328 26.965 1.00 96.81 299 PHE A O 1
ATOM 2176 N N . VAL A 1 300 ? -16.891 2.308 28.761 1.00 97.00 300 VAL A N 1
ATOM 2177 C CA . VAL A 1 300 ? -17.196 3.743 28.740 1.00 97.00 300 VAL A CA 1
ATOM 2178 C C . VAL A 1 300 ? -16.868 4.349 30.095 1.00 97.00 300 VAL A C 1
ATOM 2180 O O . VAL A 1 300 ? -17.575 4.095 31.061 1.00 97.00 300 VAL A O 1
ATOM 2183 N N . ALA A 1 301 ? -15.821 5.169 30.153 1.00 95.62 301 ALA A N 1
ATOM 2184 C CA . ALA A 1 301 ? -15.465 5.989 31.307 1.00 95.62 301 ALA A CA 1
ATOM 2185 C C . ALA A 1 301 ? -15.507 7.477 30.915 1.00 95.62 301 ALA A C 1
ATOM 2187 O O . ALA A 1 301 ? -14.479 8.052 30.536 1.00 95.62 301 ALA A O 1
ATOM 2188 N N . PRO A 1 302 ? -16.699 8.100 30.927 1.00 94.00 302 PRO A N 1
ATOM 2189 C CA . PRO A 1 302 ? -16.939 9.395 30.299 1.00 94.00 302 PRO A CA 1
ATOM 2190 C C . PRO A 1 302 ? -16.668 10.576 31.239 1.00 94.00 302 PRO A C 1
ATOM 2192 O O . PRO A 1 302 ? -16.737 11.726 30.801 1.00 94.00 302 PRO A O 1
ATOM 2195 N N . GLU A 1 303 ? -16.399 10.317 32.521 1.00 93.31 303 GLU A N 1
ATOM 2196 C CA . GLU A 1 303 ? -16.170 11.364 33.512 1.00 93.31 303 GLU A CA 1
ATOM 2197 C C . GLU A 1 303 ? -14.728 11.879 33.484 1.00 93.31 303 GLU A C 1
ATOM 2199 O O . GLU A 1 303 ? -13.775 11.088 33.517 1.00 93.31 303 GLU A O 1
ATOM 2204 N N . PRO A 1 304 ? -14.530 13.210 33.478 1.00 88.88 304 PRO A N 1
ATOM 2205 C CA . PRO A 1 304 ? -13.198 13.784 33.495 1.00 88.88 304 PRO A CA 1
ATOM 2206 C C . PRO A 1 304 ? -12.486 13.450 34.812 1.00 88.88 304 PRO A C 1
ATOM 2208 O O . PRO A 1 304 ? -13.063 13.497 35.899 1.00 88.88 304 PRO A O 1
ATOM 2211 N N . GLY A 1 305 ? -11.209 13.103 34.696 1.00 90.94 305 GLY A N 1
ATOM 2212 C CA . GLY A 1 305 ? -10.267 12.890 35.793 1.00 90.94 305 GLY A CA 1
ATOM 2213 C C . GLY A 1 305 ? -9.127 11.970 35.347 1.00 90.94 305 GLY A C 1
ATOM 2214 O O . GLY A 1 305 ? -9.020 11.685 34.159 1.00 90.94 305 GLY A O 1
ATOM 2215 N N . THR A 1 306 ? -8.243 11.544 36.246 1.00 94.88 306 THR A N 1
ATOM 2216 C CA . THR A 1 306 ? -7.009 10.834 35.858 1.00 94.88 306 THR A CA 1
ATOM 2217 C C . THR A 1 306 ? -7.245 9.343 35.648 1.00 94.88 306 THR A C 1
ATOM 2219 O O . THR A 1 306 ? -7.720 8.654 36.551 1.00 94.88 306 THR A O 1
ATOM 2222 N N . LYS A 1 307 ? -6.876 8.825 34.471 1.00 95.25 307 LYS A N 1
ATOM 2223 C CA . LYS A 1 307 ? -7.032 7.408 34.102 1.00 95.25 307 LYS A CA 1
ATOM 2224 C C . LYS A 1 307 ? -5.660 6.814 33.806 1.00 95.25 307 LYS A C 1
ATOM 2226 O O . LYS A 1 307 ? -4.970 7.263 32.891 1.00 95.25 307 LYS A O 1
ATOM 2231 N N . THR A 1 308 ? -5.274 5.792 34.562 1.00 95.56 308 THR A N 1
ATOM 2232 C CA . THR A 1 308 ? -4.027 5.048 34.348 1.00 95.56 308 THR A CA 1
ATOM 2233 C C . THR A 1 308 ? -4.353 3.635 33.899 1.00 95.56 308 THR A C 1
ATOM 2235 O O . THR A 1 308 ? -4.951 2.863 34.646 1.00 95.56 308 THR A O 1
ATOM 2238 N N . VAL A 1 309 ? -3.957 3.285 32.678 1.00 93.81 309 VAL A N 1
ATOM 2239 C CA . VAL A 1 309 ? -4.281 1.997 32.065 1.00 93.81 309 VAL A CA 1
ATOM 2240 C C . VAL A 1 309 ? -3.007 1.320 31.589 1.00 93.81 309 VAL A C 1
ATOM 2242 O O . VAL A 1 309 ? -2.333 1.791 30.677 1.00 93.81 309 VAL A O 1
ATOM 2245 N N . ARG A 1 310 ? -2.698 0.174 32.188 1.00 92.06 310 ARG A N 1
ATOM 2246 C CA . ARG A 1 310 ? -1.788 -0.808 31.605 1.00 92.06 310 ARG A CA 1
ATOM 2247 C C . ARG A 1 310 ? -2.629 -1.946 31.066 1.00 92.06 310 ARG A C 1
ATOM 2249 O O . ARG A 1 310 ? -3.323 -2.604 31.842 1.00 92.06 310 ARG A O 1
ATOM 2256 N N . ALA A 1 311 ? -2.569 -2.136 29.756 1.00 88.38 311 ALA A N 1
ATOM 2257 C CA . ALA A 1 311 ? -3.281 -3.182 29.049 1.00 88.38 311 ALA A CA 1
ATOM 2258 C C . ALA A 1 311 ? -2.308 -3.930 28.133 1.00 88.38 311 ALA A C 1
ATOM 2260 O O . ALA A 1 311 ? -1.380 -3.349 27.586 1.00 88.38 311 ALA A O 1
ATOM 2261 N N . GLY A 1 312 ? -2.482 -5.235 27.971 1.00 89.38 312 GLY A N 1
ATOM 2262 C CA . GLY A 1 312 ? -1.648 -5.991 27.041 1.00 89.38 312 GLY A CA 1
ATOM 2263 C C . GLY A 1 312 ? -2.173 -6.025 25.629 1.00 89.38 312 GLY A C 1
ATOM 2264 O O . GLY A 1 312 ? -2.857 -5.112 25.160 1.00 89.38 312 GLY A O 1
ATOM 2265 N N . ASP A 1 313 ? -1.862 -7.139 24.981 1.00 92.56 313 ASP A N 1
ATOM 2266 C CA . ASP A 1 313 ? -2.350 -7.460 23.655 1.00 92.56 313 ASP A CA 1
ATOM 2267 C C . ASP A 1 313 ? -3.883 -7.527 23.641 1.00 92.56 313 ASP A C 1
ATOM 2269 O O . ASP A 1 313 ? -4.520 -7.896 24.638 1.00 92.56 313 ASP A O 1
ATOM 2273 N N . PHE A 1 314 ? -4.469 -7.184 22.495 1.00 91.81 314 PHE A N 1
ATOM 2274 C CA . PHE A 1 314 ? -5.901 -7.298 22.242 1.00 91.81 314 PHE A CA 1
ATOM 2275 C C . PHE A 1 314 ? -6.758 -6.462 23.214 1.00 91.81 314 PHE A C 1
ATOM 2277 O O . PHE A 1 314 ? -7.664 -6.965 23.881 1.00 91.81 314 PHE A O 1
ATOM 2284 N N . SER A 1 315 ? -6.473 -5.165 23.345 1.00 93.00 315 SER A N 1
ATOM 2285 C CA . SER A 1 315 ? -7.072 -4.288 24.368 1.00 93.00 315 SER A CA 1
ATOM 2286 C C . SER A 1 315 ? -7.592 -2.956 23.819 1.00 93.00 315 SER A C 1
ATOM 2288 O O . SER A 1 315 ? -7.179 -2.512 22.751 1.00 93.00 315 SER A O 1
ATOM 2290 N N . LEU A 1 316 ? -8.459 -2.278 24.577 1.00 93.88 316 LEU A N 1
ATOM 2291 C CA . LEU A 1 316 ? -8.875 -0.894 24.308 1.00 93.88 316 LEU A CA 1
ATOM 2292 C C . LEU A 1 316 ? -9.502 -0.727 22.918 1.00 93.88 316 LEU A C 1
ATOM 2294 O O . LEU A 1 316 ? -8.966 -0.032 22.052 1.00 93.88 316 LEU A O 1
ATOM 2298 N N . GLY A 1 317 ? -10.639 -1.388 22.703 1.00 92.25 317 GLY A N 1
ATOM 2299 C CA . GLY A 1 317 ? -11.357 -1.309 21.434 1.00 92.25 317 GLY A CA 1
ATOM 2300 C C . GLY A 1 317 ? -10.801 -2.228 20.349 1.00 92.25 317 GLY A C 1
ATOM 2301 O O . GLY A 1 317 ? -10.613 -1.779 19.222 1.00 92.25 317 GLY A O 1
ATOM 2302 N N . ALA A 1 318 ? -10.485 -3.483 20.679 1.00 93.94 318 ALA A N 1
ATOM 2303 C CA . ALA A 1 318 ? -10.014 -4.479 19.713 1.00 93.94 318 ALA A CA 1
ATOM 2304 C C . ALA A 1 318 ? -11.169 -5.356 19.187 1.00 93.94 318 ALA A C 1
ATOM 2306 O O . ALA A 1 318 ? -11.948 -5.879 19.988 1.00 93.94 318 ALA A O 1
ATOM 2307 N N . GLY A 1 319 ? -11.258 -5.552 17.866 1.00 90.50 319 GLY A N 1
ATOM 2308 C CA . GLY A 1 319 ? -12.290 -6.373 17.217 1.00 90.50 319 GLY A CA 1
ATOM 2309 C C . GLY A 1 319 ? -11.722 -7.357 16.192 1.00 90.50 319 GLY A C 1
ATOM 2310 O O . GLY A 1 319 ? -11.295 -6.940 15.122 1.00 90.50 319 GLY A O 1
ATOM 2311 N N . LEU A 1 320 ? -11.757 -8.662 16.473 1.00 80.69 320 LEU A N 1
ATOM 2312 C CA . LEU A 1 320 ? -11.347 -9.731 15.546 1.00 80.69 320 LEU A CA 1
ATOM 2313 C C . LEU A 1 320 ? -12.523 -10.694 15.345 1.00 80.69 320 LEU A C 1
ATOM 2315 O O . LEU A 1 320 ? -12.578 -11.733 15.999 1.00 80.69 320 LEU A O 1
ATOM 2319 N N . PHE A 1 321 ? -13.431 -10.300 14.440 1.00 78.31 321 PHE A N 1
ATOM 2320 C CA . PHE A 1 321 ? -14.765 -10.860 14.114 1.00 78.31 321 PHE A CA 1
ATOM 2321 C C . PHE A 1 321 ? -15.930 -10.514 15.056 1.00 78.31 321 PHE A C 1
ATOM 2323 O O . PHE A 1 321 ? -16.960 -11.182 15.072 1.00 78.31 321 PHE A O 1
ATOM 2330 N N . GLY A 1 322 ? -15.805 -9.427 15.804 1.00 90.69 322 GLY A N 1
ATOM 2331 C CA . GLY A 1 322 ? -16.850 -8.881 16.661 1.00 90.69 322 GLY A CA 1
ATOM 2332 C C . GLY A 1 322 ? -16.646 -7.386 16.816 1.00 90.69 322 GLY A C 1
ATOM 2333 O O . GLY A 1 322 ? -15.978 -6.766 15.983 1.00 90.69 322 GLY A O 1
ATOM 2334 N N . VAL A 1 323 ? -17.202 -6.799 17.872 1.00 96.88 323 VAL A N 1
ATOM 2335 C CA . VAL A 1 323 ? -17.065 -5.359 18.110 1.00 96.88 323 VAL A CA 1
ATOM 2336 C C . VAL A 1 323 ? -16.465 -5.079 19.473 1.00 96.88 323 VAL A C 1
ATOM 2338 O O . VAL A 1 323 ? -17.062 -5.406 20.498 1.00 96.88 323 VAL A O 1
ATOM 2341 N N . GLY A 1 324 ? -15.301 -4.437 19.469 1.00 97.19 324 GLY A N 1
ATOM 2342 C CA . GLY A 1 324 ? -14.684 -3.865 20.656 1.00 97.19 324 GLY A CA 1
ATOM 2343 C C . GLY A 1 324 ? -14.706 -2.344 20.591 1.00 97.19 324 GLY A C 1
ATOM 2344 O O . GLY A 1 324 ? -14.271 -1.763 19.597 1.00 97.19 324 GLY A O 1
ATOM 2345 N N . ALA A 1 325 ? -15.184 -1.682 21.643 1.00 97.19 325 ALA A N 1
ATOM 2346 C CA . ALA A 1 325 ? -15.179 -0.229 21.726 1.00 97.19 325 ALA A CA 1
ATOM 2347 C C . ALA A 1 325 ? -14.805 0.277 23.125 1.00 97.19 325 ALA A C 1
ATOM 2349 O O . ALA A 1 325 ? -15.306 -0.223 24.132 1.00 97.19 325 ALA A O 1
ATOM 2350 N N . ALA A 1 326 ? -13.969 1.312 23.180 1.00 96.12 326 ALA A N 1
ATOM 2351 C CA . ALA A 1 326 ? -13.564 1.973 24.412 1.00 96.12 326 ALA A CA 1
ATOM 2352 C C . ALA A 1 326 ? -13.676 3.499 24.293 1.00 96.12 326 ALA A C 1
ATOM 2354 O O . ALA A 1 326 ? -13.263 4.080 23.290 1.00 96.12 326 ALA A O 1
ATOM 2355 N N . TRP A 1 327 ? -14.192 4.156 25.331 1.00 96.00 327 TRP A N 1
ATOM 2356 C CA . TRP A 1 327 ? -14.189 5.610 25.483 1.00 96.00 327 TRP A CA 1
ATOM 2357 C C . TRP A 1 327 ? -13.679 5.987 26.873 1.00 96.00 327 TRP A C 1
ATOM 2359 O O . TRP A 1 327 ? -14.274 5.600 27.874 1.00 96.00 327 TRP A O 1
ATOM 2369 N N . LEU A 1 328 ? -12.580 6.741 26.933 1.00 95.38 328 LEU A N 1
ATOM 2370 C CA . LEU A 1 328 ? -11.983 7.252 28.167 1.00 95.38 328 LEU A CA 1
ATOM 2371 C C . LEU A 1 328 ? -11.888 8.782 28.118 1.00 95.38 328 LEU A C 1
ATOM 2373 O O . LEU A 1 328 ? -11.397 9.338 27.130 1.00 95.38 328 LEU A O 1
ATOM 2377 N N . ALA A 1 329 ? -12.315 9.450 29.192 1.00 94.69 329 ALA A N 1
ATOM 2378 C CA . ALA A 1 329 ? -12.249 10.901 29.344 1.00 94.69 329 ALA A CA 1
ATOM 2379 C C . ALA A 1 329 ? -11.337 11.356 30.504 1.00 94.69 329 ALA A C 1
ATOM 2381 O O . ALA A 1 329 ? -11.213 10.687 31.529 1.00 94.69 329 ALA A O 1
ATOM 2382 N N . GLY A 1 330 ? -10.744 12.540 30.350 1.00 94.06 330 GLY A N 1
ATOM 2383 C CA . GLY A 1 330 ? -9.765 13.141 31.255 1.00 94.06 330 GLY A CA 1
ATOM 2384 C C . GLY A 1 330 ? -8.310 12.815 30.892 1.00 94.06 330 GLY A C 1
ATOM 2385 O O . GLY A 1 330 ? -8.066 12.145 29.892 1.00 94.06 330 GLY A O 1
ATOM 2386 N N . PRO A 1 331 ? -7.323 13.315 31.657 1.00 95.69 331 PRO A N 1
ATOM 2387 C CA . PRO A 1 331 ? -5.913 13.019 31.414 1.00 95.69 331 PRO A CA 1
ATOM 2388 C C . PRO A 1 331 ? -5.630 11.512 31.456 1.00 95.69 331 PRO A C 1
ATOM 2390 O O . PRO A 1 331 ? -5.869 10.850 32.473 1.00 95.69 331 PRO A O 1
ATOM 2393 N N . LEU A 1 332 ? -5.110 10.973 30.350 1.00 97.06 332 LEU A N 1
ATOM 2394 C CA . LEU A 1 332 ? -4.859 9.540 30.193 1.00 97.06 332 LEU A CA 1
ATOM 2395 C C . LEU A 1 332 ? -3.365 9.215 30.272 1.00 97.06 332 LEU A C 1
ATOM 2397 O O . LEU A 1 332 ? -2.536 9.884 29.656 1.00 97.06 332 LEU A O 1
ATOM 2401 N N . SER A 1 333 ? -3.029 8.131 30.962 1.00 97.12 333 SER A N 1
ATOM 2402 C CA . SER A 1 333 ? -1.721 7.478 30.902 1.00 97.12 333 SER A CA 1
ATOM 2403 C C . SER A 1 333 ? -1.931 6.020 30.511 1.00 97.12 333 SER A C 1
ATOM 2405 O O . SER A 1 333 ? -2.375 5.217 31.333 1.00 97.12 333 SER A O 1
ATOM 2407 N N . VAL A 1 334 ? -1.674 5.694 29.243 1.00 95.88 334 VAL A N 1
ATOM 2408 C CA . VAL A 1 334 ? -1.944 4.377 28.656 1.00 95.88 334 VAL A CA 1
ATOM 2409 C C . VAL A 1 334 ? -0.665 3.744 28.118 1.00 95.88 334 VAL A C 1
ATOM 2411 O O . VAL A 1 334 ? 0.042 4.354 27.313 1.00 95.88 334 VAL A O 1
ATOM 2414 N N . ASP A 1 335 ? -0.412 2.504 28.531 1.00 94.31 335 ASP A N 1
ATOM 2415 C CA . ASP A 1 335 ? 0.583 1.598 27.948 1.00 94.31 335 ASP A CA 1
ATOM 2416 C C . ASP A 1 335 ? -0.143 0.319 27.514 1.00 94.31 335 ASP A C 1
ATOM 2418 O O . ASP A 1 335 ? -0.684 -0.404 28.357 1.00 94.31 335 ASP A O 1
ATOM 2422 N N . ALA A 1 336 ? -0.231 0.110 26.201 1.00 93.94 336 ALA A N 1
ATOM 2423 C CA . ALA A 1 336 ? -0.984 -0.961 25.562 1.00 93.94 336 ALA A CA 1
ATOM 2424 C C . ALA A 1 336 ? -0.066 -1.934 24.796 1.00 93.94 336 ALA A C 1
ATOM 2426 O O . ALA A 1 336 ? 1.022 -1.569 24.343 1.00 93.94 336 ALA A O 1
ATOM 2427 N N . GLY A 1 337 ? -0.506 -3.179 24.623 1.00 93.31 337 GLY A N 1
ATOM 2428 C CA . GLY A 1 337 ? 0.214 -4.179 23.834 1.00 93.31 337 GLY A CA 1
ATOM 2429 C C . GLY A 1 337 ? -0.009 -4.041 22.327 1.00 93.31 337 GLY A C 1
ATOM 2430 O O . GLY A 1 337 ? -0.096 -2.944 21.769 1.00 93.31 337 GLY A O 1
ATOM 2431 N N . ARG A 1 338 ? -0.059 -5.189 21.655 1.00 94.00 338 ARG A N 1
ATOM 2432 C CA . ARG A 1 338 ? -0.340 -5.331 20.225 1.00 94.00 338 ARG A CA 1
ATOM 2433 C C . ARG A 1 338 ? -1.838 -5.402 19.960 1.00 94.00 338 ARG A C 1
ATOM 2435 O O . ARG A 1 338 ? -2.590 -5.896 20.796 1.00 94.00 338 ARG A O 1
ATOM 2442 N N . PHE A 1 339 ? -2.261 -4.998 18.765 1.00 95.25 339 PHE A N 1
ATOM 2443 C CA . PHE A 1 339 ? -3.664 -5.085 18.346 1.00 95.25 339 PHE A CA 1
ATOM 2444 C C . PHE A 1 339 ? -4.599 -4.383 19.345 1.00 95.25 339 PHE A C 1
ATOM 2446 O O . PHE A 1 339 ? -5.448 -4.999 19.987 1.00 95.25 339 PHE A O 1
ATOM 2453 N N . SER A 1 340 ? -4.377 -3.080 19.534 1.00 95.75 340 SER A N 1
ATOM 2454 C CA . SER A 1 340 ? -5.025 -2.286 20.583 1.00 95.75 340 SER A CA 1
ATOM 2455 C C . SER A 1 340 ? -5.456 -0.895 20.116 1.00 95.75 340 SER A C 1
ATOM 2457 O O . SER A 1 340 ? -5.208 -0.520 18.972 1.00 95.75 340 SER A O 1
ATOM 2459 N N . LEU A 1 341 ? -6.062 -0.102 21.006 1.00 96.50 341 LEU A N 1
ATOM 2460 C CA . LEU A 1 341 ? -6.416 1.306 20.762 1.00 96.50 341 LEU A CA 1
ATOM 2461 C C . LEU A 1 341 ? -7.176 1.479 19.435 1.00 96.50 341 LEU A C 1
ATOM 2463 O O . LEU A 1 341 ? -6.786 2.266 18.569 1.00 96.50 341 LEU A O 1
ATOM 2467 N N . GLY A 1 342 ? -8.260 0.719 19.279 1.00 89.25 342 GLY A N 1
ATOM 2468 C CA . GLY A 1 342 ? -9.125 0.776 18.102 1.00 89.25 342 GLY A CA 1
ATOM 2469 C C . GLY A 1 342 ? -8.632 -0.066 16.925 1.00 89.25 342 GLY A C 1
ATOM 2470 O O . GLY A 1 342 ? -8.640 0.422 15.796 1.00 89.25 342 GLY A O 1
ATOM 2471 N N . ALA A 1 343 ? -8.155 -1.290 17.174 1.00 97.19 343 ALA A N 1
ATOM 2472 C CA . ALA A 1 343 ? -7.709 -2.219 16.133 1.00 97.19 343 ALA A CA 1
ATOM 2473 C C . ALA A 1 343 ? -8.852 -3.139 15.659 1.00 97.19 343 ALA A C 1
ATOM 2475 O O . ALA A 1 343 ? -9.552 -3.730 16.480 1.00 97.19 343 ALA A O 1
ATOM 2476 N N . GLY A 1 344 ? -9.030 -3.288 14.345 1.00 96.44 344 GLY A N 1
ATOM 2477 C CA . GLY A 1 344 ? -10.109 -4.064 13.732 1.00 96.44 344 GLY A CA 1
ATOM 2478 C C . GLY A 1 344 ? -9.622 -5.055 12.674 1.00 96.44 344 GLY A C 1
ATOM 2479 O O . GLY A 1 344 ? -8.764 -4.747 11.850 1.00 96.44 344 GLY A O 1
ATOM 2480 N N . ALA A 1 345 ? -10.199 -6.249 12.678 1.00 95.44 345 ALA A N 1
ATOM 2481 C CA . ALA A 1 345 ? -9.947 -7.332 11.737 1.00 95.44 345 ALA A CA 1
ATOM 2482 C C . ALA A 1 345 ? -11.253 -8.107 11.549 1.00 95.44 345 ALA A C 1
ATOM 2484 O O . ALA A 1 345 ? -11.774 -8.690 12.499 1.00 95.44 345 ALA A O 1
ATOM 2485 N N . PHE A 1 346 ? -11.816 -8.069 10.344 1.00 93.19 346 PHE A N 1
ATOM 2486 C CA . PHE A 1 346 ? -13.139 -8.578 9.957 1.00 93.19 346 PHE A CA 1
ATOM 2487 C C . PHE A 1 346 ? -14.352 -8.020 10.722 1.00 93.19 346 PHE A C 1
ATOM 2489 O O . PHE A 1 346 ? -15.455 -8.013 10.190 1.00 93.19 346 PHE A O 1
ATOM 2496 N N . GLY A 1 347 ? -14.160 -7.541 11.948 1.00 93.94 347 GLY A N 1
ATOM 2497 C CA . GLY A 1 347 ? -15.100 -6.772 12.746 1.00 93.94 347 GLY A CA 1
ATOM 2498 C C . GLY A 1 347 ? -14.592 -5.350 12.982 1.00 93.94 347 GLY A C 1
ATOM 2499 O O . GLY A 1 347 ? -13.803 -4.809 12.202 1.00 93.94 347 GLY A O 1
ATOM 2500 N N . VAL A 1 348 ? -15.050 -4.735 14.070 1.00 97.12 348 VAL A N 1
ATOM 2501 C CA . VAL A 1 348 ? -14.862 -3.302 14.327 1.00 97.12 348 VAL A CA 1
ATOM 2502 C C . VAL A 1 348 ? -14.148 -3.078 15.658 1.00 97.12 348 VAL A C 1
ATOM 2504 O O . VAL A 1 348 ? -14.562 -3.609 16.688 1.00 97.12 348 VAL A O 1
ATOM 2507 N N . GLY A 1 349 ? -13.093 -2.267 15.633 1.00 97.56 349 GLY A N 1
ATOM 2508 C CA . GLY A 1 349 ? -12.379 -1.796 16.815 1.00 97.56 349 GLY A CA 1
ATOM 2509 C C . GLY A 1 349 ? -12.424 -0.275 16.928 1.00 97.56 349 GLY A C 1
ATOM 2510 O O . GLY A 1 349 ? -12.052 0.420 15.983 1.00 97.56 349 GLY A O 1
ATOM 2511 N N . VAL A 1 350 ? -12.865 0.260 18.070 1.00 97.50 350 VAL A N 1
ATOM 2512 C CA . VAL A 1 350 ? -12.988 1.711 18.302 1.00 97.50 350 VAL A CA 1
ATOM 2513 C C . VAL A 1 350 ? -12.340 2.133 19.614 1.00 97.50 350 VAL A C 1
ATOM 2515 O O . VAL A 1 350 ? -12.669 1.609 20.672 1.00 97.50 350 VAL A O 1
ATOM 2518 N N . MET A 1 351 ? -11.495 3.157 19.564 1.00 96.69 351 MET A N 1
ATOM 2519 C CA . MET A 1 351 ? -10.950 3.820 20.746 1.00 96.69 351 MET A CA 1
ATOM 2520 C C . MET A 1 351 ? -11.176 5.328 20.670 1.00 96.69 351 MET A C 1
ATOM 2522 O O . MET A 1 351 ? -10.691 5.985 19.751 1.00 96.69 351 MET A O 1
ATOM 2526 N N . VAL A 1 352 ? -11.860 5.883 21.669 1.00 96.06 352 VAL A N 1
ATOM 2527 C CA . VAL A 1 352 ? -12.043 7.324 21.867 1.00 96.06 352 VAL A CA 1
ATOM 2528 C C . VAL A 1 352 ? -11.303 7.748 23.135 1.00 96.06 352 VAL A C 1
ATOM 2530 O O . VAL A 1 352 ? -11.691 7.409 24.250 1.00 96.06 352 VAL A O 1
ATOM 2533 N N . ALA A 1 353 ? -10.235 8.516 22.967 1.00 95.06 353 ALA A N 1
ATOM 2534 C CA . ALA A 1 353 ? -9.472 9.153 24.030 1.00 95.06 353 ALA A CA 1
ATOM 2535 C C . ALA A 1 353 ? -9.797 10.650 24.058 1.00 95.06 353 ALA A C 1
ATOM 2537 O O . ALA A 1 353 ? -9.617 11.331 23.049 1.00 95.06 353 ALA A O 1
ATOM 2538 N N . ALA A 1 354 ? -10.263 11.174 25.191 1.00 94.31 354 ALA A N 1
ATOM 2539 C CA . ALA A 1 354 ? -10.621 12.583 25.331 1.00 94.31 354 ALA A CA 1
ATOM 2540 C C . ALA A 1 354 ? -9.978 13.214 26.573 1.00 94.31 354 ALA A C 1
ATOM 2542 O O . ALA A 1 354 ? -10.505 13.084 27.670 1.00 94.31 354 ALA A O 1
ATOM 2543 N N . GLY A 1 355 ? -8.876 13.940 26.414 1.00 94.38 355 GLY A N 1
ATOM 2544 C CA . GLY A 1 355 ? -8.249 14.679 27.504 1.00 94.38 355 GLY A CA 1
ATOM 2545 C C . GLY A 1 355 ? -6.907 15.294 27.130 1.00 94.38 355 GLY A C 1
ATOM 2546 O O . GLY A 1 355 ? -6.092 14.677 26.437 1.00 94.38 355 GLY A O 1
ATOM 2547 N N . ASP A 1 356 ? -6.667 16.501 27.631 1.00 96.56 356 ASP A N 1
ATOM 2548 C CA . ASP A 1 356 ? -5.407 17.217 27.444 1.00 96.56 356 ASP A CA 1
ATOM 2549 C C . ASP A 1 356 ? -4.240 16.505 28.140 1.00 96.56 356 ASP A C 1
ATOM 2551 O O . ASP A 1 356 ? -4.408 15.826 29.155 1.00 96.56 356 ASP A O 1
ATOM 2555 N N . GLY A 1 357 ? -3.037 16.655 27.582 1.00 96.81 357 GLY A N 1
ATOM 2556 C CA . GLY A 1 357 ? -1.807 16.098 28.151 1.00 96.81 357 GLY A CA 1
ATOM 2557 C C . GLY A 1 357 ? -1.743 14.566 28.177 1.00 96.81 357 GLY A C 1
ATOM 2558 O O . GLY A 1 357 ? -0.866 14.005 28.834 1.00 96.81 357 GLY A O 1
ATOM 2559 N N . SER A 1 358 ? -2.649 13.879 27.476 1.00 97.69 358 SER A N 1
ATOM 2560 C CA . SER A 1 358 ? -2.728 12.416 27.475 1.00 97.69 358 SER A CA 1
ATOM 2561 C C . SER A 1 358 ? -1.489 11.765 26.854 1.00 97.69 358 SER A C 1
ATOM 2563 O O . SER A 1 358 ? -1.030 12.175 25.788 1.00 97.69 358 SER A O 1
ATOM 2565 N N . ARG A 1 359 ? -0.972 10.709 27.489 1.00 98.12 359 ARG A N 1
ATOM 2566 C CA . ARG A 1 359 ? 0.104 9.847 26.979 1.00 98.12 359 ARG A CA 1
ATOM 2567 C C . ARG A 1 359 ? -0.468 8.487 26.594 1.00 98.12 359 ARG A C 1
ATOM 2569 O O . ARG A 1 359 ? -0.962 7.765 27.453 1.00 98.12 359 ARG A O 1
ATOM 2576 N N . LEU A 1 360 ? -0.354 8.132 25.318 1.00 97.75 360 LEU A N 1
ATOM 2577 C CA . LEU A 1 360 ? -0.874 6.897 24.735 1.00 97.75 360 LEU A CA 1
ATOM 2578 C C . LEU A 1 360 ? 0.261 6.157 24.023 1.00 97.75 360 LEU A C 1
ATOM 2580 O O . LEU A 1 360 ? 0.775 6.631 23.011 1.00 97.75 360 LEU A O 1
ATOM 2584 N N . VAL A 1 361 ? 0.676 5.013 24.558 1.00 96.75 361 VAL A N 1
ATOM 2585 C CA . VAL A 1 361 ? 1.769 4.205 24.005 1.00 96.75 361 VAL A CA 1
ATOM 2586 C C . VAL A 1 361 ? 1.257 2.808 23.686 1.00 96.75 361 VAL A C 1
ATOM 2588 O O . VAL A 1 361 ? 0.523 2.236 24.485 1.00 96.75 361 VAL A O 1
ATOM 2591 N N . SER A 1 362 ? 1.649 2.250 22.540 1.00 95.25 362 SER A N 1
ATOM 2592 C CA . SER A 1 362 ? 1.346 0.854 22.192 1.00 95.25 362 SER A CA 1
ATOM 2593 C C . SER A 1 362 ? 2.484 0.141 21.458 1.00 95.25 362 SER A C 1
ATOM 2595 O O . SER A 1 362 ? 3.355 0.797 20.883 1.00 95.25 362 SER A O 1
ATOM 2597 N N . ASP A 1 363 ? 2.484 -1.196 21.475 1.00 93.56 363 ASP A N 1
ATOM 2598 C CA . ASP A 1 363 ? 3.555 -2.005 20.871 1.00 93.56 363 ASP A CA 1
ATOM 2599 C C . ASP A 1 363 ? 3.458 -2.061 19.337 1.00 93.56 363 ASP A C 1
ATOM 2601 O O . ASP A 1 363 ? 4.395 -1.642 18.668 1.00 93.56 363 ASP A O 1
ATOM 2605 N N . LEU A 1 364 ? 2.338 -2.530 18.768 1.00 93.75 364 LEU A N 1
ATOM 2606 C CA . LEU A 1 364 ? 2.189 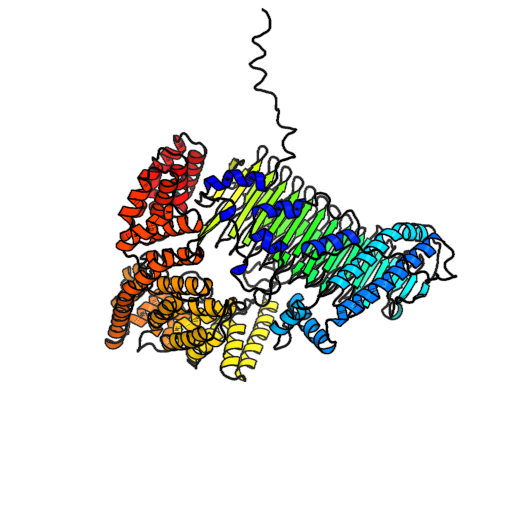-2.784 17.321 1.00 93.75 364 LEU A CA 1
ATOM 2607 C C . LEU A 1 364 ? 0.707 -2.838 16.899 1.00 93.75 364 LEU A C 1
ATOM 2609 O O . LEU A 1 364 ? -0.143 -3.193 17.715 1.00 93.75 364 LEU A O 1
ATOM 2613 N N . SER A 1 365 ? 0.393 -2.564 15.626 1.00 94.94 365 SER A N 1
ATOM 2614 C CA . SER A 1 365 ? -0.942 -2.807 15.035 1.00 94.94 365 SER A CA 1
ATOM 2615 C C . SER A 1 365 ? -2.064 -2.117 15.814 1.00 94.94 365 SER A C 1
ATOM 2617 O O . SER A 1 365 ? -3.000 -2.755 16.284 1.00 94.94 365 SER A O 1
ATOM 2619 N N . SER A 1 366 ? -1.939 -0.812 16.040 1.00 96.25 366 SER A N 1
ATOM 2620 C CA . SER A 1 366 ? -2.724 -0.098 17.052 1.00 96.25 366 SER A CA 1
ATOM 2621 C C . SER A 1 366 ? -3.081 1.322 16.602 1.00 96.25 366 SER A C 1
ATOM 2623 O O . SER A 1 366 ? -2.662 1.768 15.538 1.00 96.25 366 SER A O 1
ATOM 2625 N N . GLN A 1 367 ? -3.851 2.065 17.397 1.00 97.56 367 GLN A N 1
ATOM 2626 C CA . GLN A 1 367 ? -4.229 3.457 17.107 1.00 97.56 367 GLN A CA 1
ATOM 2627 C C . GLN A 1 367 ? -4.934 3.565 15.742 1.00 97.56 367 GLN A C 1
ATOM 2629 O O . GLN A 1 367 ? -4.481 4.272 14.838 1.00 97.56 367 GLN A O 1
ATOM 2634 N N . GLY A 1 368 ? -6.041 2.833 15.584 1.00 96.94 368 GLY A N 1
ATOM 2635 C CA . GLY A 1 368 ? -6.854 2.861 14.366 1.00 96.94 368 GLY A CA 1
ATOM 2636 C C . GLY A 1 368 ? -6.303 1.963 13.261 1.00 96.94 368 GLY A C 1
ATOM 2637 O O . GLY A 1 368 ? -6.257 2.368 12.102 1.00 96.94 368 GLY A O 1
ATOM 2638 N N . TYR A 1 369 ? -5.827 0.773 13.623 1.00 98.19 369 TYR A N 1
ATOM 2639 C CA . TYR A 1 369 ? -5.339 -0.236 12.681 1.00 98.19 369 TYR A CA 1
ATOM 2640 C C . TYR A 1 369 ? -6.500 -1.081 12.149 1.00 98.19 369 TYR A C 1
ATOM 2642 O O . TYR A 1 369 ? -7.237 -1.667 12.935 1.00 98.19 369 TYR A O 1
ATOM 2650 N N . GLY A 1 370 ? -6.660 -1.167 10.831 1.00 97.50 370 GLY A N 1
ATOM 2651 C CA . GLY A 1 370 ? -7.651 -2.018 10.178 1.00 97.50 370 GLY A CA 1
ATOM 2652 C C . GLY A 1 370 ? -6.982 -3.030 9.256 1.00 97.50 370 GLY A C 1
ATOM 2653 O O . GLY A 1 370 ? -6.247 -2.651 8.348 1.00 97.50 370 GLY A O 1
ATOM 2654 N N . THR A 1 371 ? -7.253 -4.316 9.441 1.00 95.88 371 THR A N 1
ATOM 2655 C CA . THR A 1 371 ? -6.851 -5.371 8.497 1.00 95.88 371 THR A CA 1
ATOM 2656 C C . THR A 1 371 ? -8.065 -6.107 7.945 1.00 95.88 371 THR A C 1
ATOM 2658 O O . THR A 1 371 ? -9.175 -5.788 8.344 1.00 95.88 371 THR A O 1
ATOM 2661 N N . THR A 1 372 ? -7.863 -7.033 7.004 1.00 94.62 372 THR A N 1
ATOM 2662 C CA . THR A 1 372 ? -8.855 -7.863 6.286 1.00 94.62 372 THR A CA 1
ATOM 2663 C C . THR A 1 372 ? -10.309 -7.698 6.728 1.00 94.62 372 THR A C 1
ATOM 2665 O O . THR A 1 372 ? -10.668 -8.135 7.819 1.00 94.62 372 THR A O 1
ATOM 2668 N N . ARG A 1 373 ? -11.150 -7.062 5.894 1.00 92.81 373 ARG A N 1
ATOM 2669 C CA . ARG A 1 373 ? -12.581 -6.741 6.150 1.00 92.81 373 ARG A CA 1
ATOM 2670 C C . ARG A 1 373 ? -12.896 -5.945 7.428 1.00 92.81 373 ARG A C 1
ATOM 2672 O O . ARG A 1 373 ? -14.059 -5.680 7.712 1.00 92.81 373 ARG A O 1
ATOM 2679 N N . GLY A 1 374 ? -11.896 -5.591 8.221 1.00 94.56 374 GLY A N 1
ATOM 2680 C CA . GLY A 1 374 ? -12.042 -4.935 9.510 1.00 94.56 374 GLY A CA 1
ATOM 2681 C C . GLY A 1 374 ? -11.959 -3.421 9.417 1.00 94.56 374 GLY A C 1
ATOM 2682 O O . GLY A 1 374 ? -11.335 -2.863 8.510 1.00 94.56 374 GLY A O 1
ATOM 2683 N N . ALA A 1 375 ? -12.561 -2.763 10.404 1.00 96.44 375 ALA A N 1
ATOM 2684 C CA . ALA A 1 375 ? -12.477 -1.322 10.591 1.00 96.44 375 ALA A CA 1
ATOM 2685 C C . ALA A 1 375 ? -11.833 -0.994 11.940 1.00 96.44 375 ALA A C 1
ATOM 2687 O O . ALA A 1 375 ? -12.376 -1.346 12.988 1.00 96.44 375 ALA A O 1
ATOM 2688 N N . GLY A 1 376 ? -10.699 -0.299 11.909 1.00 97.75 376 GLY A N 1
ATOM 2689 C CA . GLY A 1 376 ? -10.062 0.270 13.092 1.00 97.75 376 GLY A CA 1
ATOM 2690 C C . GLY A 1 376 ? -10.251 1.781 13.146 1.00 97.75 376 GLY A C 1
ATOM 2691 O O . GLY A 1 376 ? -9.938 2.479 12.179 1.00 97.75 376 GLY A O 1
ATOM 2692 N N . LEU A 1 377 ? -10.732 2.302 14.275 1.00 97.44 377 LEU A N 1
ATOM 2693 C CA . LEU A 1 377 ? -10.889 3.735 14.513 1.00 97.44 377 LEU A CA 1
ATOM 2694 C C . LEU A 1 377 ? -10.248 4.152 15.834 1.00 97.44 377 LEU A C 1
ATOM 2696 O O . LEU A 1 377 ? -10.632 3.691 16.906 1.00 97.44 377 LEU A O 1
ATOM 2700 N N . PHE A 1 378 ? -9.339 5.114 15.752 1.00 97.75 378 PHE A N 1
ATOM 2701 C CA . PHE A 1 378 ? -8.763 5.798 16.899 1.00 97.75 378 PHE A CA 1
ATOM 2702 C C . PHE A 1 378 ? -9.082 7.287 16.842 1.00 97.75 378 PHE A C 1
ATOM 2704 O O . PHE A 1 378 ? -8.821 7.947 15.840 1.00 97.75 378 PHE A O 1
ATOM 2711 N N . VAL A 1 379 ? -9.640 7.817 17.924 1.00 96.12 379 VAL A N 1
ATOM 2712 C CA . VAL A 1 379 ? -9.970 9.231 18.080 1.00 96.12 379 VAL A CA 1
ATOM 2713 C C . VAL A 1 379 ? -9.231 9.767 19.297 1.00 96.12 379 VAL A C 1
ATOM 2715 O O . VAL A 1 379 ? -9.461 9.298 20.408 1.00 96.12 379 VAL A O 1
ATOM 2718 N N . LEU A 1 380 ? -8.384 10.773 19.100 1.00 95.62 380 LEU A N 1
ATOM 2719 C CA . LEU A 1 380 ? -7.749 11.543 20.165 1.00 95.62 380 LEU A CA 1
ATOM 2720 C C . LEU A 1 380 ? -8.315 12.963 20.160 1.00 95.62 380 LEU A C 1
ATOM 2722 O O . LEU A 1 380 ? -8.129 13.700 19.196 1.00 95.62 380 LEU A O 1
ATOM 2726 N N . ARG A 1 381 ? -8.979 13.355 21.245 1.00 95.00 381 ARG A N 1
ATOM 2727 C CA . ARG A 1 381 ? -9.435 14.724 21.495 1.00 95.00 381 ARG A CA 1
ATOM 2728 C C . ARG A 1 381 ? -8.660 15.300 22.670 1.00 95.00 381 ARG A C 1
ATOM 2730 O O . ARG A 1 381 ? -8.729 14.753 23.764 1.00 95.00 381 ARG A O 1
ATOM 2737 N N . GLY A 1 382 ? -7.943 16.389 22.459 1.00 94.38 382 GLY A N 1
ATOM 2738 C CA . GLY A 1 382 ? -7.149 17.030 23.502 1.00 94.38 382 GLY A CA 1
ATOM 2739 C C . GLY A 1 382 ? -5.875 17.645 22.948 1.00 94.38 382 GLY A C 1
ATOM 2740 O O . GLY A 1 382 ? -5.430 17.315 21.849 1.00 94.38 382 GLY A O 1
ATOM 2741 N N . SER A 1 383 ? -5.309 18.567 23.714 1.00 97.75 383 SER A N 1
ATOM 2742 C CA . SER A 1 383 ? -4.104 19.309 23.357 1.00 97.75 383 SER A CA 1
ATOM 2743 C C . SER A 1 383 ? -2.904 18.884 24.202 1.00 97.75 383 SER A C 1
ATOM 2745 O O . SER A 1 383 ? -3.043 18.434 25.339 1.00 97.75 383 SER A O 1
ATOM 2747 N N . GLY A 1 384 ? -1.697 19.048 23.658 1.00 97.75 384 GLY A N 1
ATOM 2748 C CA . GLY A 1 384 ? -0.443 18.807 24.383 1.00 97.75 384 GLY A CA 1
ATOM 2749 C C . GLY A 1 384 ? -0.152 17.338 24.720 1.00 97.75 384 GLY A C 1
ATOM 2750 O O . GLY A 1 384 ? 0.691 17.068 25.576 1.00 97.75 384 GLY A O 1
ATOM 2751 N N . GLY A 1 385 ? -0.849 16.389 24.090 1.00 96.31 385 GLY A N 1
ATOM 2752 C CA . GLY A 1 385 ? -0.685 14.954 24.311 1.00 96.31 385 GLY A CA 1
ATOM 2753 C C . GLY A 1 385 ? 0.451 14.316 23.503 1.00 96.31 385 GLY A C 1
ATOM 2754 O O . GLY A 1 385 ? 1.067 14.930 22.627 1.00 96.31 385 GLY A O 1
ATOM 2755 N N . LYS A 1 386 ? 0.723 13.040 23.793 1.00 97.81 386 LYS A N 1
ATOM 2756 C CA . LYS A 1 386 ? 1.694 12.191 23.091 1.00 97.81 386 LYS A CA 1
ATOM 2757 C C . LYS A 1 386 ? 1.056 10.861 22.696 1.00 97.81 386 LYS A C 1
ATOM 2759 O O . LYS A 1 386 ? 0.534 10.165 23.564 1.00 97.81 386 LYS A O 1
ATOM 2764 N N . ALA A 1 387 ? 1.170 10.483 21.426 1.00 97.81 387 ALA A N 1
ATOM 2765 C CA . ALA A 1 387 ? 0.770 9.179 20.907 1.00 97.81 387 ALA A CA 1
ATOM 2766 C C . ALA A 1 387 ? 1.965 8.489 20.226 1.00 97.81 387 ALA A C 1
ATOM 2768 O O . ALA A 1 387 ? 2.464 8.955 19.199 1.00 97.81 387 ALA A O 1
ATOM 2769 N N . GLU A 1 388 ? 2.442 7.386 20.805 1.00 96.88 388 GLU A N 1
ATOM 2770 C CA . GLU A 1 388 ? 3.628 6.648 20.349 1.00 96.88 388 GLU A CA 1
ATOM 2771 C C . GLU A 1 388 ? 3.250 5.199 20.028 1.00 96.88 388 GLU A C 1
ATOM 2773 O O . GLU A 1 388 ? 2.525 4.561 20.792 1.00 96.88 388 GLU A O 1
ATOM 2778 N N . CYS A 1 389 ? 3.716 4.663 18.901 1.00 95.00 389 CYS A N 1
ATOM 27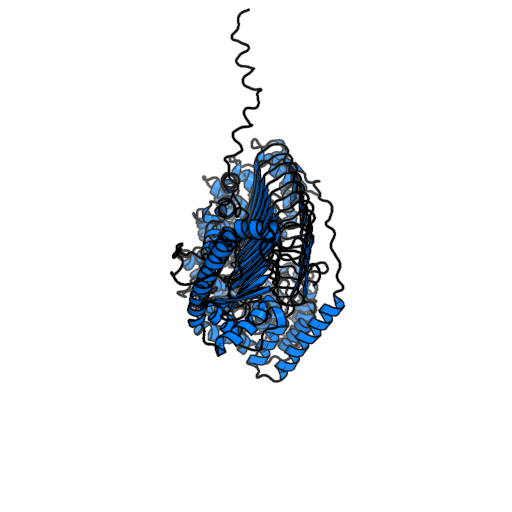79 C CA . CYS A 1 389 ? 3.405 3.287 18.517 1.00 95.00 389 CYS A CA 1
ATOM 2780 C C . CYS A 1 389 ? 4.533 2.644 17.717 1.00 95.00 389 CYS A C 1
ATOM 2782 O O . CYS A 1 389 ? 5.097 3.304 16.845 1.00 95.00 389 CYS A O 1
ATOM 2784 N N . GLY A 1 390 ? 4.843 1.365 17.960 1.00 90.44 390 GLY A N 1
ATOM 2785 C CA . GLY A 1 390 ? 5.734 0.638 17.051 1.00 90.44 390 GLY A CA 1
ATOM 2786 C C . GLY A 1 390 ? 7.212 0.970 17.145 1.00 90.44 390 GLY A C 1
ATOM 2787 O O . GLY A 1 390 ? 7.958 0.772 16.191 1.00 90.44 390 GLY A O 1
ATOM 2788 N N . LEU A 1 391 ? 7.643 1.536 18.268 1.00 92.19 391 LEU A N 1
ATOM 2789 C CA . LEU A 1 391 ? 9.017 1.999 18.474 1.00 92.19 391 LEU A CA 1
ATOM 2790 C C . LEU A 1 391 ? 9.837 1.009 19.314 1.00 92.19 391 LEU A C 1
ATOM 2792 O O . LEU A 1 391 ? 10.761 1.411 20.015 1.00 92.19 391 LEU A O 1
ATOM 2796 N N . ARG A 1 392 ? 9.469 -0.278 19.283 1.00 89.88 392 ARG A N 1
ATOM 2797 C CA . ARG A 1 392 ? 10.075 -1.327 20.120 1.00 89.88 392 ARG A CA 1
ATOM 2798 C C . ARG A 1 392 ? 10.703 -2.471 19.326 1.00 89.88 392 ARG A C 1
ATOM 2800 O O . ARG A 1 392 ? 11.659 -3.066 19.806 1.00 89.88 392 ARG A O 1
ATOM 2807 N N . ARG A 1 393 ? 10.181 -2.792 18.135 1.00 88.06 393 ARG A N 1
ATOM 2808 C CA . ARG A 1 393 ? 10.612 -3.952 17.336 1.00 88.06 393 ARG A CA 1
ATOM 2809 C C . ARG A 1 393 ? 11.327 -3.498 16.065 1.00 88.06 393 ARG A C 1
ATOM 2811 O O . ARG A 1 393 ? 10.740 -2.706 15.328 1.00 88.06 393 ARG A O 1
ATOM 2818 N N . PRO A 1 394 ? 12.543 -3.984 15.775 1.00 90.56 394 PRO A N 1
ATOM 2819 C CA . PRO A 1 394 ? 13.245 -3.628 14.551 1.00 90.56 394 PRO A CA 1
ATOM 2820 C C . PRO A 1 394 ? 12.553 -4.178 13.300 1.00 90.56 394 PRO A C 1
ATOM 2822 O O . PRO A 1 394 ? 12.079 -5.312 13.277 1.00 90.56 394 PRO A O 1
ATOM 2825 N N . ASP A 1 395 ? 12.530 -3.369 12.244 1.00 87.75 395 ASP A N 1
ATOM 2826 C CA . ASP A 1 395 ? 12.152 -3.786 10.898 1.00 87.75 395 ASP A CA 1
ATOM 2827 C C . ASP A 1 395 ? 13.403 -4.255 10.151 1.00 87.75 395 ASP A C 1
ATOM 2829 O O . ASP A 1 395 ? 14.473 -3.644 10.237 1.00 87.75 395 ASP A O 1
ATOM 2833 N N . ALA A 1 396 ? 13.289 -5.359 9.424 1.00 82.25 396 ALA A N 1
ATOM 2834 C CA . ALA A 1 396 ? 14.412 -5.973 8.728 1.00 82.25 396 ALA A CA 1
ATOM 2835 C C . ALA A 1 396 ? 14.875 -5.217 7.481 1.00 82.25 396 ALA A C 1
ATOM 2837 O O . ALA A 1 396 ? 16.015 -5.390 7.058 1.00 82.25 396 ALA A O 1
ATOM 2838 N N . ARG A 1 397 ? 14.029 -4.355 6.906 1.00 79.06 397 ARG A N 1
ATOM 2839 C CA . ARG A 1 397 ? 14.329 -3.678 5.637 1.00 79.06 397 ARG A CA 1
ATOM 2840 C C . ARG A 1 397 ? 15.417 -2.621 5.766 1.00 79.06 397 ARG A C 1
ATOM 2842 O O . ARG A 1 397 ? 16.005 -2.245 4.757 1.00 79.06 397 ARG A O 1
ATOM 2849 N N . GLU A 1 398 ? 15.671 -2.123 6.976 1.00 82.19 398 GLU A N 1
ATOM 2850 C CA . GLU A 1 398 ? 16.784 -1.214 7.238 1.00 82.19 398 GLU A CA 1
ATOM 2851 C C . GLU A 1 398 ? 17.213 -1.178 8.714 1.00 82.19 398 GLU A C 1
ATOM 2853 O O . GLU A 1 398 ? 16.460 -1.533 9.621 1.00 82.19 398 GLU A O 1
ATOM 2858 N N . SER A 1 399 ? 18.424 -0.679 8.968 1.00 83.06 399 SER A N 1
ATOM 2859 C CA . SER A 1 399 ? 19.070 -0.693 10.289 1.00 83.06 399 SER A CA 1
ATOM 2860 C C . SER A 1 399 ? 18.339 0.118 11.367 1.00 83.06 399 SER A C 1
ATOM 2862 O O . SER A 1 399 ? 18.247 -0.333 12.508 1.00 83.06 399 SER A O 1
ATOM 2864 N N . LEU A 1 400 ? 17.792 1.284 11.016 1.00 87.44 400 LEU A N 1
ATOM 2865 C CA . LEU A 1 400 ? 17.071 2.184 11.932 1.00 87.44 400 LEU A CA 1
ATOM 2866 C C . LEU A 1 400 ? 15.537 2.039 11.841 1.00 87.44 400 LEU A C 1
ATOM 2868 O O . LEU A 1 400 ? 14.793 2.809 12.449 1.00 87.44 400 LEU A O 1
ATOM 2872 N N . GLY A 1 401 ? 15.055 1.082 11.046 1.00 89.56 401 GLY A N 1
ATOM 2873 C CA . GLY A 1 401 ? 13.636 0.798 10.863 1.00 89.56 401 GLY A CA 1
ATOM 2874 C C . GLY A 1 401 ? 13.060 0.100 12.082 1.00 89.56 401 GLY A C 1
ATOM 2875 O O . GLY A 1 401 ? 13.676 -0.835 12.589 1.00 89.56 401 GLY A O 1
ATOM 2876 N N . LEU A 1 402 ? 11.878 0.530 12.529 1.00 92.50 402 LEU A N 1
ATOM 2877 C CA . LEU A 1 402 ? 11.093 -0.139 13.570 1.00 92.50 402 LEU A CA 1
ATOM 2878 C C . LEU A 1 402 ? 9.676 -0.368 13.038 1.00 92.50 402 LEU A C 1
ATOM 2880 O O . LEU A 1 402 ? 9.135 0.511 12.372 1.00 92.50 402 LEU A O 1
ATOM 2884 N N . LEU A 1 403 ? 9.071 -1.519 13.301 1.00 90.94 403 LEU A N 1
ATOM 2885 C CA . LEU A 1 403 ? 7.751 -1.857 12.765 1.00 90.94 403 LEU A CA 1
ATOM 2886 C C . LEU A 1 403 ? 6.635 -1.237 13.617 1.00 90.94 403 LEU A C 1
ATOM 2888 O O . LEU A 1 403 ? 6.621 -1.436 14.830 1.00 90.94 403 LEU A O 1
ATOM 2892 N N . SER A 1 404 ? 5.685 -0.520 12.996 1.00 93.50 404 SER A N 1
ATOM 2893 C CA . SER A 1 404 ? 4.576 0.123 13.718 1.00 93.50 404 SER A CA 1
ATOM 2894 C C . SER A 1 404 ? 3.185 -0.386 13.365 1.00 93.50 404 SER A C 1
ATOM 2896 O O . SER A 1 404 ? 2.523 -0.936 14.241 1.00 93.50 404 SER A O 1
ATOM 2898 N N . LEU A 1 405 ? 2.721 -0.234 12.122 1.00 95.19 405 LEU A N 1
ATOM 2899 C CA . LEU A 1 405 ? 1.332 -0.556 11.748 1.00 95.19 405 LEU A CA 1
ATOM 2900 C C . LEU A 1 405 ? 0.298 0.257 12.549 1.00 95.19 405 LEU A C 1
ATOM 2902 O O . LEU A 1 405 ? -0.686 -0.291 13.039 1.00 95.19 405 LEU A O 1
ATOM 2906 N N . CYS A 1 406 ? 0.522 1.564 12.725 1.00 95.38 406 CYS A N 1
ATOM 2907 C CA . CYS A 1 406 ? -0.319 2.381 13.606 1.00 95.38 406 CYS A CA 1
ATOM 2908 C C . CYS A 1 406 ? -0.720 3.736 13.043 1.00 95.38 406 CYS A C 1
ATOM 2910 O O . CYS A 1 406 ? -0.125 4.233 12.089 1.00 95.38 406 CYS A O 1
ATOM 2912 N N . GLN A 1 407 ? -1.657 4.388 13.733 1.00 97.75 407 GLN A N 1
ATOM 2913 C CA . GLN A 1 407 ? -2.115 5.746 13.427 1.00 97.75 407 GLN A CA 1
ATOM 2914 C C . GLN A 1 407 ? -2.847 5.768 12.084 1.00 97.75 407 GLN A C 1
ATOM 2916 O O . GLN A 1 407 ? -2.454 6.463 11.149 1.00 97.75 407 GLN A O 1
ATOM 2921 N N . GLY A 1 408 ? -3.915 4.971 11.998 1.00 97.44 408 GLY A N 1
ATOM 2922 C CA . GLY A 1 408 ? -4.803 4.953 10.840 1.00 97.44 408 GLY A CA 1
ATOM 2923 C C . GLY A 1 408 ? -4.288 4.124 9.667 1.00 97.44 408 GLY A C 1
ATOM 2924 O O . GLY A 1 408 ? -4.314 4.600 8.539 1.00 97.44 408 GLY A O 1
ATOM 2925 N N . VAL A 1 409 ? -3.778 2.918 9.915 1.00 98.44 409 VAL A N 1
ATOM 2926 C CA . VAL A 1 409 ? -3.225 2.039 8.867 1.00 98.44 409 VAL A CA 1
ATOM 2927 C C . VAL A 1 409 ? -4.260 1.023 8.406 1.00 98.44 409 VAL A C 1
ATOM 2929 O O . VAL A 1 409 ? -4.828 0.321 9.240 1.00 98.44 409 VAL A O 1
ATOM 2932 N N . GLY A 1 410 ? -4.462 0.917 7.091 1.00 97.81 410 GLY A N 1
ATOM 2933 C CA . GLY A 1 410 ? -5.247 -0.145 6.459 1.00 97.81 410 GLY A CA 1
ATOM 2934 C C . GLY A 1 410 ? -4.333 -1.172 5.794 1.00 97.81 410 GLY A C 1
ATOM 2935 O O . GLY A 1 410 ? -3.589 -0.802 4.889 1.00 97.81 410 GLY A O 1
ATOM 2936 N N . LEU A 1 411 ? -4.369 -2.442 6.211 1.00 95.69 411 LEU A N 1
ATOM 2937 C CA . LEU A 1 411 ? -3.431 -3.471 5.738 1.00 95.69 411 LEU A CA 1
ATOM 2938 C C . LEU A 1 411 ? -4.110 -4.767 5.291 1.00 95.69 411 LEU A C 1
ATOM 2940 O O . LEU A 1 411 ? -4.798 -5.422 6.075 1.00 95.69 411 LEU A O 1
ATOM 2944 N N . GLY A 1 412 ? -3.836 -5.188 4.059 1.00 92.25 412 GLY A N 1
ATOM 2945 C CA . GLY A 1 412 ? -4.097 -6.539 3.568 1.00 92.25 412 GLY A CA 1
ATOM 2946 C C . GLY A 1 412 ? -2.890 -7.457 3.737 1.00 92.25 412 GLY A C 1
ATOM 2947 O O . GLY A 1 412 ? -1.787 -7.112 3.300 1.00 92.25 412 GLY A O 1
ATOM 2948 N N . PRO A 1 413 ? -3.051 -8.637 4.351 1.00 88.00 413 PRO A N 1
ATOM 2949 C CA . PRO A 1 413 ? -2.017 -9.652 4.329 1.00 88.00 413 PRO A CA 1
ATOM 2950 C C . PRO A 1 413 ? -1.975 -10.245 2.915 1.00 88.00 413 PRO A C 1
ATOM 2952 O O . PRO A 1 413 ? -2.682 -11.203 2.620 1.00 88.00 413 PRO A O 1
ATOM 2955 N N . ARG A 1 414 ? -1.147 -9.653 2.040 1.00 80.38 414 ARG A N 1
ATOM 2956 C CA . ARG A 1 414 ? -1.061 -9.923 0.587 1.00 80.38 414 ARG A CA 1
ATOM 2957 C C . ARG A 1 414 ? -1.038 -11.402 0.187 1.00 80.38 414 ARG A C 1
ATOM 2959 O O . ARG A 1 414 ? -1.498 -11.739 -0.897 1.00 80.38 414 ARG A O 1
ATOM 2966 N N . ALA A 1 415 ? -0.548 -12.270 1.070 1.00 73.19 415 ALA A N 1
ATOM 2967 C CA . ALA A 1 415 ? -0.528 -13.712 0.865 1.00 73.19 415 ALA A CA 1
ATOM 2968 C C . ALA A 1 415 ? -1.851 -14.445 1.092 1.00 73.19 415 ALA A C 1
ATOM 2970 O O . ALA A 1 415 ? -1.910 -15.651 0.870 1.00 73.19 415 ALA A O 1
ATOM 2971 N N . PHE A 1 416 ? -2.899 -13.754 1.527 1.00 80.44 416 PHE A N 1
ATOM 2972 C CA . PHE A 1 416 ? -4.137 -14.412 1.916 1.00 80.44 416 PHE A CA 1
ATOM 2973 C C . PHE A 1 416 ? -5.389 -13.618 1.558 1.00 80.44 416 PHE A C 1
ATOM 2975 O O . PHE A 1 416 ? -6.361 -14.221 1.114 1.00 80.44 416 PHE A O 1
ATOM 2982 N N . ALA A 1 417 ? -5.402 -12.297 1.766 1.00 88.31 417 ALA A N 1
ATOM 2983 C CA . ALA A 1 417 ? -6.627 -11.515 1.619 1.00 88.31 417 ALA A CA 1
ATOM 2984 C C . ALA A 1 417 ? -6.390 -10.013 1.422 1.00 88.31 417 ALA A C 1
ATOM 2986 O O . ALA A 1 417 ? -5.341 -9.472 1.787 1.00 88.31 417 ALA A O 1
ATOM 2987 N N . ALA A 1 418 ? -7.399 -9.336 0.866 1.00 91.81 418 ALA A N 1
ATOM 2988 C CA . ALA A 1 418 ? -7.469 -7.880 0.791 1.00 91.81 418 ALA A CA 1
ATOM 2989 C C . ALA A 1 418 ? -7.493 -7.221 2.182 1.00 91.81 418 ALA A C 1
ATOM 2991 O O . ALA A 1 418 ? -7.788 -7.861 3.189 1.00 91.81 418 ALA A O 1
ATOM 2992 N N . GLY A 1 419 ? -7.172 -5.929 2.236 1.00 93.31 419 GLY A N 1
ATOM 2993 C CA . GLY A 1 419 ? -7.071 -5.158 3.469 1.00 93.31 419 GLY A CA 1
ATOM 2994 C C . GLY A 1 419 ? -8.379 -4.755 4.135 1.00 93.31 419 GLY A C 1
ATOM 2995 O O . GLY A 1 419 ? -9.479 -5.175 3.782 1.00 93.31 419 GLY A O 1
ATOM 2996 N N . GLY A 1 420 ? -8.212 -3.953 5.185 1.00 95.31 420 GLY A N 1
ATOM 2997 C CA . GLY A 1 420 ? -9.292 -3.290 5.905 1.00 95.31 420 GLY A CA 1
ATOM 2998 C C . GLY A 1 420 ? -9.130 -1.775 5.878 1.00 95.31 420 GLY A C 1
ATOM 2999 O O . GLY A 1 420 ? -8.301 -1.224 5.144 1.00 95.31 420 GLY A O 1
ATOM 3000 N N . VAL A 1 421 ? -9.911 -1.103 6.719 1.00 97.25 421 VAL A N 1
ATOM 3001 C CA . VAL A 1 421 ? -9.907 0.356 6.840 1.00 97.25 421 VAL A CA 1
ATOM 3002 C C . VAL A 1 421 ? -9.358 0.767 8.198 1.00 97.25 421 VAL A C 1
ATOM 3004 O O . VAL A 1 421 ? -9.950 0.467 9.233 1.00 97.25 421 VAL A O 1
ATOM 3007 N N . GLY A 1 422 ? -8.233 1.477 8.196 1.00 97.81 422 GLY A N 1
ATOM 3008 C CA . GLY A 1 422 ? -7.659 2.094 9.387 1.00 97.81 422 GLY A CA 1
ATOM 3009 C C . GLY A 1 422 ? -7.874 3.598 9.387 1.00 97.81 422 GLY A C 1
ATOM 3010 O O . GLY A 1 422 ? -7.641 4.272 8.385 1.00 97.81 422 GLY A O 1
ATOM 3011 N N . THR A 1 423 ? -8.343 4.154 10.502 1.00 97.31 423 THR A N 1
ATOM 3012 C CA . THR A 1 423 ? -8.557 5.599 10.653 1.00 97.31 423 THR A CA 1
ATOM 3013 C C . THR A 1 423 ? -8.069 6.093 12.005 1.00 97.31 423 THR A C 1
ATOM 3015 O O . THR A 1 423 ? -8.505 5.611 13.047 1.00 97.31 423 THR A O 1
ATOM 3018 N N . ALA A 1 424 ? -7.208 7.105 11.985 1.00 97.44 424 ALA A N 1
ATOM 3019 C CA . ALA A 1 424 ? -6.846 7.888 13.155 1.00 97.44 424 ALA A CA 1
ATOM 3020 C C . ALA A 1 424 ? -7.312 9.336 12.968 1.00 97.44 424 ALA A C 1
ATOM 3022 O O . ALA A 1 424 ? -7.019 9.964 11.954 1.00 97.44 424 ALA A O 1
ATOM 3023 N N . LEU A 1 425 ? -8.037 9.857 13.951 1.00 95.69 425 LEU A N 1
ATOM 3024 C CA . LEU A 1 425 ? -8.526 11.228 14.009 1.00 95.69 425 LEU A CA 1
ATOM 3025 C C . LEU A 1 425 ? -7.940 11.898 15.249 1.00 95.69 425 LEU A C 1
ATOM 3027 O O . LEU A 1 425 ? -8.210 11.468 16.368 1.00 95.69 425 LEU A O 1
ATOM 3031 N N . VAL A 1 426 ? -7.168 12.959 15.058 1.00 96.00 426 VAL A N 1
ATOM 3032 C CA . VAL A 1 426 ? -6.636 13.775 16.150 1.00 96.00 426 VAL A CA 1
ATOM 3033 C C . VAL A 1 426 ? -7.236 15.166 16.064 1.00 96.00 426 VAL A C 1
ATOM 3035 O O . VAL A 1 426 ? -7.140 15.824 15.033 1.00 96.00 426 VAL A O 1
ATOM 3038 N N . SER A 1 427 ? -7.856 15.605 17.153 1.00 94.56 427 SER A N 1
ATOM 3039 C CA . SER A 1 427 ? -8.452 16.928 17.298 1.00 94.56 427 SER A CA 1
ATOM 3040 C C . SER A 1 427 ? -7.884 17.614 18.536 1.00 94.56 427 SER A C 1
ATOM 3042 O O . SER A 1 427 ? -8.086 17.154 19.660 1.00 94.56 427 SER A O 1
ATOM 3044 N N . GLY A 1 428 ? -7.187 18.723 18.331 1.00 94.75 428 GLY A N 1
ATOM 3045 C CA . GLY A 1 428 ? -6.511 19.486 19.372 1.00 94.75 428 GLY A CA 1
ATOM 3046 C C . GLY A 1 428 ? -5.130 19.943 18.923 1.00 94.75 428 GLY A C 1
ATOM 3047 O O . GLY A 1 428 ? -4.622 19.530 17.878 1.00 94.75 428 GLY A O 1
ATOM 3048 N N . SER A 1 429 ? -4.525 20.816 19.718 1.00 98.06 429 SER A N 1
ATOM 3049 C CA . SER A 1 429 ? -3.298 21.513 19.339 1.00 98.06 429 SER A CA 1
ATOM 3050 C C . SER A 1 429 ? -2.082 20.992 20.102 1.00 98.06 429 SER A C 1
ATOM 3052 O O . SER A 1 429 ? -2.187 20.471 21.211 1.00 98.06 429 SER A O 1
ATOM 3054 N N . SER A 1 430 ? -0.888 21.196 19.556 1.00 98.31 430 SER A N 1
ATOM 3055 C CA . SER A 1 430 ? 0.390 20.870 20.205 1.00 98.31 430 SER A CA 1
ATOM 3056 C C . SER A 1 430 ? 0.587 19.386 20.562 1.00 98.31 430 SER A C 1
ATOM 3058 O O . SER A 1 430 ? 1.361 19.074 21.470 1.00 98.31 430 SER A O 1
ATOM 3060 N N . ASN A 1 431 ? -0.085 18.454 19.879 1.00 98.44 431 ASN A N 1
ATOM 3061 C CA . ASN A 1 431 ? 0.104 17.019 20.102 1.00 98.44 431 ASN A CA 1
ATOM 3062 C C . ASN A 1 431 ? 1.363 16.495 19.402 1.00 98.44 431 ASN A C 1
ATOM 3064 O O . ASN A 1 431 ? 1.766 16.999 18.355 1.00 98.44 431 ASN A O 1
ATOM 3068 N N . SER A 1 432 ? 1.977 15.446 19.952 1.00 98.06 432 SER A N 1
ATOM 3069 C CA . SER A 1 432 ? 3.098 14.741 19.323 1.00 98.06 432 SER A CA 1
ATOM 3070 C C . SER A 1 432 ? 2.717 13.309 18.963 1.00 98.06 432 SER A C 1
ATOM 3072 O O . SER A 1 432 ? 2.360 12.522 19.837 1.00 98.06 432 SER A O 1
ATOM 3074 N N . LEU A 1 433 ? 2.828 12.964 17.682 1.00 98.06 433 LEU A N 1
ATOM 3075 C CA . LEU A 1 433 ? 2.589 11.627 17.151 1.00 98.06 433 LEU A CA 1
ATOM 3076 C C . LEU A 1 433 ? 3.906 11.047 16.632 1.00 98.06 433 LEU A C 1
ATOM 3078 O O . LEU A 1 433 ? 4.520 11.617 15.727 1.00 98.06 433 LEU A O 1
ATOM 3082 N N . ARG A 1 434 ? 4.343 9.913 17.188 1.00 96.75 434 ARG A N 1
ATOM 3083 C CA . ARG A 1 434 ? 5.576 9.231 16.768 1.00 96.75 434 ARG A CA 1
ATOM 3084 C C . ARG A 1 434 ? 5.316 7.771 16.405 1.00 96.75 434 ARG A C 1
ATOM 3086 O O . ARG A 1 434 ? 4.734 7.020 17.186 1.00 96.75 434 ARG A O 1
ATOM 3093 N N . ALA A 1 435 ? 5.799 7.382 15.235 1.00 95.69 435 ALA A N 1
ATOM 3094 C CA . ALA A 1 435 ? 5.825 6.014 14.733 1.00 95.69 435 ALA A CA 1
ATOM 3095 C C . ALA A 1 435 ? 7.081 5.815 13.864 1.00 95.69 435 ALA A C 1
ATOM 3097 O O . ALA A 1 435 ? 7.913 6.718 13.746 1.00 95.69 435 ALA A O 1
ATOM 3098 N N . SER A 1 436 ? 7.247 4.637 13.266 1.00 94.00 436 SER A N 1
ATOM 3099 C CA . SER A 1 436 ? 8.362 4.336 12.365 1.00 94.00 436 SER A CA 1
ATOM 3100 C C . SER A 1 436 ? 7.851 3.776 11.032 1.00 94.00 436 SER A C 1
ATOM 3102 O O . SER A 1 436 ? 7.382 4.573 10.220 1.00 94.00 436 SER A O 1
ATOM 3104 N N . TYR A 1 437 ? 7.928 2.469 10.767 1.00 92.25 437 TYR A N 1
ATOM 3105 C CA . TYR A 1 437 ? 7.460 1.870 9.512 1.00 92.25 437 TYR A CA 1
ATOM 3106 C C . TYR A 1 437 ? 5.956 1.671 9.482 1.00 92.25 437 TYR A C 1
ATOM 3108 O O . TYR A 1 437 ? 5.370 1.210 10.464 1.00 92.25 437 TYR A O 1
ATOM 3116 N N . MET A 1 438 ? 5.383 1.889 8.297 1.00 92.94 438 MET A N 1
ATOM 3117 C CA . MET A 1 438 ? 3.995 1.562 7.987 1.00 92.94 438 MET A CA 1
ATOM 3118 C C . MET A 1 438 ? 3.036 2.230 8.973 1.00 92.94 438 MET A C 1
ATOM 3120 O O . MET A 1 438 ? 2.508 1.589 9.880 1.00 92.94 438 MET A O 1
ATOM 3124 N N . ALA A 1 439 ? 2.879 3.547 8.866 1.00 96.38 439 ALA A N 1
ATOM 3125 C CA . ALA A 1 439 ? 2.168 4.330 9.873 1.00 96.38 439 ALA A CA 1
ATOM 3126 C C . ALA A 1 439 ? 1.503 5.584 9.300 1.00 96.38 439 ALA A C 1
ATOM 3128 O O . ALA A 1 439 ? 1.771 5.983 8.174 1.00 96.38 439 ALA A O 1
ATOM 3129 N N . GLN A 1 440 ? 0.685 6.261 10.104 1.00 97.38 440 GLN A N 1
ATOM 3130 C CA . GLN A 1 440 ? 0.183 7.608 9.804 1.00 97.38 440 GLN A CA 1
ATOM 3131 C C . GLN A 1 440 ? -0.589 7.668 8.478 1.00 97.38 440 GLN A C 1
ATOM 3133 O O . GLN A 1 440 ? -0.181 8.333 7.531 1.00 97.38 440 GLN A O 1
ATOM 3138 N N . GLY A 1 441 ? -1.709 6.953 8.398 1.00 97.25 441 GLY A N 1
ATOM 3139 C CA . GLY A 1 441 ? -2.581 7.005 7.224 1.00 97.25 441 GLY A CA 1
ATOM 3140 C C . GLY A 1 441 ? -2.113 6.173 6.029 1.00 97.25 441 GLY A C 1
ATOM 3141 O O . GLY A 1 441 ? -2.472 6.486 4.900 1.00 97.25 441 GLY A O 1
ATOM 3142 N N . MET A 1 442 ? -1.289 5.145 6.240 1.00 97.50 442 MET A N 1
ATOM 3143 C CA . MET A 1 442 ? -0.806 4.276 5.159 1.00 97.50 442 MET A CA 1
ATOM 3144 C C . MET A 1 442 ? -1.846 3.214 4.761 1.00 97.50 442 MET A C 1
ATOM 3146 O O . MET A 1 442 ? -2.392 2.527 5.628 1.00 97.50 442 MET A O 1
ATOM 3150 N N . GLY A 1 443 ? -2.055 3.030 3.455 1.00 97.44 443 GLY A N 1
ATOM 3151 C CA . GLY A 1 443 ? -2.751 1.873 2.885 1.00 97.44 443 GLY A CA 1
ATOM 3152 C C . GLY A 1 443 ? -1.782 0.835 2.311 1.00 97.44 443 GLY A C 1
ATOM 3153 O O . GLY A 1 443 ? -0.833 1.190 1.608 1.00 97.44 443 GLY A O 1
ATOM 3154 N N . TYR A 1 444 ? -2.038 -0.448 2.568 1.00 95.69 444 TYR A N 1
ATOM 3155 C CA . TYR A 1 444 ? -1.289 -1.586 2.028 1.00 95.69 444 TYR A CA 1
ATOM 3156 C C . TYR A 1 444 ? -2.234 -2.688 1.536 1.00 95.69 444 TYR A C 1
ATOM 3158 O O . TYR A 1 444 ? -3.108 -3.101 2.294 1.00 95.69 444 TYR A O 1
ATOM 3166 N N . TRP A 1 445 ? -2.031 -3.193 0.313 1.00 93.62 445 TRP A N 1
ATOM 3167 C CA . TRP A 1 445 ? -2.763 -4.322 -0.292 1.00 93.62 445 TRP A CA 1
ATOM 3168 C C . TRP A 1 445 ? -4.291 -4.280 -0.142 1.00 93.62 445 TRP A C 1
ATOM 3170 O O . TRP A 1 445 ? -4.858 -4.884 0.769 1.00 93.62 445 TRP A O 1
ATOM 3180 N N . HIS A 1 446 ? -4.977 -3.573 -1.042 1.00 94.12 446 HIS A N 1
ATOM 3181 C CA . HIS A 1 446 ? -6.434 -3.357 -1.009 1.00 94.12 446 HIS A CA 1
ATOM 3182 C C . HIS A 1 446 ? -6.937 -2.778 0.329 1.00 94.12 446 HIS A C 1
ATOM 3184 O O . HIS A 1 446 ? -8.075 -2.997 0.739 1.00 94.12 446 HIS A O 1
ATOM 3190 N N . GLY A 1 447 ? -6.065 -2.070 1.051 1.00 95.75 447 GLY A N 1
ATOM 3191 C CA . GLY A 1 447 ? -6.369 -1.402 2.313 1.00 95.75 447 GLY A CA 1
ATOM 3192 C C . GLY A 1 447 ? -6.541 0.106 2.144 1.00 95.75 447 GLY A C 1
ATOM 3193 O O . GLY A 1 447 ? -5.973 0.710 1.232 1.00 95.75 447 GLY A O 1
ATOM 3194 N N . LEU A 1 448 ? -7.285 0.717 3.067 1.00 97.50 448 LEU A N 1
ATOM 3195 C CA . LEU A 1 448 ? -7.428 2.170 3.175 1.00 97.50 448 LEU A CA 1
ATOM 3196 C C . LEU A 1 448 ? -6.880 2.652 4.518 1.00 97.50 448 LEU A C 1
ATOM 3198 O O . LEU A 1 448 ? -7.428 2.319 5.569 1.00 97.50 448 LEU A O 1
ATOM 3202 N N . GLY A 1 449 ? -5.822 3.459 4.480 1.00 97.94 449 GLY A N 1
ATOM 3203 C CA . GLY A 1 449 ? -5.286 4.146 5.652 1.00 97.94 449 GLY A CA 1
ATOM 3204 C C . GLY A 1 449 ? -5.601 5.635 5.640 1.00 97.94 449 GLY A C 1
ATOM 3205 O O . GLY A 1 449 ? -5.507 6.285 4.600 1.00 97.94 449 GLY A O 1
ATOM 3206 N N . ARG A 1 450 ? -5.973 6.189 6.798 1.00 97.12 450 ARG A N 1
ATOM 3207 C CA . ARG A 1 450 ? -6.261 7.621 6.962 1.00 97.12 450 ARG A CA 1
ATOM 3208 C C . ARG A 1 450 ? -5.773 8.161 8.301 1.00 97.12 450 ARG A C 1
ATOM 3210 O O . ARG A 1 450 ? -6.172 7.656 9.350 1.00 97.12 450 ARG A O 1
ATOM 3217 N N . LEU A 1 451 ? -4.997 9.240 8.265 1.00 97.81 451 LEU A N 1
ATOM 3218 C CA . LEU A 1 451 ? -4.705 10.074 9.430 1.00 97.81 451 LEU A CA 1
ATOM 3219 C C . LEU A 1 451 ? -5.261 11.479 9.196 1.00 97.81 451 LEU A C 1
ATOM 3221 O O . LEU A 1 451 ? -4.889 12.142 8.232 1.00 97.81 451 LEU A O 1
ATOM 3225 N N . LEU A 1 452 ? -6.155 11.911 10.081 1.00 96.50 452 LEU A N 1
ATOM 3226 C CA . LEU A 1 452 ? -6.849 13.193 10.013 1.00 96.50 452 LEU A CA 1
ATOM 3227 C C . LEU A 1 452 ? -6.449 14.038 11.225 1.00 96.50 452 LEU A C 1
ATOM 3229 O O . LEU A 1 452 ? -6.743 13.665 12.361 1.00 96.50 452 LEU A O 1
ATOM 3233 N N . ILE A 1 453 ? -5.780 15.161 10.992 1.00 96.38 453 ILE A N 1
ATOM 3234 C CA . ILE A 1 453 ? -5.331 16.096 12.027 1.00 96.38 453 ILE A CA 1
ATOM 3235 C C . ILE A 1 453 ? -6.180 17.361 11.948 1.00 96.38 453 ILE A C 1
ATOM 3237 O O . ILE A 1 453 ? -6.280 17.952 10.882 1.00 96.38 453 ILE A O 1
ATOM 3241 N N . HIS A 1 454 ? -6.745 17.781 13.078 1.00 95.88 454 HIS A N 1
ATOM 3242 C CA . HIS A 1 454 ? -7.449 19.051 13.233 1.00 95.88 454 HIS A CA 1
ATOM 3243 C C . HIS A 1 454 ? -6.861 19.804 14.426 1.00 95.88 454 HIS A C 1
ATOM 3245 O O . HIS A 1 454 ? -6.951 19.334 15.563 1.00 95.88 454 HIS A O 1
ATOM 3251 N N . GLY A 1 455 ? -6.282 20.972 14.188 1.00 95.94 455 GLY A N 1
ATOM 3252 C CA . GLY A 1 455 ? -5.686 21.821 15.214 1.00 95.94 455 GLY A CA 1
ATOM 3253 C C . GLY A 1 455 ? -4.281 22.284 14.854 1.00 95.94 455 GLY A C 1
ATOM 3254 O O . GLY A 1 455 ? -3.703 21.896 13.839 1.00 95.94 455 GLY A O 1
ATOM 3255 N N . ASP A 1 456 ? -3.725 23.117 15.725 1.00 98.38 456 ASP A N 1
ATOM 3256 C CA . ASP A 1 456 ? -2.489 23.843 15.450 1.00 98.38 456 ASP A CA 1
ATOM 3257 C C . ASP A 1 456 ? -1.274 23.205 16.121 1.00 98.38 456 ASP A C 1
ATOM 3259 O O . ASP A 1 456 ? -1.369 22.643 17.213 1.00 98.38 456 ASP A O 1
ATOM 3263 N N . GLY A 1 457 ? -0.085 23.400 15.554 1.00 98.31 457 GLY A N 1
ATOM 3264 C CA . GLY A 1 457 ? 1.164 23.109 16.268 1.00 98.31 457 GLY A CA 1
ATOM 3265 C C . GLY A 1 457 ? 1.424 21.624 16.541 1.00 98.31 457 GLY A C 1
ATOM 3266 O O . GLY A 1 457 ? 2.252 21.299 17.396 1.00 98.31 457 GLY A O 1
ATOM 3267 N N . ASN A 1 458 ? 0.711 20.711 15.881 1.00 98.56 458 ASN A N 1
ATOM 3268 C CA . ASN A 1 458 ? 0.910 19.275 16.044 1.00 98.56 458 ASN A CA 1
ATOM 3269 C C . ASN A 1 458 ? 2.204 18.828 15.353 1.00 98.56 458 ASN A C 1
ATOM 3271 O O . ASN A 1 458 ? 2.576 19.354 14.309 1.00 98.56 458 ASN A O 1
ATOM 3275 N N . ARG A 1 459 ? 2.888 17.837 15.929 1.00 97.81 459 ARG A N 1
ATOM 3276 C CA . ARG A 1 459 ? 4.155 17.292 15.422 1.00 97.81 459 ARG A CA 1
ATOM 3277 C C . ARG A 1 459 ? 4.017 15.813 15.102 1.00 97.81 459 ARG A C 1
ATOM 3279 O O . ARG A 1 459 ? 3.833 15.004 16.011 1.00 97.81 459 ARG A O 1
ATOM 3286 N N . LEU A 1 460 ? 4.157 15.464 13.830 1.00 96.75 460 LEU A N 1
ATOM 3287 C CA . LEU A 1 460 ? 4.093 14.105 13.312 1.00 96.75 460 LEU A CA 1
ATOM 3288 C C . LEU A 1 460 ? 5.488 13.652 12.882 1.00 96.75 460 LEU A C 1
ATOM 3290 O O . LEU A 1 460 ? 6.186 14.356 12.153 1.00 96.75 460 LEU A O 1
ATOM 3294 N N . GLN A 1 461 ? 5.879 12.454 13.301 1.00 94.81 461 GLN A N 1
ATOM 3295 C CA . GLN A 1 461 ? 7.122 11.825 12.871 1.00 94.81 461 GLN A CA 1
ATOM 3296 C C . GLN A 1 461 ? 6.892 10.346 12.555 1.00 94.81 461 GLN A C 1
ATOM 3298 O O . GLN A 1 461 ? 6.378 9.611 13.400 1.00 94.81 461 GLN A O 1
ATOM 3303 N N . ALA A 1 462 ? 7.286 9.914 11.358 1.00 94.00 462 ALA A N 1
ATOM 3304 C CA . ALA A 1 462 ? 7.280 8.511 10.938 1.00 94.00 462 ALA A CA 1
ATOM 3305 C C . ALA A 1 462 ? 8.452 8.220 10.005 1.00 94.00 462 ALA A C 1
ATOM 3307 O O . ALA A 1 462 ? 8.955 9.126 9.360 1.00 94.00 462 ALA A O 1
ATOM 3308 N N . ARG A 1 463 ? 8.907 6.972 9.897 1.00 91.50 463 ARG A N 1
ATOM 3309 C CA . ARG A 1 463 ? 10.137 6.666 9.160 1.00 91.50 463 ARG A CA 1
ATOM 3310 C C . ARG A 1 463 ? 9.904 6.398 7.679 1.00 91.50 463 ARG A C 1
ATOM 3312 O O . ARG A 1 463 ? 10.401 7.164 6.861 1.00 91.50 463 ARG A O 1
ATOM 3319 N N . ARG A 1 464 ? 9.195 5.319 7.335 1.00 91.69 464 ARG A N 1
ATOM 3320 C CA . ARG A 1 464 ? 8.998 4.909 5.938 1.00 91.69 464 ARG A CA 1
ATOM 3321 C C . ARG A 1 464 ? 7.654 4.239 5.714 1.00 91.69 464 ARG A C 1
ATOM 3323 O O . ARG A 1 464 ? 7.173 3.537 6.601 1.00 91.69 464 ARG A O 1
ATOM 3330 N N . TYR A 1 465 ? 7.101 4.404 4.512 1.00 93.19 465 TYR A N 1
ATOM 3331 C CA . TYR A 1 465 ? 5.764 3.931 4.153 1.00 93.19 465 TYR A CA 1
ATOM 3332 C C . TYR A 1 465 ? 4.730 4.561 5.079 1.00 93.19 465 TYR A C 1
ATOM 3334 O O . TYR A 1 465 ? 4.056 3.884 5.849 1.00 93.19 465 TYR A O 1
ATOM 3342 N N . ALA A 1 466 ? 4.687 5.888 5.086 1.00 95.19 466 ALA A N 1
ATOM 3343 C CA . ALA A 1 466 ? 3.901 6.616 6.061 1.00 95.19 466 ALA A CA 1
ATOM 3344 C C . ALA A 1 466 ? 3.263 7.880 5.490 1.00 95.19 466 ALA A C 1
ATOM 3346 O O . ALA A 1 466 ? 3.495 8.247 4.341 1.00 95.19 466 ALA A O 1
ATOM 3347 N N . GLN A 1 467 ? 2.462 8.552 6.316 1.00 96.06 467 GLN A N 1
ATOM 3348 C CA . GLN A 1 467 ? 1.932 9.890 6.041 1.00 96.06 467 GLN A CA 1
ATOM 3349 C C . GLN A 1 467 ? 1.103 9.942 4.751 1.00 96.06 467 GLN A C 1
ATOM 3351 O O . GLN A 1 467 ? 1.330 10.759 3.861 1.00 96.06 467 GLN A O 1
ATOM 3356 N N . GLY A 1 468 ? 0.130 9.039 4.647 1.00 96.75 468 GLY A N 1
ATOM 3357 C CA . GLY A 1 468 ? -0.753 8.972 3.486 1.00 96.75 468 GLY A CA 1
ATOM 3358 C C . GLY A 1 468 ? -0.173 8.232 2.283 1.00 96.75 468 GLY A C 1
ATOM 3359 O O . GLY A 1 468 ? -0.607 8.470 1.163 1.00 96.75 468 GLY A O 1
ATOM 3360 N N . ALA A 1 469 ? 0.819 7.358 2.473 1.00 97.50 469 ALA A N 1
ATOM 3361 C CA . ALA A 1 469 ? 1.324 6.508 1.397 1.00 97.50 469 ALA A CA 1
ATOM 3362 C C . ALA A 1 469 ? 0.335 5.375 1.050 1.00 97.50 469 ALA A C 1
ATOM 3364 O O . ALA A 1 469 ? -0.141 4.671 1.943 1.00 97.50 469 ALA A O 1
ATOM 3365 N N . GLY A 1 470 ? 0.066 5.170 -0.241 1.00 96.94 470 GLY A N 1
ATOM 3366 C CA . GLY A 1 470 ? -0.671 4.018 -0.766 1.00 96.94 470 GLY A CA 1
ATOM 3367 C C . GLY A 1 470 ? 0.278 3.039 -1.449 1.00 96.94 470 GLY A C 1
ATOM 3368 O O . GLY A 1 470 ? 1.063 3.438 -2.311 1.00 96.94 470 GLY A O 1
ATOM 3369 N N . VAL A 1 471 ? 0.238 1.764 -1.056 1.00 94.19 471 VAL A N 1
ATOM 3370 C CA . VAL A 1 471 ? 1.238 0.765 -1.464 1.00 94.19 471 VAL A CA 1
ATOM 3371 C C . VAL A 1 471 ? 0.578 -0.554 -1.874 1.00 94.19 471 VAL A C 1
ATOM 3373 O O . VAL A 1 471 ? -0.165 -1.149 -1.097 1.00 94.19 471 VAL A O 1
ATOM 3376 N N . HIS A 1 472 ? 0.915 -1.051 -3.067 1.00 91.88 472 HIS A N 1
ATOM 3377 C CA . HIS A 1 472 ? 0.413 -2.311 -3.626 1.00 91.88 472 HIS A CA 1
ATOM 3378 C C . HIS A 1 472 ? -1.114 -2.338 -3.768 1.00 91.88 472 HIS A C 1
ATOM 3380 O O . HIS A 1 472 ? -1.780 -3.052 -3.030 1.00 91.88 472 HIS A O 1
ATOM 3386 N N . THR A 1 473 ? -1.687 -1.589 -4.717 1.00 93.38 473 THR A N 1
ATOM 3387 C CA . THR A 1 473 ? -3.156 -1.580 -4.928 1.00 93.38 473 THR A CA 1
ATOM 3388 C C . THR A 1 473 ? -3.912 -1.134 -3.670 1.00 93.38 473 THR A C 1
ATOM 3390 O O . THR A 1 473 ? -4.798 -1.822 -3.182 1.00 93.38 473 THR A O 1
ATOM 3393 N N . ALA A 1 474 ? -3.505 -0.016 -3.065 1.00 95.75 474 ALA A N 1
ATOM 3394 C CA . ALA A 1 474 ? -4.069 0.481 -1.807 1.00 95.75 474 ALA A CA 1
ATOM 3395 C C . ALA A 1 474 ? -4.088 2.009 -1.748 1.00 95.75 474 ALA A C 1
ATOM 3397 O O . ALA A 1 474 ? -3.385 2.672 -2.513 1.00 95.75 474 ALA A O 1
ATOM 3398 N N . VAL A 1 475 ? -4.862 2.556 -0.811 1.00 97.69 475 VAL A N 1
ATOM 3399 C CA . VAL A 1 475 ? -5.112 3.998 -0.696 1.00 97.69 475 VAL A CA 1
ATOM 3400 C C . VAL A 1 475 ? -4.621 4.520 0.653 1.00 97.69 475 VAL A C 1
ATOM 3402 O O . VAL A 1 475 ? -5.002 4.001 1.703 1.00 97.69 475 VAL A O 1
ATOM 3405 N N . GLY A 1 476 ? -3.792 5.560 0.633 1.00 97.81 476 GLY A N 1
ATOM 3406 C CA . GLY A 1 476 ? -3.337 6.275 1.824 1.00 97.81 476 GLY A CA 1
ATOM 3407 C C . GLY A 1 476 ? -3.727 7.751 1.793 1.00 97.81 476 GLY A C 1
ATOM 3408 O O . GLY A 1 476 ? -3.685 8.388 0.741 1.00 97.81 476 GLY A O 1
ATOM 3409 N N . LEU A 1 477 ? -4.078 8.304 2.955 1.00 97.88 477 LEU A N 1
ATOM 3410 C CA . LEU A 1 477 ? -4.377 9.726 3.134 1.00 97.88 477 LEU A CA 1
ATOM 3411 C C . LEU A 1 477 ? -3.802 10.269 4.448 1.00 97.88 477 LEU A C 1
ATOM 3413 O O . LEU A 1 477 ? -4.095 9.758 5.533 1.00 97.88 477 LEU A O 1
ATOM 3417 N N . LEU A 1 478 ? -3.065 11.373 4.346 1.00 97.94 478 LEU A N 1
ATOM 3418 C CA . LEU A 1 478 ? -2.808 12.292 5.449 1.00 97.94 478 LEU A CA 1
ATOM 3419 C C . LEU A 1 478 ? -3.526 13.613 5.162 1.00 97.94 478 LEU A C 1
ATOM 3421 O O . LEU A 1 478 ? -3.178 14.302 4.206 1.00 97.94 478 LEU A O 1
ATOM 3425 N N . ALA A 1 479 ? -4.497 13.964 6.002 1.00 96.94 479 ALA A N 1
ATOM 3426 C CA . ALA A 1 479 ? -5.164 15.260 5.970 1.00 96.94 479 ALA A CA 1
ATOM 3427 C C . ALA A 1 479 ? -4.784 16.073 7.213 1.00 96.94 479 ALA A C 1
ATOM 3429 O O . ALA A 1 479 ? -4.897 15.579 8.338 1.00 96.94 479 ALA A O 1
ATOM 3430 N N . VAL A 1 480 ? -4.330 17.307 7.014 1.00 96.88 480 VAL A N 1
ATOM 3431 C CA . VAL A 1 480 ? -3.926 18.234 8.072 1.00 96.88 480 VAL A CA 1
ATOM 3432 C C . VAL A 1 480 ? -4.720 19.520 7.931 1.00 96.88 480 VAL A C 1
ATOM 3434 O O . VAL A 1 480 ? -4.538 20.250 6.966 1.00 96.88 480 VAL A O 1
ATOM 3437 N N . GLU A 1 481 ? -5.576 19.800 8.903 1.00 95.56 481 GLU A N 1
ATOM 3438 C CA . GLU A 1 481 ? -6.330 21.042 9.026 1.00 95.56 481 GLU A CA 1
ATOM 3439 C C . GLU A 1 481 ? -5.864 21.811 10.267 1.00 95.56 481 GLU A C 1
ATOM 3441 O O . GLU A 1 481 ? -5.934 21.313 11.391 1.00 95.56 481 GLU A O 1
ATOM 3446 N N . GLY A 1 482 ? -5.375 23.029 10.064 1.00 95.94 482 GLY A N 1
ATOM 3447 C CA . GLY A 1 482 ? -4.820 23.894 11.099 1.00 95.94 482 GLY A CA 1
ATOM 3448 C C . GLY A 1 482 ? -3.442 24.431 10.726 1.00 95.94 482 GLY A C 1
ATOM 3449 O O . GLY A 1 482 ? -2.852 24.070 9.704 1.00 95.94 482 GLY A O 1
ATOM 3450 N N . SER A 1 483 ? -2.922 25.307 11.575 1.00 98.44 483 SER A N 1
ATOM 3451 C CA . SER A 1 483 ? -1.718 26.083 11.285 1.00 98.44 483 SER A CA 1
ATOM 3452 C C . SER A 1 483 ? -0.523 25.655 12.133 1.00 98.44 483 SER A C 1
ATOM 3454 O O . SER A 1 483 ? -0.660 25.161 13.256 1.00 98.44 483 SER A O 1
ATOM 3456 N N . ARG A 1 484 ? 0.690 25.916 11.635 1.00 98.19 484 ARG A N 1
ATOM 3457 C CA . ARG A 1 484 ? 1.964 25.631 12.326 1.00 98.19 484 ARG A CA 1
ATOM 3458 C C . ARG A 1 484 ? 2.184 24.152 12.665 1.00 98.19 484 ARG A C 1
ATOM 3460 O O . ARG A 1 484 ? 2.918 23.843 13.602 1.00 98.19 484 ARG A O 1
ATOM 3467 N N . ASN A 1 485 ? 1.544 23.232 11.950 1.00 98.31 485 ASN A N 1
ATOM 3468 C CA . ASN A 1 485 ? 1.793 21.805 12.109 1.00 98.31 485 ASN A CA 1
ATOM 3469 C C . ASN A 1 485 ? 3.121 21.412 11.451 1.00 98.31 485 ASN A C 1
ATOM 3471 O O . ASN A 1 485 ? 3.527 21.976 10.434 1.00 98.31 485 ASN A O 1
ATOM 3475 N N . GLU A 1 486 ? 3.780 20.407 12.020 1.00 96.81 486 GLU A N 1
ATOM 3476 C CA . GLU A 1 486 ? 5.003 19.817 11.491 1.00 96.81 486 GLU A CA 1
ATOM 3477 C C . GLU A 1 486 ? 4.786 18.340 11.158 1.00 96.81 486 GLU A C 1
ATOM 3479 O O . GLU A 1 486 ? 4.339 17.572 12.011 1.00 96.81 486 GLU A O 1
ATOM 3484 N N . ALA A 1 487 ? 5.169 17.913 9.955 1.00 95.00 487 ALA A N 1
ATOM 3485 C CA . ALA A 1 487 ? 5.199 16.500 9.579 1.00 95.00 487 ALA A CA 1
ATOM 3486 C C . ALA A 1 487 ? 6.569 16.123 9.018 1.00 95.00 487 ALA A C 1
ATOM 3488 O O . ALA A 1 487 ? 7.067 16.759 8.090 1.00 95.00 487 ALA A O 1
ATOM 3489 N N . ARG A 1 488 ? 7.191 15.094 9.599 1.00 92.69 488 ARG A N 1
ATOM 3490 C CA . ARG A 1 488 ? 8.540 14.646 9.242 1.00 92.69 488 ARG A CA 1
ATOM 3491 C C . ARG A 1 488 ? 8.551 13.177 8.880 1.00 92.69 488 ARG A C 1
ATOM 3493 O O . ARG A 1 488 ? 8.017 12.354 9.631 1.00 92.69 488 ARG A O 1
ATOM 3500 N N . THR A 1 489 ? 9.217 12.847 7.783 1.00 91.00 489 THR A N 1
ATOM 3501 C CA . THR A 1 489 ? 9.501 11.464 7.430 1.00 91.00 489 THR A CA 1
ATOM 3502 C C . THR A 1 489 ? 10.856 11.267 6.768 1.00 91.00 489 THR A C 1
ATOM 3504 O O . THR A 1 489 ? 11.465 12.219 6.293 1.00 91.00 489 THR A O 1
ATOM 3507 N N . TRP A 1 490 ? 11.382 10.044 6.808 1.00 88.00 490 TRP A N 1
ATOM 3508 C CA . TRP A 1 490 ? 12.642 9.724 6.141 1.00 88.00 490 TRP A CA 1
ATOM 3509 C C . TRP A 1 490 ? 12.400 9.330 4.681 1.00 88.00 490 TRP A C 1
ATOM 3511 O O . TRP A 1 490 ? 13.051 9.862 3.790 1.00 88.00 490 TRP A O 1
ATOM 3521 N N . GLY A 1 491 ? 11.442 8.438 4.416 1.00 82.06 491 GLY A N 1
ATOM 3522 C CA . GLY A 1 491 ? 11.239 7.865 3.085 1.00 82.06 491 GLY A CA 1
ATOM 3523 C C . GLY A 1 491 ? 9.793 7.477 2.783 1.00 82.06 491 GLY A C 1
ATOM 3524 O O . GLY A 1 491 ? 9.020 7.255 3.702 1.00 82.06 491 GLY A O 1
ATOM 3525 N N . VAL A 1 492 ? 9.442 7.295 1.507 1.00 87.25 492 VAL A N 1
ATOM 3526 C CA . VAL A 1 492 ? 8.139 6.770 1.024 1.00 87.25 492 VAL A CA 1
ATOM 3527 C C . VAL A 1 492 ? 6.942 7.309 1.822 1.00 87.25 492 VAL A C 1
ATOM 3529 O O . VAL A 1 492 ? 6.374 6.634 2.686 1.00 87.25 492 VAL A O 1
ATOM 3532 N N . GLY A 1 493 ? 6.596 8.554 1.523 1.00 83.69 493 GLY A N 1
ATOM 3533 C CA . GLY A 1 493 ? 5.647 9.395 2.250 1.00 83.69 493 GLY A CA 1
ATOM 3534 C C . GLY A 1 493 ? 6.181 10.829 2.335 1.00 83.69 493 GLY A C 1
ATOM 3535 O O . GLY A 1 493 ? 7.374 11.026 2.116 1.00 83.69 493 GLY A O 1
ATOM 3536 N N . PRO A 1 494 ? 5.365 11.846 2.652 1.00 93.12 494 PRO A N 1
ATOM 3537 C CA . PRO A 1 494 ? 3.906 11.855 2.608 1.00 93.12 494 PRO A CA 1
ATOM 3538 C C . PRO A 1 494 ? 3.344 11.728 1.182 1.00 93.12 494 PRO A C 1
ATOM 3540 O O . PRO A 1 494 ? 4.038 12.046 0.220 1.00 93.12 494 PRO A O 1
ATOM 3543 N N . GLY A 1 495 ? 2.095 11.272 1.041 1.00 94.75 495 GLY A N 1
ATOM 3544 C CA . GLY A 1 495 ? 1.346 11.280 -0.230 1.00 94.75 495 GLY A CA 1
ATOM 3545 C C . GLY A 1 495 ? 1.977 10.487 -1.385 1.00 94.75 495 GLY A C 1
ATOM 3546 O O . GLY A 1 495 ? 1.881 10.890 -2.541 1.00 94.75 495 GLY A O 1
ATOM 3547 N N . PHE A 1 496 ? 2.686 9.397 -1.086 1.00 96.12 496 PHE A N 1
ATOM 3548 C CA . PHE A 1 496 ? 3.382 8.584 -2.088 1.00 96.12 496 PHE A CA 1
ATOM 3549 C C . PHE A 1 496 ? 2.495 7.449 -2.626 1.00 96.12 496 PHE A C 1
ATOM 3551 O O . PHE A 1 496 ? 1.903 6.718 -1.832 1.00 96.12 496 PHE A O 1
ATOM 3558 N N . GLY A 1 497 ? 2.458 7.250 -3.946 1.00 96.44 497 GLY A N 1
ATOM 3559 C CA . GLY A 1 497 ? 1.788 6.116 -4.592 1.00 96.44 497 GLY A CA 1
ATOM 3560 C C . GLY A 1 497 ? 2.778 5.088 -5.144 1.00 96.44 497 GLY A C 1
ATOM 3561 O O . GLY A 1 497 ? 3.583 5.417 -6.013 1.00 96.44 497 GLY A O 1
ATOM 3562 N N . TRP A 1 498 ? 2.720 3.840 -4.662 1.00 93.62 498 TRP A N 1
ATOM 3563 C CA . TRP A 1 498 ? 3.636 2.752 -5.045 1.00 93.62 498 TRP A CA 1
ATOM 3564 C C . TRP A 1 498 ? 2.903 1.500 -5.539 1.00 93.62 498 TRP A C 1
ATOM 3566 O O . TRP A 1 498 ? 2.056 0.975 -4.816 1.00 93.62 498 TRP A O 1
ATOM 3576 N N . ASP A 1 499 ? 3.306 0.950 -6.692 1.00 91.12 499 ASP A N 1
ATOM 3577 C CA . ASP A 1 499 ? 2.847 -0.358 -7.210 1.00 91.12 499 ASP A CA 1
ATOM 3578 C C . ASP A 1 499 ? 1.314 -0.433 -7.269 1.00 91.12 499 ASP A C 1
ATOM 3580 O O . ASP A 1 499 ? 0.677 -1.161 -6.507 1.00 91.12 499 ASP A O 1
ATOM 3584 N N . TYR A 1 500 ? 0.710 0.382 -8.136 1.00 93.44 500 TYR A N 1
ATOM 3585 C CA . TYR A 1 500 ? -0.745 0.592 -8.189 1.00 93.44 500 TYR A CA 1
ATOM 3586 C C . TYR A 1 500 ? -1.339 1.202 -6.906 1.00 93.44 500 TYR A C 1
ATOM 3588 O O . TYR A 1 500 ? -2.503 0.990 -6.585 1.00 93.44 500 TYR A O 1
ATOM 3596 N N . GLY A 1 501 ? -0.543 1.911 -6.109 1.00 95.50 501 GLY A N 1
ATOM 3597 C CA . GLY A 1 501 ? -1.005 2.586 -4.897 1.00 95.50 501 GLY A CA 1
ATOM 3598 C C . GLY A 1 501 ? -1.367 4.051 -5.134 1.00 95.50 501 GLY A C 1
ATOM 3599 O O . GLY A 1 501 ? -0.747 4.717 -5.959 1.00 95.50 501 GLY A O 1
ATOM 3600 N N . VAL A 1 502 ? -2.328 4.565 -4.367 1.00 97.69 502 VAL A N 1
ATOM 3601 C CA . VAL A 1 502 ? -2.760 5.970 -4.384 1.00 97.69 502 VAL A CA 1
ATOM 3602 C C . VAL A 1 502 ? -2.394 6.625 -3.057 1.00 97.69 502 VAL A C 1
ATOM 3604 O O . VAL A 1 502 ? -2.896 6.214 -2.010 1.00 97.69 502 VAL A O 1
ATOM 3607 N N . GLY A 1 503 ? -1.531 7.639 -3.089 1.00 97.69 503 GLY A N 1
ATOM 3608 C CA . GLY A 1 503 ? -1.129 8.389 -1.901 1.00 97.69 503 GLY A CA 1
ATOM 3609 C C . GLY A 1 503 ? -1.579 9.845 -1.937 1.00 97.69 503 GLY A C 1
ATOM 3610 O O . GLY A 1 503 ? -1.354 10.535 -2.928 1.00 97.69 503 GLY A O 1
ATOM 3611 N N . TRP A 1 504 ? -2.161 10.324 -0.837 1.00 97.81 504 TRP A N 1
ATOM 3612 C CA . TRP A 1 504 ? -2.624 11.704 -0.684 1.00 97.81 504 TRP A CA 1
ATOM 3613 C C . TRP A 1 504 ? -2.024 12.410 0.528 1.00 97.81 504 TRP A C 1
ATOM 3615 O O . TRP A 1 504 ? -2.016 11.888 1.646 1.00 97.81 504 TRP A O 1
ATOM 3625 N N . LEU A 1 505 ? -1.614 13.654 0.295 1.00 97.75 505 LEU A N 1
ATOM 3626 C CA . LEU A 1 505 ? -1.352 14.663 1.308 1.00 97.75 505 LEU A CA 1
ATOM 3627 C C . LEU A 1 505 ? -2.271 15.864 1.056 1.00 97.75 505 LEU A C 1
ATOM 3629 O O . LEU A 1 505 ? -2.144 16.539 0.036 1.00 97.75 505 LEU A O 1
ATOM 3633 N N . ASP A 1 506 ? -3.169 16.142 1.996 1.00 96.81 506 ASP A N 1
ATOM 3634 C CA . ASP A 1 506 ? -4.069 17.295 1.956 1.00 96.81 506 ASP A CA 1
ATOM 3635 C C . ASP A 1 506 ? -3.799 18.219 3.148 1.00 96.81 506 ASP A C 1
ATOM 3637 O O . ASP A 1 506 ? -3.953 17.815 4.297 1.00 96.81 506 ASP A O 1
ATOM 3641 N N . VAL A 1 507 ? -3.369 19.452 2.891 1.00 97.12 507 VAL A N 1
ATOM 3642 C CA . VAL A 1 507 ? -3.001 20.432 3.921 1.00 97.12 507 VAL A CA 1
ATOM 3643 C C . VAL A 1 507 ? -3.883 21.666 3.785 1.00 97.12 507 VAL A C 1
ATOM 3645 O O . VAL A 1 507 ? -3.946 22.280 2.722 1.00 97.12 507 VAL A O 1
ATOM 3648 N N . ALA A 1 508 ? -4.536 22.057 4.872 1.00 95.75 508 ALA A N 1
ATOM 3649 C CA . ALA A 1 508 ? -5.324 23.271 4.991 1.00 95.75 508 ALA A CA 1
ATOM 3650 C C . ALA A 1 508 ? -4.876 24.067 6.224 1.00 95.75 508 ALA A C 1
ATOM 3652 O O . ALA A 1 508 ? -4.887 23.544 7.334 1.00 95.75 508 ALA A O 1
ATOM 3653 N N . GLY A 1 509 ? -4.507 25.329 6.033 1.00 96.12 509 GLY A N 1
ATOM 3654 C CA . GLY A 1 509 ? -3.997 26.213 7.076 1.00 96.12 509 GLY A CA 1
ATOM 3655 C C . GLY A 1 509 ? -2.637 26.806 6.729 1.00 96.12 509 GLY A C 1
ATOM 3656 O O . GLY A 1 509 ? -2.074 26.568 5.655 1.00 96.12 509 GLY A O 1
ATOM 3657 N N . ASP A 1 510 ? -2.112 27.586 7.665 1.00 98.19 510 ASP A N 1
ATOM 3658 C CA . ASP A 1 510 ? -0.973 28.463 7.421 1.00 98.19 510 ASP A CA 1
ATOM 3659 C C . ASP A 1 510 ? 0.284 27.998 8.151 1.00 98.19 510 ASP A C 1
ATOM 3661 O O . ASP A 1 510 ? 0.232 27.367 9.210 1.00 98.19 510 ASP A O 1
ATOM 3665 N N . ASP A 1 511 ? 1.438 28.395 7.621 1.00 98.06 511 ASP A N 1
ATOM 3666 C CA . ASP A 1 511 ? 2.736 28.250 8.282 1.00 98.06 511 ASP A CA 1
ATOM 3667 C C . ASP A 1 511 ? 3.079 26.788 8.660 1.00 98.06 511 ASP A C 1
ATOM 3669 O O . ASP A 1 511 ? 3.857 26.545 9.587 1.00 98.06 511 ASP A O 1
ATOM 3673 N N . ASN A 1 512 ? 2.516 25.795 7.958 1.00 98.12 512 ASN A N 1
ATOM 3674 C CA . ASN A 1 512 ? 2.843 24.386 8.177 1.00 98.12 512 ASN A CA 1
ATOM 3675 C C . ASN A 1 512 ? 4.209 24.038 7.571 1.00 98.12 512 ASN A C 1
ATOM 3677 O O . ASN A 1 512 ? 4.610 24.577 6.535 1.00 98.12 512 ASN A O 1
ATOM 3681 N N . VAL A 1 513 ? 4.918 23.097 8.197 1.00 96.69 513 VAL A N 1
ATOM 3682 C CA . VAL A 1 513 ? 6.238 22.630 7.755 1.00 96.69 513 VAL A CA 1
ATOM 3683 C C . VAL A 1 513 ? 6.210 21.123 7.541 1.00 96.69 513 VAL A C 1
ATOM 3685 O O . VAL A 1 513 ? 6.067 20.346 8.482 1.00 96.69 513 VAL A O 1
ATOM 3688 N N . LEU A 1 514 ? 6.380 20.694 6.296 1.00 95.19 514 LEU A N 1
ATOM 3689 C CA . LEU A 1 514 ? 6.403 19.283 5.932 1.00 95.19 514 LEU A CA 1
ATOM 3690 C C . LEU A 1 514 ? 7.749 18.928 5.324 1.00 95.19 514 LEU A C 1
ATOM 3692 O O . LEU A 1 514 ? 8.304 19.681 4.529 1.00 95.19 514 LEU A O 1
ATOM 3696 N N . ALA A 1 515 ? 8.281 17.785 5.724 1.00 92.56 515 ALA A N 1
ATOM 3697 C CA . ALA A 1 515 ? 9.668 17.439 5.509 1.00 92.56 515 ALA A CA 1
ATOM 3698 C C . ALA A 1 515 ? 9.830 15.957 5.228 1.00 92.56 515 ALA A C 1
ATOM 3700 O O . ALA A 1 515 ? 9.400 15.121 6.025 1.00 92.56 515 ALA A O 1
ATOM 3701 N N . ALA A 1 516 ? 10.511 15.644 4.134 1.00 90.62 516 ALA A N 1
ATOM 3702 C CA . ALA A 1 516 ? 10.840 14.280 3.798 1.00 90.62 516 ALA A CA 1
ATOM 3703 C C . ALA A 1 516 ? 12.151 14.183 3.023 1.00 90.62 516 ALA A C 1
ATOM 3705 O O . ALA A 1 516 ? 12.377 14.919 2.058 1.00 90.62 516 ALA A O 1
ATOM 3706 N N . GLU A 1 517 ? 13.019 13.270 3.455 1.00 84.06 517 GLU A N 1
ATOM 3707 C CA . GLU A 1 517 ? 14.345 13.102 2.854 1.00 84.06 517 GLU A CA 1
ATOM 3708 C C . GLU A 1 517 ? 14.278 12.364 1.511 1.00 84.06 517 GLU A C 1
ATOM 3710 O O . GLU A 1 517 ? 15.092 12.631 0.626 1.00 84.06 517 GLU A O 1
ATOM 3715 N N . TRP A 1 518 ? 13.292 11.480 1.324 1.00 84.62 518 TRP A N 1
ATOM 3716 C CA . TRP A 1 518 ? 13.178 10.661 0.124 1.00 84.62 518 TRP A CA 1
ATOM 3717 C C . TRP A 1 518 ? 11.731 10.285 -0.236 1.00 84.62 518 TRP A C 1
ATOM 3719 O O . TRP A 1 518 ? 10.939 9.907 0.622 1.00 84.62 518 TRP A O 1
ATOM 3729 N N . ALA A 1 519 ? 11.432 10.286 -1.539 1.00 81.31 519 ALA A N 1
ATOM 3730 C CA . ALA A 1 519 ? 10.234 9.695 -2.138 1.00 81.31 519 ALA A CA 1
ATOM 3731 C C . ALA A 1 519 ? 8.908 10.151 -1.490 1.00 81.31 519 ALA A C 1
ATOM 3733 O O . ALA A 1 519 ? 8.249 9.396 -0.773 1.00 81.31 519 ALA A O 1
ATOM 3734 N N . SER A 1 520 ? 8.479 11.372 -1.808 1.00 89.44 520 SER A N 1
ATOM 3735 C CA . SER A 1 520 ? 7.293 12.024 -1.231 1.00 89.44 520 SER A CA 1
ATOM 3736 C C . SER A 1 520 ? 6.470 12.703 -2.309 1.00 89.44 520 SER A C 1
ATOM 3738 O O . SER A 1 520 ? 7.049 13.316 -3.194 1.00 89.44 520 SER A O 1
ATOM 3740 N N . GLY A 1 521 ? 5.140 12.622 -2.247 1.00 90.06 521 GLY A N 1
ATOM 3741 C CA . GLY A 1 521 ? 4.259 13.232 -3.249 1.00 90.06 521 GLY A CA 1
ATOM 3742 C C . GLY A 1 521 ? 4.567 12.762 -4.673 1.00 90.06 521 GLY A C 1
ATOM 3743 O O . GLY A 1 521 ? 4.458 13.557 -5.602 1.00 90.06 521 GLY A O 1
ATOM 3744 N N . ARG A 1 522 ? 5.030 11.513 -4.814 1.00 93.81 522 ARG A N 1
ATOM 3745 C CA . ARG A 1 522 ? 5.529 10.881 -6.044 1.00 93.81 522 ARG A CA 1
ATOM 3746 C C . ARG A 1 522 ? 4.697 9.649 -6.375 1.00 93.81 522 ARG A C 1
ATOM 3748 O O . ARG A 1 522 ? 4.238 8.953 -5.469 1.00 93.81 522 ARG A O 1
ATOM 3755 N N . GLY A 1 523 ? 4.547 9.382 -7.666 1.00 94.50 523 GLY A N 1
ATOM 3756 C CA . GLY A 1 523 ? 4.009 8.135 -8.198 1.00 94.50 523 GLY A CA 1
ATOM 3757 C C . GLY A 1 523 ? 5.135 7.269 -8.755 1.00 94.50 523 GLY A C 1
ATOM 3758 O O . GLY A 1 523 ? 6.000 7.769 -9.476 1.00 94.50 523 GLY A O 1
ATOM 3759 N N . ASP A 1 524 ? 5.141 5.977 -8.435 1.00 92.56 524 ASP A N 1
ATOM 3760 C CA . ASP A 1 524 ? 6.076 5.016 -9.025 1.00 92.56 524 ASP A CA 1
ATOM 3761 C C . ASP A 1 524 ? 5.433 3.631 -9.183 1.00 92.56 524 ASP A C 1
ATOM 3763 O O . ASP A 1 524 ? 4.585 3.219 -8.385 1.00 92.56 524 ASP A O 1
ATOM 3767 N N . ILE A 1 525 ? 5.873 2.892 -10.202 1.00 90.19 525 ILE A N 1
ATOM 3768 C CA . ILE A 1 525 ? 5.359 1.562 -10.559 1.00 90.19 525 ILE A CA 1
ATOM 3769 C C . ILE A 1 525 ? 3.823 1.574 -10.696 1.00 90.19 525 ILE A C 1
ATOM 3771 O O . ILE A 1 525 ? 3.115 0.853 -10.005 1.00 90.19 525 ILE A O 1
ATOM 3775 N N . ASP A 1 526 ? 3.298 2.426 -11.567 1.00 90.75 526 ASP A N 1
ATOM 3776 C CA . ASP A 1 526 ? 1.860 2.618 -11.811 1.00 90.75 526 ASP A CA 1
ATOM 3777 C C . ASP A 1 526 ? 1.082 3.135 -10.586 1.00 90.75 526 ASP A C 1
ATOM 3779 O O . ASP A 1 526 ? -0.132 2.983 -10.494 1.00 90.75 526 ASP A O 1
ATOM 3783 N N . GLY A 1 527 ? 1.784 3.709 -9.605 1.00 94.62 527 GLY A N 1
ATOM 3784 C CA . GLY A 1 527 ? 1.185 4.410 -8.475 1.00 94.62 527 GLY A CA 1
ATOM 3785 C C . GLY A 1 527 ? 0.976 5.901 -8.749 1.00 94.62 527 GLY A C 1
ATOM 3786 O O . GLY A 1 527 ? 1.641 6.494 -9.603 1.00 94.62 527 GLY A O 1
ATOM 3787 N N . HIS A 1 528 ? 0.084 6.526 -7.981 1.00 96.94 528 HIS A N 1
ATOM 3788 C CA . HIS A 1 528 ? -0.247 7.945 -8.109 1.00 96.94 528 HIS A CA 1
ATOM 3789 C C . HIS A 1 528 ? -0.076 8.696 -6.784 1.00 96.94 528 HIS A C 1
ATOM 3791 O O . HIS A 1 528 ? -0.566 8.247 -5.746 1.00 96.94 528 HIS A O 1
ATOM 3797 N N . GLY A 1 529 ? 0.625 9.833 -6.820 1.00 97.19 529 GLY A N 1
ATOM 3798 C CA . GLY A 1 529 ? 0.885 10.680 -5.650 1.00 97.19 529 GLY A CA 1
ATOM 3799 C C . GLY A 1 529 ? 0.273 12.076 -5.780 1.00 97.19 529 GLY A C 1
ATOM 3800 O O . GLY A 1 529 ? 0.415 12.725 -6.814 1.00 97.19 529 GLY A O 1
ATOM 3801 N N . PHE A 1 530 ? -0.377 12.568 -4.728 1.00 97.75 530 PHE A N 1
ATOM 3802 C CA . PHE A 1 530 ? -1.085 13.850 -4.752 1.00 97.75 530 PHE A CA 1
ATOM 3803 C C . PHE A 1 530 ? -0.758 14.703 -3.527 1.00 97.75 530 PHE A C 1
ATOM 3805 O O . PHE A 1 530 ? -0.785 14.223 -2.392 1.00 97.75 530 PHE A O 1
ATOM 3812 N N . VAL A 1 531 ? -0.481 15.986 -3.762 1.00 97.94 531 VAL A N 1
ATOM 3813 C CA . VAL A 1 531 ? -0.231 16.990 -2.724 1.00 97.94 531 VAL A CA 1
ATOM 3814 C C . VAL A 1 531 ? -1.112 18.209 -2.982 1.00 97.94 531 VAL A C 1
ATOM 3816 O O . VAL A 1 531 ? -0.973 18.876 -4.004 1.00 97.94 531 VAL A O 1
ATOM 3819 N N . ALA A 1 532 ? -1.997 18.533 -2.046 1.00 97.38 532 ALA A N 1
ATOM 3820 C CA . ALA A 1 532 ? -2.836 19.725 -2.105 1.00 97.38 532 ALA A CA 1
ATOM 3821 C C . ALA A 1 532 ? -2.591 20.602 -0.874 1.00 97.38 532 ALA A C 1
ATOM 3823 O O . ALA A 1 532 ? -2.607 20.112 0.252 1.00 97.38 532 ALA A O 1
ATOM 3824 N N . VAL A 1 533 ? -2.369 21.899 -1.089 1.00 97.81 533 VAL A N 1
ATOM 3825 C CA . VAL A 1 533 ? -2.145 22.881 -0.022 1.00 97.81 533 VAL A CA 1
ATOM 3826 C C . VAL A 1 533 ? -3.111 24.052 -0.184 1.00 97.81 533 VAL A C 1
ATOM 3828 O O . VAL A 1 533 ? -3.161 24.696 -1.229 1.00 97.81 533 VAL A O 1
ATOM 3831 N N . ARG A 1 534 ? -3.875 24.353 0.862 1.00 96.62 534 ARG A N 1
ATOM 3832 C CA . ARG A 1 534 ? -4.773 25.510 0.943 1.00 96.62 534 ARG A CA 1
ATOM 3833 C C . ARG A 1 534 ? -4.375 26.363 2.136 1.00 96.62 534 ARG A C 1
ATOM 3835 O O . ARG A 1 534 ? -4.600 25.958 3.270 1.00 96.62 534 ARG A O 1
ATOM 3842 N N . GLY A 1 535 ? -3.805 27.534 1.892 1.00 95.56 535 GLY A N 1
ATOM 3843 C CA . GLY A 1 535 ? -3.377 28.443 2.955 1.00 95.56 535 GLY A CA 1
ATOM 3844 C C . GLY A 1 535 ? -2.068 29.125 2.610 1.00 95.56 535 GLY A C 1
ATOM 3845 O O . GLY A 1 535 ? -1.587 29.047 1.483 1.00 95.56 535 GLY A O 1
ATOM 3846 N N . GLU A 1 536 ? -1.480 29.817 3.566 1.00 97.56 536 GLU A N 1
ATOM 3847 C CA . GLU A 1 536 ? -0.348 30.697 3.311 1.00 97.56 536 GLU A CA 1
ATOM 3848 C C . GLU A 1 536 ? 0.938 30.227 3.984 1.00 97.56 536 GLU A C 1
ATOM 3850 O O . GLU A 1 536 ? 0.932 29.621 5.054 1.00 97.56 536 GLU A O 1
ATOM 3855 N N . ARG A 1 537 ? 2.076 30.586 3.378 1.00 97.50 537 ARG A N 1
ATOM 3856 C CA . ARG A 1 537 ? 3.417 30.452 3.978 1.00 97.50 537 ARG A CA 1
ATOM 3857 C C . ARG A 1 537 ? 3.797 29.027 4.404 1.00 97.50 537 ARG A C 1
ATOM 3859 O O . ARG A 1 537 ? 4.672 28.841 5.252 1.00 97.50 537 ARG A O 1
ATOM 3866 N N . ASN A 1 538 ? 3.191 28.012 3.794 1.00 98.06 538 ASN A N 1
ATOM 3867 C CA . ASN A 1 538 ? 3.541 26.618 4.044 1.00 98.06 538 ASN A CA 1
ATOM 3868 C C . ASN A 1 538 ? 4.900 26.284 3.409 1.00 98.06 538 ASN A C 1
ATOM 3870 O O . ASN A 1 538 ? 5.214 26.743 2.310 1.00 98.06 538 ASN A O 1
ATOM 3874 N N . ARG A 1 539 ? 5.712 25.469 4.087 1.00 97.50 539 ARG A N 1
ATOM 3875 C CA . ARG A 1 539 ? 7.047 25.052 3.631 1.00 97.50 539 ARG A CA 1
ATOM 3876 C C . ARG A 1 539 ? 7.106 23.539 3.474 1.00 97.50 539 ARG A C 1
ATOM 3878 O O . ARG A 1 539 ? 7.041 22.810 4.460 1.00 97.50 539 ARG A O 1
ATOM 3885 N N . LEU A 1 540 ? 7.240 23.072 2.239 1.00 96.06 540 LEU A N 1
ATOM 3886 C CA . LEU A 1 540 ? 7.214 21.657 1.878 1.00 96.06 540 LEU A CA 1
ATOM 3887 C C . LEU A 1 540 ? 8.594 21.222 1.369 1.00 96.06 540 LEU A C 1
ATOM 3889 O O . LEU A 1 540 ? 8.890 21.277 0.177 1.00 96.06 540 LEU A O 1
ATOM 3893 N N . ALA A 1 541 ? 9.447 20.757 2.278 1.00 94.69 541 ALA A N 1
ATOM 3894 C CA . ALA A 1 541 ? 10.730 20.129 1.977 1.00 94.69 541 ALA A CA 1
ATOM 3895 C C . ALA A 1 541 ? 10.544 18.654 1.570 1.00 94.69 541 ALA A C 1
ATOM 3897 O O . ALA A 1 541 ? 11.049 17.755 2.239 1.00 94.69 541 ALA A O 1
ATOM 3898 N N . LEU A 1 542 ? 9.766 18.401 0.512 1.00 92.44 542 LEU A N 1
ATOM 3899 C CA . LEU A 1 542 ? 9.353 17.059 0.087 1.00 92.44 542 LEU A CA 1
ATOM 3900 C C . LEU A 1 542 ? 10.163 16.587 -1.126 1.00 92.44 542 LEU A C 1
ATOM 3902 O O . LEU A 1 542 ? 9.965 17.066 -2.243 1.00 92.44 542 LEU A O 1
ATOM 3906 N N . ALA A 1 543 ? 11.082 15.645 -0.916 1.00 87.31 543 ALA A N 1
ATOM 3907 C CA . ALA A 1 543 ? 11.907 15.108 -1.994 1.00 87.31 543 ALA A CA 1
ATOM 3908 C C . ALA A 1 543 ? 11.077 14.282 -2.998 1.00 87.31 543 ALA A C 1
ATOM 3910 O O . ALA A 1 543 ? 10.539 13.227 -2.665 1.00 87.31 543 ALA A O 1
ATOM 3911 N N . GLY A 1 544 ? 11.027 14.739 -4.253 1.00 85.44 544 GLY A N 1
ATOM 3912 C CA . GLY A 1 544 ? 10.320 14.059 -5.344 1.00 85.44 544 GLY A CA 1
ATOM 3913 C C . GLY A 1 544 ? 8.847 14.444 -5.504 1.00 85.44 544 GLY A C 1
ATOM 3914 O O . GLY A 1 544 ? 8.166 13.819 -6.313 1.00 85.44 544 GLY A O 1
ATOM 3915 N N . ALA A 1 545 ? 8.359 15.455 -4.778 1.00 91.25 545 ALA A N 1
ATOM 3916 C CA . ALA A 1 545 ? 6.977 15.908 -4.909 1.00 91.25 545 ALA A CA 1
ATOM 3917 C C . ALA A 1 545 ? 6.668 16.348 -6.343 1.00 91.25 545 ALA A C 1
ATOM 3919 O O . ALA A 1 545 ? 7.489 17.008 -6.976 1.00 91.25 545 ALA A O 1
ATOM 3920 N N . ALA A 1 546 ? 5.479 15.988 -6.832 1.00 92.69 546 ALA A N 1
ATOM 3921 C CA . ALA A 1 546 ? 5.050 16.237 -8.207 1.00 92.69 546 ALA A CA 1
ATOM 3922 C C . ALA A 1 546 ? 5.950 15.607 -9.280 1.00 92.69 546 ALA A C 1
ATOM 3924 O O . ALA A 1 546 ? 5.979 16.097 -10.404 1.00 92.69 546 ALA A O 1
ATOM 3925 N N . ALA A 1 547 ? 6.666 14.527 -8.960 1.00 91.81 547 ALA A N 1
ATOM 3926 C CA . ALA A 1 547 ? 7.393 13.739 -9.947 1.00 91.81 547 ALA A CA 1
ATOM 3927 C C . ALA A 1 547 ? 6.731 12.368 -10.125 1.00 91.81 547 ALA A C 1
ATOM 3929 O O . ALA A 1 547 ? 6.455 11.675 -9.144 1.00 91.81 547 ALA A O 1
ATOM 3930 N N . GLY A 1 548 ? 6.475 11.979 -11.368 1.00 92.56 548 GLY A N 1
ATOM 3931 C CA . GLY A 1 548 ? 6.010 10.650 -11.732 1.00 92.56 548 GLY A CA 1
ATOM 3932 C C . GLY A 1 548 ? 7.157 9.735 -12.160 1.00 92.56 548 GLY A C 1
ATOM 3933 O O . GLY A 1 548 ? 8.328 9.942 -11.813 1.00 92.56 548 GLY A O 1
ATOM 3934 N N . ALA A 1 549 ? 6.814 8.677 -12.892 1.00 90.56 549 ALA A N 1
ATOM 3935 C CA . ALA A 1 549 ? 7.776 7.736 -13.455 1.00 90.56 549 ALA A CA 1
ATOM 3936 C C . ALA A 1 549 ? 7.156 6.922 -14.592 1.00 90.56 549 ALA A C 1
ATOM 3938 O O . ALA A 1 549 ? 5.996 6.537 -14.513 1.00 90.56 549 ALA A O 1
ATOM 3939 N N . LEU A 1 550 ? 7.957 6.525 -15.580 1.00 88.25 550 LEU A N 1
ATOM 3940 C CA . LEU A 1 550 ? 7.600 5.436 -16.489 1.00 88.25 550 LEU A CA 1
ATOM 3941 C C . LEU A 1 550 ? 8.324 4.164 -16.062 1.00 88.25 550 LEU A C 1
ATOM 3943 O O . LEU A 1 550 ? 9.541 4.038 -16.208 1.00 88.25 550 LEU A O 1
ATOM 3947 N N . ARG A 1 551 ? 7.574 3.198 -15.536 1.00 85.31 551 ARG A N 1
ATOM 3948 C CA . ARG A 1 551 ? 8.090 1.874 -15.168 1.00 85.31 551 ARG A CA 1
ATOM 3949 C C . ARG A 1 551 ? 7.209 0.820 -15.802 1.00 85.31 551 ARG A C 1
ATOM 3951 O O . ARG A 1 551 ? 6.012 1.008 -15.934 1.00 85.31 551 ARG A O 1
ATOM 3958 N N . ARG A 1 552 ? 7.800 -0.307 -16.211 1.00 78.38 552 ARG A N 1
ATOM 3959 C CA . ARG A 1 552 ? 7.054 -1.401 -16.867 1.00 78.38 552 ARG A CA 1
ATOM 3960 C C . ARG A 1 552 ? 6.206 -0.910 -18.060 1.00 78.38 552 ARG A C 1
ATOM 3962 O O . ARG A 1 552 ? 5.184 -1.518 -18.353 1.00 78.38 552 ARG A O 1
ATOM 3969 N N . ASN A 1 553 ? 6.642 0.168 -18.725 1.00 80.69 553 ASN A N 1
ATOM 3970 C CA . ASN A 1 553 ? 5.965 0.846 -19.839 1.00 80.69 553 ASN A CA 1
ATOM 3971 C C . ASN A 1 553 ? 4.577 1.399 -19.528 1.00 80.69 553 ASN A C 1
ATOM 3973 O O . ASN A 1 553 ? 3.752 1.485 -20.433 1.00 80.69 553 ASN A O 1
ATOM 3977 N N . ALA A 1 554 ? 4.306 1.732 -18.273 1.00 86.75 554 ALA A N 1
ATOM 3978 C CA . ALA A 1 554 ? 3.093 2.421 -17.884 1.00 86.75 554 ALA A CA 1
ATOM 3979 C C . ALA A 1 554 ? 3.444 3.626 -16.984 1.00 86.75 554 ALA A C 1
ATOM 3981 O O . ALA A 1 554 ? 4.443 3.596 -16.245 1.00 86.75 554 ALA A O 1
ATOM 3982 N N . PRO A 1 555 ? 2.735 4.754 -17.169 1.00 91.81 555 PRO A N 1
ATOM 3983 C CA . PRO A 1 555 ? 3.038 5.990 -16.473 1.00 91.81 555 PRO A CA 1
ATOM 3984 C C . PRO A 1 555 ? 2.471 5.965 -15.053 1.00 91.81 555 PRO A C 1
ATOM 3986 O O . PRO A 1 555 ? 1.322 5.616 -14.802 1.00 91.81 555 PRO A O 1
ATOM 3989 N N . SER A 1 556 ? 3.304 6.396 -14.121 1.00 94.81 556 SER A N 1
ATOM 3990 C CA . SER A 1 556 ? 2.955 6.751 -12.751 1.00 94.81 556 SER A CA 1
ATOM 3991 C C . SER A 1 556 ? 2.878 8.267 -12.696 1.00 94.81 556 SER A C 1
ATOM 3993 O O . SER A 1 556 ? 3.790 8.935 -13.183 1.00 94.81 556 SER A O 1
ATOM 3995 N N . TYR A 1 557 ? 1.823 8.807 -12.099 1.00 96.56 557 TYR A N 1
ATOM 3996 C CA . TYR A 1 557 ? 1.557 10.249 -12.123 1.00 96.56 557 TYR A CA 1
ATOM 3997 C C . TYR A 1 557 ? 1.708 10.874 -10.747 1.00 96.56 557 TYR A C 1
ATOM 3999 O O . TYR A 1 557 ? 1.393 10.243 -9.736 1.00 96.56 557 TYR A O 1
ATOM 4007 N N . ALA A 1 558 ? 2.146 12.130 -10.705 1.00 96.88 558 ALA A N 1
ATOM 4008 C CA . ALA A 1 558 ? 2.159 12.875 -9.459 1.00 96.88 558 ALA A CA 1
ATOM 4009 C C . ALA A 1 558 ? 1.883 14.363 -9.629 1.00 96.88 558 ALA A C 1
ATOM 4011 O O . ALA A 1 558 ? 2.391 15.003 -10.547 1.00 96.88 558 ALA A O 1
ATOM 4012 N N . PHE A 1 559 ? 1.124 14.938 -8.700 1.00 97.12 559 PHE A N 1
ATOM 4013 C CA . PHE A 1 559 ? 0.701 16.330 -8.800 1.00 97.12 559 PHE A CA 1
ATOM 4014 C C . PHE A 1 559 ? 0.799 17.053 -7.463 1.00 97.12 559 PHE A C 1
ATOM 4016 O O . PHE A 1 559 ? 0.404 16.510 -6.430 1.00 97.12 559 PHE A O 1
ATOM 4023 N N . ALA A 1 560 ? 1.285 18.295 -7.493 1.00 97.12 560 ALA A N 1
ATOM 4024 C CA . ALA A 1 560 ? 1.299 19.175 -6.329 1.00 97.12 560 ALA A CA 1
ATOM 4025 C C . ALA A 1 560 ? 0.667 20.529 -6.653 1.00 97.12 560 ALA A C 1
ATOM 4027 O O . ALA A 1 560 ? 1.124 21.235 -7.548 1.00 97.12 560 ALA A O 1
ATOM 4028 N N . ALA A 1 561 ? -0.342 20.937 -5.893 1.00 97.00 561 ALA A N 1
ATOM 4029 C CA . ALA A 1 561 ? -0.994 22.224 -6.087 1.00 97.00 561 ALA A CA 1
ATOM 4030 C C . ALA A 1 561 ? -1.142 22.997 -4.776 1.00 97.00 561 ALA A C 1
ATOM 4032 O O . ALA A 1 561 ? -1.448 22.416 -3.734 1.00 97.00 561 ALA A O 1
ATOM 4033 N N . ALA A 1 562 ? -0.968 24.315 -4.850 1.00 97.00 562 ALA A N 1
ATOM 4034 C CA . ALA A 1 562 ? -1.211 25.232 -3.747 1.00 97.00 562 ALA A CA 1
ATOM 4035 C C . ALA A 1 562 ? -2.104 26.414 -4.136 1.00 97.00 562 ALA A C 1
ATOM 4037 O O . ALA A 1 562 ? -2.059 26.915 -5.260 1.00 97.00 562 ALA A O 1
ATOM 4038 N N . THR A 1 563 ? -2.871 26.905 -3.165 1.00 95.94 563 THR A N 1
ATOM 4039 C CA . THR A 1 563 ? -3.502 28.233 -3.183 1.00 95.94 563 THR A CA 1
ATOM 4040 C C . THR A 1 563 ? -3.028 29.049 -1.993 1.00 95.94 563 THR A C 1
ATOM 4042 O O . THR A 1 563 ? -2.535 28.486 -1.022 1.00 95.94 563 THR A O 1
ATOM 4045 N N . GLY A 1 564 ? -3.187 30.371 -2.060 1.00 93.75 564 GLY A N 1
ATOM 4046 C CA . GLY A 1 564 ? -2.643 31.292 -1.061 1.00 93.75 564 GLY A CA 1
ATOM 4047 C C . GLY A 1 564 ? -1.234 31.766 -1.415 1.00 93.75 564 GLY A C 1
ATOM 4048 O O . GLY A 1 564 ? -0.668 31.393 -2.445 1.00 93.75 564 GLY A O 1
ATOM 4049 N N . THR A 1 565 ? -0.685 32.655 -0.590 1.00 95.94 565 THR A N 1
ATOM 4050 C CA . THR A 1 565 ? 0.587 33.331 -0.874 1.00 95.94 565 THR A CA 1
ATOM 4051 C C . THR A 1 565 ? 1.741 32.775 -0.038 1.00 95.94 565 THR A C 1
ATOM 4053 O O . THR A 1 565 ? 1.562 32.284 1.075 1.00 95.94 565 THR A O 1
ATOM 4056 N N . GLY A 1 566 ? 2.961 32.833 -0.580 1.00 95.94 566 GLY A N 1
ATOM 4057 C CA . GLY A 1 566 ? 4.181 32.479 0.156 1.00 95.94 566 GLY A CA 1
ATOM 4058 C C . GLY A 1 566 ? 4.407 30.984 0.402 1.00 95.94 566 GLY A C 1
ATOM 4059 O O . GLY A 1 566 ? 5.295 30.647 1.180 1.00 95.94 566 GLY A O 1
ATOM 4060 N N . ASN A 1 567 ? 3.643 30.092 -0.235 1.00 97.69 567 ASN A N 1
ATOM 4061 C CA . ASN A 1 567 ? 3.889 28.651 -0.160 1.00 97.69 567 ASN A CA 1
ATOM 4062 C C . ASN A 1 567 ? 5.174 28.286 -0.915 1.00 97.69 567 ASN A C 1
ATOM 4064 O O . ASN A 1 567 ? 5.345 28.659 -2.078 1.00 97.69 567 ASN A O 1
ATOM 4068 N N . ILE A 1 568 ? 6.065 27.546 -0.257 1.00 97.06 568 ILE A N 1
ATOM 4069 C CA . ILE A 1 568 ? 7.362 27.137 -0.797 1.00 97.06 568 ILE A CA 1
ATOM 4070 C C . ILE A 1 568 ? 7.404 25.616 -0.909 1.00 97.06 568 ILE A C 1
ATOM 4072 O O . ILE A 1 568 ? 7.190 24.912 0.079 1.00 97.06 568 ILE A O 1
ATOM 4076 N N . LEU A 1 569 ? 7.729 25.114 -2.098 1.00 94.94 569 LEU A N 1
ATOM 4077 C CA . LEU A 1 569 ? 8.009 23.704 -2.353 1.00 94.94 569 LEU A CA 1
ATOM 4078 C C . LEU A 1 569 ? 9.501 23.536 -2.644 1.00 94.94 569 LEU A C 1
ATOM 4080 O O . LEU A 1 569 ? 10.076 24.307 -3.416 1.00 94.94 569 LEU A O 1
ATOM 4084 N N . LYS A 1 570 ? 10.136 22.520 -2.055 1.00 92.50 570 LYS A N 1
ATOM 4085 C CA . LYS A 1 570 ? 11.505 22.157 -2.427 1.00 92.50 570 LYS A CA 1
ATOM 4086 C C . LYS A 1 570 ? 11.542 21.856 -3.915 1.00 92.50 570 LYS A C 1
ATOM 4088 O O . LYS A 1 570 ? 10.745 21.048 -4.379 1.00 92.50 570 LYS A O 1
ATOM 4093 N N . THR A 1 571 ? 12.450 22.511 -4.635 1.00 85.00 571 THR A N 1
ATOM 4094 C CA . THR A 1 571 ? 12.532 22.443 -6.099 1.00 85.00 571 THR A CA 1
ATOM 4095 C C . THR A 1 571 ? 12.492 20.990 -6.585 1.00 85.00 571 THR A C 1
ATOM 4097 O O . THR A 1 571 ? 13.459 20.262 -6.344 1.00 85.00 571 THR A O 1
ATOM 4100 N N . PRO A 1 572 ? 11.402 20.547 -7.241 1.00 81.62 572 PRO A N 1
ATOM 4101 C CA . PRO A 1 572 ? 11.334 19.197 -7.771 1.00 81.62 572 PRO A CA 1
ATOM 4102 C C . PRO A 1 572 ? 12.153 19.102 -9.060 1.00 81.62 572 PRO A C 1
ATOM 4104 O O . PRO A 1 572 ? 12.299 20.084 -9.799 1.00 81.62 572 PRO A O 1
ATOM 4107 N N . GLU A 1 573 ? 12.685 17.915 -9.338 1.00 81.75 573 GLU A N 1
ATOM 4108 C CA . GLU A 1 573 ? 13.244 17.620 -10.656 1.00 81.75 573 GLU A CA 1
ATOM 4109 C C . GLU A 1 573 ? 12.112 17.657 -11.697 1.00 81.75 573 GLU A C 1
ATOM 4111 O O . GLU A 1 573 ? 11.049 17.082 -11.444 1.00 81.75 573 GLU A O 1
ATOM 4116 N N . PRO A 1 574 ? 12.292 18.332 -12.848 1.00 82.69 574 PRO A N 1
ATOM 4117 C CA . PRO A 1 574 ? 11.329 18.266 -13.939 1.00 82.69 574 PRO A CA 1
ATOM 4118 C C . PRO A 1 574 ? 11.089 16.815 -14.374 1.00 82.69 574 PRO A C 1
ATOM 4120 O O . PRO A 1 574 ? 12.040 16.077 -14.609 1.00 82.69 574 PRO A O 1
ATOM 4123 N N . ASP A 1 575 ? 9.827 16.422 -14.524 1.00 87.69 575 ASP A N 1
ATOM 4124 C CA . ASP A 1 575 ? 9.437 15.062 -14.901 1.00 87.69 575 ASP A CA 1
ATOM 4125 C C . ASP A 1 575 ? 8.259 15.087 -15.898 1.00 87.69 575 ASP A C 1
ATOM 4127 O O . ASP A 1 575 ? 7.360 15.915 -15.743 1.00 87.69 575 ASP A O 1
ATOM 4131 N N . PRO A 1 576 ? 8.231 14.223 -16.934 1.00 91.00 576 PRO A N 1
ATOM 4132 C CA . PRO A 1 576 ? 7.161 14.233 -17.937 1.00 91.00 576 PRO A CA 1
ATOM 4133 C C . PRO A 1 576 ? 5.775 13.811 -17.438 1.00 91.00 576 PRO A C 1
ATOM 4135 O O . PRO A 1 576 ? 4.796 14.090 -18.135 1.00 91.00 576 PRO A O 1
ATOM 4138 N N . TRP A 1 577 ? 5.690 13.108 -16.308 1.00 94.25 577 TRP A N 1
ATOM 4139 C CA . TRP A 1 577 ? 4.461 12.546 -15.729 1.00 94.25 577 TRP A CA 1
ATOM 4140 C C . TRP A 1 577 ? 4.058 13.261 -14.434 1.00 94.25 577 TRP A C 1
ATOM 4142 O O . TRP A 1 577 ? 3.163 12.820 -13.709 1.00 94.25 577 TRP A O 1
ATOM 4152 N N . GLY A 1 578 ? 4.724 14.374 -14.146 1.00 93.81 578 GLY A N 1
ATOM 4153 C CA . GLY A 1 578 ? 4.559 15.154 -12.943 1.00 93.81 578 GLY A CA 1
ATOM 4154 C C . GLY A 1 578 ? 4.265 16.616 -13.247 1.00 93.81 578 GLY A C 1
ATOM 4155 O O . GLY A 1 578 ? 4.730 17.161 -14.249 1.00 93.81 578 GLY A O 1
ATOM 4156 N N . ALA A 1 579 ? 3.476 17.274 -12.401 1.00 93.00 579 ALA A N 1
ATOM 4157 C CA . ALA A 1 579 ? 3.255 18.710 -12.534 1.00 93.00 579 ALA A CA 1
ATOM 4158 C C . ALA A 1 579 ? 2.954 19.388 -11.200 1.00 93.00 579 ALA A C 1
ATOM 4160 O O . ALA A 1 579 ? 2.249 18.850 -10.344 1.00 93.00 579 ALA A O 1
ATOM 4161 N N . ASP A 1 580 ? 3.453 20.615 -11.065 1.00 94.25 580 ASP A N 1
ATOM 4162 C CA . ASP A 1 580 ? 3.226 21.451 -9.897 1.00 94.25 580 ASP A CA 1
ATOM 4163 C C . ASP A 1 580 ? 2.629 22.829 -10.251 1.00 94.25 580 ASP A C 1
ATOM 4165 O O . ASP A 1 580 ? 2.731 23.305 -11.391 1.00 94.25 580 ASP A O 1
ATOM 4169 N N . GLY A 1 581 ? 1.956 23.466 -9.287 1.00 93.06 581 GLY A N 1
ATOM 4170 C CA . GLY A 1 581 ? 1.377 24.802 -9.446 1.00 93.06 581 GLY A CA 1
ATOM 4171 C C . GLY A 1 581 ? 1.083 25.512 -8.123 1.00 93.06 581 GLY A C 1
ATOM 4172 O O . GLY A 1 581 ? 0.743 24.881 -7.129 1.00 93.06 581 GLY A O 1
ATOM 4173 N N . GLY A 1 582 ? 1.200 26.844 -8.111 1.00 93.19 582 GLY A N 1
ATOM 4174 C CA . GLY A 1 582 ? 0.886 27.671 -6.935 1.00 93.19 582 GLY A CA 1
ATOM 4175 C C . GLY A 1 582 ? 1.984 27.750 -5.866 1.00 93.19 582 GLY A C 1
ATOM 4176 O O . GLY A 1 582 ? 1.735 28.268 -4.780 1.00 93.19 582 GLY A O 1
ATOM 4177 N N . PHE A 1 583 ? 3.195 27.271 -6.168 1.00 94.38 583 PHE A N 1
ATOM 4178 C CA . PHE A 1 583 ? 4.351 27.321 -5.271 1.00 94.38 583 PHE A CA 1
ATOM 4179 C C . PHE A 1 583 ? 5.448 28.247 -5.795 1.00 94.38 583 PHE A C 1
ATOM 4181 O O . PHE A 1 583 ? 5.681 28.344 -7.000 1.00 94.38 583 PHE A O 1
ATOM 4188 N N . THR A 1 584 ? 6.184 28.848 -4.865 1.00 93.81 584 THR A N 1
ATOM 4189 C CA . THR A 1 584 ? 7.559 29.292 -5.108 1.00 93.81 584 THR A CA 1
ATOM 4190 C C . THR A 1 584 ? 8.502 28.113 -4.859 1.00 93.81 584 THR A C 1
ATOM 4192 O O . THR A 1 584 ? 8.290 27.339 -3.926 1.00 93.81 584 THR A O 1
ATOM 4195 N N . HIS A 1 585 ? 9.557 27.965 -5.661 1.00 92.06 585 HIS A N 1
ATOM 4196 C CA . HIS A 1 585 ? 10.540 26.891 -5.485 1.00 92.06 585 HIS A CA 1
ATOM 4197 C C . HIS A 1 585 ? 11.797 27.369 -4.761 1.00 92.06 585 HIS A C 1
ATOM 4199 O O . HIS A 1 585 ? 12.306 28.451 -5.048 1.00 92.06 585 HIS A O 1
ATOM 4205 N N . ASP A 1 586 ? 12.319 26.537 -3.861 1.00 91.31 586 ASP A N 1
ATOM 4206 C CA . ASP A 1 586 ? 13.606 26.753 -3.193 1.00 91.31 586 ASP A CA 1
ATOM 4207 C C . ASP A 1 586 ? 14.400 25.437 -3.124 1.00 91.31 586 ASP A C 1
ATOM 4209 O O . ASP A 1 586 ? 13.960 24.451 -2.531 1.00 91.31 586 ASP A O 1
ATOM 4213 N N . ALA A 1 587 ? 15.581 25.405 -3.748 1.00 86.75 587 ALA A N 1
ATOM 4214 C CA . ALA A 1 587 ? 16.439 24.219 -3.775 1.00 86.75 587 ALA A CA 1
ATOM 4215 C C . ALA A 1 587 ? 17.179 23.997 -2.445 1.00 86.75 587 ALA A C 1
ATOM 4217 O O . ALA A 1 587 ? 17.494 22.858 -2.098 1.00 86.75 587 ALA A O 1
ATOM 4218 N N . ALA A 1 588 ? 17.434 25.074 -1.695 1.00 89.69 588 ALA A N 1
ATOM 4219 C CA . ALA A 1 588 ? 18.090 25.037 -0.394 1.00 89.69 588 ALA A CA 1
ATOM 4220 C C . ALA A 1 588 ? 17.108 24.728 0.744 1.00 89.69 588 ALA A C 1
ATOM 4222 O O . ALA A 1 588 ? 17.539 24.582 1.891 1.00 89.69 588 ALA A O 1
ATOM 4223 N N . LEU A 1 589 ? 15.807 24.600 0.441 1.00 90.38 589 LEU A N 1
ATOM 4224 C CA . LEU A 1 589 ? 14.803 24.224 1.422 1.00 90.38 589 LEU A CA 1
ATOM 4225 C C . LEU A 1 589 ? 15.142 22.847 1.998 1.00 90.38 589 LEU A C 1
ATOM 4227 O O . LEU A 1 589 ? 14.947 21.794 1.382 1.00 90.38 589 LEU A O 1
ATOM 4231 N N . ALA A 1 590 ? 15.661 22.880 3.214 1.00 81.94 590 ALA A N 1
ATOM 4232 C CA . ALA A 1 590 ? 15.994 21.719 4.004 1.00 81.94 590 ALA A CA 1
ATOM 4233 C C . ALA A 1 590 ? 15.067 21.649 5.210 1.00 81.94 590 ALA A C 1
ATOM 4235 O O . ALA A 1 590 ? 14.564 22.658 5.707 1.00 81.94 590 ALA A O 1
ATOM 4236 N N . ALA A 1 591 ? 14.889 20.437 5.708 1.00 68.69 591 ALA A N 1
ATOM 4237 C CA . ALA A 1 591 ? 14.276 20.214 6.995 1.00 68.69 591 ALA A CA 1
ATOM 4238 C C . ALA A 1 591 ? 15.326 19.691 7.974 1.00 68.69 591 ALA A C 1
ATOM 4240 O O . ALA A 1 591 ? 16.223 18.952 7.562 1.00 68.69 591 ALA A O 1
ATOM 4241 N N . PRO A 1 592 ? 15.224 20.032 9.268 1.00 69.19 592 PRO A N 1
ATOM 4242 C CA . PRO A 1 592 ? 16.065 19.399 10.268 1.00 69.19 592 PRO A CA 1
ATOM 4243 C C . PRO A 1 592 ? 15.798 17.882 10.270 1.00 69.19 592 PRO A C 1
ATOM 4245 O O . PRO A 1 592 ? 14.629 17.482 10.172 1.00 69.19 592 PRO A O 1
ATOM 4248 N N . PRO A 1 593 ? 16.835 17.041 10.400 1.00 70.38 593 PRO A N 1
ATOM 4249 C CA . PRO A 1 593 ? 16.658 15.595 10.422 1.00 70.38 593 PRO A CA 1
ATOM 4250 C C . PRO A 1 593 ? 15.779 15.182 11.609 1.00 70.38 593 PRO A C 1
ATOM 4252 O O . PRO A 1 593 ? 15.823 15.794 12.679 1.00 70.38 593 PRO A O 1
ATOM 4255 N N . ALA A 1 594 ? 14.953 14.158 11.411 1.00 77.38 594 ALA A N 1
ATOM 4256 C CA . ALA A 1 594 ? 14.172 13.565 12.492 1.00 77.38 594 ALA A CA 1
ATOM 4257 C C . ALA A 1 594 ? 15.058 12.693 13.400 1.00 77.38 594 ALA A C 1
ATOM 4259 O O . ALA A 1 594 ? 16.046 12.106 12.961 1.00 77.38 594 ALA A O 1
ATOM 4260 N N . GLU A 1 595 ? 14.690 12.592 14.678 1.00 80.88 595 GLU A N 1
ATOM 4261 C CA . GLU A 1 595 ? 15.411 11.773 15.657 1.00 80.88 595 GLU A CA 1
ATOM 4262 C C . GLU A 1 595 ? 14.901 10.334 15.637 1.00 80.88 595 GLU A C 1
ATOM 4264 O O . GLU A 1 595 ? 13.737 10.079 15.954 1.00 80.88 595 GLU A O 1
ATOM 4269 N N . TRP A 1 596 ? 15.769 9.380 15.309 1.00 80.69 596 TRP A N 1
ATOM 4270 C CA . TRP A 1 596 ? 15.384 7.975 15.209 1.00 80.69 596 TRP A CA 1
ATOM 4271 C C . TRP A 1 596 ? 15.805 7.196 16.456 1.00 80.69 596 TRP A C 1
ATOM 4273 O O . TRP A 1 596 ? 16.998 7.155 16.762 1.00 80.69 596 TRP A O 1
ATOM 4283 N N . PRO A 1 597 ? 14.860 6.562 17.173 1.00 79.56 597 PRO A N 1
ATOM 4284 C CA . PRO A 1 597 ? 15.217 5.679 18.271 1.00 79.56 597 PRO A CA 1
ATOM 4285 C C . PRO A 1 597 ? 16.000 4.477 17.738 1.00 79.56 597 PRO A C 1
ATOM 4287 O O . PRO A 1 597 ? 15.620 3.865 16.739 1.00 79.56 597 PRO A O 1
ATOM 4290 N N . THR A 1 598 ? 17.086 4.133 18.421 1.00 83.62 598 THR A N 1
ATOM 4291 C CA . THR A 1 598 ? 17.827 2.897 18.179 1.00 83.62 598 THR A CA 1
ATOM 4292 C C . THR A 1 598 ? 17.296 1.802 19.095 1.00 83.62 598 THR A C 1
ATOM 4294 O O . THR A 1 598 ? 16.973 2.037 20.259 1.00 83.62 598 THR A O 1
ATOM 4297 N N . VAL A 1 599 ? 17.192 0.591 18.556 1.00 87.44 599 VAL A N 1
ATOM 4298 C CA . VAL A 1 599 ? 16.826 -0.613 19.304 1.00 87.44 599 VAL A CA 1
ATOM 4299 C C . VAL A 1 599 ? 17.931 -1.632 19.088 1.00 87.44 599 VAL A C 1
ATOM 4301 O O . VAL A 1 599 ? 18.438 -1.757 17.972 1.00 87.44 599 VAL A O 1
ATOM 4304 N N . ASP A 1 600 ? 18.305 -2.344 20.148 1.00 89.50 600 ASP A N 1
ATOM 4305 C CA . ASP A 1 600 ? 19.217 -3.475 20.033 1.00 89.50 600 ASP A CA 1
ATOM 4306 C C . ASP A 1 600 ? 18.571 -4.578 19.181 1.00 89.50 600 ASP A C 1
ATOM 4308 O O . ASP A 1 600 ? 17.499 -5.094 19.502 1.00 89.50 600 ASP A O 1
ATOM 4312 N N . ARG A 1 601 ? 19.207 -4.894 18.051 1.00 90.56 601 ARG A N 1
ATOM 4313 C CA . ARG A 1 601 ? 18.686 -5.826 17.044 1.00 90.56 601 ARG A CA 1
ATOM 4314 C C . ARG A 1 601 ? 19.144 -7.257 17.290 1.00 90.56 601 ARG A C 1
ATOM 4316 O O . ARG A 1 601 ? 18.507 -8.167 16.764 1.00 90.56 601 ARG A O 1
ATOM 4323 N N . GLU A 1 602 ? 20.218 -7.459 18.052 1.00 89.75 602 GLU A N 1
ATOM 4324 C CA . GLU A 1 602 ? 20.863 -8.765 18.214 1.00 89.75 602 GLU A CA 1
ATOM 4325 C C . GLU A 1 602 ? 19.905 -9.818 18.802 1.00 89.75 602 GLU A C 1
ATOM 4327 O O . GLU A 1 602 ? 19.729 -10.862 18.166 1.00 89.75 602 GLU A O 1
ATOM 4332 N N . PRO A 1 603 ? 19.138 -9.542 19.880 1.00 90.88 603 PRO A N 1
ATOM 4333 C CA . PRO A 1 603 ? 18.206 -10.527 20.431 1.00 90.88 603 PRO A CA 1
ATOM 4334 C C . PRO A 1 603 ? 17.101 -10.937 19.448 1.00 90.88 603 PRO A C 1
ATOM 4336 O O . PRO A 1 603 ? 16.687 -12.099 19.409 1.00 90.88 603 PRO A O 1
ATOM 4339 N N . PHE A 1 604 ? 16.621 -9.987 18.639 1.00 89.12 604 PHE A N 1
ATOM 4340 C CA . PHE A 1 604 ? 15.590 -10.246 17.636 1.00 89.12 604 PHE A CA 1
ATOM 4341 C C . PHE A 1 604 ? 16.149 -11.043 16.457 1.00 89.12 604 PHE A C 1
ATOM 4343 O O . PHE A 1 604 ? 15.488 -11.969 15.991 1.00 89.12 604 PHE A O 1
ATOM 4350 N N . ALA A 1 605 ? 17.361 -10.719 16.002 1.00 87.88 605 ALA A N 1
ATOM 4351 C CA . ALA A 1 605 ? 18.038 -11.443 14.933 1.00 87.88 605 ALA A CA 1
ATOM 4352 C C . ALA A 1 605 ? 18.339 -12.888 15.341 1.00 87.88 605 ALA A C 1
ATOM 4354 O O . ALA A 1 605 ? 18.069 -13.806 14.573 1.00 87.88 605 ALA A O 1
ATOM 4355 N N . GLU A 1 606 ? 18.804 -13.121 16.570 1.00 89.19 606 GLU A N 1
ATOM 4356 C CA . GLU A 1 606 ? 19.007 -14.477 17.076 1.00 89.19 606 GLU A CA 1
ATOM 4357 C C . GLU A 1 606 ? 17.702 -15.275 17.190 1.00 89.19 606 GLU A C 1
ATOM 4359 O O . GLU A 1 606 ? 17.659 -16.466 16.871 1.00 89.19 606 GLU A O 1
ATOM 4364 N N . ALA A 1 607 ? 16.633 -14.650 17.694 1.00 87.69 607 ALA A N 1
ATOM 4365 C CA . ALA A 1 607 ? 15.332 -15.299 17.812 1.00 87.69 607 ALA A CA 1
ATOM 4366 C C . ALA A 1 607 ? 14.770 -15.667 16.432 1.00 87.69 607 ALA A C 1
ATOM 4368 O O . ALA A 1 607 ? 14.282 -16.784 16.244 1.00 87.69 607 ALA A O 1
ATOM 4369 N N . ASP A 1 608 ? 14.897 -14.758 15.468 1.00 86.56 608 ASP A N 1
ATOM 4370 C CA . ASP A 1 608 ? 14.513 -14.978 14.080 1.00 86.56 608 ASP A CA 1
ATOM 4371 C C . ASP A 1 608 ? 15.346 -16.097 13.435 1.00 86.56 608 ASP A C 1
ATOM 4373 O O . ASP A 1 608 ? 14.780 -17.053 12.907 1.00 86.56 608 ASP A O 1
ATOM 4377 N N . ALA A 1 609 ? 16.672 -16.075 13.604 1.00 86.44 609 ALA A N 1
ATOM 4378 C CA . ALA A 1 609 ? 17.576 -17.125 13.140 1.00 86.44 609 ALA A CA 1
ATOM 4379 C C . ALA A 1 609 ? 17.185 -18.507 13.682 1.00 86.44 609 ALA A C 1
ATOM 4381 O O . ALA A 1 609 ? 17.043 -19.466 12.920 1.00 86.44 609 ALA A O 1
ATOM 4382 N N . ARG A 1 610 ? 16.949 -18.615 15.000 1.00 88.25 610 ARG A N 1
ATOM 4383 C CA . ARG A 1 610 ? 16.503 -19.862 15.645 1.00 88.25 610 ARG A CA 1
ATOM 4384 C C . ARG A 1 610 ? 15.170 -20.344 15.073 1.00 88.25 610 ARG A C 1
ATOM 4386 O O . ARG A 1 610 ? 15.008 -21.542 14.839 1.00 88.25 610 ARG A O 1
ATOM 4393 N N . ARG A 1 611 ? 14.224 -19.430 14.836 1.00 86.69 611 ARG A N 1
ATOM 4394 C CA . ARG A 1 611 ? 12.902 -19.737 14.271 1.00 86.69 611 ARG A CA 1
ATOM 4395 C C . ARG A 1 611 ? 13.006 -20.260 12.840 1.00 86.69 611 ARG A C 1
ATOM 4397 O O . ARG A 1 611 ? 12.457 -21.323 12.550 1.00 86.69 611 ARG A O 1
ATOM 4404 N N . VAL A 1 612 ? 13.715 -19.551 11.962 1.00 85.50 612 VAL A N 1
ATOM 4405 C CA . VAL A 1 612 ? 13.888 -19.943 10.553 1.00 85.50 612 VAL A CA 1
ATOM 4406 C C . VAL A 1 612 ? 14.652 -21.261 10.462 1.00 85.50 612 VAL A C 1
ATOM 4408 O O . VAL A 1 612 ? 14.200 -22.183 9.783 1.00 85.50 612 VAL A O 1
ATOM 4411 N N . LEU A 1 613 ? 15.746 -21.411 11.216 1.00 87.19 613 LEU A N 1
ATOM 4412 C CA . LEU A 1 613 ? 16.532 -22.644 11.239 1.00 87.19 613 LEU A CA 1
ATOM 4413 C C . LEU A 1 613 ? 15.702 -23.842 11.713 1.00 87.19 613 LEU A C 1
ATOM 4415 O O . LEU A 1 613 ? 15.771 -24.909 11.109 1.00 87.19 613 LEU A O 1
ATOM 4419 N N . LYS A 1 614 ? 14.870 -23.673 12.750 1.00 87.38 614 LYS A N 1
ATOM 4420 C CA . LYS A 1 614 ? 13.963 -24.732 13.214 1.00 87.38 614 LYS A CA 1
ATOM 4421 C C . LYS A 1 614 ? 13.031 -25.206 12.094 1.00 87.38 614 LYS A C 1
ATOM 4423 O O . LYS A 1 614 ? 12.851 -26.413 11.947 1.00 87.38 614 LYS A O 1
ATOM 4428 N N . ARG A 1 615 ? 12.476 -24.288 11.292 1.00 84.19 615 ARG A N 1
ATOM 4429 C CA . ARG A 1 615 ? 11.628 -24.634 10.134 1.00 84.19 615 ARG A CA 1
ATOM 4430 C C . ARG A 1 615 ? 12.411 -25.379 9.056 1.00 84.19 615 ARG A C 1
ATOM 4432 O O . ARG A 1 615 ? 11.931 -26.390 8.556 1.00 84.19 615 ARG A O 1
ATOM 4439 N N . VAL A 1 616 ? 13.621 -24.917 8.735 1.00 87.50 616 VAL A N 1
ATOM 4440 C CA . VAL A 1 616 ? 14.497 -25.572 7.747 1.00 87.50 616 VAL A CA 1
ATOM 4441 C C . VAL A 1 616 ? 14.855 -26.994 8.185 1.00 87.50 616 VAL A C 1
ATOM 4443 O O . VAL A 1 616 ? 14.749 -27.916 7.383 1.00 87.50 616 VAL A O 1
ATOM 4446 N N . LEU A 1 617 ? 15.215 -27.193 9.456 1.00 89.56 617 LEU A N 1
ATOM 4447 C CA . LEU A 1 617 ? 15.541 -28.514 10.002 1.00 89.56 617 LEU A CA 1
ATOM 4448 C C . LEU A 1 617 ? 14.323 -29.444 10.044 1.00 89.56 617 LEU A C 1
ATOM 4450 O O . LEU A 1 617 ? 14.445 -30.619 9.707 1.00 89.56 617 LEU A O 1
ATOM 4454 N N . ALA A 1 618 ? 13.146 -28.934 10.419 1.00 88.00 618 ALA A N 1
ATOM 4455 C CA . ALA A 1 618 ? 11.908 -29.713 10.386 1.00 88.00 618 ALA A CA 1
ATOM 4456 C C . ALA A 1 618 ? 11.548 -30.152 8.955 1.00 88.00 618 ALA A C 1
ATOM 4458 O O . ALA A 1 618 ? 11.086 -31.275 8.749 1.00 88.00 618 ALA A O 1
ATOM 4459 N N . ALA A 1 619 ? 11.823 -29.301 7.961 1.00 88.44 619 ALA A N 1
ATOM 4460 C CA . ALA A 1 619 ? 11.572 -29.594 6.556 1.00 88.44 619 ALA A CA 1
ATOM 4461 C C . ALA A 1 619 ? 12.407 -30.764 6.009 1.00 88.44 619 ALA A C 1
ATOM 4463 O O . ALA A 1 619 ? 11.972 -31.421 5.066 1.00 88.44 619 ALA A O 1
ATOM 4464 N N . GLU A 1 620 ? 13.572 -31.072 6.592 1.00 88.00 620 GLU A N 1
ATOM 4465 C CA . GLU A 1 620 ? 14.428 -32.190 6.151 1.00 88.00 620 GLU A CA 1
ATOM 4466 C C . GLU A 1 620 ? 13.731 -33.553 6.220 1.00 88.00 620 GLU A C 1
ATOM 4468 O O . GLU A 1 620 ? 14.088 -34.467 5.478 1.00 88.00 620 GLU A O 1
ATOM 4473 N N . LEU A 1 621 ? 12.735 -33.681 7.101 1.00 89.69 621 LEU A N 1
ATOM 4474 C CA . LEU A 1 621 ? 11.969 -34.909 7.315 1.00 89.69 621 LEU A CA 1
ATOM 4475 C C . LEU A 1 621 ? 10.767 -35.038 6.367 1.00 89.69 621 LEU A C 1
ATOM 4477 O O . LEU A 1 621 ? 10.099 -36.073 6.363 1.00 89.69 621 LEU A O 1
ATOM 4481 N N . LEU A 1 622 ? 10.466 -33.996 5.589 1.00 88.81 622 LEU A N 1
ATOM 4482 C CA . LEU A 1 622 ? 9.322 -33.959 4.687 1.00 88.81 622 LEU A CA 1
ATOM 4483 C C . LEU A 1 622 ? 9.663 -34.566 3.314 1.00 88.81 622 LEU A C 1
ATOM 4485 O O . LEU A 1 622 ? 10.829 -34.570 2.901 1.00 88.81 622 LEU A O 1
ATOM 4489 N N . PRO A 1 623 ? 8.658 -35.043 2.554 1.00 90.19 623 PRO A N 1
ATOM 4490 C CA . PRO A 1 623 ? 8.867 -35.442 1.167 1.00 90.19 623 PRO A CA 1
ATOM 4491 C C . PRO A 1 623 ? 9.362 -34.266 0.308 1.00 90.19 623 PRO A C 1
ATOM 4493 O O . PRO A 1 623 ? 9.231 -33.098 0.672 1.00 90.19 623 PRO A O 1
ATOM 4496 N N . ALA A 1 624 ? 9.951 -34.567 -0.854 1.00 87.81 624 ALA A N 1
ATOM 4497 C CA . ALA A 1 624 ? 10.715 -33.591 -1.639 1.00 87.81 624 ALA A CA 1
ATOM 4498 C C . ALA A 1 624 ? 9.942 -32.304 -1.986 1.00 87.81 624 ALA A C 1
ATOM 4500 O O . ALA A 1 624 ? 10.524 -31.220 -1.949 1.00 87.81 624 ALA A O 1
ATOM 4501 N N . ARG A 1 625 ? 8.645 -32.413 -2.303 1.00 88.19 625 ARG A N 1
ATOM 4502 C CA . ARG A 1 625 ? 7.800 -31.264 -2.656 1.00 88.19 625 ARG A CA 1
ATOM 4503 C C . ARG A 1 625 ? 7.513 -30.384 -1.441 1.00 88.19 625 ARG A C 1
ATOM 4505 O O . ARG A 1 625 ? 7.700 -29.174 -1.510 1.00 88.19 625 ARG A O 1
ATOM 4512 N N . GLU A 1 626 ? 7.091 -30.983 -0.337 1.00 88.50 626 GLU A N 1
ATOM 4513 C CA . GLU A 1 626 ? 6.772 -30.300 0.918 1.00 88.50 626 GLU A CA 1
ATOM 4514 C C . GLU A 1 626 ? 8.027 -29.681 1.545 1.00 88.50 626 GLU A C 1
ATOM 4516 O O . GLU A 1 626 ? 7.985 -28.544 2.013 1.00 88.50 626 GLU A O 1
ATOM 4521 N N . ARG A 1 627 ? 9.169 -30.377 1.470 1.00 90.00 627 ARG A N 1
ATOM 4522 C CA . ARG A 1 627 ? 10.474 -29.844 1.875 1.00 90.00 627 ARG A CA 1
ATOM 4523 C C . ARG A 1 627 ? 10.847 -28.604 1.068 1.00 90.00 627 ARG A C 1
ATOM 4525 O O . ARG A 1 627 ? 11.246 -27.602 1.650 1.00 90.00 627 ARG A O 1
ATOM 4532 N N . LEU A 1 628 ? 10.682 -28.647 -0.256 1.00 89.06 628 LEU A N 1
ATOM 4533 C CA . LEU A 1 628 ? 10.970 -27.506 -1.124 1.00 89.06 628 LEU A CA 1
ATOM 4534 C C . LEU A 1 628 ? 10.043 -26.316 -0.845 1.00 89.06 628 LEU A C 1
ATOM 4536 O O . LEU A 1 628 ? 10.507 -25.180 -0.841 1.00 89.06 628 LEU A O 1
ATOM 4540 N N . ALA A 1 629 ? 8.761 -26.565 -0.567 1.00 88.00 629 ALA A N 1
ATOM 4541 C CA . ALA A 1 629 ? 7.816 -25.526 -0.160 1.00 88.00 629 ALA A CA 1
ATOM 4542 C C . ALA A 1 629 ? 8.223 -24.873 1.170 1.00 88.00 629 ALA A C 1
ATOM 4544 O O . ALA A 1 629 ? 8.244 -23.649 1.283 1.00 88.00 629 ALA A O 1
ATOM 4545 N N . ALA A 1 630 ? 8.611 -25.677 2.162 1.00 87.12 630 ALA A N 1
ATOM 4546 C CA . ALA A 1 630 ? 9.085 -25.173 3.446 1.00 87.12 630 ALA A CA 1
ATOM 4547 C C . ALA A 1 630 ? 10.407 -24.393 3.315 1.00 87.12 630 ALA A C 1
ATOM 4549 O O . ALA A 1 630 ? 10.569 -23.350 3.947 1.00 87.12 630 ALA A O 1
ATOM 4550 N N . TRP A 1 631 ? 11.328 -24.846 2.459 1.00 89.00 631 TRP A N 1
ATOM 4551 C CA . TRP A 1 631 ? 12.560 -24.121 2.140 1.00 89.00 631 TRP A CA 1
ATOM 4552 C C . TRP A 1 631 ? 12.294 -22.796 1.420 1.00 89.00 631 TRP A C 1
ATOM 4554 O O . TRP A 1 631 ? 12.891 -21.791 1.796 1.00 89.00 631 TRP A O 1
ATOM 4564 N N . LEU A 1 632 ? 11.386 -22.755 0.436 1.00 87.38 632 LEU A N 1
ATOM 4565 C CA . LEU A 1 632 ? 10.956 -21.505 -0.209 1.00 87.38 632 LEU A CA 1
ATOM 4566 C C . LEU A 1 632 ? 10.400 -20.512 0.811 1.00 87.38 632 LEU A C 1
ATOM 4568 O O . LEU A 1 632 ? 10.817 -19.357 0.822 1.00 87.38 632 LEU A O 1
ATOM 4572 N N . SER A 1 633 ? 9.521 -20.977 1.698 1.00 85.12 633 SER A N 1
ATOM 4573 C CA . SER A 1 633 ? 8.947 -20.150 2.760 1.00 85.12 633 SER A CA 1
ATOM 4574 C C . SER A 1 633 ? 10.017 -19.637 3.736 1.00 85.12 633 SER A C 1
ATOM 4576 O O . SER A 1 633 ? 9.997 -18.473 4.129 1.00 85.12 633 SER A O 1
ATOM 4578 N N . ALA A 1 634 ? 11.005 -20.472 4.081 1.00 84.94 634 ALA A N 1
ATOM 4579 C CA . ALA A 1 634 ? 12.137 -20.070 4.915 1.00 84.94 634 ALA A CA 1
ATOM 4580 C C . ALA A 1 634 ? 13.045 -19.036 4.225 1.00 84.94 634 ALA A C 1
ATOM 4582 O O . ALA A 1 634 ? 13.479 -18.090 4.874 1.00 84.94 634 ALA A O 1
ATOM 4583 N N . MET A 1 635 ? 13.302 -19.175 2.920 1.00 85.31 635 MET A N 1
ATOM 4584 C CA . MET A 1 635 ? 14.067 -18.187 2.145 1.00 85.31 635 MET A CA 1
ATOM 4585 C C . MET A 1 635 ? 13.312 -16.865 1.990 1.00 85.31 635 MET A C 1
ATOM 4587 O O . MET A 1 635 ? 13.912 -15.794 2.029 1.00 85.31 635 MET A O 1
ATOM 4591 N N . ALA A 1 636 ? 11.990 -16.929 1.838 1.00 82.31 636 ALA A N 1
ATOM 4592 C CA . ALA A 1 636 ? 11.119 -15.762 1.770 1.00 82.31 636 ALA A CA 1
ATOM 4593 C C . ALA A 1 636 ? 10.962 -15.037 3.120 1.00 82.31 636 ALA A C 1
ATOM 4595 O O . ALA A 1 636 ? 10.279 -14.014 3.179 1.00 82.31 636 ALA A O 1
ATOM 4596 N N . ASN A 1 637 ? 11.594 -15.523 4.198 1.00 79.88 637 ASN A N 1
ATOM 4597 C CA . ASN A 1 637 ? 11.644 -14.810 5.467 1.00 79.88 637 ASN A CA 1
ATOM 4598 C C . ASN A 1 637 ? 12.375 -13.474 5.287 1.00 79.88 637 ASN A C 1
ATOM 4600 O O . ASN A 1 637 ? 13.600 -13.411 5.293 1.00 79.88 637 ASN A O 1
ATOM 4604 N N . ALA A 1 638 ? 11.613 -12.389 5.186 1.00 69.12 638 ALA A N 1
ATOM 4605 C CA . ALA A 1 638 ? 12.126 -11.022 5.205 1.00 69.12 638 ALA A CA 1
ATOM 4606 C C . ALA A 1 638 ? 12.440 -10.556 6.641 1.00 69.12 638 ALA A C 1
ATOM 4608 O O . ALA A 1 638 ? 12.104 -9.436 7.021 1.00 69.12 638 ALA A O 1
ATOM 4609 N N . GLY A 1 639 ? 12.988 -11.450 7.462 1.00 77.00 639 GLY A N 1
ATOM 4610 C CA . GLY A 1 639 ? 13.358 -11.182 8.843 1.00 77.00 639 GLY A CA 1
ATOM 4611 C C . GLY A 1 639 ? 14.755 -10.573 8.964 1.00 77.00 639 GLY A C 1
ATOM 4612 O O . GLY A 1 639 ? 15.373 -10.172 7.982 1.00 77.00 639 GLY A O 1
ATOM 4613 N N . LEU A 1 640 ? 15.234 -10.436 10.196 1.00 82.50 640 LEU A N 1
ATOM 4614 C CA . LEU A 1 640 ? 16.505 -9.766 10.502 1.00 82.50 640 LEU A CA 1
ATOM 4615 C C . LEU A 1 640 ? 17.719 -10.617 10.130 1.00 82.50 640 LEU A C 1
ATOM 4617 O O . LEU A 1 640 ? 18.823 -10.091 9.994 1.00 82.50 640 LEU A O 1
ATOM 4621 N N . GLU A 1 641 ? 17.512 -11.922 10.009 1.00 83.62 641 GLU A N 1
ATOM 4622 C CA . GLU A 1 641 ? 18.515 -12.893 9.611 1.00 83.62 641 GLU A CA 1
ATOM 4623 C C . GLU A 1 641 ? 18.495 -13.072 8.081 1.00 83.62 641 GLU A C 1
ATOM 4625 O O . GLU A 1 641 ? 17.441 -13.303 7.491 1.00 83.62 641 GLU A O 1
ATOM 4630 N N . SER A 1 642 ? 19.660 -12.948 7.435 1.00 74.75 642 SER A N 1
ATOM 4631 C CA . SER A 1 642 ? 19.805 -13.006 5.971 1.00 74.75 642 SER A CA 1
ATOM 4632 C C . SER A 1 642 ? 20.702 -14.137 5.445 1.00 74.75 642 SER A C 1
ATOM 4634 O O . SER A 1 642 ? 20.727 -14.384 4.238 1.00 74.75 642 SER A O 1
ATOM 4636 N N . HIS A 1 643 ? 21.429 -14.852 6.307 1.00 79.56 643 HIS A N 1
ATOM 4637 C CA . HIS A 1 643 ? 22.357 -15.919 5.920 1.00 79.56 643 HIS A CA 1
ATOM 4638 C C . HIS A 1 643 ? 21.640 -17.254 5.693 1.00 79.56 643 HIS A C 1
ATOM 4640 O O . HIS A 1 643 ? 22.016 -17.986 4.772 1.00 79.56 643 HIS A O 1
ATOM 4646 N N . VAL A 1 644 ? 20.609 -17.593 6.480 1.00 82.81 644 VAL A N 1
ATOM 4647 C CA . VAL A 1 644 ? 19.857 -18.847 6.305 1.00 82.81 644 VAL A CA 1
ATOM 4648 C C . VAL A 1 644 ? 19.171 -18.886 4.935 1.00 82.81 644 VAL A C 1
ATOM 4650 O O . VAL A 1 644 ? 19.373 -19.883 4.237 1.00 82.81 644 VAL A O 1
ATOM 4653 N N . PRO A 1 645 ? 18.461 -17.834 4.466 1.00 84.81 645 PRO A N 1
ATOM 4654 C CA . PRO A 1 645 ? 17.926 -17.793 3.105 1.00 84.81 645 PRO A CA 1
ATOM 4655 C C . PRO A 1 645 ? 18.970 -18.074 2.018 1.00 84.81 645 PRO A C 1
ATOM 4657 O O . PRO A 1 645 ? 18.747 -18.914 1.146 1.00 84.81 645 PRO A O 1
ATOM 4660 N N . LEU A 1 646 ? 20.138 -17.426 2.092 1.00 84.94 646 LEU A N 1
ATOM 4661 C CA . LEU A 1 646 ? 21.214 -17.607 1.112 1.00 84.94 646 LEU A CA 1
ATOM 4662 C C . LEU A 1 646 ? 21.791 -19.028 1.145 1.00 84.94 646 LEU A C 1
ATOM 4664 O O . LEU A 1 646 ? 22.023 -19.621 0.094 1.00 84.94 646 LEU A O 1
ATOM 4668 N N . THR A 1 647 ? 21.961 -19.597 2.339 1.00 85.94 647 THR A N 1
ATOM 4669 C CA . THR A 1 647 ? 22.462 -20.968 2.524 1.00 85.94 647 THR A CA 1
ATOM 4670 C C . THR A 1 647 ? 21.480 -22.001 1.967 1.00 85.94 647 THR A C 1
ATOM 4672 O O . THR A 1 647 ? 21.889 -22.955 1.308 1.00 85.94 647 THR A O 1
ATOM 4675 N N . VAL A 1 648 ? 20.175 -21.810 2.191 1.00 88.31 648 VAL A N 1
ATOM 4676 C CA . VAL A 1 648 ? 19.132 -22.690 1.642 1.00 88.31 648 VAL A CA 1
ATOM 4677 C C . VAL A 1 648 ? 19.078 -22.579 0.116 1.00 88.31 648 VAL A C 1
ATOM 4679 O O . VAL A 1 648 ? 19.007 -23.607 -0.558 1.00 88.31 648 VAL A O 1
ATOM 4682 N N . ALA A 1 649 ? 19.179 -21.369 -0.445 1.00 86.75 649 ALA A N 1
ATOM 4683 C CA . ALA A 1 649 ? 19.229 -21.168 -1.893 1.00 86.75 649 ALA A CA 1
ATOM 4684 C C . ALA A 1 649 ? 20.445 -21.867 -2.523 1.00 86.75 649 ALA A C 1
ATOM 4686 O O . ALA A 1 649 ? 20.300 -22.593 -3.509 1.00 86.75 649 ALA A O 1
ATOM 4687 N N . GLU A 1 650 ? 21.627 -21.708 -1.921 1.00 87.00 650 GLU A N 1
ATOM 4688 C CA . GLU A 1 650 ? 22.852 -22.380 -2.358 1.00 87.00 650 GLU A CA 1
ATOM 4689 C C . GLU A 1 650 ? 22.702 -23.906 -2.294 1.00 87.00 650 GLU A C 1
ATOM 4691 O O . GLU A 1 650 ? 23.044 -24.599 -3.252 1.00 87.00 650 GLU A O 1
ATOM 4696 N N . ARG A 1 651 ? 22.108 -24.433 -1.217 1.00 85.56 651 ARG A N 1
ATOM 4697 C CA . ARG A 1 651 ? 21.852 -25.869 -1.066 1.00 85.56 651 ARG A CA 1
ATOM 4698 C C . ARG A 1 651 ? 20.891 -26.409 -2.123 1.00 85.56 651 ARG A C 1
ATOM 4700 O O . ARG A 1 651 ? 21.134 -27.482 -2.663 1.00 85.56 651 ARG A O 1
ATOM 4707 N N . ILE A 1 652 ? 19.839 -25.671 -2.484 1.00 86.56 652 ILE A N 1
ATOM 4708 C CA . ILE A 1 652 ? 18.935 -26.069 -3.577 1.00 86.56 652 ILE A CA 1
ATOM 4709 C C . ILE A 1 652 ? 19.695 -26.142 -4.912 1.00 86.56 652 ILE A C 1
ATOM 4711 O O . ILE A 1 652 ? 19.503 -27.093 -5.676 1.00 86.56 652 ILE A O 1
ATOM 4715 N N . LEU A 1 653 ? 20.580 -25.176 -5.180 1.00 84.38 653 LEU A N 1
ATOM 4716 C CA . LEU A 1 653 ? 21.432 -25.170 -6.376 1.00 84.38 653 LEU A CA 1
ATOM 4717 C C . LEU A 1 653 ? 22.459 -26.327 -6.364 1.00 84.38 653 LEU A C 1
ATOM 4719 O O . LEU A 1 653 ? 22.708 -26.934 -7.407 1.00 84.38 653 LEU A O 1
ATOM 4723 N N . GLN A 1 654 ? 23.005 -26.678 -5.194 1.00 81.50 654 GLN A N 1
ATOM 4724 C CA . GLN A 1 654 ? 23.960 -27.781 -4.984 1.00 81.50 654 GLN A CA 1
ATOM 4725 C C . GLN A 1 654 ? 23.334 -29.171 -5.096 1.00 81.50 654 GLN A C 1
ATOM 4727 O O . GLN A 1 654 ? 23.889 -30.057 -5.753 1.00 81.50 654 GLN A O 1
ATOM 4732 N N . ASP A 1 655 ? 22.188 -29.379 -4.452 1.00 72.81 655 ASP A N 1
ATOM 4733 C CA . ASP A 1 655 ? 21.527 -30.679 -4.372 1.00 72.81 655 ASP A CA 1
ATOM 4734 C C . ASP A 1 655 ? 21.024 -31.110 -5.758 1.00 72.81 655 ASP A C 1
ATOM 4736 O O . ASP A 1 655 ? 21.004 -32.307 -6.069 1.00 72.81 655 ASP A O 1
ATOM 4740 N N . GLY A 1 656 ? 20.673 -30.143 -6.623 1.00 62.78 656 GLY A N 1
ATOM 4741 C CA . GLY A 1 656 ? 20.227 -30.354 -8.007 1.00 62.78 656 GLY A CA 1
ATOM 4742 C C . GLY A 1 656 ? 19.143 -31.428 -8.142 1.00 62.78 656 GLY A C 1
ATOM 4743 O O . GLY A 1 656 ? 19.099 -32.155 -9.137 1.00 62.78 656 GLY A O 1
ATOM 4744 N N . THR A 1 657 ? 18.325 -31.565 -7.097 1.00 60.72 657 THR A N 1
ATOM 4745 C CA . THR A 1 657 ? 17.184 -32.477 -6.995 1.00 60.72 657 THR A CA 1
ATOM 4746 C C . THR A 1 657 ? 16.071 -32.041 -7.954 1.00 60.72 657 THR A C 1
ATOM 4748 O O . THR A 1 657 ? 16.223 -31.083 -8.712 1.00 60.72 657 THR A O 1
ATOM 4751 N N . ASP A 1 658 ? 14.925 -32.723 -7.939 1.00 70.00 658 ASP A N 1
ATOM 4752 C CA . ASP A 1 658 ? 13.739 -32.432 -8.761 1.00 70.00 658 ASP A CA 1
ATOM 4753 C C . ASP A 1 658 ? 13.159 -31.005 -8.612 1.00 70.00 658 ASP A C 1
ATOM 4755 O O . ASP A 1 658 ? 12.100 -30.726 -9.167 1.00 70.00 658 ASP A O 1
ATOM 4759 N N . ALA A 1 659 ? 13.833 -30.078 -7.920 1.00 80.81 659 ALA A N 1
ATOM 4760 C CA . ALA A 1 659 ? 13.409 -28.702 -7.691 1.00 80.81 659 ALA A CA 1
ATOM 4761 C C . ALA A 1 659 ? 12.968 -27.970 -8.974 1.00 80.81 659 ALA A C 1
ATOM 4763 O O . ALA A 1 659 ? 11.836 -27.492 -8.980 1.00 80.81 659 ALA A O 1
ATOM 4764 N N . PRO A 1 660 ? 13.710 -27.955 -10.104 1.00 80.50 660 PRO A N 1
ATOM 4765 C CA . PRO A 1 660 ? 13.193 -27.375 -11.350 1.00 80.50 660 PRO A CA 1
ATOM 4766 C C . PRO A 1 660 ? 11.889 -28.016 -11.852 1.00 80.50 660 PRO A C 1
ATOM 4768 O O . PRO A 1 660 ? 11.109 -27.365 -12.538 1.00 80.50 660 PRO A O 1
ATOM 4771 N N . GLY A 1 661 ? 11.655 -29.291 -11.525 1.00 85.94 661 GLY A N 1
ATOM 4772 C CA . GLY A 1 661 ? 10.428 -30.018 -11.849 1.00 85.94 661 GLY A CA 1
ATOM 4773 C C . GLY A 1 661 ? 9.267 -29.764 -10.881 1.00 85.94 661 GLY A C 1
ATOM 4774 O O . GLY A 1 661 ? 8.116 -29.861 -11.288 1.00 85.94 661 GLY A O 1
ATOM 4775 N N . LEU A 1 662 ? 9.556 -29.436 -9.619 1.00 89.31 662 LEU A N 1
ATOM 4776 C CA . LEU A 1 662 ? 8.559 -29.284 -8.554 1.00 89.31 662 LEU A CA 1
ATOM 4777 C C . LEU A 1 662 ? 8.199 -27.823 -8.262 1.00 89.31 662 LEU A C 1
ATOM 4779 O O . LEU A 1 662 ? 7.049 -27.555 -7.918 1.00 89.31 662 LEU A O 1
ATOM 4783 N N . LEU A 1 663 ? 9.141 -26.884 -8.418 1.00 90.44 663 LEU A N 1
ATOM 4784 C CA . LEU A 1 663 ? 8.955 -25.452 -8.145 1.00 90.44 663 LEU A CA 1
ATOM 4785 C C . LEU A 1 663 ? 7.701 -24.872 -8.819 1.00 90.44 663 LEU A C 1
ATOM 4787 O O . LEU A 1 663 ? 6.938 -24.209 -8.120 1.00 90.44 663 LEU A O 1
ATOM 4791 N N . PRO A 1 664 ? 7.399 -25.147 -10.106 1.00 92.56 664 PRO A N 1
ATOM 4792 C CA . PRO A 1 664 ? 6.207 -24.578 -10.740 1.00 92.56 664 PRO A CA 1
ATOM 4793 C C . PRO A 1 664 ? 4.887 -25.009 -10.066 1.00 92.56 664 PRO A C 1
ATOM 4795 O O . PRO A 1 664 ? 3.904 -24.269 -10.084 1.00 92.56 664 PRO A O 1
ATOM 4798 N N . SER A 1 665 ? 4.863 -26.171 -9.398 1.00 91.06 665 SER A N 1
ATOM 4799 C CA . SER A 1 665 ? 3.693 -26.657 -8.643 1.00 91.06 665 SER A CA 1
ATOM 4800 C C . SER A 1 665 ? 3.470 -25.930 -7.307 1.00 91.06 665 SER A C 1
ATOM 4802 O O . SER A 1 665 ? 2.432 -26.122 -6.672 1.00 91.06 665 SER A O 1
ATOM 4804 N N . LEU A 1 666 ? 4.449 -25.133 -6.864 1.00 88.44 666 LEU A N 1
ATOM 4805 C CA . LEU A 1 666 ? 4.445 -24.379 -5.603 1.00 88.44 666 LEU A CA 1
ATOM 4806 C C . LEU A 1 666 ? 4.223 -22.876 -5.816 1.00 88.44 666 LEU A C 1
ATOM 4808 O O . LEU A 1 666 ? 3.998 -22.137 -4.867 1.00 88.44 666 LEU A O 1
ATOM 4812 N N . VAL A 1 667 ? 4.299 -22.424 -7.064 1.00 85.94 667 VAL A N 1
ATOM 4813 C CA . VAL A 1 667 ? 4.177 -21.021 -7.450 1.00 85.94 667 VAL A CA 1
ATOM 4814 C C . VAL A 1 667 ? 2.723 -20.573 -7.360 1.00 85.94 667 VAL A C 1
ATOM 4816 O O . VAL A 1 667 ? 1.858 -21.084 -8.081 1.00 85.94 667 VAL A O 1
ATOM 4819 N N . THR A 1 668 ? 2.480 -19.576 -6.511 1.00 80.38 668 THR A N 1
ATOM 4820 C CA . THR A 1 668 ? 1.201 -18.874 -6.397 1.00 80.38 668 THR A CA 1
ATOM 4821 C C . THR A 1 668 ? 1.440 -17.378 -6.194 1.00 80.38 668 THR A C 1
ATOM 4823 O O . THR A 1 668 ? 2.493 -16.953 -5.721 1.00 80.38 668 THR A O 1
ATOM 4826 N N . VAL A 1 669 ? 0.487 -16.556 -6.620 1.00 74.38 669 VAL A N 1
ATOM 4827 C CA . VAL A 1 669 ? 0.625 -15.091 -6.620 1.00 74.38 669 VAL A CA 1
ATOM 4828 C C . VAL A 1 669 ? 0.578 -14.480 -5.228 1.00 74.38 669 VAL A C 1
ATOM 4830 O O . VAL A 1 669 ? 1.217 -13.461 -4.972 1.00 74.38 669 VAL A O 1
ATOM 4833 N N . GLU A 1 670 ? -0.151 -15.130 -4.333 1.00 71.25 670 GLU A N 1
ATOM 4834 C CA . GLU A 1 670 ? -0.348 -14.700 -2.966 1.00 71.25 670 GLU A CA 1
ATOM 4835 C C . GLU A 1 670 ? 1.006 -14.737 -2.235 1.00 71.25 670 GLU A C 1
ATOM 4837 O O . GLU A 1 670 ? 1.396 -13.803 -1.531 1.00 71.25 670 GLU A O 1
ATOM 4842 N N . ARG A 1 671 ? 1.836 -15.742 -2.521 1.00 77.56 671 ARG A N 1
ATOM 4843 C CA . ARG A 1 671 ? 3.170 -15.894 -1.928 1.00 77.56 671 ARG A CA 1
ATOM 4844 C C . ARG A 1 671 ? 4.241 -15.135 -2.702 1.00 77.56 671 ARG A C 1
ATOM 4846 O O . ARG A 1 671 ? 5.259 -15.689 -3.107 1.00 77.56 671 ARG A O 1
ATOM 4853 N N . PHE A 1 672 ? 4.022 -13.839 -2.907 1.00 76.75 672 PHE A N 1
ATOM 4854 C CA . PHE A 1 672 ? 4.885 -12.995 -3.736 1.00 76.75 672 PHE A CA 1
ATOM 4855 C C . PHE A 1 672 ? 6.372 -13.049 -3.355 1.00 76.75 672 PHE A C 1
ATOM 4857 O O . PHE A 1 672 ? 7.227 -13.076 -4.238 1.00 76.75 672 PHE A O 1
ATOM 4864 N N . ASP A 1 673 ? 6.704 -13.075 -2.064 1.00 79.31 673 ASP A N 1
ATOM 4865 C CA . ASP A 1 673 ? 8.108 -13.116 -1.634 1.00 79.31 673 ASP A CA 1
ATOM 4866 C C . ASP A 1 673 ? 8.751 -14.482 -1.953 1.00 79.31 673 ASP A C 1
ATOM 4868 O O . ASP A 1 673 ? 9.908 -14.543 -2.371 1.00 79.31 673 ASP A O 1
ATOM 4872 N N . GLU A 1 674 ? 7.974 -15.573 -1.902 1.00 86.94 674 GLU A N 1
ATOM 4873 C CA . GLU A 1 674 ? 8.396 -16.889 -2.404 1.00 86.94 674 GLU A CA 1
ATOM 4874 C C . GLU A 1 674 ? 8.567 -16.872 -3.932 1.00 86.94 674 GLU A C 1
ATOM 4876 O O . GLU A 1 674 ? 9.494 -17.496 -4.449 1.00 86.94 674 GLU A O 1
ATOM 4881 N N . LEU A 1 675 ? 7.742 -16.113 -4.669 1.00 86.44 675 LEU A N 1
ATOM 4882 C CA . LEU A 1 675 ? 7.876 -15.971 -6.125 1.00 86.44 675 LEU A CA 1
ATOM 4883 C C . LEU A 1 675 ? 9.207 -15.355 -6.547 1.00 86.44 675 LEU A C 1
ATOM 4885 O O . LEU A 1 675 ? 9.738 -15.736 -7.593 1.00 86.44 675 LEU A O 1
ATOM 4889 N N . VAL A 1 676 ? 9.745 -14.408 -5.773 1.00 83.06 676 VAL A N 1
ATOM 4890 C CA . VAL A 1 676 ? 11.045 -13.785 -6.070 1.00 83.06 676 VAL A CA 1
ATOM 4891 C C . VAL A 1 676 ? 12.145 -14.849 -6.066 1.00 83.06 676 VAL A C 1
ATOM 4893 O O . VAL A 1 676 ? 12.898 -14.960 -7.037 1.00 83.06 676 VAL A O 1
ATOM 4896 N N . TRP A 1 677 ? 12.173 -15.692 -5.033 1.00 86.81 677 TRP A N 1
ATOM 4897 C CA . TRP A 1 677 ? 13.117 -16.805 -4.921 1.00 86.81 677 TRP A CA 1
ATOM 4898 C C . TRP A 1 677 ? 12.865 -17.906 -5.947 1.00 86.81 677 TRP A C 1
ATOM 4900 O O . TRP A 1 677 ? 13.800 -18.365 -6.605 1.00 86.81 677 TRP A O 1
ATOM 4910 N N . ALA A 1 678 ? 11.605 -18.300 -6.141 1.00 89.31 678 ALA A N 1
ATOM 4911 C CA . ALA A 1 678 ? 11.236 -19.310 -7.124 1.00 89.31 678 ALA A CA 1
ATOM 4912 C C . ALA A 1 678 ? 11.684 -18.892 -8.530 1.00 89.31 678 ALA A C 1
ATOM 4914 O O . ALA A 1 678 ? 12.266 -19.699 -9.250 1.00 89.31 678 ALA A O 1
ATOM 4915 N N . ARG A 1 679 ? 11.498 -17.620 -8.908 1.00 88.19 679 ARG A N 1
ATOM 4916 C CA . ARG A 1 679 ? 11.923 -17.087 -10.210 1.00 88.19 679 ARG A CA 1
ATOM 4917 C C . ARG A 1 679 ? 13.433 -17.210 -10.424 1.00 88.19 679 ARG A C 1
ATOM 4919 O O . ARG A 1 679 ? 13.869 -17.604 -11.508 1.00 88.19 679 ARG A O 1
ATOM 4926 N N . LEU A 1 680 ? 14.227 -16.890 -9.404 1.00 86.50 680 LEU A N 1
ATOM 4927 C CA . LEU A 1 680 ? 15.678 -17.041 -9.464 1.00 86.50 680 LEU A CA 1
ATOM 4928 C C . LEU A 1 680 ? 16.079 -18.512 -9.632 1.00 86.50 680 LEU A C 1
ATOM 4930 O O . LEU A 1 680 ? 16.818 -18.839 -10.557 1.00 86.50 680 LEU A O 1
ATOM 4934 N N . LEU A 1 681 ? 15.565 -19.401 -8.779 1.00 87.56 681 LEU A N 1
ATOM 4935 C CA . LEU A 1 681 ? 15.911 -20.826 -8.799 1.00 87.56 681 LEU A CA 1
ATOM 4936 C C . LEU A 1 681 ? 15.467 -21.508 -10.101 1.00 87.56 681 LEU A C 1
ATOM 4938 O O . LEU A 1 681 ? 16.193 -22.333 -10.654 1.00 87.56 681 LEU A O 1
ATOM 4942 N N . LEU A 1 682 ? 14.311 -21.118 -10.642 1.00 89.12 682 LEU A N 1
ATOM 4943 C CA . LEU A 1 682 ? 13.830 -21.582 -11.944 1.00 89.12 682 LEU A CA 1
ATOM 4944 C C . LEU A 1 682 ? 14.736 -21.143 -13.099 1.00 89.12 682 LEU A C 1
ATOM 4946 O O . LEU A 1 682 ? 14.833 -21.872 -14.085 1.00 89.12 682 LEU A O 1
ATOM 4950 N N . SER A 1 683 ? 15.449 -20.019 -12.966 1.00 88.31 683 SER A N 1
ATOM 4951 C CA . SER A 1 683 ? 16.415 -19.577 -13.983 1.00 88.31 683 SER A CA 1
ATOM 4952 C C . SER A 1 683 ? 17.553 -20.591 -14.165 1.00 88.31 683 SER A C 1
ATOM 4954 O O . SER A 1 683 ? 18.058 -20.750 -15.269 1.00 88.31 683 SER A O 1
ATOM 4956 N N . ALA A 1 684 ? 17.902 -21.359 -13.126 1.00 86.81 684 ALA A N 1
ATOM 4957 C CA . ALA A 1 684 ? 18.869 -22.458 -13.219 1.00 86.81 684 ALA A CA 1
ATOM 4958 C C . ALA A 1 684 ? 18.267 -23.771 -13.780 1.00 86.81 684 ALA A C 1
ATOM 4960 O O . ALA A 1 684 ? 18.983 -24.744 -14.003 1.00 86.81 684 ALA A O 1
ATOM 4961 N N . GLY A 1 685 ? 16.949 -23.832 -14.010 1.00 84.50 685 GLY A N 1
ATOM 4962 C CA . GLY A 1 685 ? 16.225 -25.057 -14.370 1.00 84.50 685 GLY A CA 1
ATOM 4963 C C . GLY A 1 685 ? 16.254 -25.449 -15.853 1.00 84.50 685 GLY A C 1
ATOM 4964 O O . GLY A 1 685 ? 15.859 -26.572 -16.194 1.00 84.50 685 GLY A O 1
ATOM 4965 N N . GLY A 1 686 ? 16.680 -24.539 -16.737 1.00 86.00 686 GLY A N 1
ATOM 4966 C CA . GLY A 1 686 ? 16.800 -24.759 -18.183 1.00 86.00 686 GLY A CA 1
ATOM 4967 C C . GLY A 1 686 ? 15.550 -25.381 -18.829 1.00 86.00 686 GLY A C 1
ATOM 4968 O O . GLY A 1 686 ? 14.410 -25.122 -18.433 1.00 86.00 686 GLY A O 1
ATOM 4969 N N . ARG A 1 687 ? 15.753 -26.273 -19.812 1.00 86.00 687 ARG A N 1
ATOM 4970 C CA . ARG A 1 687 ? 14.658 -26.962 -20.532 1.00 86.00 687 ARG A CA 1
ATOM 4971 C C . ARG A 1 687 ? 13.782 -27.843 -19.637 1.00 86.00 687 ARG A C 1
ATOM 4973 O O . ARG A 1 687 ? 12.602 -28.027 -19.934 1.00 86.00 687 ARG A O 1
ATOM 4980 N N . ARG A 1 688 ? 14.335 -28.403 -18.556 1.00 86.31 688 ARG A N 1
ATOM 4981 C CA . ARG A 1 688 ? 13.575 -29.237 -17.612 1.00 86.31 688 ARG A CA 1
ATOM 4982 C C . ARG A 1 688 ? 12.554 -28.391 -16.849 1.00 86.31 688 ARG A C 1
ATOM 4984 O O . ARG A 1 688 ? 11.386 -28.769 -16.802 1.00 86.31 688 ARG A O 1
ATOM 4991 N N . GLY A 1 689 ? 12.986 -27.243 -16.326 1.00 89.94 689 GLY A N 1
ATOM 4992 C CA . GLY A 1 689 ? 12.108 -26.272 -15.670 1.00 89.94 689 GLY A CA 1
ATOM 4993 C C . GLY A 1 689 ? 11.051 -25.704 -16.617 1.00 89.94 689 GLY A C 1
ATOM 4994 O O . GLY A 1 689 ? 9.881 -25.620 -16.246 1.00 89.94 689 GLY A O 1
ATOM 4995 N N . ALA A 1 690 ? 11.427 -25.426 -17.872 1.00 92.19 690 ALA A N 1
ATOM 4996 C CA . ALA A 1 690 ? 10.486 -24.984 -18.905 1.00 92.19 690 ALA A CA 1
ATOM 4997 C C . ALA A 1 690 ? 9.346 -25.992 -19.125 1.00 92.19 690 ALA A C 1
ATOM 4999 O O . ALA A 1 690 ? 8.175 -25.618 -19.114 1.00 92.19 690 ALA A O 1
ATOM 5000 N N . ARG A 1 691 ? 9.677 -27.284 -19.274 1.00 92.69 691 ARG A N 1
ATOM 5001 C CA . ARG A 1 691 ? 8.681 -28.355 -19.459 1.00 92.69 691 ARG A CA 1
ATOM 5002 C C . ARG A 1 691 ? 7.769 -28.507 -18.247 1.00 92.69 691 ARG A C 1
ATOM 5004 O O . ARG A 1 691 ? 6.560 -28.599 -18.421 1.00 92.69 691 ARG A O 1
ATOM 5011 N N . ALA A 1 692 ? 8.329 -28.508 -17.039 1.00 93.31 692 ALA A N 1
ATOM 5012 C CA . ALA A 1 692 ? 7.537 -28.592 -15.814 1.00 93.31 692 ALA A CA 1
ATOM 5013 C C . ALA A 1 692 ? 6.583 -27.397 -15.668 1.00 93.31 692 ALA A C 1
ATOM 5015 O O . ALA A 1 692 ? 5.409 -27.570 -15.354 1.00 93.31 692 ALA A O 1
ATOM 5016 N N . THR A 1 693 ? 7.060 -26.194 -15.995 1.00 95.12 693 THR A N 1
ATOM 5017 C CA . THR A 1 693 ? 6.235 -24.979 -15.989 1.00 95.12 693 THR A CA 1
ATOM 5018 C C . THR A 1 693 ? 5.132 -25.051 -17.037 1.00 95.12 693 THR A C 1
ATOM 5020 O O . THR A 1 693 ? 4.005 -24.687 -16.737 1.00 95.12 693 THR A O 1
ATOM 5023 N N . ALA A 1 694 ? 5.409 -25.568 -18.237 1.00 95.44 694 ALA A N 1
ATOM 5024 C CA . ALA A 1 694 ? 4.396 -25.762 -19.274 1.00 95.44 694 ALA A CA 1
ATOM 5025 C C . ALA A 1 694 ? 3.305 -26.768 -18.854 1.00 95.44 694 ALA A C 1
ATOM 5027 O O . ALA A 1 694 ? 2.126 -26.543 -19.127 1.00 95.44 694 ALA A O 1
ATOM 5028 N N . VAL A 1 695 ? 3.679 -27.847 -18.153 1.00 95.69 695 VAL A N 1
ATOM 5029 C CA . VAL A 1 695 ? 2.720 -28.814 -17.589 1.00 95.69 695 VAL A CA 1
ATOM 5030 C C . VAL A 1 695 ? 1.821 -28.134 -16.560 1.00 95.69 695 VAL A C 1
ATOM 5032 O O . VAL A 1 695 ? 0.600 -28.187 -16.695 1.00 95.69 695 VAL A O 1
ATOM 5035 N N . GLU A 1 696 ? 2.400 -27.433 -15.585 1.00 96.19 696 GLU A N 1
ATOM 5036 C CA . GLU A 1 696 ? 1.627 -26.711 -14.568 1.00 96.19 696 GLU A CA 1
ATOM 5037 C C . GLU A 1 696 ? 0.757 -25.611 -15.174 1.00 96.19 696 GLU A C 1
ATOM 5039 O O . GLU A 1 696 ? -0.400 -25.448 -14.786 1.00 96.19 696 GLU A O 1
ATOM 5044 N N . LEU A 1 697 ? 1.283 -24.896 -16.173 1.00 96.12 697 LEU A N 1
ATOM 5045 C CA . LEU A 1 697 ? 0.546 -23.886 -16.915 1.00 96.12 697 LEU A CA 1
ATOM 5046 C C . LEU A 1 697 ? -0.710 -24.507 -17.521 1.00 96.12 697 LEU A C 1
ATOM 5048 O O . LEU A 1 697 ? -1.787 -23.967 -17.307 1.00 96.12 697 LEU A O 1
ATOM 5052 N N . SER A 1 698 ? -0.594 -25.658 -18.199 1.00 95.19 698 SER A N 1
ATOM 5053 C CA . SER A 1 698 ? -1.699 -26.317 -18.914 1.00 95.19 698 SER A CA 1
ATOM 5054 C C . SER A 1 698 ? -2.915 -26.657 -18.044 1.00 95.19 698 SER A C 1
ATOM 5056 O O . SER A 1 698 ? -4.034 -26.658 -18.555 1.00 95.19 698 SER A O 1
ATOM 5058 N N . VAL A 1 699 ? -2.713 -26.886 -16.742 1.00 95.31 699 VAL A N 1
ATOM 5059 C CA . VAL A 1 699 ? -3.779 -27.227 -15.784 1.00 95.31 699 VAL A CA 1
ATOM 5060 C C . VAL A 1 699 ? -4.190 -26.057 -14.885 1.00 95.31 699 VAL A C 1
ATOM 5062 O O . VAL A 1 699 ? -5.269 -26.091 -14.291 1.00 95.31 699 VAL A O 1
ATOM 5065 N N . ALA A 1 700 ? -3.356 -25.021 -14.769 1.00 94.38 700 ALA A N 1
ATOM 5066 C CA . ALA A 1 700 ? -3.649 -23.834 -13.974 1.00 94.38 700 ALA A CA 1
ATOM 5067 C C . ALA A 1 700 ? -4.776 -22.986 -14.589 1.00 94.38 700 ALA A C 1
ATOM 5069 O O . ALA A 1 700 ? -5.013 -23.011 -15.796 1.00 94.38 700 ALA A O 1
ATOM 5070 N N . LYS A 1 701 ? -5.441 -22.186 -13.749 1.00 90.94 701 LYS A N 1
ATOM 5071 C CA . LYS A 1 701 ? -6.482 -21.216 -14.130 1.00 90.94 701 LYS A CA 1
ATOM 5072 C C . LYS A 1 701 ? -6.231 -19.866 -13.448 1.00 90.94 701 LYS A C 1
ATOM 5074 O O . LYS A 1 701 ? -5.420 -19.802 -12.521 1.00 90.94 701 LYS A O 1
ATOM 5079 N N . GLY A 1 702 ? -6.915 -18.821 -13.919 1.00 89.25 702 GLY A N 1
ATOM 5080 C CA . GLY A 1 702 ? -6.926 -17.487 -13.309 1.00 89.25 702 GLY A CA 1
ATOM 5081 C C . GLY A 1 702 ? -5.530 -16.916 -13.063 1.00 89.25 702 GLY A C 1
ATOM 5082 O O . GLY A 1 702 ? -4.605 -17.089 -13.866 1.00 89.25 702 GLY A O 1
ATOM 5083 N N . GLN A 1 703 ? -5.351 -16.283 -11.906 1.00 88.00 703 GLN A N 1
ATOM 5084 C CA . GLN A 1 703 ? -4.113 -15.580 -11.565 1.00 88.00 703 GLN A CA 1
ATOM 5085 C C . GLN A 1 703 ? -2.882 -16.499 -11.487 1.00 88.00 703 GLN A C 1
ATOM 5087 O O . GLN A 1 703 ? -1.801 -16.112 -11.940 1.00 88.00 703 GLN A O 1
ATOM 5092 N N . ARG A 1 704 ? -3.026 -17.747 -11.009 1.00 90.75 704 ARG A N 1
ATOM 5093 C CA . ARG A 1 704 ? -1.921 -18.728 -11.002 1.00 90.75 704 ARG A CA 1
ATOM 5094 C C . ARG A 1 704 ? -1.407 -18.996 -12.415 1.00 90.75 704 ARG A C 1
ATOM 5096 O O . ARG A 1 704 ? -0.196 -19.043 -12.635 1.00 90.75 704 ARG A O 1
ATOM 5103 N N . ARG A 1 705 ? -2.315 -19.146 -13.385 1.00 94.75 705 ARG A N 1
ATOM 5104 C CA . ARG A 1 705 ? -1.947 -19.351 -14.792 1.00 94.75 705 ARG A CA 1
ATOM 5105 C C . ARG A 1 705 ? -1.196 -18.141 -15.349 1.00 94.75 705 ARG A C 1
ATOM 5107 O O . ARG A 1 705 ? -0.188 -18.324 -16.025 1.00 94.75 705 ARG A O 1
ATOM 5114 N N . ALA A 1 706 ? -1.627 -16.923 -15.016 1.00 93.88 706 ALA A N 1
ATOM 5115 C CA . ALA A 1 706 ? -0.944 -15.698 -15.436 1.00 93.88 706 ALA A CA 1
ATOM 5116 C C . ALA A 1 706 ? 0.475 -15.587 -14.846 1.00 93.88 706 ALA A C 1
ATOM 5118 O O . ALA A 1 706 ? 1.413 -15.235 -15.562 1.00 93.88 706 ALA A O 1
ATOM 5119 N N . VAL A 1 707 ? 0.666 -15.955 -13.572 1.00 92.75 707 VAL A N 1
ATOM 5120 C CA . VAL A 1 707 ? 2.002 -16.004 -12.949 1.00 92.75 707 VAL A CA 1
ATOM 5121 C C . VAL A 1 707 ? 2.901 -17.024 -13.647 1.00 92.75 707 VAL A C 1
ATOM 5123 O O . VAL A 1 707 ? 4.028 -16.685 -14.005 1.00 92.75 707 VAL A O 1
ATOM 5126 N N . LEU A 1 708 ? 2.411 -18.243 -13.894 1.00 95.25 708 LEU A N 1
ATOM 5127 C CA . LEU A 1 708 ? 3.172 -19.278 -14.604 1.00 95.25 708 LEU A CA 1
ATOM 5128 C C . LEU A 1 708 ? 3.532 -18.847 -16.032 1.00 95.25 708 LEU A C 1
ATOM 5130 O O . LEU A 1 708 ? 4.661 -19.069 -16.467 1.00 95.25 708 LEU A O 1
ATOM 5134 N N . ALA A 1 709 ? 2.617 -18.172 -16.737 1.00 96.12 709 ALA A N 1
ATOM 5135 C CA . ALA A 1 709 ? 2.891 -17.601 -18.053 1.00 96.12 709 ALA A CA 1
ATOM 5136 C C . ALA A 1 709 ? 4.007 -16.548 -17.986 1.00 96.12 709 ALA A C 1
ATOM 5138 O O . ALA A 1 709 ? 4.895 -16.549 -18.832 1.00 96.12 709 ALA A O 1
ATOM 5139 N N . GLY A 1 710 ? 4.020 -15.706 -16.947 1.00 93.75 710 GLY A N 1
ATOM 5140 C CA . GLY A 1 710 ? 5.094 -14.739 -16.694 1.00 93.75 710 GLY A CA 1
ATOM 5141 C C . GLY A 1 710 ? 6.436 -15.377 -16.309 1.00 93.75 710 GLY A C 1
ATOM 5142 O O . GLY A 1 710 ? 7.492 -14.791 -16.547 1.00 93.75 710 GLY A O 1
ATOM 5143 N N . MET A 1 711 ? 6.423 -16.584 -15.735 1.00 92.44 711 MET A N 1
ATOM 5144 C CA . MET A 1 711 ? 7.641 -17.336 -15.415 1.00 92.44 711 MET A CA 1
ATOM 5145 C C . MET A 1 711 ? 8.315 -17.942 -16.640 1.00 92.44 711 MET A C 1
ATOM 5147 O O . MET A 1 711 ? 9.503 -18.243 -16.576 1.00 92.44 711 MET A O 1
ATOM 5151 N N . LEU A 1 712 ? 7.625 -18.063 -17.777 1.00 94.12 712 LEU A N 1
ATOM 5152 C CA . LEU A 1 712 ? 8.242 -18.536 -19.021 1.00 94.12 712 LEU A CA 1
ATOM 5153 C C . LEU A 1 712 ? 9.467 -17.693 -19.412 1.00 94.12 712 LEU A C 1
ATOM 5155 O O . LEU A 1 712 ? 10.424 -18.224 -19.975 1.00 94.12 712 LEU A O 1
ATOM 5159 N N . SER A 1 713 ? 9.493 -16.415 -19.016 1.00 91.94 713 SER A N 1
ATOM 5160 C CA . SER A 1 713 ? 10.605 -15.498 -19.271 1.00 91.94 713 SER A CA 1
ATOM 5161 C C . SER A 1 713 ? 11.962 -15.958 -18.706 1.00 91.94 713 SER A C 1
ATOM 5163 O O . SER A 1 713 ? 12.984 -15.387 -19.081 1.00 91.94 713 SER A O 1
ATOM 5165 N N . VAL A 1 714 ? 12.007 -16.925 -17.776 1.00 90.31 714 VAL A N 1
ATOM 5166 C CA . VAL A 1 714 ? 13.253 -17.309 -17.081 1.00 90.31 714 VAL A CA 1
ATOM 5167 C C . VAL A 1 714 ? 13.927 -18.569 -17.610 1.00 90.31 714 VAL A C 1
ATOM 5169 O O . VAL A 1 714 ? 15.020 -18.889 -17.163 1.00 90.31 714 VAL A O 1
ATOM 5172 N N . PHE A 1 715 ? 13.373 -19.243 -18.623 1.00 87.81 715 PHE A N 1
ATOM 5173 C CA . PHE A 1 715 ? 13.936 -20.512 -19.127 1.00 87.81 715 PHE A CA 1
ATOM 5174 C C . PHE A 1 715 ? 14.655 -20.440 -20.480 1.00 87.81 715 PHE A C 1
ATOM 5176 O O . PHE A 1 715 ? 15.121 -21.458 -20.991 1.00 87.81 715 PHE A O 1
ATOM 5183 N N . GLY A 1 716 ? 14.746 -19.259 -21.085 1.00 80.94 716 GLY A N 1
ATOM 5184 C CA . GLY A 1 716 ? 15.391 -19.073 -22.377 1.00 80.94 716 GLY A CA 1
ATOM 5185 C C . GLY A 1 716 ? 14.523 -19.620 -23.507 1.00 80.94 716 GLY A C 1
ATOM 5186 O O . GLY A 1 716 ? 13.299 -19.688 -23.388 1.00 80.94 716 GLY A O 1
ATOM 5187 N N . ASN A 1 717 ? 15.152 -20.046 -24.601 1.00 78.50 717 ASN A N 1
ATOM 5188 C CA . ASN A 1 717 ? 14.450 -20.460 -25.822 1.00 78.50 717 ASN A CA 1
ATOM 5189 C C . ASN A 1 717 ? 13.479 -21.621 -25.588 1.00 78.50 717 ASN A C 1
ATOM 5191 O O . ASN A 1 717 ? 12.447 -21.711 -26.246 1.00 78.50 717 ASN A O 1
ATOM 5195 N N . GLY A 1 718 ? 13.770 -22.482 -24.604 1.00 78.19 718 GLY A N 1
ATOM 5196 C CA . GLY A 1 718 ? 12.947 -23.644 -24.266 1.00 78.19 718 GLY A CA 1
ATOM 5197 C C . GLY A 1 718 ? 11.519 -23.324 -23.808 1.00 78.19 718 GLY A C 1
ATOM 5198 O O . GLY A 1 718 ? 10.720 -24.248 -23.690 1.00 78.19 718 GLY A O 1
ATOM 5199 N N . ALA A 1 719 ? 11.195 -22.054 -23.547 1.00 90.00 719 ALA A N 1
ATOM 5200 C CA . ALA A 1 719 ? 9.856 -21.605 -23.169 1.00 90.00 719 ALA A CA 1
ATOM 5201 C C . ALA A 1 719 ? 9.177 -20.697 -24.211 1.00 90.00 719 ALA A C 1
ATOM 5203 O O . ALA A 1 719 ? 8.001 -20.373 -24.047 1.00 90.00 719 ALA A O 1
ATOM 5204 N N . ALA A 1 720 ? 9.873 -20.303 -25.283 1.00 89.50 720 ALA A N 1
ATOM 5205 C CA . ALA A 1 720 ? 9.353 -19.350 -26.263 1.00 89.50 720 ALA A CA 1
ATOM 5206 C C . ALA A 1 720 ? 8.160 -19.907 -27.061 1.00 89.50 720 ALA A C 1
ATOM 5208 O O . ALA A 1 720 ? 7.161 -19.214 -27.230 1.00 89.50 720 ALA A O 1
ATOM 5209 N N . GLU A 1 721 ? 8.208 -21.175 -27.483 1.00 90.50 721 GLU A N 1
ATOM 5210 C CA . GLU A 1 721 ? 7.074 -21.830 -28.160 1.00 90.50 721 GLU A CA 1
ATOM 5211 C C . GLU A 1 721 ? 5.846 -21.941 -27.247 1.00 90.50 721 GLU A C 1
ATOM 5213 O O . GLU A 1 721 ? 4.724 -21.648 -27.662 1.00 90.50 721 GLU A O 1
ATOM 5218 N N . THR A 1 722 ? 6.055 -22.294 -25.975 1.00 94.88 722 THR A N 1
ATOM 5219 C CA . THR A 1 722 ? 4.985 -22.316 -24.970 1.00 94.88 722 THR A CA 1
ATOM 5220 C C . THR A 1 722 ? 4.384 -20.923 -24.791 1.00 94.88 722 THR A C 1
ATOM 5222 O O . THR A 1 722 ? 3.162 -20.783 -24.754 1.00 94.88 722 THR A O 1
ATOM 5225 N N . ALA A 1 723 ? 5.216 -19.881 -24.718 1.00 95.81 723 ALA A N 1
ATOM 5226 C CA . ALA A 1 723 ? 4.750 -18.506 -24.584 1.00 95.81 723 ALA A CA 1
ATOM 5227 C C . ALA A 1 723 ? 3.961 -18.048 -25.826 1.00 95.81 723 ALA A C 1
ATOM 5229 O O . ALA A 1 723 ? 2.893 -17.462 -25.670 1.00 95.81 723 ALA A O 1
ATOM 5230 N N . LEU A 1 724 ? 4.405 -18.404 -27.039 1.00 95.31 724 LEU A N 1
ATOM 5231 C CA . LEU A 1 724 ? 3.672 -18.168 -28.292 1.00 95.31 724 LEU A CA 1
ATOM 5232 C C . LEU A 1 724 ? 2.281 -18.808 -28.277 1.00 95.31 724 LEU A C 1
ATOM 5234 O O . LEU A 1 724 ? 1.296 -18.141 -28.590 1.00 95.31 724 LEU A O 1
ATOM 5238 N N . ALA A 1 725 ? 2.187 -20.082 -27.888 1.00 94.31 725 ALA A N 1
ATOM 5239 C CA . ALA A 1 725 ? 0.907 -20.785 -27.798 1.00 94.31 725 ALA A CA 1
ATOM 5240 C C . ALA A 1 725 ? -0.027 -20.160 -26.744 1.00 94.31 725 ALA A C 1
ATOM 5242 O O . ALA A 1 725 ? -1.243 -20.128 -26.922 1.00 94.31 725 ALA A O 1
ATOM 5243 N N . THR A 1 726 ? 0.548 -19.619 -25.668 1.00 97.12 726 THR A N 1
ATOM 5244 C CA . THR A 1 726 ? -0.185 -19.007 -24.549 1.00 97.12 726 THR A CA 1
ATOM 5245 C C . THR A 1 726 ? -0.793 -17.642 -24.904 1.00 97.12 726 THR A C 1
ATOM 5247 O O . THR A 1 726 ? -1.680 -17.163 -24.204 1.00 97.12 726 THR A O 1
ATOM 5250 N N . LEU A 1 727 ? -0.403 -17.016 -26.020 1.00 96.56 727 LEU A N 1
ATOM 5251 C CA . LEU A 1 727 ? -0.997 -15.746 -26.465 1.00 96.56 727 LEU A CA 1
ATOM 5252 C C . LEU A 1 727 ? -2.478 -15.852 -26.862 1.00 96.56 727 LEU A C 1
ATOM 5254 O O . LEU A 1 727 ? -3.156 -14.834 -26.928 1.00 96.56 727 LEU A O 1
ATOM 5258 N N . ALA A 1 728 ? -2.983 -17.057 -27.134 1.00 93.94 728 ALA A N 1
ATOM 5259 C CA . ALA A 1 728 ? -4.381 -17.293 -27.500 1.00 93.94 728 ALA A CA 1
ATOM 5260 C C . ALA A 1 728 ? -5.302 -17.533 -26.285 1.00 93.94 728 ALA A C 1
ATOM 5262 O O . ALA A 1 728 ? -6.440 -17.970 -26.452 1.00 93.94 728 ALA A O 1
ATOM 5263 N N . ASP A 1 729 ? -4.811 -17.308 -25.065 1.00 96.50 729 ASP A N 1
ATOM 5264 C CA . ASP A 1 729 ? -5.560 -17.594 -23.844 1.00 96.50 729 ASP A CA 1
ATOM 5265 C C . ASP A 1 729 ? -6.802 -16.695 -23.680 1.00 96.50 729 ASP A C 1
ATOM 5267 O O . ASP A 1 729 ? -6.729 -15.496 -23.971 1.00 96.50 729 ASP A O 1
ATOM 5271 N N . PRO A 1 730 ? -7.942 -17.213 -23.186 1.00 94.44 730 PRO A N 1
ATOM 5272 C CA . PRO A 1 730 ? -9.109 -16.376 -22.909 1.00 94.44 730 PRO A CA 1
ATOM 5273 C C . PRO A 1 730 ? -8.855 -15.329 -21.814 1.00 94.44 730 PRO A C 1
ATOM 5275 O O . PRO A 1 730 ? -9.449 -14.252 -21.864 1.00 94.44 730 PRO A O 1
ATOM 5278 N N . ASP A 1 731 ? -7.969 -15.600 -20.850 1.00 94.94 731 ASP A N 1
ATOM 5279 C CA . ASP A 1 731 ? -7.646 -14.657 -19.779 1.00 94.94 731 ASP A CA 1
ATOM 5280 C C . ASP A 1 731 ? -6.616 -13.623 -20.257 1.00 94.94 731 ASP A C 1
ATOM 5282 O O . ASP A 1 731 ? -5.486 -13.944 -20.639 1.00 94.94 731 ASP A O 1
ATOM 5286 N N . TRP A 1 732 ? -6.990 -12.347 -20.207 1.00 95.00 732 TRP A N 1
ATOM 5287 C CA . TRP A 1 732 ? -6.134 -11.250 -20.646 1.00 95.00 732 TRP A CA 1
ATOM 5288 C C . TRP A 1 732 ? -4.847 -11.132 -19.828 1.00 95.00 732 TRP A C 1
ATOM 5290 O O . TRP A 1 732 ? -3.801 -10.773 -20.373 1.00 95.00 732 TRP A O 1
ATOM 5300 N N . ARG A 1 733 ? -4.875 -11.499 -18.540 1.00 94.69 733 ARG A N 1
ATOM 5301 C CA . ARG A 1 733 ? -3.692 -11.483 -17.664 1.00 94.69 733 ARG A CA 1
ATOM 5302 C C . ARG A 1 733 ? -2.670 -12.504 -18.143 1.00 94.69 733 ARG A C 1
ATOM 5304 O O . ARG A 1 733 ? -1.468 -12.236 -18.104 1.00 94.69 733 ARG A O 1
ATOM 5311 N N . VAL A 1 734 ? -3.149 -13.646 -18.642 1.00 96.88 734 VAL A N 1
ATOM 5312 C CA . VAL A 1 734 ? -2.324 -14.705 -19.232 1.00 96.88 734 VAL A CA 1
ATOM 5313 C C . VAL A 1 734 ? -1.742 -14.247 -20.569 1.00 96.88 734 VAL A C 1
ATOM 5315 O O . VAL A 1 734 ? -0.524 -14.328 -20.741 1.00 96.88 734 VAL A O 1
ATOM 5318 N N . ARG A 1 735 ? -2.561 -13.684 -21.473 1.00 97.56 735 ARG A N 1
ATOM 5319 C CA . ARG A 1 735 ? -2.076 -13.133 -22.757 1.00 97.56 735 ARG A CA 1
ATOM 5320 C C . ARG A 1 735 ? -1.010 -12.060 -22.547 1.00 97.56 735 ARG A C 1
ATOM 5322 O O . ARG A 1 735 ? 0.065 -12.127 -23.142 1.00 97.56 735 ARG A O 1
ATOM 5329 N N . ARG A 1 736 ? -1.269 -11.120 -21.636 1.00 96.12 736 ARG A N 1
ATOM 5330 C CA . ARG A 1 736 ? -0.330 -10.067 -21.232 1.00 96.12 736 ARG A CA 1
ATOM 5331 C C . ARG A 1 736 ? 0.990 -10.646 -20.722 1.00 96.12 736 ARG A C 1
ATOM 5333 O O . ARG A 1 736 ? 2.058 -10.235 -21.171 1.00 96.12 736 ARG A O 1
ATOM 5340 N N . ALA A 1 737 ? 0.934 -11.588 -19.780 1.00 95.94 737 ALA A N 1
ATOM 5341 C CA . ALA A 1 737 ? 2.129 -12.191 -19.192 1.00 95.94 737 ALA A CA 1
ATOM 5342 C C . ALA A 1 737 ? 2.954 -12.984 -20.220 1.00 95.94 737 ALA A C 1
ATOM 5344 O O . ALA A 1 737 ? 4.188 -12.946 -20.188 1.00 95.94 737 ALA A O 1
ATOM 5345 N N . ALA A 1 738 ? 2.286 -13.659 -21.157 1.00 97.31 738 ALA A N 1
ATOM 5346 C CA . ALA A 1 738 ? 2.932 -14.366 -22.254 1.00 97.31 738 ALA A CA 1
ATOM 5347 C C . ALA A 1 738 ? 3.595 -13.403 -23.258 1.00 97.31 738 ALA A C 1
ATOM 5349 O O . ALA A 1 738 ? 4.741 -13.634 -23.640 1.00 97.31 738 ALA A O 1
ATOM 5350 N N . ALA A 1 739 ? 2.943 -12.288 -23.610 1.00 97.31 739 ALA A N 1
ATOM 5351 C CA . ALA A 1 739 ? 3.526 -11.253 -24.469 1.00 97.31 739 ALA A CA 1
ATOM 5352 C C . ALA A 1 739 ? 4.779 -10.617 -23.839 1.00 97.31 739 ALA A C 1
ATOM 5354 O O . ALA A 1 739 ? 5.818 -10.534 -24.491 1.00 97.31 739 ALA A O 1
ATOM 5355 N N . ILE A 1 740 ? 4.721 -10.263 -22.547 1.00 95.62 740 ILE A N 1
ATOM 5356 C CA . ILE A 1 740 ? 5.889 -9.770 -21.793 1.00 95.62 740 ILE A CA 1
ATOM 5357 C C . ILE A 1 740 ? 7.013 -10.812 -21.790 1.00 95.62 740 ILE A C 1
ATOM 5359 O O . ILE A 1 740 ? 8.177 -10.471 -21.997 1.00 95.62 740 ILE A O 1
ATOM 5363 N N . SER A 1 741 ? 6.682 -12.086 -21.562 1.00 95.69 741 SER A N 1
ATOM 5364 C CA . SER A 1 741 ? 7.684 -13.155 -21.542 1.00 95.69 741 SER A CA 1
ATOM 5365 C C . SER A 1 741 ? 8.380 -13.310 -22.889 1.00 95.69 741 SER A C 1
ATOM 5367 O O . SER A 1 741 ? 9.599 -13.448 -22.911 1.00 95.69 741 SER A O 1
ATOM 5369 N N . LEU A 1 742 ? 7.643 -13.238 -24.001 1.00 95.44 742 LEU A N 1
ATOM 5370 C CA . LEU A 1 742 ? 8.226 -13.283 -25.345 1.00 95.44 742 LEU A CA 1
ATOM 5371 C C . LEU A 1 742 ? 9.167 -12.111 -25.609 1.00 95.44 742 LEU A C 1
ATOM 5373 O O . LEU A 1 742 ? 10.262 -12.336 -26.117 1.00 95.44 742 LEU A O 1
ATOM 5377 N N . GLY A 1 743 ? 8.766 -10.896 -25.224 1.00 94.50 743 GLY A N 1
ATOM 5378 C CA . GLY A 1 743 ? 9.612 -9.710 -25.338 1.00 94.50 743 GLY A CA 1
ATOM 5379 C C . GLY A 1 743 ? 10.939 -9.872 -24.593 1.00 94.50 743 GLY A C 1
ATOM 5380 O O . GLY A 1 743 ? 11.993 -9.708 -25.189 1.00 94.50 743 GLY A O 1
ATOM 5381 N N . ILE A 1 744 ? 10.899 -10.313 -23.328 1.00 92.75 744 ILE A N 1
ATOM 5382 C CA . ILE A 1 744 ? 12.103 -10.549 -22.506 1.00 92.75 744 ILE A CA 1
ATOM 5383 C C . ILE A 1 744 ? 12.997 -11.658 -23.087 1.00 92.75 744 ILE A C 1
ATOM 5385 O O . ILE A 1 744 ? 14.222 -11.550 -23.063 1.00 92.75 744 ILE A O 1
ATOM 5389 N N . LEU A 1 745 ? 12.406 -12.753 -23.577 1.00 92.12 745 LEU A N 1
ATOM 5390 C CA . LEU A 1 745 ? 13.165 -13.892 -24.109 1.00 92.12 745 LEU A CA 1
ATOM 5391 C C . LEU A 1 745 ? 13.920 -13.559 -25.400 1.00 92.12 745 LEU A C 1
ATOM 5393 O O . LEU A 1 745 ? 14.923 -14.207 -25.695 1.00 92.12 745 LEU A O 1
ATOM 5397 N N . LEU A 1 746 ? 13.432 -12.579 -26.157 1.00 94.00 746 LEU A N 1
ATOM 5398 C CA . LEU A 1 746 ? 13.916 -12.222 -27.489 1.00 94.00 746 LEU A CA 1
ATOM 5399 C C . LEU A 1 746 ? 14.356 -10.752 -27.556 1.00 94.00 746 LEU A C 1
ATOM 5401 O O . LEU A 1 746 ? 14.335 -10.134 -28.618 1.00 94.00 746 LEU A O 1
ATOM 5405 N N . ASP A 1 747 ? 14.729 -10.195 -26.406 1.00 92.75 747 ASP A N 1
ATOM 5406 C CA . ASP A 1 747 ? 15.091 -8.793 -26.259 1.00 92.75 747 ASP A CA 1
ATOM 5407 C C . ASP A 1 747 ? 16.433 -8.486 -26.943 1.00 92.75 747 ASP A C 1
ATOM 5409 O O . ASP A 1 747 ? 17.441 -9.154 -26.677 1.00 92.75 747 ASP A O 1
ATOM 5413 N N . ARG A 1 748 ? 16.437 -7.477 -27.820 1.00 91.94 748 ARG A N 1
ATOM 5414 C CA . ARG A 1 748 ? 17.596 -6.970 -28.573 1.00 91.94 748 ARG A CA 1
ATOM 5415 C C . ARG A 1 748 ? 18.093 -5.618 -28.074 1.00 91.94 748 ARG A C 1
ATOM 5417 O O . ARG A 1 748 ? 18.979 -5.045 -28.707 1.00 91.94 748 ARG A O 1
ATOM 5424 N N . GLU A 1 749 ? 17.522 -5.083 -27.000 1.00 87.38 749 GLU A N 1
ATOM 5425 C CA . GLU A 1 749 ? 17.918 -3.783 -26.475 1.00 87.38 749 GLU A CA 1
ATOM 5426 C C . GLU A 1 749 ? 19.416 -3.770 -26.128 1.00 87.38 749 GLU A C 1
ATOM 5428 O O . GLU A 1 749 ? 19.941 -4.682 -25.493 1.00 87.38 749 GLU A O 1
ATOM 5433 N N . THR A 1 750 ? 20.122 -2.730 -26.571 1.00 82.25 750 THR A N 1
ATOM 5434 C CA . THR A 1 750 ? 21.570 -2.553 -26.363 1.00 82.25 750 THR A CA 1
ATOM 5435 C C . THR A 1 750 ? 21.882 -1.522 -25.273 1.00 82.25 750 THR A C 1
ATOM 5437 O O . THR A 1 750 ? 22.988 -0.984 -25.245 1.00 82.25 750 THR A O 1
ATOM 5440 N N . GLY A 1 751 ? 20.889 -1.177 -24.446 1.00 75.06 751 GLY A N 1
ATOM 5441 C CA . GLY A 1 751 ? 21.002 -0.207 -23.354 1.00 75.06 751 GLY A CA 1
ATOM 5442 C C . GLY A 1 751 ? 21.854 -0.711 -22.181 1.00 75.06 751 GLY A C 1
ATOM 5443 O O . GLY A 1 751 ? 22.635 -1.646 -22.327 1.00 75.06 751 GLY A O 1
ATOM 5444 N N . ASP A 1 752 ? 21.706 -0.093 -21.001 1.00 68.56 752 ASP A N 1
ATOM 5445 C CA . ASP A 1 752 ? 22.512 -0.457 -19.817 1.00 68.56 752 ASP A CA 1
ATOM 5446 C C . ASP A 1 752 ? 22.189 -1.851 -19.276 1.00 68.56 752 ASP A C 1
ATOM 5448 O O . ASP A 1 752 ? 23.089 -2.519 -18.784 1.00 68.56 752 ASP A O 1
ATOM 5452 N N . GLU A 1 753 ? 20.942 -2.316 -19.410 1.00 79.19 753 GLU A N 1
ATOM 5453 C CA . GLU A 1 753 ? 20.549 -3.711 -19.172 1.00 79.19 753 GLU A CA 1
ATOM 5454 C C . GLU A 1 753 ? 20.380 -4.428 -20.530 1.00 79.19 753 GLU A C 1
ATOM 5456 O O . GLU A 1 753 ? 19.243 -4.561 -20.988 1.00 79.19 753 GLU A O 1
ATOM 5461 N N . PRO A 1 754 ? 21.464 -4.857 -21.221 1.00 85.62 754 PRO A N 1
ATOM 5462 C CA . PRO A 1 754 ? 21.355 -5.502 -22.519 1.00 85.62 754 PRO A CA 1
ATOM 5463 C C . PRO A 1 754 ? 20.379 -6.669 -22.509 1.00 85.62 754 PRO A C 1
ATOM 5465 O O . PRO A 1 754 ? 20.429 -7.541 -21.631 1.00 85.62 754 PRO A O 1
ATOM 5468 N N . GLY A 1 755 ? 19.535 -6.696 -23.535 1.00 89.75 755 GLY A N 1
ATOM 5469 C CA . GLY A 1 755 ? 18.567 -7.747 -23.766 1.00 89.75 755 GLY A CA 1
ATOM 5470 C C . GLY A 1 755 ? 19.225 -9.114 -23.934 1.00 89.75 755 GLY A C 1
ATOM 5471 O O . GLY A 1 755 ? 20.426 -9.261 -24.193 1.00 89.75 755 GLY A O 1
ATOM 5472 N N . ARG A 1 756 ? 18.414 -10.163 -23.803 1.00 90.75 756 ARG A N 1
ATOM 5473 C CA . ARG A 1 756 ? 18.892 -11.547 -23.809 1.00 90.75 756 ARG A CA 1
ATOM 5474 C C . ARG A 1 756 ? 19.670 -11.914 -25.076 1.00 90.75 756 ARG A C 1
ATOM 5476 O O . ARG A 1 756 ? 20.649 -12.650 -24.972 1.00 90.75 756 ARG A O 1
ATOM 5483 N N . LEU A 1 757 ? 19.267 -11.429 -26.251 1.00 92.25 757 LEU A N 1
ATOM 5484 C CA . LEU A 1 757 ? 19.972 -11.737 -27.500 1.00 92.25 757 LEU A CA 1
ATOM 5485 C C . LEU A 1 757 ? 21.367 -11.101 -27.537 1.00 92.25 757 LEU A C 1
ATOM 5487 O O . LEU A 1 757 ? 22.309 -11.727 -28.021 1.00 92.25 757 LEU A O 1
ATOM 5491 N N . VAL A 1 758 ? 21.527 -9.911 -26.951 1.00 91.25 758 VAL A N 1
ATOM 5492 C CA . VAL A 1 758 ? 22.834 -9.248 -26.811 1.00 91.25 758 VAL A CA 1
ATOM 5493 C C . VAL A 1 758 ? 23.720 -10.015 -25.828 1.00 91.25 758 VAL A C 1
ATOM 5495 O O . VAL A 1 758 ? 24.877 -10.303 -26.141 1.00 91.25 758 VAL A O 1
ATOM 5498 N N . LEU A 1 759 ? 23.165 -10.426 -24.681 1.00 91.50 759 LEU A N 1
ATOM 5499 C CA . LEU A 1 759 ? 23.870 -11.256 -23.700 1.00 91.50 759 LEU A CA 1
ATOM 5500 C C . LEU A 1 759 ? 24.345 -12.586 -24.307 1.00 91.50 759 LEU A C 1
ATOM 5502 O O . LEU A 1 759 ? 25.485 -12.984 -24.078 1.00 91.50 759 LEU A O 1
ATOM 5506 N N . LEU A 1 760 ? 23.498 -13.273 -25.081 1.00 91.81 760 LEU A N 1
ATOM 5507 C CA . LEU A 1 760 ? 23.850 -14.543 -25.725 1.00 91.81 760 LEU A CA 1
ATOM 5508 C C . LEU A 1 760 ? 24.964 -14.371 -26.764 1.00 91.81 760 LEU A C 1
ATOM 5510 O O . LEU A 1 760 ? 25.916 -15.152 -26.754 1.00 91.81 760 LEU A O 1
ATOM 5514 N N . ALA A 1 761 ? 24.880 -13.342 -27.611 1.00 92.56 761 ALA A N 1
ATOM 5515 C CA . ALA A 1 761 ? 25.908 -13.053 -28.610 1.00 92.56 761 ALA A CA 1
ATOM 5516 C C . ALA A 1 761 ? 27.263 -12.736 -27.954 1.00 92.56 761 ALA A C 1
ATOM 5518 O O . ALA A 1 761 ? 28.318 -13.193 -28.401 1.00 92.56 761 ALA A O 1
ATOM 5519 N N . GLU A 1 762 ? 27.246 -11.987 -26.850 1.00 92.38 762 GLU A N 1
ATOM 5520 C CA . GLU A 1 762 ? 28.462 -11.675 -26.109 1.00 92.38 762 GLU A CA 1
ATOM 5521 C C . GLU A 1 762 ? 29.011 -12.903 -25.366 1.00 92.38 762 GLU A C 1
ATOM 5523 O O . GLU A 1 762 ? 30.217 -13.149 -25.399 1.00 92.38 762 GLU A O 1
ATOM 5528 N N . ALA A 1 763 ? 28.150 -13.730 -24.768 1.00 91.50 763 ALA A N 1
ATOM 5529 C CA . ALA A 1 763 ? 28.547 -14.993 -24.148 1.00 91.50 763 ALA A CA 1
ATOM 5530 C C . ALA A 1 763 ? 29.192 -15.957 -25.162 1.00 91.50 763 ALA A C 1
ATOM 5532 O O . ALA A 1 763 ? 30.220 -16.568 -24.864 1.00 91.50 763 ALA A O 1
ATOM 5533 N N . GLU A 1 764 ? 28.648 -16.052 -26.378 1.00 91.38 764 GLU A N 1
ATOM 5534 C CA . GLU A 1 764 ? 29.246 -16.810 -27.482 1.00 91.38 764 GLU A CA 1
ATOM 5535 C C . GLU A 1 764 ? 30.642 -16.277 -27.835 1.00 91.38 764 GLU A C 1
ATOM 5537 O O . GLU A 1 764 ? 31.594 -17.053 -27.962 1.00 91.38 764 GLU A O 1
ATOM 5542 N N . ARG A 1 765 ? 30.799 -14.950 -27.935 1.00 90.69 765 ARG A N 1
ATOM 5543 C CA . ARG A 1 765 ? 32.085 -14.310 -28.251 1.00 90.69 765 ARG A CA 1
ATOM 5544 C C . ARG A 1 765 ? 33.158 -14.606 -27.202 1.00 90.69 765 ARG A C 1
ATOM 5546 O O . ARG A 1 765 ? 34.330 -14.764 -27.562 1.00 90.69 765 ARG A O 1
ATOM 5553 N N . LEU A 1 766 ? 32.757 -14.660 -25.932 1.00 91.12 766 LEU A N 1
ATOM 5554 C CA . LEU A 1 766 ? 33.611 -14.951 -24.779 1.00 91.12 766 LEU A CA 1
ATOM 5555 C C . LEU A 1 766 ? 33.905 -16.444 -24.600 1.00 91.12 766 LEU A C 1
ATOM 5557 O O . LEU A 1 766 ? 34.876 -16.799 -23.935 1.00 91.12 766 LEU A O 1
ATOM 5561 N N . CYS A 1 767 ? 33.101 -17.329 -25.183 1.00 90.81 767 CYS A N 1
ATOM 5562 C CA . CYS A 1 767 ? 33.227 -18.758 -24.944 1.00 90.81 767 CYS A CA 1
ATOM 5563 C C . CYS A 1 767 ? 34.599 -19.307 -25.376 1.00 90.81 767 CYS A C 1
ATOM 5565 O O . CYS A 1 767 ? 35.040 -19.132 -26.518 1.00 90.81 767 CYS A O 1
ATOM 5567 N N . GLY A 1 768 ? 35.289 -19.964 -24.437 1.00 88.06 768 GLY A N 1
ATOM 5568 C CA . GLY A 1 768 ? 36.635 -20.512 -24.628 1.00 88.06 768 GLY A CA 1
ATOM 5569 C C . GLY A 1 768 ? 37.743 -19.455 -24.746 1.00 88.06 768 GLY A C 1
ATOM 5570 O O . GLY A 1 768 ? 38.851 -19.776 -25.182 1.00 88.06 768 GLY A O 1
ATOM 5571 N N . LYS A 1 769 ? 37.457 -18.184 -24.428 1.00 88.88 769 LYS A N 1
ATOM 5572 C CA . LYS A 1 769 ? 38.383 -17.051 -24.562 1.00 88.88 769 LYS A CA 1
ATOM 5573 C C . LYS A 1 769 ? 38.359 -16.174 -23.313 1.00 88.88 769 LYS A C 1
ATOM 5575 O O . LYS A 1 769 ? 37.345 -16.036 -22.642 1.00 88.88 769 LYS A O 1
ATOM 5580 N N . SER A 1 770 ? 39.474 -15.512 -23.018 1.00 86.00 770 SER A N 1
ATOM 5581 C CA . SER A 1 770 ? 39.508 -14.479 -21.978 1.00 86.00 770 SER A CA 1
ATOM 5582 C C . SER A 1 770 ? 38.696 -13.250 -22.398 1.00 86.00 770 SER A C 1
ATOM 5584 O O . SER A 1 770 ? 38.814 -12.798 -23.540 1.00 86.00 770 SER A O 1
ATOM 5586 N N . ALA A 1 771 ? 37.937 -12.662 -21.473 1.00 87.88 771 ALA A N 1
ATOM 5587 C CA . ALA A 1 771 ? 37.147 -11.464 -21.741 1.00 87.88 771 ALA A CA 1
ATOM 5588 C C . ALA A 1 771 ? 38.004 -10.183 -21.759 1.00 87.88 771 ALA A C 1
ATOM 5590 O O . ALA A 1 771 ? 38.613 -9.860 -20.738 1.00 87.88 771 ALA A O 1
ATOM 5591 N N . PRO A 1 772 ? 38.051 -9.420 -22.872 1.00 89.44 772 PRO A N 1
ATOM 5592 C CA . PRO A 1 772 ? 38.605 -8.064 -22.858 1.00 89.44 772 PRO A CA 1
ATOM 5593 C C . PRO A 1 772 ? 37.701 -7.097 -22.075 1.00 89.44 772 PRO A C 1
ATOM 5595 O O . PRO A 1 772 ? 36.502 -7.346 -21.961 1.00 89.44 772 PRO A O 1
ATOM 5598 N N . GLU A 1 773 ? 38.240 -5.967 -21.606 1.00 85.06 773 GLU A N 1
ATOM 5599 C CA . GLU A 1 773 ? 37.487 -4.981 -20.801 1.00 85.06 773 GLU A CA 1
ATOM 5600 C C . GLU A 1 773 ? 36.218 -4.456 -21.506 1.00 85.06 773 GLU A C 1
ATOM 5602 O O . GLU A 1 773 ? 35.161 -4.340 -20.893 1.00 85.06 773 GLU A O 1
ATOM 5607 N N . GLU A 1 774 ? 36.262 -4.258 -22.828 1.00 85.44 774 GLU A N 1
ATOM 5608 C CA . GLU A 1 774 ? 35.098 -3.837 -23.632 1.00 85.44 774 GLU A CA 1
ATOM 5609 C C . GLU A 1 774 ? 33.902 -4.800 -23.556 1.00 85.44 774 GLU A C 1
ATOM 5611 O O . GLU A 1 774 ? 32.766 -4.416 -23.828 1.00 85.44 774 GLU A O 1
ATOM 5616 N N . SER A 1 775 ? 34.142 -6.064 -23.201 1.00 86.56 775 SER A N 1
ATOM 5617 C CA . SER A 1 775 ? 33.081 -7.066 -23.053 1.00 86.56 775 SER A CA 1
ATOM 5618 C C . SER A 1 775 ? 32.147 -6.729 -21.905 1.00 86.56 775 SER A C 1
ATOM 5620 O O . SER A 1 775 ? 30.949 -6.961 -21.997 1.00 86.56 775 SER A O 1
ATOM 5622 N N . PHE A 1 776 ? 32.681 -6.159 -20.823 1.00 85.69 776 PHE A N 1
ATOM 5623 C CA . PHE A 1 776 ? 31.880 -5.823 -19.650 1.00 85.69 776 PHE A CA 1
ATOM 5624 C C . PHE A 1 776 ? 30.934 -4.655 -19.931 1.00 85.69 776 PHE A C 1
ATOM 5626 O O . PHE A 1 776 ? 29.845 -4.621 -19.369 1.00 85.69 776 PHE A O 1
ATOM 5633 N N . ALA A 1 777 ? 31.297 -3.764 -20.859 1.00 79.31 777 ALA A N 1
ATOM 5634 C CA . ALA A 1 777 ? 30.391 -2.736 -21.362 1.00 79.31 777 ALA A CA 1
ATOM 5635 C C . ALA A 1 777 ? 29.242 -3.332 -22.201 1.00 79.31 777 ALA A C 1
ATOM 5637 O O . ALA A 1 777 ? 28.122 -2.847 -22.117 1.00 79.31 777 ALA A O 1
ATOM 5638 N N . ARG A 1 778 ? 29.498 -4.399 -22.977 1.00 82.75 778 ARG A N 1
ATOM 5639 C CA . ARG A 1 778 ? 28.472 -5.100 -23.780 1.00 82.75 778 ARG A CA 1
ATOM 5640 C C . ARG A 1 778 ? 27.592 -6.053 -22.976 1.00 82.75 778 ARG A C 1
ATOM 5642 O O . ARG A 1 778 ? 26.441 -6.246 -23.341 1.00 82.75 778 ARG A O 1
ATOM 5649 N N . LEU A 1 779 ? 28.129 -6.667 -21.922 1.00 83.06 779 LEU A N 1
ATOM 5650 C CA . LEU A 1 779 ? 27.338 -7.446 -20.965 1.00 83.06 779 LEU A CA 1
ATOM 5651 C C . LEU A 1 779 ? 26.421 -6.529 -20.153 1.00 83.06 779 LEU A C 1
ATOM 5653 O O . LEU A 1 779 ? 25.292 -6.916 -19.856 1.00 83.06 779 LEU A O 1
ATOM 5657 N N . GLY A 1 780 ? 26.901 -5.321 -19.841 1.00 79.56 780 GLY A N 1
ATOM 5658 C CA . GLY A 1 780 ? 26.163 -4.308 -19.104 1.00 79.56 780 GLY A CA 1
ATOM 5659 C C . GLY A 1 780 ? 25.723 -4.776 -17.717 1.00 79.56 780 GLY A C 1
ATOM 5660 O O . GLY A 1 780 ? 26.270 -5.707 -17.116 1.00 79.56 780 GLY A O 1
ATOM 5661 N N . SER A 1 781 ? 24.707 -4.096 -17.215 1.00 79.44 781 SER A N 1
ATOM 5662 C CA . SER A 1 781 ? 23.994 -4.366 -15.981 1.00 79.44 781 SER A CA 1
ATOM 5663 C C . SER A 1 781 ? 23.049 -5.562 -16.162 1.00 79.44 781 SER A C 1
ATOM 5665 O O . SER A 1 781 ? 21.968 -5.443 -16.725 1.00 79.44 781 SER A O 1
ATOM 5667 N N . GLN A 1 782 ? 23.422 -6.743 -15.665 1.00 84.62 782 GLN A N 1
ATOM 5668 C CA . GLN A 1 782 ? 22.571 -7.940 -15.747 1.00 84.62 782 GLN A CA 1
ATOM 5669 C C . GLN A 1 782 ? 21.942 -8.290 -14.405 1.00 84.62 782 GLN A C 1
ATOM 5671 O O . GLN A 1 782 ? 22.478 -7.992 -13.340 1.00 84.62 782 GLN A O 1
ATOM 5676 N N . ARG A 1 783 ? 20.814 -8.999 -14.441 1.00 85.38 783 ARG A N 1
ATOM 5677 C CA . ARG A 1 783 ? 20.267 -9.669 -13.252 1.00 85.38 783 ARG A CA 1
ATOM 5678 C C . ARG A 1 783 ? 20.890 -11.050 -13.121 1.00 85.38 783 ARG A C 1
ATOM 5680 O O . ARG A 1 783 ? 21.106 -11.719 -14.128 1.00 85.38 783 ARG A O 1
ATOM 5687 N N . LEU A 1 784 ? 21.076 -11.531 -11.891 1.00 86.69 784 LEU A N 1
ATOM 5688 C CA . LEU A 1 784 ? 21.653 -12.859 -11.636 1.00 86.69 784 LEU A CA 1
ATOM 5689 C C . LEU A 1 784 ? 20.943 -13.973 -12.419 1.00 86.69 784 LEU A C 1
ATOM 5691 O O . LEU A 1 784 ? 21.594 -14.821 -13.025 1.00 86.69 784 LEU A O 1
ATOM 5695 N N . GLY A 1 785 ? 19.609 -13.918 -12.488 1.00 88.06 785 GLY A N 1
ATOM 5696 C CA . GLY A 1 785 ? 18.813 -14.871 -13.261 1.00 88.06 785 GLY A CA 1
ATOM 5697 C C . GLY A 1 785 ? 19.210 -14.968 -14.741 1.00 88.06 785 GLY A C 1
ATOM 5698 O O . GLY A 1 785 ? 19.165 -16.063 -15.286 1.00 88.06 785 GLY A O 1
ATOM 5699 N N . ALA A 1 786 ? 19.664 -13.883 -15.382 1.00 89.00 786 ALA A N 1
ATOM 5700 C CA . ALA A 1 786 ? 20.072 -13.895 -16.791 1.00 89.00 786 ALA A CA 1
ATOM 5701 C C . ALA A 1 786 ? 21.358 -14.713 -17.020 1.00 89.00 786 ALA A C 1
ATOM 5703 O O . ALA A 1 786 ? 21.446 -15.498 -17.971 1.00 89.00 786 ALA A O 1
ATOM 5704 N N . TYR A 1 787 ? 22.332 -14.604 -16.108 1.00 90.75 787 TYR A N 1
ATOM 5705 C CA . TYR A 1 787 ? 23.535 -15.439 -16.140 1.00 90.75 787 TYR A CA 1
ATOM 5706 C C . TYR A 1 787 ? 23.212 -16.903 -15.845 1.00 90.75 787 TYR A C 1
ATOM 5708 O O . TYR A 1 787 ? 23.620 -17.775 -16.612 1.00 90.75 787 TYR A O 1
ATOM 5716 N N . LEU A 1 788 ? 22.419 -17.183 -14.801 1.00 89.94 788 LEU A N 1
ATOM 5717 C CA . LEU A 1 788 ? 22.029 -18.559 -14.462 1.00 89.94 788 LEU A CA 1
ATOM 5718 C C . LEU A 1 788 ? 21.245 -19.221 -15.605 1.00 89.94 788 LEU A C 1
ATOM 5720 O O . LEU A 1 788 ? 21.505 -20.370 -15.943 1.00 89.94 788 LEU A O 1
ATOM 5724 N N . GLN A 1 789 ? 20.347 -18.481 -16.255 1.00 89.44 789 GLN A N 1
ATOM 5725 C CA . GLN A 1 789 ? 19.598 -18.929 -17.431 1.00 89.44 789 GLN A CA 1
ATOM 5726 C C . GLN A 1 789 ? 20.508 -19.255 -18.624 1.00 89.44 789 GLN A C 1
ATOM 5728 O O . GLN A 1 789 ? 20.245 -20.202 -19.371 1.00 89.44 789 GLN A O 1
ATOM 5733 N N . THR A 1 790 ? 21.578 -18.480 -18.816 1.00 90.56 790 THR A N 1
ATOM 5734 C CA . THR A 1 790 ? 22.566 -18.724 -19.877 1.00 90.56 790 THR A CA 1
ATOM 5735 C C . THR A 1 790 ? 23.380 -19.986 -19.583 1.00 90.56 790 THR A C 1
ATOM 5737 O O . THR A 1 790 ? 23.472 -20.855 -20.447 1.00 90.56 790 THR A O 1
ATOM 5740 N N . LEU A 1 791 ? 23.857 -20.156 -18.343 1.00 89.50 791 LEU A N 1
ATOM 5741 C CA . LEU A 1 791 ? 24.544 -21.378 -17.898 1.00 89.50 791 LEU A CA 1
ATOM 5742 C C . LEU A 1 791 ? 23.639 -22.619 -17.958 1.00 89.50 791 LEU A C 1
ATOM 5744 O O . LEU A 1 791 ? 24.070 -23.679 -18.391 1.00 89.50 791 LEU A O 1
ATOM 5748 N N . ALA A 1 792 ? 22.352 -22.500 -17.618 1.00 87.25 792 ALA A N 1
ATOM 5749 C CA . ALA A 1 792 ? 21.388 -23.606 -17.693 1.00 87.25 792 ALA A CA 1
ATOM 5750 C C . ALA A 1 792 ? 21.143 -24.135 -19.117 1.00 87.25 792 ALA A C 1
ATOM 5752 O O . ALA A 1 792 ? 20.539 -25.197 -19.294 1.00 87.25 792 ALA A O 1
ATOM 5753 N N . SER A 1 793 ? 21.580 -23.387 -20.129 1.00 77.81 793 SER A N 1
ATOM 5754 C CA . SER A 1 793 ? 21.490 -23.771 -21.538 1.00 77.81 793 SER A CA 1
ATOM 5755 C C . SER A 1 793 ? 22.795 -24.384 -22.072 1.00 77.81 793 SER A C 1
ATOM 5757 O O . SER A 1 793 ? 22.793 -24.938 -23.172 1.00 77.81 793 SER A O 1
ATOM 5759 N N . ASP A 1 794 ? 23.883 -24.317 -21.301 1.00 82.12 794 ASP A N 1
ATOM 5760 C CA . ASP A 1 794 ? 25.202 -24.855 -21.631 1.00 82.12 794 ASP A CA 1
ATOM 5761 C C . ASP A 1 794 ? 25.353 -26.301 -21.103 1.00 82.12 794 ASP A C 1
ATOM 5763 O O . ASP A 1 794 ? 25.236 -26.532 -19.898 1.00 82.12 794 ASP A O 1
ATOM 5767 N N . PRO A 1 795 ? 25.611 -27.294 -21.978 1.00 77.06 795 PRO A N 1
ATOM 5768 C CA . PRO A 1 795 ? 25.699 -28.700 -21.586 1.00 77.06 795 PRO A CA 1
ATOM 5769 C C . PRO A 1 795 ? 26.894 -29.027 -20.678 1.00 77.06 795 PRO A C 1
ATOM 5771 O O . PRO A 1 795 ? 26.832 -30.035 -19.976 1.00 77.06 795 PRO A O 1
ATOM 5774 N N . ASP A 1 796 ? 27.947 -28.201 -20.670 1.00 82.06 796 ASP A N 1
ATOM 5775 C CA . ASP A 1 796 ? 29.139 -28.408 -19.835 1.00 82.06 796 ASP A CA 1
ATOM 5776 C C . ASP A 1 796 ? 29.022 -27.711 -18.467 1.00 82.06 796 ASP A C 1
ATOM 5778 O O . ASP A 1 796 ? 29.922 -27.827 -17.631 1.00 82.06 796 ASP A O 1
ATOM 5782 N N . SER A 1 797 ? 27.929 -26.979 -18.215 1.00 85.88 797 SER A N 1
ATOM 5783 C CA . SER A 1 797 ? 27.739 -26.274 -16.950 1.00 85.88 797 SER A CA 1
ATOM 5784 C C . SER A 1 797 ? 27.527 -27.247 -15.791 1.00 85.88 797 SER A C 1
ATOM 5786 O O . SER A 1 797 ? 26.561 -28.011 -15.738 1.00 85.88 797 SER A O 1
ATOM 5788 N N . SER A 1 798 ? 28.445 -27.195 -14.828 1.00 87.06 798 SER A N 1
ATOM 5789 C CA . SER A 1 798 ? 28.380 -27.969 -13.591 1.00 87.06 798 SER A CA 1
ATOM 5790 C C . SER A 1 798 ? 27.619 -27.204 -12.508 1.00 87.06 798 SER A C 1
ATOM 5792 O O . SER A 1 798 ? 27.474 -25.986 -12.579 1.00 87.06 798 SER A O 1
ATOM 5794 N N . ARG A 1 799 ? 27.178 -27.897 -11.450 1.00 86.88 799 ARG A N 1
ATOM 5795 C CA . ARG A 1 799 ? 26.546 -27.247 -10.284 1.00 86.88 799 ARG A CA 1
ATOM 5796 C C . ARG A 1 799 ? 27.464 -26.210 -9.628 1.00 86.88 799 ARG A C 1
ATOM 5798 O O . ARG A 1 799 ? 26.983 -25.175 -9.176 1.00 86.88 799 ARG A O 1
ATOM 5805 N N . GLU A 1 800 ? 28.772 -26.461 -9.649 1.00 89.31 800 GLU A N 1
ATOM 5806 C CA . GLU A 1 800 ? 29.783 -25.539 -9.126 1.00 89.31 800 GLU A CA 1
ATOM 5807 C C . GLU A 1 800 ? 29.794 -24.208 -9.887 1.00 89.31 800 GLU A C 1
ATOM 5809 O O . GLU A 1 800 ? 29.944 -23.153 -9.278 1.00 89.31 800 GLU A O 1
ATOM 5814 N N . ASP A 1 801 ? 29.540 -24.218 -11.198 1.00 90.62 801 ASP A N 1
ATOM 5815 C CA . ASP A 1 801 ? 29.500 -22.988 -11.995 1.00 90.62 801 ASP A CA 1
ATOM 5816 C C . ASP A 1 801 ? 28.334 -22.073 -11.586 1.00 90.62 801 ASP A C 1
ATOM 5818 O O . ASP A 1 801 ? 28.511 -20.859 -11.465 1.00 90.62 801 ASP A O 1
ATOM 5822 N N . PHE A 1 802 ? 27.155 -22.644 -11.303 1.00 89.50 802 PHE A N 1
ATOM 5823 C CA . PHE A 1 802 ? 26.011 -21.876 -10.793 1.00 89.50 802 PHE A CA 1
ATOM 5824 C C . PHE A 1 802 ? 26.321 -21.257 -9.428 1.00 89.50 802 PHE A C 1
ATOM 5826 O O . PHE A 1 802 ? 25.994 -20.094 -9.194 1.00 89.50 802 PHE A O 1
ATOM 5833 N N . ILE A 1 803 ? 26.972 -22.014 -8.540 1.00 89.38 803 ILE A N 1
ATOM 5834 C CA . ILE A 1 803 ? 27.329 -21.565 -7.187 1.00 89.38 803 ILE A CA 1
ATOM 5835 C C . ILE A 1 803 ? 28.363 -20.443 -7.241 1.00 89.38 803 ILE A C 1
ATOM 5837 O O . ILE A 1 803 ? 28.220 -19.458 -6.521 1.00 89.38 803 ILE A O 1
ATOM 5841 N N . ARG A 1 804 ? 29.373 -20.550 -8.111 1.00 91.31 804 ARG A N 1
ATOM 5842 C CA . ARG A 1 804 ? 30.389 -19.505 -8.302 1.00 91.31 804 ARG A CA 1
ATOM 5843 C C . ARG A 1 804 ? 29.756 -18.169 -8.681 1.00 91.31 804 ARG A C 1
ATOM 5845 O O . ARG A 1 804 ? 29.996 -17.168 -8.010 1.00 91.31 804 ARG A O 1
ATOM 5852 N N . VAL A 1 805 ? 28.884 -18.165 -9.691 1.00 89.69 805 VAL A N 1
ATOM 5853 C CA . VAL A 1 805 ? 28.190 -16.942 -10.130 1.00 89.69 805 VAL A CA 1
ATOM 5854 C C . VAL A 1 805 ? 27.201 -16.442 -9.070 1.00 89.69 805 VAL A C 1
ATOM 5856 O O . VAL A 1 805 ? 27.116 -15.237 -8.838 1.00 89.69 805 VAL A O 1
ATOM 5859 N N . PHE A 1 806 ? 26.492 -17.345 -8.383 1.00 88.12 806 PHE A N 1
ATOM 5860 C CA . PHE A 1 806 ? 25.589 -16.991 -7.283 1.00 88.12 806 PHE A CA 1
ATOM 5861 C C . PHE A 1 806 ? 26.330 -16.314 -6.120 1.00 88.12 806 PHE A C 1
ATOM 5863 O O . PHE A 1 806 ? 25.909 -15.256 -5.659 1.00 88.12 806 PHE A O 1
ATOM 5870 N N . ARG A 1 807 ? 27.464 -16.869 -5.675 1.00 87.88 807 ARG A N 1
ATOM 5871 C CA . ARG A 1 807 ? 28.289 -16.292 -4.600 1.00 87.88 807 ARG A CA 1
ATOM 5872 C C . ARG A 1 807 ? 28.913 -14.958 -5.004 1.00 87.88 807 ARG A C 1
ATOM 5874 O O . ARG A 1 807 ? 28.952 -14.045 -4.184 1.00 87.88 807 ARG A O 1
ATOM 5881 N N . ALA A 1 808 ? 29.323 -14.809 -6.266 1.00 88.69 808 ALA A N 1
ATOM 5882 C CA . ALA A 1 808 ? 29.858 -13.552 -6.795 1.00 88.69 808 ALA A CA 1
ATOM 5883 C C . ALA A 1 808 ? 28.823 -12.409 -6.838 1.00 88.69 808 ALA A C 1
ATOM 5885 O O . ALA A 1 808 ? 29.194 -11.250 -7.021 1.00 88.69 808 ALA A O 1
ATOM 5886 N N . ALA A 1 809 ? 27.531 -12.710 -6.653 1.00 82.19 809 ALA A N 1
ATOM 5887 C CA . ALA A 1 809 ? 26.496 -11.698 -6.455 1.00 82.19 809 ALA A CA 1
ATOM 5888 C C . ALA A 1 809 ? 26.476 -11.111 -5.026 1.00 82.19 809 ALA A C 1
ATOM 5890 O O . ALA A 1 809 ? 25.720 -10.175 -4.781 1.00 82.19 809 ALA A O 1
ATOM 5891 N N . GLU A 1 810 ? 27.283 -11.634 -4.090 1.00 75.88 810 GLU A N 1
ATOM 5892 C CA . GLU A 1 810 ? 27.514 -11.079 -2.741 1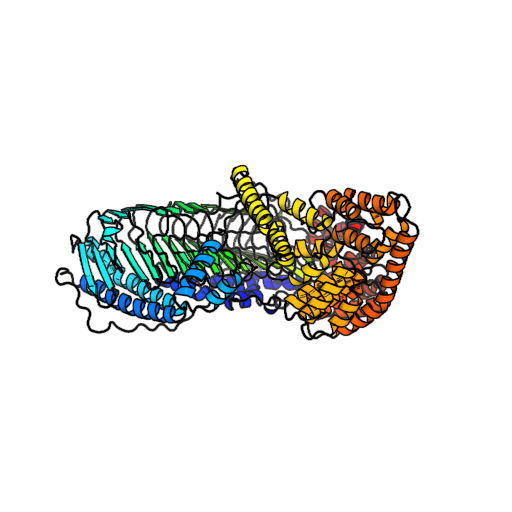.00 75.88 810 GLU A CA 1
ATOM 5893 C C . GLU A 1 810 ? 26.222 -10.778 -1.954 1.00 75.88 810 GLU A C 1
ATOM 5895 O O . GLU A 1 810 ? 26.085 -9.745 -1.300 1.00 75.88 810 GLU A O 1
ATOM 5900 N N . GLY A 1 811 ? 25.221 -11.657 -2.047 1.00 65.00 811 GLY A N 1
ATOM 5901 C CA . GLY A 1 811 ? 23.945 -11.478 -1.345 1.00 65.00 811 GLY A CA 1
ATOM 5902 C C . GLY A 1 811 ? 22.992 -10.458 -1.985 1.00 65.00 811 GLY A C 1
ATOM 5903 O O . GLY A 1 811 ? 21.857 -10.336 -1.526 1.00 65.00 811 GLY A O 1
ATOM 5904 N N . ARG A 1 812 ? 23.367 -9.809 -3.100 1.00 66.75 812 ARG A N 1
ATOM 5905 C CA . ARG A 1 812 ? 22.480 -8.967 -3.937 1.00 66.75 812 ARG A CA 1
ATOM 5906 C C . ARG A 1 812 ? 21.549 -9.816 -4.806 1.00 66.75 812 ARG A C 1
ATOM 5908 O O . ARG A 1 812 ? 21.472 -9.673 -6.022 1.00 66.75 812 ARG A O 1
ATOM 5915 N N . VAL A 1 813 ? 20.889 -10.771 -4.164 1.00 62.53 813 VAL A N 1
ATOM 5916 C CA . VAL A 1 813 ? 20.058 -11.797 -4.799 1.00 62.53 813 VAL A CA 1
ATOM 5917 C C . VAL A 1 813 ? 18.597 -11.343 -4.891 1.00 62.53 813 VAL A C 1
ATOM 5919 O O . VAL A 1 813 ? 17.892 -11.688 -5.838 1.00 62.53 813 VAL A O 1
ATOM 5922 N N . LEU A 1 814 ? 18.158 -10.553 -3.907 1.00 55.78 814 LEU A N 1
ATOM 5923 C CA . LEU A 1 814 ? 16.783 -10.065 -3.757 1.00 55.78 814 LEU A CA 1
ATOM 5924 C C . LEU A 1 814 ? 16.557 -8.671 -4.335 1.00 55.78 814 LEU A C 1
ATOM 5926 O O . LEU A 1 814 ? 15.426 -8.317 -4.686 1.00 55.78 814 LEU A O 1
ATOM 5930 N N . ASP A 1 815 ? 17.622 -7.888 -4.464 1.00 50.44 815 ASP A N 1
ATOM 5931 C CA . ASP A 1 815 ? 17.533 -6.600 -5.117 1.00 50.44 815 ASP A CA 1
ATOM 5932 C C . ASP A 1 815 ? 17.321 -6.861 -6.604 1.00 50.44 815 ASP A C 1
ATOM 5934 O O . ASP A 1 815 ? 18.164 -7.434 -7.286 1.00 50.44 815 ASP A O 1
ATOM 5938 N N . ARG A 1 816 ? 16.203 -6.385 -7.155 1.00 50.16 816 ARG A N 1
ATOM 5939 C CA . ARG A 1 816 ? 15.975 -6.316 -8.614 1.00 50.16 816 ARG A CA 1
ATOM 5940 C C . ARG A 1 816 ? 16.990 -5.414 -9.335 1.00 50.16 816 ARG A C 1
ATOM 5942 O O . ARG A 1 816 ? 16.786 -5.092 -10.502 1.00 50.16 816 ARG A O 1
ATOM 5949 N N . LEU A 1 817 ? 18.017 -4.967 -8.619 1.00 54.38 817 LEU A N 1
ATOM 5950 C CA . LEU A 1 817 ? 19.114 -4.173 -9.107 1.00 54.38 817 LEU A CA 1
ATOM 5951 C C . LEU A 1 817 ? 20.085 -5.080 -9.868 1.00 54.38 817 LEU A C 1
ATOM 5953 O O . LEU A 1 817 ? 20.289 -6.238 -9.494 1.00 54.38 817 LEU A O 1
ATOM 5957 N N . PRO A 1 818 ? 20.699 -4.557 -10.926 1.00 59.72 818 PRO A N 1
ATOM 5958 C CA . PRO A 1 818 ? 21.795 -5.232 -11.589 1.00 59.72 818 PRO A CA 1
ATOM 5959 C C . PRO A 1 818 ? 22.911 -5.629 -10.616 1.00 59.72 818 PRO A C 1
ATOM 5961 O O . PRO A 1 818 ? 23.273 -4.874 -9.707 1.00 59.72 818 PRO A O 1
ATOM 5964 N N . ILE A 1 819 ? 23.472 -6.822 -10.810 1.00 72.44 819 ILE A N 1
ATOM 5965 C CA . ILE A 1 819 ? 24.644 -7.272 -10.050 1.00 72.44 819 ILE A CA 1
ATOM 5966 C C . ILE A 1 819 ? 25.898 -6.559 -10.560 1.00 72.44 819 ILE A C 1
ATOM 5968 O O . ILE A 1 819 ? 26.040 -6.286 -11.750 1.00 72.44 819 ILE A O 1
ATOM 5972 N N . GLY A 1 820 ? 26.812 -6.238 -9.640 1.00 65.50 820 GLY A N 1
ATOM 5973 C CA . GLY A 1 820 ? 28.026 -5.486 -9.958 1.00 65.50 820 GLY A CA 1
ATOM 5974 C C . GLY A 1 820 ? 29.005 -6.252 -10.857 1.00 65.50 820 GLY A C 1
ATOM 5975 O O . GLY A 1 820 ? 28.880 -7.459 -11.075 1.00 65.50 820 GLY A O 1
ATOM 5976 N N . HIS A 1 821 ? 30.047 -5.555 -11.322 1.00 73.50 821 HIS A N 1
ATOM 5977 C CA . HIS A 1 821 ? 31.056 -6.092 -12.248 1.00 73.50 821 HIS A CA 1
ATOM 5978 C C . HIS A 1 821 ? 31.740 -7.390 -11.779 1.00 73.50 821 HIS A C 1
ATOM 5980 O O . HIS A 1 821 ? 32.282 -8.116 -12.610 1.00 73.50 821 HIS A O 1
ATOM 5986 N N . HIS A 1 822 ? 31.723 -7.710 -10.480 1.00 81.69 822 HIS A N 1
ATOM 5987 C CA . HIS A 1 822 ? 32.312 -8.944 -9.961 1.00 81.69 822 HIS A CA 1
ATOM 5988 C C . HIS A 1 822 ? 31.604 -10.203 -10.488 1.00 81.69 822 HIS A C 1
ATOM 5990 O O . HIS A 1 822 ? 32.264 -11.076 -11.046 1.00 81.69 822 HIS A O 1
ATOM 5996 N N . ALA A 1 823 ? 30.271 -10.262 -10.427 1.00 84.44 823 ALA A N 1
ATOM 5997 C CA . ALA A 1 823 ? 29.523 -11.408 -10.941 1.00 84.44 823 ALA A CA 1
ATOM 5998 C C . ALA A 1 823 ? 29.615 -11.534 -12.472 1.00 84.44 823 ALA A C 1
ATOM 6000 O O . ALA A 1 823 ? 29.689 -12.643 -12.993 1.00 84.44 823 ALA A O 1
ATOM 6001 N N . ALA A 1 824 ? 29.687 -10.407 -13.194 1.00 87.25 824 ALA A N 1
ATOM 6002 C CA . ALA A 1 824 ? 29.936 -10.400 -14.638 1.00 87.25 824 ALA A CA 1
ATOM 6003 C C . ALA A 1 824 ? 31.325 -10.968 -14.989 1.00 87.25 824 ALA A C 1
ATOM 6005 O O . ALA A 1 824 ? 31.467 -11.743 -15.936 1.00 87.25 824 ALA A O 1
ATOM 6006 N N . ARG A 1 825 ? 32.355 -10.617 -14.206 1.00 89.56 825 ARG A N 1
ATOM 6007 C CA . ARG A 1 825 ? 33.715 -11.162 -14.343 1.00 89.56 825 ARG A CA 1
ATOM 6008 C C . ARG A 1 825 ? 33.766 -12.652 -14.039 1.00 89.56 825 ARG A C 1
ATOM 6010 O O . ARG A 1 825 ? 34.399 -13.389 -14.789 1.00 89.56 825 ARG A O 1
ATOM 6017 N N . GLU A 1 826 ? 33.074 -13.094 -12.994 1.00 92.06 826 GLU A N 1
ATOM 6018 C CA . GLU A 1 826 ? 33.014 -14.511 -12.642 1.00 92.06 826 GLU A CA 1
ATOM 6019 C C . GLU A 1 826 ? 32.284 -15.327 -13.716 1.00 92.06 826 GLU A C 1
ATOM 6021 O O . GLU A 1 826 ? 32.779 -16.365 -14.153 1.00 92.06 826 GLU A O 1
ATOM 6026 N N . PHE A 1 827 ? 31.162 -14.814 -14.229 1.00 92.19 827 PHE A N 1
ATOM 6027 C CA . PHE A 1 827 ? 30.454 -15.400 -15.367 1.00 92.19 827 PHE A CA 1
ATOM 6028 C C . PHE A 1 827 ? 31.357 -15.513 -16.607 1.00 92.19 827 PHE A C 1
ATOM 6030 O O . PHE A 1 827 ? 31.457 -16.580 -17.212 1.00 92.19 827 PHE A O 1
ATOM 6037 N N . ALA A 1 828 ? 32.090 -14.451 -16.954 1.00 91.88 828 ALA A N 1
ATOM 6038 C CA . ALA A 1 828 ? 33.041 -14.479 -18.062 1.00 91.88 828 ALA A CA 1
ATOM 6039 C C . ALA A 1 828 ? 34.192 -15.480 -17.837 1.00 91.88 828 ALA A C 1
ATOM 6041 O O . ALA A 1 828 ? 34.617 -16.150 -18.778 1.00 91.88 828 ALA A O 1
ATOM 6042 N N . ALA A 1 829 ? 34.679 -15.624 -16.601 1.00 92.50 829 ALA A N 1
ATOM 6043 C CA . ALA A 1 829 ? 35.714 -16.596 -16.252 1.00 92.50 829 ALA A CA 1
ATOM 6044 C C . ALA A 1 829 ? 35.220 -18.045 -16.390 1.00 92.50 829 ALA A C 1
ATOM 6046 O O . ALA A 1 829 ? 35.968 -18.904 -16.859 1.00 92.50 829 ALA A O 1
ATOM 6047 N N . VAL A 1 830 ? 33.960 -18.315 -16.029 1.00 93.00 830 VAL A N 1
ATOM 6048 C CA . VAL A 1 830 ? 33.304 -19.608 -16.281 1.00 93.00 830 VAL A CA 1
ATOM 6049 C C . VAL A 1 830 ? 33.261 -19.900 -17.787 1.00 93.00 830 VAL A C 1
ATOM 6051 O O . VAL A 1 830 ? 33.656 -20.988 -18.208 1.00 93.00 830 VAL A O 1
ATOM 6054 N N . LEU A 1 831 ? 32.869 -18.920 -18.612 1.00 91.56 831 LEU A N 1
ATOM 6055 C CA . LEU A 1 831 ? 32.809 -19.071 -20.072 1.00 91.56 831 LEU A CA 1
ATOM 6056 C C . LEU A 1 831 ? 34.185 -19.261 -20.730 1.00 91.56 831 LEU A C 1
ATOM 6058 O O . LEU A 1 831 ? 34.310 -20.023 -21.691 1.00 91.56 831 LEU A O 1
ATOM 6062 N N . ALA A 1 832 ? 35.229 -18.614 -20.210 1.00 90.56 832 ALA A N 1
ATOM 6063 C CA . ALA A 1 832 ? 36.586 -18.715 -20.744 1.00 90.56 832 ALA A CA 1
ATOM 6064 C C . ALA A 1 832 ? 37.146 -20.148 -20.695 1.00 90.56 832 ALA A C 1
ATOM 6066 O O . ALA A 1 832 ? 37.966 -20.520 -21.532 1.00 90.56 832 ALA A O 1
ATOM 6067 N N . GLY A 1 833 ? 36.687 -20.960 -19.736 1.00 86.31 833 GLY A N 1
ATOM 6068 C CA . GLY A 1 833 ? 37.087 -22.360 -19.574 1.00 86.31 833 GLY A CA 1
ATOM 6069 C C . GLY A 1 833 ? 36.276 -23.369 -20.394 1.00 86.31 833 GLY A C 1
ATOM 6070 O O . GLY A 1 833 ? 36.477 -24.572 -20.229 1.00 86.31 833 GLY A O 1
ATOM 6071 N N . ARG A 1 834 ? 35.331 -22.924 -21.233 1.00 90.00 834 ARG A N 1
ATOM 6072 C CA . ARG A 1 834 ? 34.388 -23.817 -21.924 1.00 90.00 834 ARG A CA 1
ATOM 6073 C C . ARG A 1 834 ? 34.987 -24.545 -23.122 1.00 90.00 834 ARG A C 1
ATOM 6075 O O . ARG A 1 834 ? 35.851 -24.032 -23.834 1.00 90.00 834 ARG A O 1
ATOM 6082 N N . SER A 1 835 ? 34.494 -25.764 -23.347 1.00 88.56 835 SER A N 1
ATOM 6083 C CA . SER A 1 835 ? 34.901 -26.596 -24.475 1.00 88.56 835 SER A CA 1
ATOM 6084 C C . SER A 1 835 ? 34.339 -26.065 -25.796 1.00 88.56 835 SER A C 1
ATOM 6086 O O . SER A 1 835 ? 33.364 -25.313 -25.841 1.00 88.56 835 SER A O 1
ATOM 6088 N N . ARG A 1 836 ? 34.898 -26.535 -26.915 1.00 85.88 836 ARG A N 1
ATOM 6089 C CA . ARG A 1 836 ? 34.350 -26.238 -28.246 1.00 85.88 836 ARG A CA 1
ATOM 6090 C C . ARG A 1 836 ? 32.885 -26.680 -28.387 1.00 85.88 836 ARG A C 1
ATOM 6092 O O . ARG A 1 836 ? 32.132 -26.009 -29.087 1.00 85.88 836 ARG A O 1
ATOM 6099 N N . ALA A 1 837 ? 32.487 -27.781 -27.745 1.00 85.62 837 ALA A N 1
ATOM 6100 C CA . ALA A 1 837 ? 31.117 -28.290 -27.800 1.00 85.62 837 ALA A CA 1
ATOM 6101 C C . ALA A 1 837 ? 30.143 -27.381 -27.031 1.00 85.62 837 ALA A C 1
ATOM 6103 O O . ALA A 1 837 ? 29.073 -27.063 -27.551 1.00 85.62 837 ALA A O 1
ATOM 6104 N N . ALA A 1 838 ? 30.540 -26.889 -25.854 1.00 84.69 838 ALA A N 1
ATOM 6105 C CA . ALA A 1 838 ? 29.784 -25.881 -25.109 1.00 84.69 838 ALA A CA 1
ATOM 6106 C C . ALA A 1 838 ? 29.611 -24.582 -25.908 1.00 84.69 838 ALA A C 1
ATOM 6108 O O . ALA A 1 838 ? 28.502 -24.057 -26.008 1.00 84.69 838 ALA A O 1
ATOM 6109 N N . CYS A 1 839 ? 30.669 -24.104 -26.569 1.00 88.81 839 CYS A N 1
ATOM 6110 C CA . CYS A 1 839 ? 30.572 -22.906 -27.408 1.00 88.81 839 CYS A CA 1
ATOM 6111 C C . CYS A 1 839 ? 29.635 -23.097 -28.606 1.00 88.81 839 CYS A C 1
ATOM 6113 O O . CYS A 1 839 ? 28.860 -22.201 -28.929 1.00 88.81 839 CYS A O 1
ATOM 6115 N N . GLN A 1 840 ? 29.644 -24.277 -29.234 1.00 88.56 840 GLN A N 1
ATOM 6116 C CA . GLN A 1 840 ? 28.685 -24.614 -30.292 1.00 88.56 840 GLN A CA 1
ATOM 6117 C C . GLN A 1 840 ? 27.244 -24.669 -29.772 1.00 88.56 840 GLN A C 1
ATOM 6119 O O . GLN A 1 840 ? 26.327 -24.254 -30.476 1.00 88.56 840 GLN A O 1
ATOM 6124 N N . ALA A 1 841 ? 27.030 -25.153 -28.547 1.00 86.38 841 ALA A N 1
ATOM 6125 C CA . ALA A 1 841 ? 25.708 -25.169 -27.934 1.00 86.38 841 ALA A CA 1
ATOM 6126 C C . ALA A 1 841 ? 25.181 -23.749 -27.668 1.00 86.38 841 ALA A C 1
ATOM 6128 O O . ALA A 1 841 ? 24.027 -23.478 -27.992 1.00 86.38 841 ALA A O 1
ATOM 6129 N N . LEU A 1 842 ? 26.019 -22.843 -27.146 1.00 88.50 842 LEU A N 1
ATOM 6130 C CA . LEU A 1 842 ? 25.669 -21.428 -26.955 1.00 88.50 842 LEU A CA 1
ATOM 6131 C C . LEU A 1 842 ? 25.355 -20.728 -28.284 1.00 88.50 842 LEU A C 1
ATOM 6133 O O . LEU A 1 842 ? 24.325 -20.067 -28.387 1.00 88.50 842 LEU A O 1
ATOM 6137 N N . SER A 1 843 ? 26.180 -20.945 -29.312 1.00 89.81 843 SER A N 1
ATOM 6138 C CA . SER A 1 843 ? 25.949 -20.425 -30.669 1.00 89.81 843 SER A CA 1
ATOM 6139 C C . SER A 1 843 ? 24.595 -20.883 -31.225 1.00 89.81 843 SER A C 1
ATOM 6141 O O . SER A 1 843 ? 23.754 -20.070 -31.608 1.00 89.81 843 SER A O 1
ATOM 6143 N N . LYS A 1 844 ? 24.300 -22.186 -31.120 1.00 88.88 844 LYS A N 1
ATOM 6144 C CA . LYS A 1 844 ? 23.006 -22.752 -31.517 1.00 88.88 844 LYS A CA 1
ATOM 6145 C C . LYS A 1 844 ? 21.831 -22.134 -30.750 1.00 88.88 844 LYS A C 1
ATOM 6147 O O . LYS A 1 844 ? 20.758 -21.957 -31.317 1.00 88.88 844 LYS A O 1
ATOM 6152 N N . GLN A 1 845 ? 21.997 -21.813 -29.463 1.00 86.38 845 GLN A N 1
ATOM 6153 C CA . GLN A 1 845 ? 20.962 -21.094 -28.712 1.00 86.38 845 GLN A CA 1
ATOM 6154 C C . GLN A 1 845 ? 20.727 -19.688 -29.281 1.00 86.38 845 GLN A C 1
ATOM 6156 O O . GLN A 1 845 ? 19.576 -19.275 -29.387 1.00 86.38 845 GLN A O 1
ATOM 6161 N N . GLY A 1 846 ? 21.774 -18.962 -29.673 1.00 89.50 846 GLY A N 1
ATOM 6162 C CA . GLY A 1 846 ? 21.623 -17.682 -30.370 1.00 89.50 846 GLY A CA 1
ATOM 6163 C C . GLY A 1 846 ? 20.807 -17.825 -31.660 1.00 89.50 846 GLY A C 1
ATOM 6164 O O . GLY A 1 846 ? 19.818 -17.119 -31.846 1.00 89.50 846 GLY A O 1
ATOM 6165 N N . GLU A 1 847 ? 21.150 -18.807 -32.498 1.00 91.94 847 GLU A N 1
ATOM 6166 C CA . GLU A 1 847 ? 20.445 -19.094 -33.757 1.00 91.94 847 GLU A CA 1
ATOM 6167 C C . GLU A 1 847 ? 18.969 -19.477 -33.545 1.00 91.94 847 GLU A C 1
ATOM 6169 O O . GLU A 1 847 ? 18.081 -18.963 -34.227 1.00 91.94 847 GLU A O 1
ATOM 6174 N N . GLU A 1 848 ? 18.689 -20.366 -32.583 1.00 90.69 848 GLU A N 1
ATOM 6175 C CA . GLU A 1 848 ? 17.327 -20.787 -32.230 1.00 90.69 848 GLU A CA 1
ATOM 6176 C C . GLU A 1 848 ? 16.482 -19.602 -31.731 1.00 90.69 848 GLU A C 1
ATOM 6178 O O . GLU A 1 848 ? 15.303 -19.500 -32.072 1.00 90.69 848 GLU A O 1
ATOM 6183 N N . ALA A 1 849 ? 17.073 -18.697 -30.944 1.00 90.88 849 ALA A N 1
ATOM 6184 C CA . ALA A 1 849 ? 16.389 -17.507 -30.447 1.00 90.88 849 ALA A CA 1
ATOM 6185 C C . ALA A 1 849 ? 16.076 -16.529 -31.590 1.00 90.88 849 ALA A C 1
ATOM 6187 O O . ALA A 1 849 ? 14.942 -16.071 -31.721 1.00 90.88 849 ALA A O 1
ATOM 6188 N N . GLU A 1 850 ? 17.049 -16.268 -32.466 1.00 92.69 850 GLU A N 1
ATOM 6189 C CA . GLU A 1 850 ? 16.877 -15.369 -33.612 1.00 92.69 850 GLU A CA 1
ATOM 6190 C C . GLU A 1 850 ? 15.791 -15.885 -34.575 1.00 92.69 850 GLU A C 1
ATOM 6192 O O . GLU A 1 850 ? 14.961 -15.113 -35.060 1.00 92.69 850 GLU A O 1
ATOM 6197 N N . ALA A 1 851 ? 15.707 -17.203 -34.787 1.00 93.56 851 ALA A N 1
ATOM 6198 C CA . ALA A 1 851 ? 14.663 -17.817 -35.612 1.00 93.56 851 ALA A CA 1
ATOM 6199 C C . ALA A 1 851 ? 13.234 -17.585 -35.073 1.00 93.56 851 ALA A C 1
ATOM 6201 O O . ALA A 1 851 ? 12.270 -17.571 -35.846 1.00 93.56 851 ALA A O 1
ATOM 6202 N N . LEU A 1 852 ? 13.078 -17.370 -33.762 1.00 93.50 852 LEU A N 1
ATOM 6203 C CA . LEU A 1 852 ? 11.787 -17.137 -33.104 1.00 93.50 852 LEU A CA 1
ATOM 6204 C C . LEU A 1 852 ? 11.326 -15.672 -33.153 1.00 93.50 852 LEU A C 1
ATOM 6206 O O . LEU A 1 852 ? 10.134 -15.411 -32.966 1.00 93.50 852 LEU A O 1
ATOM 6210 N N . VAL A 1 853 ? 12.217 -14.724 -33.465 1.00 94.56 853 VAL A N 1
ATOM 6211 C CA . VAL A 1 853 ? 11.904 -13.282 -33.551 1.00 94.56 853 VAL A CA 1
ATOM 6212 C C . VAL A 1 853 ? 10.788 -13.011 -34.564 1.00 94.56 853 VAL A C 1
ATOM 6214 O O . VAL A 1 853 ? 9.855 -12.254 -34.292 1.00 94.56 853 VAL A O 1
ATOM 6217 N N . GLY A 1 854 ? 10.839 -13.665 -35.728 1.00 94.88 854 GLY A N 1
ATOM 6218 C CA . GLY A 1 854 ? 9.830 -13.531 -36.781 1.00 94.88 854 GLY A CA 1
ATOM 6219 C C . GLY A 1 854 ? 8.419 -13.940 -36.327 1.00 94.88 854 GLY A C 1
ATOM 6220 O O . GLY A 1 854 ? 7.505 -13.107 -36.368 1.00 94.88 854 GLY A O 1
ATOM 6221 N N . PRO A 1 855 ? 8.233 -15.199 -35.883 1.00 95.12 855 PRO A N 1
ATOM 6222 C CA . PRO A 1 855 ? 6.981 -15.683 -35.306 1.00 95.12 855 PRO A CA 1
ATOM 6223 C C . PRO A 1 855 ? 6.473 -14.849 -34.122 1.00 95.12 855 PRO A C 1
ATOM 6225 O O . PRO A 1 855 ? 5.282 -14.531 -34.079 1.00 95.12 855 PRO A O 1
ATOM 6228 N N . ALA A 1 856 ? 7.357 -14.455 -33.198 1.00 95.06 856 ALA A N 1
ATOM 6229 C CA . ALA A 1 856 ? 7.005 -13.641 -32.034 1.00 95.06 856 ALA A CA 1
ATOM 6230 C C . ALA A 1 856 ? 6.490 -12.255 -32.425 1.00 95.06 856 ALA A C 1
ATOM 6232 O O . ALA A 1 856 ? 5.418 -11.862 -31.966 1.00 95.06 856 ALA A O 1
ATOM 6233 N N . ALA A 1 857 ? 7.173 -11.562 -33.339 1.00 96.06 857 ALA A N 1
ATOM 6234 C CA . ALA A 1 857 ? 6.702 -10.284 -33.869 1.00 96.06 857 ALA A CA 1
ATOM 6235 C C . ALA A 1 857 ? 5.335 -10.436 -34.550 1.00 96.06 857 ALA A C 1
ATOM 6237 O O . ALA A 1 857 ? 4.409 -9.678 -34.277 1.00 96.06 857 ALA A O 1
ATOM 6238 N N . GLY A 1 858 ? 5.166 -11.467 -35.387 1.00 96.81 858 GLY A N 1
ATOM 6239 C CA . GLY A 1 858 ? 3.891 -11.742 -36.052 1.00 96.81 858 GLY A CA 1
ATOM 6240 C C . GLY A 1 858 ? 2.737 -11.984 -35.075 1.00 96.81 858 GLY A C 1
ATOM 6241 O O . GLY A 1 858 ? 1.607 -11.581 -35.348 1.00 96.81 858 GLY A O 1
ATOM 6242 N N . ALA A 1 859 ? 3.007 -12.624 -33.936 1.00 96.00 859 ALA A N 1
ATOM 6243 C CA . ALA A 1 859 ? 2.015 -12.835 -32.891 1.00 96.00 859 ALA A CA 1
ATOM 6244 C C . ALA A 1 859 ? 1.726 -11.565 -32.081 1.00 96.00 859 ALA A C 1
ATOM 6246 O O . ALA A 1 859 ? 0.559 -11.241 -31.878 1.00 96.00 859 ALA A O 1
ATOM 6247 N N . ALA A 1 860 ? 2.758 -10.811 -31.698 1.00 96.06 860 ALA A N 1
ATOM 6248 C CA . ALA A 1 860 ? 2.605 -9.545 -30.987 1.00 96.06 860 ALA A CA 1
ATOM 6249 C C . ALA A 1 860 ? 1.834 -8.500 -31.815 1.00 96.06 860 ALA A C 1
ATOM 6251 O O . ALA A 1 860 ? 0.978 -7.815 -31.269 1.00 96.06 860 ALA A O 1
ATOM 6252 N N . ARG A 1 861 ? 2.026 -8.445 -33.143 1.00 97.88 861 ARG A N 1
ATOM 6253 C CA . ARG A 1 861 ? 1.226 -7.588 -34.042 1.00 97.88 861 ARG A CA 1
ATOM 6254 C C . ARG A 1 861 ? -0.275 -7.842 -33.921 1.00 97.88 861 ARG A C 1
ATOM 6256 O O . ARG A 1 861 ? -1.040 -6.891 -33.889 1.00 97.88 861 ARG A O 1
ATOM 6263 N N . ARG A 1 862 ? -0.698 -9.108 -33.825 1.00 96.88 862 ARG A N 1
ATOM 6264 C CA . ARG A 1 862 ? -2.124 -9.459 -33.682 1.00 96.88 862 ARG A CA 1
ATOM 6265 C C . ARG A 1 862 ? -2.709 -8.987 -32.353 1.00 96.88 862 ARG A C 1
ATOM 6267 O O . ARG A 1 862 ? -3.883 -8.657 -32.292 1.00 96.88 862 ARG A O 1
ATOM 6274 N N . LEU A 1 863 ? -1.894 -8.947 -31.301 1.00 97.62 863 LEU A N 1
ATOM 6275 C CA . LEU A 1 863 ? -2.311 -8.472 -29.980 1.00 97.62 863 LEU A CA 1
ATOM 6276 C C . LEU A 1 863 ? -2.452 -6.949 -29.905 1.00 97.62 863 LEU A C 1
ATOM 6278 O O . LEU A 1 863 ? -2.971 -6.445 -28.916 1.00 97.62 863 LEU A O 1
ATOM 6282 N N . LEU A 1 864 ? -2.022 -6.205 -30.930 1.00 97.06 864 LEU A N 1
ATOM 6283 C CA . LEU A 1 864 ? -2.317 -4.776 -31.004 1.00 97.06 864 LEU A CA 1
ATOM 6284 C C . LEU A 1 864 ? -3.820 -4.512 -31.165 1.00 97.06 864 LEU A C 1
ATOM 6286 O O . LEU A 1 864 ? -4.262 -3.427 -30.808 1.00 97.06 864 LEU A O 1
ATOM 6290 N N . ASP A 1 865 ? -4.592 -5.485 -31.651 1.00 96.00 865 ASP A N 1
ATOM 6291 C CA . ASP A 1 865 ? -6.051 -5.399 -31.792 1.00 96.00 865 ASP A CA 1
ATOM 6292 C C . ASP A 1 865 ? -6.803 -6.032 -30.602 1.00 96.00 865 ASP A C 1
ATOM 6294 O O . ASP A 1 865 ? -8.018 -6.229 -30.664 1.00 96.00 865 ASP A O 1
ATOM 6298 N N . ASP A 1 866 ? -6.097 -6.388 -29.521 1.00 97.62 866 ASP A N 1
ATOM 6299 C CA . ASP A 1 866 ? -6.717 -6.949 -28.317 1.00 97.62 866 ASP A CA 1
ATOM 6300 C C . ASP A 1 866 ? -7.638 -5.910 -27.643 1.00 97.62 866 ASP A C 1
ATOM 6302 O O . ASP A 1 866 ? -7.273 -4.733 -27.566 1.00 97.62 866 ASP A O 1
ATOM 6306 N N . PRO A 1 867 ? -8.822 -6.307 -27.137 1.00 95.38 867 PRO A N 1
ATOM 6307 C CA . PRO A 1 867 ? -9.721 -5.379 -26.451 1.00 95.38 867 PRO A CA 1
ATOM 6308 C C . PRO A 1 867 ? -9.148 -4.831 -25.137 1.00 95.38 867 PRO A C 1
ATOM 6310 O O . PRO A 1 867 ? -9.621 -3.801 -24.662 1.00 95.38 867 PRO A O 1
ATOM 6313 N N . GLU A 1 868 ? -8.164 -5.506 -24.536 1.00 95.44 868 GLU A N 1
ATOM 6314 C CA . GLU A 1 868 ? -7.613 -5.135 -23.234 1.00 95.44 868 GLU A CA 1
ATOM 6315 C C . GLU A 1 868 ? -6.356 -4.261 -23.395 1.00 95.44 868 GLU A C 1
ATOM 6317 O O . GLU A 1 868 ? -5.325 -4.745 -23.885 1.00 95.44 868 GLU A O 1
ATOM 6322 N N . PRO A 1 869 ? -6.375 -2.990 -22.940 1.00 93.81 869 PRO A N 1
ATOM 6323 C CA . PRO A 1 869 ? -5.252 -2.067 -23.105 1.00 93.81 869 PRO A CA 1
ATOM 6324 C C . PRO A 1 869 ? -3.935 -2.599 -22.537 1.00 93.81 869 PRO A C 1
ATOM 6326 O O . PRO A 1 869 ? -2.880 -2.418 -23.136 1.00 93.81 869 PRO A O 1
ATOM 6329 N N . GLU A 1 870 ? -3.950 -3.309 -21.411 1.00 93.75 870 GLU A N 1
ATOM 6330 C CA . GLU A 1 870 ? -2.734 -3.882 -20.837 1.00 93.75 870 GLU A CA 1
ATOM 6331 C C . GLU A 1 870 ? -2.122 -5.010 -21.686 1.00 93.75 870 GLU A C 1
ATOM 6333 O O . GLU A 1 870 ? -0.913 -5.254 -21.600 1.00 93.75 870 GLU A O 1
ATOM 6338 N N . VAL A 1 871 ? -2.919 -5.700 -22.511 1.00 97.19 871 VAL A N 1
ATOM 6339 C CA . VAL A 1 871 ? -2.408 -6.671 -23.492 1.00 97.19 871 VAL A CA 1
ATOM 6340 C C . VAL A 1 871 ? -1.772 -5.932 -24.666 1.00 97.19 871 VAL A C 1
ATOM 6342 O O . VAL A 1 871 ? -0.651 -6.267 -25.052 1.00 97.19 871 VAL A O 1
ATOM 6345 N N . VAL A 1 872 ? -2.420 -4.875 -25.167 1.00 97.75 872 VAL A N 1
ATOM 6346 C CA . VAL A 1 872 ? -1.869 -4.005 -26.222 1.00 97.75 872 VAL A CA 1
ATOM 6347 C C . VAL A 1 872 ? -0.547 -3.373 -25.769 1.00 97.75 872 VAL A C 1
ATOM 6349 O O . VAL A 1 872 ? 0.441 -3.384 -26.500 1.00 97.75 872 VAL A O 1
ATOM 6352 N N . GLN A 1 873 ? -0.478 -2.898 -24.525 1.00 96.19 873 GLN A N 1
ATOM 6353 C CA . GLN A 1 873 ? 0.729 -2.349 -23.903 1.00 96.19 873 GLN A CA 1
ATOM 6354 C C . GLN A 1 873 ? 1.876 -3.377 -23.851 1.00 96.19 873 GLN A C 1
ATOM 6356 O O . GLN A 1 873 ? 3.030 -3.065 -24.173 1.00 96.19 873 GLN A O 1
ATOM 6361 N N . ALA A 1 874 ? 1.571 -4.620 -23.466 1.00 96.62 874 ALA A N 1
ATOM 6362 C CA . ALA A 1 874 ? 2.540 -5.711 -23.472 1.00 96.62 874 ALA A CA 1
ATOM 6363 C C . ALA A 1 874 ? 2.998 -6.073 -24.892 1.00 96.62 874 ALA A C 1
ATOM 6365 O O . ALA A 1 874 ? 4.182 -6.333 -25.100 1.00 96.62 874 ALA A O 1
ATOM 6366 N N . ALA A 1 875 ? 2.096 -6.035 -25.873 1.00 97.62 875 ALA A N 1
ATOM 6367 C CA . ALA A 1 875 ? 2.420 -6.255 -27.277 1.00 97.62 875 ALA A CA 1
ATOM 6368 C C . ALA A 1 875 ? 3.351 -5.165 -27.832 1.00 97.62 875 ALA A C 1
ATOM 6370 O O . ALA A 1 875 ? 4.368 -5.492 -28.440 1.00 97.62 875 ALA A O 1
ATOM 6371 N N . LEU A 1 876 ? 3.072 -3.885 -27.553 1.00 97.25 876 LEU A N 1
ATOM 6372 C CA . LEU A 1 876 ? 3.952 -2.762 -27.903 1.00 97.25 876 LEU A CA 1
ATOM 6373 C C . LEU A 1 876 ? 5.340 -2.914 -27.279 1.00 97.25 876 LEU A C 1
ATOM 6375 O O . LEU A 1 876 ? 6.355 -2.708 -27.941 1.00 97.25 876 LEU A O 1
ATOM 6379 N N . THR A 1 877 ? 5.384 -3.322 -26.010 1.00 94.75 877 THR A N 1
ATOM 6380 C CA . THR A 1 877 ? 6.638 -3.597 -25.303 1.00 94.75 877 THR A CA 1
ATOM 6381 C C . THR A 1 877 ? 7.430 -4.707 -25.986 1.00 94.75 877 THR A C 1
ATOM 6383 O O . THR A 1 877 ? 8.615 -4.523 -26.254 1.00 94.75 877 THR A O 1
ATOM 6386 N N . ALA A 1 878 ? 6.777 -5.827 -26.302 1.00 96.00 878 ALA A N 1
ATOM 6387 C CA . ALA A 1 878 ? 7.418 -6.959 -26.954 1.00 96.00 878 ALA A CA 1
ATOM 6388 C C . ALA A 1 878 ? 7.948 -6.584 -28.345 1.00 96.00 878 ALA A C 1
ATOM 6390 O O . ALA A 1 878 ? 9.098 -6.873 -28.648 1.00 96.00 878 ALA A O 1
ATOM 6391 N N . LEU A 1 879 ? 7.161 -5.884 -29.171 1.00 96.75 879 LEU A N 1
ATOM 6392 C CA . LEU A 1 879 ? 7.610 -5.407 -30.486 1.00 96.75 879 LEU A CA 1
ATOM 6393 C C . LEU A 1 879 ? 8.824 -4.478 -30.378 1.00 96.75 879 LEU A C 1
ATOM 6395 O O . LEU A 1 879 ? 9.763 -4.607 -31.163 1.00 96.75 879 LEU A O 1
ATOM 6399 N N . ALA A 1 880 ? 8.834 -3.590 -29.381 1.00 94.44 880 ALA A N 1
ATOM 6400 C CA . ALA A 1 880 ? 9.960 -2.700 -29.137 1.00 94.44 880 ALA A CA 1
ATOM 6401 C C . ALA A 1 880 ? 11.242 -3.459 -28.757 1.00 94.44 880 ALA A C 1
ATOM 6403 O O . ALA A 1 880 ? 12.301 -3.167 -29.304 1.00 94.44 880 ALA A O 1
ATOM 6404 N N . GLN A 1 881 ? 11.139 -4.459 -27.874 1.00 93.56 881 GLN A N 1
ATOM 6405 C CA . GLN A 1 881 ? 12.265 -5.316 -27.470 1.00 93.56 881 GLN A CA 1
ATOM 6406 C C . GLN A 1 881 ? 12.785 -6.178 -28.628 1.00 93.56 881 GLN A C 1
ATOM 6408 O O . GLN A 1 881 ? 13.990 -6.362 -28.775 1.00 93.56 881 GLN A O 1
ATOM 6413 N N . LEU A 1 882 ? 11.891 -6.661 -29.497 1.00 94.56 882 LEU A N 1
ATOM 6414 C CA . LEU A 1 882 ? 12.266 -7.383 -30.716 1.00 94.56 882 LEU A CA 1
ATOM 6415 C C . LEU A 1 882 ? 12.986 -6.485 -31.739 1.00 94.56 882 LEU A C 1
ATOM 6417 O O . LEU A 1 882 ? 13.654 -7.010 -32.629 1.00 94.56 882 LEU A O 1
ATOM 6421 N N . GLY A 1 883 ? 12.845 -5.157 -31.644 1.00 92.81 883 GLY A N 1
ATOM 6422 C CA . GLY A 1 883 ? 13.693 -4.173 -32.328 1.00 92.81 883 GLY A CA 1
ATOM 6423 C C . GLY A 1 883 ? 13.638 -4.179 -33.861 1.00 92.81 883 GLY A C 1
ATOM 6424 O O . GLY A 1 883 ? 14.597 -3.761 -34.509 1.00 92.81 883 GLY A O 1
ATOM 6425 N N . ARG A 1 884 ? 12.554 -4.675 -34.470 1.00 93.94 884 ARG A N 1
ATOM 6426 C CA . ARG A 1 884 ? 12.432 -4.800 -35.934 1.00 93.94 884 ARG A CA 1
ATOM 6427 C C . ARG A 1 884 ? 12.015 -3.472 -36.590 1.00 93.94 884 ARG A C 1
ATOM 6429 O O . ARG A 1 884 ? 10.956 -2.953 -36.238 1.00 93.94 884 ARG A O 1
ATOM 6436 N N . PRO A 1 885 ? 12.760 -2.936 -37.574 1.00 93.88 885 PRO A N 1
ATOM 6437 C CA . PRO A 1 885 ? 12.416 -1.672 -38.240 1.00 93.88 885 PRO A CA 1
ATOM 6438 C C . PRO A 1 885 ? 11.005 -1.623 -38.837 1.00 93.88 885 PRO A C 1
ATOM 6440 O O . PRO A 1 885 ? 10.326 -0.604 -38.756 1.00 93.88 885 PRO A O 1
ATOM 6443 N N . GLU A 1 886 ? 10.522 -2.730 -39.395 1.00 94.81 886 GLU A N 1
ATOM 6444 C CA . GLU A 1 886 ? 9.180 -2.831 -39.975 1.00 94.81 886 GLU A CA 1
ATOM 6445 C C . GLU A 1 886 ? 8.042 -2.714 -38.947 1.00 94.81 886 GLU A C 1
ATOM 6447 O O . GLU A 1 886 ? 6.906 -2.444 -39.332 1.00 94.81 886 GLU A O 1
ATOM 6452 N N . ASP A 1 887 ? 8.332 -2.898 -37.656 1.00 96.56 887 ASP A N 1
ATOM 6453 C CA . ASP A 1 887 ? 7.358 -2.751 -36.571 1.00 96.56 887 ASP A CA 1
ATOM 6454 C C . ASP A 1 887 ? 7.241 -1.310 -36.069 1.00 96.56 887 ASP A C 1
ATOM 6456 O O . ASP A 1 887 ? 6.243 -0.958 -35.437 1.00 96.56 887 ASP A O 1
ATOM 6460 N N . ALA A 1 888 ? 8.210 -0.448 -36.395 1.00 96.19 888 ALA A N 1
ATOM 6461 C CA . ALA A 1 888 ? 8.279 0.907 -35.858 1.00 96.19 888 ALA A CA 1
ATOM 6462 C C . ALA A 1 888 ? 7.036 1.734 -36.223 1.00 96.19 888 ALA A C 1
ATOM 6464 O O . ALA A 1 888 ? 6.494 2.434 -35.371 1.00 96.19 888 ALA A O 1
ATOM 6465 N N . GLY A 1 889 ? 6.518 1.597 -37.450 1.00 97.31 889 GLY A N 1
ATOM 6466 C CA . GLY A 1 889 ? 5.299 2.294 -37.877 1.00 97.31 889 GLY A CA 1
ATOM 6467 C C . GLY A 1 889 ? 4.037 1.853 -37.122 1.00 97.31 889 GLY A C 1
ATOM 6468 O O . GLY A 1 889 ? 3.168 2.676 -36.840 1.00 97.31 889 GLY A O 1
ATOM 6469 N N . LEU A 1 890 ? 3.943 0.572 -36.739 1.00 96.94 890 LEU A N 1
ATOM 6470 C CA . LEU A 1 890 ? 2.820 0.052 -35.946 1.00 96.94 890 LEU A CA 1
ATOM 6471 C C . LEU A 1 890 ? 2.875 0.561 -34.504 1.00 96.94 890 LEU A C 1
ATOM 6473 O O . LEU A 1 890 ? 1.845 0.923 -33.937 1.00 96.94 890 LEU A O 1
ATOM 6477 N N . VAL A 1 891 ? 4.078 0.620 -33.925 1.00 97.25 891 VAL A N 1
ATOM 6478 C CA . VAL A 1 891 ? 4.292 1.214 -32.600 1.00 97.25 891 VAL A CA 1
ATOM 6479 C C . VAL A 1 891 ? 3.971 2.712 -32.642 1.00 97.25 891 VAL A C 1
ATOM 6481 O O . VAL A 1 891 ? 3.223 3.198 -31.798 1.00 97.25 891 VAL A O 1
ATOM 6484 N N . ALA A 1 892 ? 4.444 3.438 -33.660 1.00 97.44 892 ALA A N 1
ATOM 6485 C CA . ALA A 1 892 ? 4.209 4.873 -33.815 1.00 97.44 892 ALA A CA 1
ATOM 6486 C C . ALA A 1 892 ? 2.726 5.242 -33.971 1.00 97.44 892 ALA A C 1
ATOM 6488 O O . ALA A 1 892 ? 2.297 6.278 -33.464 1.00 97.44 892 ALA A O 1
ATOM 6489 N N . ALA A 1 893 ? 1.914 4.382 -34.593 1.00 96.62 893 ALA A N 1
ATOM 6490 C CA . ALA A 1 893 ? 0.473 4.602 -34.713 1.00 96.62 893 ALA A CA 1
ATOM 6491 C C . ALA A 1 893 ? -0.235 4.743 -33.348 1.00 96.62 893 ALA A C 1
ATOM 6493 O O . ALA A 1 893 ? -1.262 5.414 -33.249 1.00 96.62 893 ALA A O 1
ATOM 6494 N N . ARG A 1 894 ? 0.321 4.158 -32.276 1.00 97.00 894 ARG A N 1
ATOM 6495 C CA . ARG A 1 894 ? -0.239 4.232 -30.916 1.00 97.00 894 ARG A CA 1
ATOM 6496 C C . ARG A 1 894 ? 0.115 5.511 -30.157 1.00 97.00 894 ARG A C 1
ATOM 6498 O O . ARG A 1 894 ? -0.443 5.740 -29.090 1.00 97.00 894 ARG A O 1
ATOM 6505 N N . LEU A 1 895 ? 0.934 6.403 -30.721 1.00 96.44 895 LEU A N 1
ATOM 6506 C CA . LEU A 1 895 ? 1.160 7.743 -30.156 1.00 96.44 895 LEU A CA 1
ATOM 6507 C C . LEU A 1 895 ? -0.115 8.605 -30.135 1.00 96.44 895 LEU A C 1
ATOM 6509 O O . LEU A 1 895 ? -0.188 9.574 -29.386 1.00 96.44 895 LEU A O 1
ATOM 6513 N N . SER A 1 896 ? -1.128 8.257 -30.931 1.00 94.62 896 SER A N 1
ATOM 6514 C CA . SER A 1 896 ? -2.424 8.949 -30.985 1.00 94.62 896 SER A CA 1
ATOM 6515 C C . SER A 1 896 ? -3.544 8.220 -30.233 1.00 94.62 896 SER A C 1
ATOM 6517 O O . SER A 1 896 ? -4.708 8.586 -30.375 1.00 94.62 896 SER A O 1
ATOM 6519 N N . ASP A 1 897 ? -3.221 7.179 -29.462 1.00 95.12 897 ASP A N 1
ATOM 6520 C CA . ASP A 1 897 ? -4.215 6.385 -28.735 1.00 95.12 897 ASP A CA 1
ATOM 6521 C C . ASP A 1 897 ? -4.921 7.222 -27.643 1.00 95.12 897 ASP A C 1
ATOM 6523 O O . ASP A 1 897 ? -4.273 8.056 -27.010 1.00 95.12 897 ASP A O 1
ATOM 6527 N N . PRO A 1 898 ? -6.230 7.058 -27.377 1.00 91.88 898 PRO A N 1
ATOM 6528 C CA . PRO A 1 898 ? -6.900 7.774 -26.288 1.00 91.88 898 PRO A CA 1
ATOM 6529 C C . PRO A 1 898 ? -6.341 7.443 -24.895 1.00 91.88 898 PRO A C 1
ATOM 6531 O O . PRO A 1 898 ? -6.353 8.317 -24.027 1.00 91.88 898 PRO A O 1
ATOM 6534 N N . SER A 1 899 ? -5.809 6.236 -24.676 1.00 92.62 899 SER A N 1
ATOM 6535 C CA . SER A 1 899 ? -5.200 5.850 -23.399 1.00 92.62 899 SER A CA 1
ATOM 6536 C C . SER A 1 899 ? -3.791 6.427 -23.262 1.00 92.62 899 SER A C 1
ATOM 6538 O O . SER A 1 899 ? -2.921 6.150 -24.093 1.00 92.62 899 SER A O 1
ATOM 6540 N N . ALA A 1 900 ? -3.516 7.176 -22.188 1.00 92.19 900 ALA A N 1
ATOM 6541 C CA . ALA A 1 900 ? -2.165 7.684 -21.948 1.00 92.19 900 ALA A CA 1
ATOM 6542 C C . ALA A 1 900 ? -1.152 6.550 -21.750 1.00 92.19 900 ALA A C 1
ATOM 6544 O O . ALA A 1 900 ? -0.039 6.638 -22.262 1.00 92.19 900 ALA A O 1
ATOM 6545 N N . MET A 1 901 ? -1.555 5.448 -21.107 1.00 93.00 901 MET A N 1
ATOM 6546 C CA . MET A 1 901 ? -0.718 4.255 -20.967 1.00 93.00 901 MET A CA 1
ATOM 6547 C C . MET A 1 901 ? -0.220 3.747 -22.327 1.00 93.00 901 MET A C 1
ATOM 6549 O O . MET A 1 901 ? 0.964 3.448 -22.466 1.00 93.00 901 MET A O 1
ATOM 6553 N N . LEU A 1 902 ? -1.093 3.675 -23.338 1.00 96.06 902 LEU A N 1
ATOM 6554 C CA . LEU A 1 902 ? -0.722 3.194 -24.671 1.00 96.06 902 LEU A CA 1
ATOM 6555 C C . LEU A 1 902 ? 0.139 4.199 -25.441 1.00 96.06 902 LEU A C 1
ATOM 6557 O O . LEU A 1 902 ? 1.127 3.792 -26.055 1.00 96.06 902 LEU A O 1
ATOM 6561 N N . ARG A 1 903 ? -0.165 5.501 -25.353 1.00 95.44 903 ARG A N 1
ATOM 6562 C CA . ARG A 1 903 ? 0.665 6.556 -25.965 1.00 95.44 903 ARG A CA 1
ATOM 6563 C C . ARG A 1 903 ? 2.086 6.575 -25.408 1.00 95.44 903 ARG A C 1
ATOM 6565 O O . ARG A 1 903 ? 3.053 6.650 -26.161 1.00 95.44 903 ARG A O 1
ATOM 6572 N N . GLU A 1 904 ? 2.210 6.495 -24.088 1.00 93.12 904 GLU A N 1
ATOM 6573 C CA . GLU A 1 904 ? 3.486 6.532 -23.370 1.00 93.12 904 GLU A CA 1
ATOM 6574 C C . GLU A 1 904 ? 4.276 5.225 -23.584 1.00 93.12 904 GLU A C 1
ATOM 6576 O O . GLU A 1 904 ? 5.484 5.258 -23.833 1.00 93.12 904 GLU A O 1
ATOM 6581 N N . ALA A 1 905 ? 3.596 4.068 -23.604 1.00 95.00 905 ALA A N 1
ATOM 6582 C CA . ALA A 1 905 ? 4.203 2.789 -23.977 1.00 95.00 905 ALA A CA 1
ATOM 6583 C C . ALA A 1 905 ? 4.749 2.801 -25.413 1.00 95.00 905 ALA A C 1
ATOM 6585 O O . ALA A 1 905 ? 5.821 2.246 -25.661 1.00 95.00 905 ALA A O 1
ATOM 6586 N N . ALA A 1 906 ? 4.036 3.441 -26.344 1.00 96.50 906 ALA A N 1
ATOM 6587 C CA . ALA A 1 906 ? 4.474 3.615 -27.722 1.00 96.50 906 ALA A CA 1
ATOM 6588 C C . ALA A 1 906 ? 5.698 4.535 -27.824 1.00 96.50 906 ALA A C 1
ATOM 6590 O O . ALA A 1 906 ? 6.674 4.165 -28.474 1.00 96.50 906 ALA A O 1
ATOM 6591 N N . ALA A 1 907 ? 5.694 5.682 -27.136 1.00 95.44 907 ALA A N 1
ATOM 6592 C CA . ALA A 1 907 ? 6.831 6.604 -27.116 1.00 95.44 907 ALA A CA 1
ATOM 6593 C C . ALA A 1 907 ? 8.102 5.926 -26.576 1.00 95.44 907 ALA A C 1
ATOM 6595 O O . ALA A 1 907 ? 9.139 5.933 -27.243 1.00 95.44 907 ALA A O 1
ATOM 6596 N N . GLY A 1 908 ? 8.006 5.248 -25.428 1.00 92.62 908 GLY A N 1
ATOM 6597 C CA . GLY A 1 908 ? 9.133 4.487 -24.886 1.00 92.62 908 GLY A CA 1
ATOM 6598 C C . GLY A 1 908 ? 9.508 3.267 -25.713 1.00 92.62 908 GLY A C 1
ATOM 6599 O O . GLY A 1 908 ? 10.682 2.909 -25.785 1.00 92.62 908 GLY A O 1
ATOM 6600 N N . GLY A 1 909 ? 8.536 2.651 -26.388 1.00 93.56 909 GLY A N 1
ATOM 6601 C CA . GLY A 1 909 ? 8.773 1.584 -27.352 1.00 93.56 909 GLY A CA 1
ATOM 6602 C C . GLY A 1 909 ? 9.654 2.042 -28.511 1.00 93.56 909 GLY A C 1
ATOM 6603 O O . GLY A 1 909 ? 10.685 1.425 -28.761 1.00 93.56 909 GLY A O 1
ATOM 6604 N N . LEU A 1 910 ? 9.303 3.157 -29.157 1.00 95.38 910 LEU A N 1
ATOM 6605 C CA . LEU A 1 910 ? 10.108 3.745 -30.232 1.00 95.38 910 LEU A CA 1
ATOM 6606 C C . LEU A 1 910 ? 11.521 4.094 -29.755 1.00 95.38 910 LEU A C 1
ATOM 6608 O O . LEU A 1 910 ? 12.486 3.787 -30.446 1.00 95.38 910 LEU A O 1
ATOM 6612 N N . GLY A 1 911 ? 11.655 4.678 -28.561 1.00 92.00 911 GLY A N 1
ATOM 6613 C CA . GLY A 1 911 ? 12.966 4.968 -27.983 1.00 92.00 911 GLY A CA 1
ATOM 6614 C C . GLY A 1 911 ? 13.835 3.711 -27.822 1.00 92.00 911 GLY A C 1
ATOM 6615 O O . GLY A 1 911 ? 14.976 3.670 -28.288 1.00 92.00 911 GLY A O 1
ATOM 6616 N N . ARG A 1 912 ? 13.284 2.638 -27.242 1.00 89.38 912 ARG A N 1
ATOM 6617 C CA . ARG A 1 912 ? 14.010 1.367 -27.045 1.00 89.38 912 ARG A CA 1
ATOM 6618 C C . ARG A 1 912 ? 14.449 0.697 -28.343 1.00 89.38 912 ARG A C 1
ATOM 6620 O O . ARG A 1 912 ? 15.532 0.117 -28.379 1.00 89.38 912 ARG A O 1
ATOM 6627 N N . MET A 1 913 ? 13.656 0.819 -29.409 1.00 91.88 913 MET A N 1
ATOM 6628 C CA . MET A 1 913 ? 13.999 0.292 -30.738 1.00 91.88 913 MET A CA 1
ATOM 6629 C C . MET A 1 913 ? 15.264 0.938 -31.338 1.00 91.88 913 MET A C 1
ATOM 6631 O O . MET A 1 913 ? 15.830 0.403 -32.295 1.00 91.88 913 MET A O 1
ATOM 6635 N N . GLY A 1 914 ? 15.715 2.078 -30.802 1.00 89.81 914 GLY A N 1
ATOM 6636 C CA . GLY A 1 914 ? 16.952 2.743 -31.202 1.00 89.81 914 GLY A CA 1
ATOM 6637 C C . GLY A 1 914 ? 16.950 3.121 -32.683 1.00 89.81 914 GLY A C 1
ATOM 6638 O O . GLY A 1 914 ? 16.011 3.746 -33.184 1.00 89.81 914 GLY A O 1
ATOM 6639 N N . VAL A 1 915 ? 17.995 2.708 -33.409 1.00 91.75 915 VAL A N 1
ATOM 6640 C CA . VAL A 1 915 ? 18.177 3.013 -34.842 1.00 91.75 915 VAL A CA 1
ATOM 6641 C C . VAL A 1 915 ? 16.955 2.623 -35.685 1.00 91.75 915 VAL A C 1
ATOM 6643 O O . VAL A 1 915 ? 16.604 3.334 -36.627 1.00 91.75 915 VAL A O 1
ATOM 6646 N N . ALA A 1 916 ? 16.271 1.531 -35.326 1.00 93.69 916 ALA A N 1
ATOM 6647 C CA . ALA A 1 916 ? 15.126 1.008 -36.066 1.00 93.69 916 ALA A CA 1
ATOM 6648 C C . ALA A 1 916 ? 13.914 1.962 -36.095 1.00 93.69 916 ALA A C 1
ATOM 6650 O O . ALA A 1 916 ? 13.087 1.855 -36.997 1.00 93.69 916 ALA A O 1
ATOM 6651 N N . ALA A 1 917 ? 13.814 2.904 -35.149 1.00 95.81 917 ALA A N 1
ATOM 6652 C CA . ALA A 1 917 ? 12.677 3.816 -35.015 1.00 95.81 917 ALA A CA 1
ATOM 6653 C C . ALA A 1 917 ? 12.997 5.290 -35.324 1.00 95.81 917 ALA A C 1
ATOM 6655 O O . ALA A 1 917 ? 12.101 6.131 -35.245 1.00 95.81 917 ALA A O 1
ATOM 6656 N N . LEU A 1 918 ? 14.230 5.636 -35.723 1.00 95.69 918 LEU A N 1
ATOM 6657 C CA . LEU A 1 918 ? 14.643 7.036 -35.929 1.00 95.69 918 LEU A CA 1
ATOM 6658 C C . LEU A 1 918 ? 13.733 7.807 -36.895 1.00 95.69 918 LEU A C 1
ATOM 6660 O O . LEU A 1 918 ? 13.373 8.953 -36.629 1.00 95.69 918 LEU A O 1
ATOM 6664 N N . SER A 1 919 ? 13.332 7.180 -38.005 1.00 96.62 919 SER A N 1
ATOM 6665 C CA . SER A 1 919 ? 12.441 7.805 -38.993 1.00 96.62 919 SER A CA 1
ATOM 6666 C C . SER A 1 919 ? 11.041 8.076 -38.441 1.00 96.62 919 SER A C 1
ATOM 6668 O O . SER A 1 919 ? 10.418 9.069 -38.812 1.00 96.62 919 SER A O 1
ATOM 6670 N N . GLU A 1 920 ? 10.551 7.214 -37.553 1.00 97.88 920 GLU A N 1
ATOM 6671 C CA . GLU A 1 920 ? 9.243 7.359 -36.913 1.00 97.88 920 GLU A CA 1
ATOM 6672 C C . GLU A 1 920 ? 9.272 8.443 -35.832 1.00 97.88 920 GLU A C 1
ATOM 6674 O O . GLU A 1 920 ? 8.385 9.293 -35.796 1.00 97.88 920 GLU A O 1
ATOM 6679 N N . ILE A 1 921 ? 10.335 8.487 -35.019 1.00 97.44 921 ILE A N 1
ATOM 6680 C CA . ILE A 1 921 ? 10.552 9.546 -34.020 1.00 97.44 921 ILE A CA 1
ATOM 6681 C C . ILE A 1 921 ? 10.638 10.915 -34.709 1.00 97.44 921 ILE A C 1
ATOM 6683 O O . ILE A 1 921 ? 9.956 11.858 -34.304 1.00 97.44 921 ILE A O 1
ATOM 6687 N N . ALA A 1 922 ? 11.414 11.024 -35.792 1.00 97.12 922 ALA A N 1
ATOM 6688 C CA . ALA A 1 922 ? 11.523 12.261 -36.564 1.00 97.12 922 ALA A CA 1
ATOM 6689 C C . ALA A 1 922 ? 10.173 12.699 -37.159 1.00 97.12 922 ALA A C 1
ATOM 6691 O O . ALA A 1 922 ? 9.865 13.891 -37.184 1.00 97.12 922 ALA A O 1
ATOM 6692 N N . ARG A 1 923 ? 9.339 11.749 -37.603 1.00 97.12 923 ARG A N 1
ATOM 6693 C CA . ARG A 1 923 ? 7.995 12.050 -38.111 1.00 97.12 923 ARG A CA 1
ATOM 6694 C C . ARG A 1 923 ? 7.057 12.525 -37.006 1.00 97.12 923 ARG A C 1
ATOM 6696 O O . ARG A 1 923 ? 6.336 13.493 -37.224 1.00 97.12 923 ARG A O 1
ATOM 6703 N N . ALA A 1 924 ? 7.091 11.892 -35.834 1.00 97.38 924 ALA A N 1
ATOM 6704 C CA . ALA A 1 924 ? 6.300 12.310 -34.677 1.00 97.38 924 ALA A CA 1
ATOM 6705 C C . ALA A 1 924 ? 6.659 13.738 -34.234 1.00 97.38 924 ALA A C 1
ATOM 6707 O O . ALA A 1 924 ? 5.770 14.547 -33.984 1.00 97.38 924 ALA A O 1
ATOM 6708 N N . LEU A 1 925 ? 7.950 14.084 -34.231 1.00 97.00 925 LEU A N 1
ATOM 6709 C CA . LEU A 1 925 ? 8.441 15.440 -33.953 1.00 97.00 925 LEU A CA 1
ATOM 6710 C C . LEU A 1 925 ? 8.018 16.485 -34.998 1.00 97.00 925 LEU A C 1
ATOM 6712 O O . LEU A 1 925 ? 7.995 17.671 -34.690 1.00 97.00 925 LEU A O 1
ATOM 6716 N N . ALA A 1 926 ? 7.671 16.065 -36.215 1.00 96.25 926 ALA A N 1
ATOM 6717 C CA . ALA A 1 926 ? 7.194 16.936 -37.289 1.00 96.25 926 ALA A CA 1
ATOM 6718 C C . ALA A 1 926 ? 5.659 16.925 -37.448 1.00 96.25 926 ALA A C 1
ATOM 6720 O O . ALA A 1 926 ? 5.139 17.513 -38.399 1.00 96.25 926 ALA A O 1
ATOM 6721 N N . ALA A 1 927 ? 4.929 16.249 -36.553 1.00 96.44 927 ALA A N 1
ATOM 6722 C CA . ALA A 1 927 ? 3.478 16.117 -36.641 1.00 96.44 927 ALA A CA 1
ATOM 6723 C C . ALA A 1 927 ? 2.759 17.476 -36.491 1.00 96.44 927 ALA A C 1
ATOM 6725 O O . ALA A 1 927 ? 3.209 18.341 -35.727 1.00 96.44 927 ALA A O 1
ATOM 6726 N N . PRO A 1 928 ? 1.618 17.687 -37.174 1.00 95.81 928 PRO A N 1
ATOM 6727 C CA . PRO A 1 928 ? 0.859 18.928 -37.038 1.00 95.81 928 PRO A CA 1
ATOM 6728 C C . PRO A 1 928 ? 0.299 19.115 -35.619 1.00 95.81 928 PRO A C 1
ATOM 6730 O O . PRO A 1 928 ? 0.257 20.240 -35.114 1.00 95.81 928 PRO A O 1
ATOM 6733 N N . GLU A 1 929 ? -0.062 18.031 -34.935 1.00 95.31 929 GLU A N 1
ATOM 6734 C CA . GLU A 1 929 ? -0.600 18.050 -33.578 1.00 95.31 929 GLU A CA 1
ATOM 6735 C C . GLU A 1 929 ? 0.512 18.227 -32.526 1.00 95.31 929 GLU A C 1
ATOM 6737 O O . GLU A 1 929 ? 1.402 17.378 -32.415 1.00 95.31 929 GLU A O 1
ATOM 6742 N N . PRO A 1 930 ? 0.450 19.260 -31.663 1.00 94.88 930 PRO A N 1
ATOM 6743 C CA . PRO A 1 930 ? 1.462 19.455 -30.623 1.00 94.88 930 PRO A CA 1
ATOM 6744 C C . PRO A 1 930 ? 1.559 18.300 -29.620 1.00 94.88 930 PRO A C 1
ATOM 6746 O O . PRO A 1 930 ? 2.645 17.983 -29.145 1.00 94.88 930 PRO A O 1
ATOM 6749 N N . ALA A 1 931 ? 0.442 17.627 -29.326 1.00 92.25 931 ALA A N 1
ATOM 6750 C CA . ALA A 1 931 ? 0.432 16.464 -28.438 1.00 92.25 931 ALA A CA 1
ATOM 6751 C C . ALA A 1 931 ? 1.301 15.309 -28.976 1.00 92.25 931 ALA A C 1
ATOM 6753 O O . ALA A 1 931 ? 2.029 14.679 -28.210 1.00 92.25 931 ALA A O 1
ATOM 6754 N N . LEU A 1 932 ? 1.278 15.071 -30.295 1.00 95.81 932 LEU A N 1
ATOM 6755 C CA . LEU A 1 932 ? 2.114 14.056 -30.942 1.00 95.81 932 LEU A CA 1
ATOM 6756 C C . LEU A 1 932 ? 3.584 14.479 -30.954 1.00 95.81 932 LEU A C 1
ATOM 6758 O O . LEU A 1 932 ? 4.449 13.654 -30.668 1.00 95.81 932 LEU A O 1
ATOM 6762 N N . ARG A 1 933 ? 3.875 15.764 -31.204 1.00 97.19 933 ARG A N 1
ATOM 6763 C CA . ARG A 1 933 ? 5.251 16.284 -31.128 1.00 97.19 933 ARG A CA 1
ATOM 6764 C C . ARG A 1 933 ? 5.845 16.150 -29.727 1.00 97.19 933 ARG A C 1
ATOM 6766 O O . ARG A 1 933 ? 7.003 15.764 -29.595 1.00 97.19 933 ARG A O 1
ATOM 6773 N N . ALA A 1 934 ? 5.051 16.390 -28.682 1.00 95.50 934 ALA A N 1
ATOM 6774 C CA . ALA A 1 934 ? 5.467 16.188 -27.295 1.00 95.50 934 ALA A CA 1
ATOM 6775 C C . ALA A 1 934 ? 5.824 14.716 -27.005 1.00 95.50 934 ALA A C 1
ATOM 6777 O O . ALA A 1 934 ? 6.846 14.441 -26.376 1.00 95.50 934 ALA A O 1
ATOM 6778 N N . LEU A 1 935 ? 5.039 13.761 -27.515 1.00 95.56 935 LEU A N 1
ATOM 6779 C CA . LEU A 1 935 ? 5.364 12.333 -27.412 1.00 95.56 935 LEU A CA 1
ATOM 6780 C C . LEU A 1 935 ? 6.572 11.938 -28.272 1.00 95.56 935 LEU A C 1
ATOM 6782 O O . LEU A 1 935 ? 7.366 11.100 -27.853 1.00 95.56 935 LEU A O 1
ATOM 6786 N N . GLY A 1 936 ? 6.759 12.567 -29.434 1.00 96.56 936 GLY A N 1
ATOM 6787 C CA . GLY A 1 936 ? 7.972 12.429 -30.243 1.00 96.56 936 GLY A CA 1
ATOM 6788 C C . GLY A 1 936 ? 9.225 12.895 -29.495 1.00 96.56 936 GLY A C 1
ATOM 6789 O O . GLY A 1 936 ? 10.252 12.221 -29.537 1.00 96.56 936 GLY A O 1
ATOM 6790 N N . ALA A 1 937 ? 9.130 13.997 -28.744 1.00 96.69 937 ALA A N 1
ATOM 6791 C CA . ALA A 1 937 ? 10.207 14.478 -27.878 1.00 96.69 937 ALA A CA 1
ATOM 6792 C C . ALA A 1 937 ? 10.516 13.483 -26.751 1.00 96.69 937 ALA A C 1
ATOM 6794 O O . ALA A 1 937 ? 11.680 13.186 -26.485 1.00 96.69 937 ALA A O 1
ATOM 6795 N N . LEU A 1 938 ? 9.485 12.905 -26.129 1.00 95.19 938 LEU A N 1
ATOM 6796 C CA . LEU A 1 938 ? 9.674 11.857 -25.130 1.00 95.19 938 LEU A CA 1
ATOM 6797 C C . LEU A 1 938 ? 10.330 10.599 -25.726 1.00 95.19 938 LEU A C 1
ATOM 6799 O O . LEU A 1 938 ? 11.267 10.068 -25.134 1.00 95.19 938 LEU A O 1
ATOM 6803 N N . ALA A 1 939 ? 9.891 10.159 -26.909 1.00 95.44 939 ALA A N 1
ATOM 6804 C CA . ALA A 1 939 ? 10.475 9.018 -27.613 1.00 95.44 939 ALA A CA 1
ATOM 6805 C C . ALA A 1 939 ? 11.955 9.250 -27.958 1.00 95.44 939 ALA A C 1
ATOM 6807 O O . ALA A 1 939 ? 12.782 8.364 -27.753 1.00 95.44 939 ALA A O 1
ATOM 6808 N N . ALA A 1 940 ? 12.304 10.458 -28.419 1.00 95.88 940 ALA A N 1
ATOM 6809 C CA . ALA A 1 940 ? 13.688 10.859 -28.662 1.00 95.88 940 ALA A CA 1
ATOM 6810 C C . ALA A 1 940 ? 14.529 10.797 -27.377 1.00 95.88 940 ALA A C 1
ATOM 6812 O O . ALA A 1 940 ? 15.620 10.228 -27.376 1.00 95.88 940 ALA A O 1
ATOM 6813 N N . ALA A 1 941 ? 14.012 11.319 -26.261 1.00 93.88 941 ALA A N 1
ATOM 6814 C CA . ALA A 1 941 ? 14.710 11.269 -24.980 1.00 93.88 941 ALA A CA 1
ATOM 6815 C C . ALA A 1 941 ? 14.913 9.831 -24.473 1.00 93.88 941 ALA A C 1
ATOM 6817 O O . ALA A 1 941 ? 15.968 9.508 -23.933 1.00 93.88 941 ALA A O 1
ATOM 6818 N N . GLN A 1 942 ? 13.932 8.955 -24.691 1.00 91.25 942 GLN A N 1
ATOM 6819 C CA . GLN A 1 942 ? 13.992 7.539 -24.328 1.00 91.25 942 GLN A CA 1
ATOM 6820 C C . GLN A 1 942 ? 14.723 6.672 -25.361 1.00 91.25 942 GLN A C 1
ATOM 6822 O O . GLN A 1 942 ? 14.671 5.448 -25.259 1.00 91.25 942 GLN A O 1
ATOM 6827 N N . SER A 1 943 ? 15.408 7.272 -26.339 1.00 91.56 943 SER A N 1
ATOM 6828 C CA . SER A 1 943 ? 16.217 6.548 -27.318 1.00 91.56 943 SER A CA 1
ATOM 6829 C C . SER A 1 943 ? 17.349 5.765 -26.650 1.00 91.56 943 SER A C 1
ATOM 6831 O O . SER A 1 943 ? 18.060 6.302 -25.801 1.00 91.56 943 SER A O 1
ATOM 6833 N N . SER A 1 944 ? 17.561 4.520 -27.074 1.00 87.88 944 SER A N 1
ATOM 6834 C CA . SER A 1 944 ? 18.779 3.754 -26.767 1.00 87.88 944 SER A CA 1
ATOM 6835 C C . SER A 1 944 ? 19.969 4.170 -27.649 1.00 87.88 944 SER A C 1
ATOM 6837 O O . SER A 1 944 ? 21.115 3.839 -27.347 1.00 87.88 944 SER A O 1
ATOM 6839 N N . ASP A 1 945 ? 19.717 4.941 -28.716 1.00 89.06 945 ASP A N 1
ATOM 6840 C CA . ASP A 1 945 ? 20.720 5.397 -29.679 1.00 89.06 945 ASP A CA 1
ATOM 6841 C C . ASP A 1 945 ? 21.039 6.910 -29.554 1.00 89.06 945 ASP A C 1
ATOM 6843 O O . ASP A 1 945 ? 20.117 7.740 -29.500 1.00 89.06 945 ASP A O 1
ATOM 6847 N N . PRO A 1 946 ? 22.333 7.298 -29.564 1.00 91.44 946 PRO A N 1
ATOM 6848 C CA . PRO A 1 946 ? 22.808 8.683 -29.587 1.00 91.44 946 PRO A CA 1
ATOM 6849 C C . PRO A 1 946 ? 22.173 9.609 -30.636 1.00 91.44 946 PRO A C 1
ATOM 6851 O O . PRO A 1 946 ? 22.000 10.797 -30.349 1.00 91.44 946 PRO A O 1
ATOM 6854 N N . ALA A 1 947 ? 21.870 9.111 -31.839 1.00 93.75 947 ALA A N 1
ATOM 6855 C CA . ALA A 1 947 ? 21.259 9.893 -32.911 1.00 93.75 947 ALA A CA 1
ATOM 6856 C C . ALA A 1 947 ? 19.771 10.140 -32.645 1.00 93.75 947 ALA A C 1
ATOM 6858 O O . ALA A 1 947 ? 19.277 11.224 -32.946 1.00 93.75 947 ALA A O 1
ATOM 6859 N N . GLY A 1 948 ? 19.076 9.184 -32.022 1.00 93.56 948 GLY A N 1
ATOM 6860 C CA . GLY A 1 948 ? 17.687 9.369 -31.597 1.00 93.56 948 GLY A CA 1
ATOM 6861 C C . GLY A 1 948 ? 17.557 10.436 -30.515 1.00 93.56 948 GLY A C 1
ATOM 6862 O O . GLY A 1 948 ? 16.707 11.315 -30.632 1.00 93.56 948 GLY A O 1
ATOM 6863 N N . LEU A 1 949 ? 18.469 10.446 -29.535 1.00 94.56 949 LEU A N 1
ATOM 6864 C CA . LEU A 1 949 ? 18.509 11.501 -28.518 1.00 94.56 949 LEU A CA 1
ATOM 6865 C C . LEU A 1 949 ? 18.759 12.885 -29.137 1.00 94.56 949 LEU A C 1
ATOM 6867 O O . LEU A 1 949 ? 18.140 13.863 -28.725 1.00 94.56 949 LEU A O 1
ATOM 6871 N N . ALA A 1 950 ? 19.619 12.976 -30.155 1.00 94.81 950 ALA A N 1
ATOM 6872 C CA . ALA A 1 950 ? 19.915 14.239 -30.834 1.00 94.81 950 ALA A CA 1
ATOM 6873 C C . ALA A 1 950 ? 18.692 14.862 -31.539 1.00 94.81 950 ALA A C 1
ATOM 6875 O O . ALA A 1 950 ? 18.662 16.074 -31.745 1.00 94.81 950 ALA A O 1
ATOM 6876 N N . LEU A 1 951 ? 17.650 14.079 -31.858 1.00 95.06 951 LEU A N 1
ATOM 6877 C CA . LEU A 1 951 ? 16.408 14.607 -32.439 1.00 95.06 951 LEU A CA 1
ATOM 6878 C C . LEU A 1 951 ? 15.659 15.561 -31.489 1.00 95.06 951 LEU A C 1
ATOM 6880 O O . LEU A 1 951 ? 14.850 16.371 -31.946 1.00 95.06 951 LEU A O 1
ATOM 6884 N N . LEU A 1 952 ? 15.957 15.521 -30.185 1.00 94.44 952 LEU A N 1
ATOM 6885 C CA . LEU A 1 952 ? 15.348 16.393 -29.179 1.00 94.44 952 LEU A CA 1
ATOM 6886 C C . LEU A 1 952 ? 15.639 17.891 -29.416 1.00 94.44 952 LEU A C 1
ATOM 6888 O O . LEU A 1 952 ? 14.849 18.738 -28.998 1.00 94.44 952 LEU A O 1
ATOM 6892 N N . ASP A 1 953 ? 16.706 18.230 -30.153 1.00 92.00 953 ASP A N 1
ATOM 6893 C CA . ASP A 1 953 ? 17.079 19.614 -30.492 1.00 92.00 953 ASP A CA 1
ATOM 6894 C C . ASP A 1 953 ? 15.964 20.403 -31.194 1.00 92.00 953 ASP A C 1
ATOM 6896 O O . ASP A 1 953 ? 15.852 21.620 -31.014 1.00 92.00 953 ASP A O 1
ATOM 6900 N N . GLY A 1 954 ? 15.141 19.725 -32.001 1.00 88.44 954 GLY A N 1
ATOM 6901 C CA . GLY A 1 954 ? 13.994 20.344 -32.664 1.00 88.44 954 GLY A CA 1
ATOM 6902 C C . GLY A 1 954 ? 12.891 20.727 -31.678 1.00 88.44 954 GLY A C 1
ATOM 6903 O O . GLY A 1 954 ? 12.328 21.816 -31.773 1.00 88.44 954 GLY A O 1
ATOM 6904 N N . ALA A 1 955 ? 12.636 19.875 -30.683 1.00 95.50 955 ALA A N 1
ATOM 6905 C CA . ALA A 1 955 ? 11.555 20.058 -29.718 1.00 95.50 955 ALA A CA 1
ATOM 6906 C C . ALA A 1 955 ? 11.802 21.234 -28.759 1.00 95.50 955 ALA A C 1
ATOM 6908 O O . ALA A 1 955 ? 10.855 21.904 -28.353 1.00 95.50 955 ALA A O 1
ATOM 6909 N N . PHE A 1 956 ? 13.064 21.560 -28.452 1.00 96.12 956 PHE A N 1
ATOM 6910 C CA . PHE A 1 956 ? 13.402 22.769 -27.687 1.00 96.12 956 PHE A CA 1
ATOM 6911 C C . PHE A 1 956 ? 13.066 24.073 -28.425 1.00 96.12 956 PHE A C 1
ATOM 6913 O O . PHE A 1 956 ? 12.986 25.121 -27.795 1.00 96.12 956 PHE A O 1
ATOM 6920 N N . LYS A 1 957 ? 12.872 24.030 -29.747 1.00 94.38 957 LYS A N 1
ATOM 6921 C CA . LYS A 1 957 ? 12.592 25.200 -30.597 1.00 94.38 957 LYS A CA 1
ATOM 6922 C C . LYS A 1 957 ? 11.154 25.207 -31.122 1.00 94.38 957 LYS A C 1
ATOM 6924 O O . LYS A 1 957 ? 10.843 25.970 -32.034 1.00 94.38 957 LYS A O 1
ATOM 6929 N N . ASP A 1 958 ? 10.296 24.339 -30.585 1.00 97.44 958 ASP A N 1
ATOM 6930 C CA . ASP A 1 958 ? 8.919 24.188 -31.052 1.00 97.44 958 ASP A CA 1
ATOM 6931 C C . ASP A 1 958 ? 8.097 25.461 -30.819 1.00 97.44 958 ASP A C 1
ATOM 6933 O O . ASP A 1 958 ? 8.307 26.184 -29.844 1.00 97.44 958 ASP A O 1
ATOM 6937 N N . ALA A 1 959 ? 7.120 25.724 -31.686 1.00 95.50 959 ALA A N 1
ATOM 6938 C CA . ALA A 1 959 ? 6.221 26.863 -31.524 1.00 95.50 959 ALA A CA 1
ATOM 6939 C C . ALA A 1 959 ? 5.341 26.732 -30.266 1.00 95.50 959 ALA A C 1
ATOM 6941 O O . ALA A 1 959 ? 5.053 27.734 -29.608 1.00 95.50 959 ALA A O 1
ATOM 6942 N N . GLU A 1 960 ? 4.957 25.507 -29.896 1.00 96.44 960 GLU A N 1
ATOM 6943 C CA . GLU A 1 960 ? 4.048 25.247 -28.782 1.00 96.44 960 GLU A CA 1
ATOM 6944 C C . GLU A 1 960 ? 4.797 25.097 -27.450 1.00 96.44 960 GLU A C 1
ATOM 6946 O O . GLU A 1 960 ? 5.716 24.283 -27.315 1.00 96.44 960 GLU A O 1
ATOM 6951 N N . ALA A 1 961 ? 4.363 25.836 -26.425 1.00 94.31 961 ALA A N 1
ATOM 6952 C CA . ALA A 1 961 ? 5.006 25.820 -25.109 1.00 94.31 961 ALA A CA 1
ATOM 6953 C C . ALA A 1 961 ? 4.954 24.434 -24.447 1.00 94.31 961 ALA A C 1
ATOM 6955 O O . ALA A 1 961 ? 5.930 24.001 -23.833 1.00 94.31 961 ALA A O 1
ATOM 6956 N N . ALA A 1 962 ? 3.854 23.697 -24.631 1.00 92.19 962 ALA A N 1
ATOM 6957 C CA . ALA A 1 962 ? 3.704 22.342 -24.103 1.00 92.19 962 ALA A CA 1
ATOM 6958 C C . ALA A 1 962 ? 4.756 21.362 -24.662 1.00 92.19 962 ALA A C 1
ATOM 6960 O O . ALA A 1 962 ? 5.237 20.492 -23.931 1.00 92.19 962 ALA A O 1
ATOM 6961 N N . VAL A 1 963 ? 5.155 21.517 -25.932 1.00 96.25 963 VAL A N 1
ATOM 6962 C CA . VAL A 1 963 ? 6.189 20.674 -26.559 1.00 96.25 963 VAL A CA 1
ATOM 6963 C C . VAL A 1 963 ? 7.562 21.016 -25.993 1.00 96.25 963 VAL A C 1
ATOM 6965 O O . VAL A 1 963 ? 8.279 20.113 -25.563 1.00 96.25 963 VAL A O 1
ATOM 6968 N N . ARG A 1 964 ? 7.898 22.310 -25.897 1.00 96.75 964 ARG A N 1
ATOM 6969 C CA . ARG A 1 964 ? 9.170 22.761 -25.307 1.00 96.75 964 ARG A CA 1
ATOM 6970 C C . ARG A 1 964 ? 9.300 22.339 -23.844 1.00 96.75 964 ARG A C 1
ATOM 6972 O O . ARG A 1 964 ? 10.329 21.796 -23.448 1.00 96.75 964 ARG A O 1
ATOM 6979 N N . GLY A 1 965 ? 8.239 22.513 -23.054 1.00 93.38 965 GLY A N 1
ATOM 6980 C CA . GLY A 1 965 ? 8.181 22.060 -21.663 1.00 93.38 965 GLY A CA 1
ATOM 6981 C C . GLY A 1 965 ? 8.351 20.544 -21.533 1.00 93.38 965 GLY A C 1
ATOM 6982 O O . GLY A 1 965 ? 9.119 20.084 -20.688 1.00 93.38 965 GLY A O 1
ATOM 6983 N N . THR A 1 966 ? 7.715 19.768 -22.420 1.00 94.19 966 THR A N 1
ATOM 6984 C CA . THR A 1 966 ? 7.895 18.308 -22.466 1.00 94.19 966 THR A CA 1
ATOM 6985 C C . THR A 1 966 ? 9.330 17.934 -22.828 1.00 94.19 966 THR A C 1
ATOM 6987 O O . THR A 1 966 ? 9.887 17.059 -22.180 1.00 94.19 966 THR A O 1
ATOM 6990 N N . ALA A 1 967 ? 9.964 18.605 -23.795 1.00 95.50 967 ALA A N 1
ATOM 6991 C CA . ALA A 1 967 ? 11.355 18.339 -24.169 1.00 95.50 967 ALA A CA 1
ATOM 6992 C C . ALA A 1 967 ? 12.325 18.558 -22.996 1.00 95.50 967 ALA A C 1
ATOM 6994 O O . ALA A 1 967 ? 13.209 17.738 -22.755 1.00 95.50 967 ALA A O 1
ATOM 6995 N N . VAL A 1 968 ? 12.117 19.629 -22.222 1.00 95.19 968 VAL A N 1
ATOM 6996 C CA . VAL A 1 968 ? 12.891 19.916 -21.005 1.00 95.19 968 VAL A CA 1
ATOM 6997 C C . VAL A 1 968 ? 12.692 18.830 -19.948 1.00 95.19 968 VAL A C 1
ATOM 6999 O O . VAL A 1 968 ? 13.672 18.326 -19.404 1.00 95.19 968 VAL A O 1
ATOM 7002 N N . ALA A 1 969 ? 11.445 18.442 -19.672 1.00 92.62 969 ALA A N 1
ATOM 7003 C CA . ALA A 1 969 ? 11.144 17.391 -18.702 1.00 92.62 969 ALA A CA 1
ATOM 7004 C C . ALA A 1 969 ? 11.670 16.015 -19.155 1.00 92.62 969 ALA A C 1
ATOM 7006 O O . ALA A 1 969 ? 12.205 15.249 -18.356 1.00 92.62 969 ALA A O 1
ATOM 7007 N N . ALA A 1 970 ? 11.589 15.716 -20.453 1.00 93.00 970 ALA A N 1
ATOM 7008 C CA . ALA A 1 970 ? 12.012 14.449 -21.037 1.00 93.00 970 ALA A CA 1
ATOM 7009 C C . ALA A 1 970 ? 13.517 14.194 -20.876 1.00 93.00 970 ALA A C 1
ATOM 7011 O O . ALA A 1 970 ? 13.923 13.035 -20.813 1.00 93.00 970 ALA A O 1
ATOM 7012 N N . LEU A 1 971 ? 14.342 15.234 -20.690 1.00 93.00 971 LEU A N 1
ATOM 7013 C CA . LEU A 1 971 ? 15.755 15.060 -20.336 1.00 93.00 971 LEU A CA 1
ATOM 7014 C C . LEU A 1 971 ? 15.946 14.190 -19.090 1.00 93.00 971 LEU A C 1
ATOM 7016 O O . LEU A 1 971 ? 16.922 13.448 -19.016 1.00 93.00 971 LEU A O 1
ATOM 7020 N N . PHE A 1 972 ? 15.018 14.222 -18.132 1.00 89.62 972 PHE A N 1
ATOM 7021 C CA . PHE A 1 972 ? 15.094 13.412 -16.915 1.00 89.62 972 PHE A CA 1
ATOM 7022 C C . PHE A 1 972 ? 14.672 11.959 -17.131 1.00 89.62 972 PHE A C 1
ATOM 7024 O O . PHE A 1 972 ? 15.119 11.085 -16.386 1.00 89.62 972 PHE A O 1
ATOM 7031 N N . ALA A 1 973 ? 13.945 11.690 -18.215 1.00 88.88 973 ALA A N 1
ATOM 7032 C CA . ALA A 1 973 ? 13.594 10.357 -18.690 1.00 88.88 973 ALA A CA 1
ATOM 7033 C C . ALA A 1 973 ? 14.642 9.742 -19.640 1.00 88.88 973 ALA A C 1
ATOM 7035 O O . ALA A 1 973 ? 14.444 8.621 -20.108 1.00 88.88 973 ALA A O 1
ATOM 7036 N N . VAL A 1 974 ? 15.755 10.439 -19.920 1.00 90.25 974 VAL A N 1
ATOM 7037 C CA . VAL A 1 974 ? 16.843 9.897 -20.751 1.00 90.25 974 VAL A CA 1
ATOM 7038 C C . VAL A 1 974 ? 17.438 8.655 -20.105 1.00 90.25 974 VAL A C 1
ATOM 7040 O O . VAL A 1 974 ? 17.800 8.699 -18.921 1.00 90.25 974 VAL A O 1
ATOM 7043 N N . GLN A 1 975 ? 17.571 7.597 -20.910 1.00 84.19 975 GLN A N 1
ATOM 7044 C CA . GLN A 1 975 ? 18.125 6.312 -20.496 1.00 84.19 975 GLN A CA 1
ATOM 7045 C C . GLN A 1 975 ? 19.538 6.450 -19.913 1.00 84.19 975 GLN A C 1
ATOM 7047 O O . GLN A 1 975 ? 20.335 7.278 -20.358 1.00 84.19 975 GLN A O 1
ATOM 7052 N N . ASP A 1 976 ? 19.865 5.592 -18.948 1.00 78.81 976 ASP A N 1
ATOM 7053 C CA . ASP A 1 976 ? 21.105 5.635 -18.164 1.00 78.81 976 ASP A CA 1
ATOM 7054 C C . ASP A 1 976 ? 22.400 5.749 -18.996 1.00 78.81 976 ASP A C 1
ATOM 7056 O O . ASP A 1 976 ? 23.185 6.656 -18.694 1.00 78.81 976 ASP A O 1
ATOM 7060 N N . PRO A 1 977 ? 22.604 4.987 -20.096 1.00 78.56 977 PRO A N 1
ATOM 7061 C CA . PRO A 1 977 ? 23.803 5.110 -20.936 1.00 78.56 977 PRO A CA 1
ATOM 7062 C C . PRO A 1 977 ? 23.982 6.495 -21.561 1.00 78.56 977 PRO A C 1
ATOM 7064 O O . PRO A 1 977 ? 25.101 6.940 -21.819 1.00 78.56 977 PRO A O 1
ATOM 7067 N N . LEU A 1 978 ? 22.871 7.191 -21.816 1.00 87.44 978 LEU A N 1
ATOM 7068 C CA . LEU A 1 978 ? 22.856 8.496 -22.464 1.00 87.44 978 LEU A CA 1
ATOM 7069 C C . LEU A 1 978 ? 22.644 9.649 -21.475 1.00 87.44 978 LEU A C 1
ATOM 7071 O O . LEU A 1 978 ? 22.740 10.808 -21.880 1.00 87.44 978 LEU A O 1
ATOM 7075 N N . LYS A 1 979 ? 22.449 9.382 -20.173 1.00 88.69 979 LYS A N 1
ATOM 7076 C CA . LYS A 1 979 ? 22.381 10.419 -19.125 1.00 88.69 979 LYS A CA 1
ATOM 7077 C C . LYS A 1 979 ? 23.540 11.422 -19.194 1.00 88.69 979 LYS A C 1
ATOM 7079 O O . LYS A 1 979 ? 23.260 12.621 -19.128 1.00 88.69 979 LYS A O 1
ATOM 7084 N N . PRO A 1 980 ? 24.812 11.013 -19.404 1.00 89.38 980 PRO A N 1
ATOM 7085 C CA . PRO A 1 980 ? 25.917 11.964 -19.527 1.00 89.38 980 PRO A CA 1
ATOM 7086 C C . PRO A 1 980 ? 25.778 12.926 -20.709 1.00 89.38 980 PRO A C 1
ATOM 7088 O O . PRO A 1 980 ? 26.395 13.988 -20.691 1.00 89.38 980 PRO A O 1
ATOM 7091 N N . ARG A 1 981 ? 24.987 12.572 -21.731 1.00 90.69 981 ARG A N 1
ATOM 7092 C CA . ARG A 1 981 ? 24.733 13.400 -22.916 1.00 90.69 981 ARG A CA 1
ATOM 7093 C C . ARG A 1 981 ? 23.649 14.450 -22.698 1.00 90.69 981 ARG A C 1
ATOM 7095 O O . ARG A 1 981 ? 23.519 15.342 -23.524 1.00 90.69 981 ARG A O 1
ATOM 7102 N N . ARG A 1 982 ? 22.923 14.434 -21.570 1.00 92.06 982 ARG A N 1
ATOM 7103 C CA . ARG A 1 982 ? 21.983 15.518 -21.211 1.00 92.06 982 ARG A CA 1
ATOM 7104 C C . ARG A 1 982 ? 22.669 16.892 -21.239 1.00 92.06 982 ARG A C 1
ATOM 7106 O O . ARG A 1 982 ? 22.055 17.878 -21.635 1.00 92.06 982 ARG A O 1
ATOM 7113 N N . LYS A 1 983 ? 23.959 16.946 -20.878 1.00 90.94 983 LYS A N 1
ATOM 7114 C CA . LYS A 1 983 ? 24.782 18.167 -20.901 1.00 90.94 983 LYS A CA 1
ATOM 7115 C C . LYS A 1 983 ? 24.936 18.781 -22.296 1.00 90.94 983 LYS A C 1
ATOM 7117 O O . LYS A 1 983 ? 25.155 19.989 -22.390 1.00 90.94 983 LYS A O 1
ATOM 7122 N N . ASP A 1 984 ? 24.794 17.980 -23.355 1.00 92.25 984 ASP A N 1
ATOM 7123 C CA . ASP A 1 984 ? 24.905 18.432 -24.746 1.00 92.25 984 ASP A CA 1
ATOM 7124 C C . ASP A 1 984 ? 23.798 19.467 -25.058 1.00 92.25 984 ASP A C 1
ATOM 7126 O O . ASP A 1 984 ? 24.015 20.395 -25.833 1.00 92.25 984 ASP A O 1
ATOM 7130 N N . PHE A 1 985 ? 22.660 19.399 -24.352 1.00 94.31 985 PHE A N 1
ATOM 7131 C CA . PHE A 1 985 ? 21.530 20.329 -24.479 1.00 94.31 985 PHE A CA 1
ATOM 7132 C C . PHE A 1 985 ? 21.648 21.598 -23.617 1.00 94.31 985 PHE A C 1
ATOM 7134 O O . PHE A 1 985 ? 20.752 22.444 -23.627 1.00 94.31 985 PHE A O 1
ATOM 7141 N N . GLY A 1 986 ? 22.755 21.783 -22.889 1.00 92.81 986 GLY A N 1
ATOM 7142 C CA . GLY A 1 986 ? 22.982 22.953 -22.033 1.00 92.81 986 GLY A CA 1
ATOM 7143 C C . GLY A 1 986 ? 22.761 24.313 -22.724 1.00 92.81 986 GLY A C 1
ATOM 7144 O O . GLY A 1 986 ? 22.131 25.184 -22.125 1.00 92.81 986 GLY A O 1
ATOM 7145 N N . PRO A 1 987 ? 23.224 24.539 -23.972 1.00 93.31 987 PRO A N 1
ATOM 7146 C CA . PRO A 1 987 ? 22.941 25.776 -24.703 1.00 93.31 987 PRO A CA 1
ATOM 7147 C C . PRO A 1 987 ? 21.445 26.027 -24.943 1.00 93.31 987 PRO A C 1
ATOM 7149 O O . PRO A 1 987 ? 20.989 27.154 -24.765 1.00 93.31 987 PRO A O 1
ATOM 7152 N N . ALA A 1 988 ? 20.677 24.989 -25.297 1.00 93.94 988 ALA A N 1
ATOM 7153 C CA . ALA A 1 988 ? 19.234 25.103 -25.514 1.00 93.94 988 ALA A CA 1
ATOM 7154 C C . ALA A 1 988 ? 18.500 25.432 -24.207 1.00 93.94 988 ALA A C 1
ATOM 7156 O O . ALA A 1 988 ? 17.662 26.331 -24.177 1.00 93.94 988 ALA A O 1
ATOM 7157 N N . LEU A 1 989 ? 18.875 24.774 -23.105 1.00 94.69 989 LEU A N 1
ATOM 7158 C CA . LEU A 1 989 ? 18.302 25.053 -21.789 1.00 94.69 989 LEU A CA 1
ATOM 7159 C C . LEU A 1 989 ? 18.591 26.485 -21.311 1.00 94.69 989 LEU A C 1
ATOM 7161 O O . LEU A 1 989 ? 17.703 27.122 -20.747 1.00 94.69 989 LEU A O 1
ATOM 7165 N N . ARG A 1 990 ? 19.796 27.020 -21.572 1.00 94.69 990 ARG A N 1
ATOM 7166 C CA . ARG A 1 990 ? 20.140 28.421 -21.255 1.00 94.69 990 ARG A CA 1
ATOM 7167 C C . ARG A 1 990 ? 19.252 29.404 -21.999 1.00 94.69 990 ARG A C 1
ATOM 7169 O O . ARG A 1 990 ? 18.760 30.347 -21.388 1.00 94.69 990 ARG A O 1
ATOM 7176 N N . LEU A 1 991 ? 19.045 29.166 -23.293 1.00 94.81 991 LEU A N 1
ATOM 7177 C CA . LEU A 1 991 ? 18.195 30.012 -24.123 1.00 94.81 991 LEU A CA 1
ATOM 7178 C C . LEU A 1 991 ? 16.748 29.994 -23.618 1.00 94.81 991 LEU A C 1
ATOM 7180 O O . LEU A 1 991 ? 16.170 31.049 -23.378 1.00 94.81 991 LEU A O 1
ATOM 7184 N N . LEU A 1 992 ? 16.192 28.803 -23.377 1.00 95.75 992 LEU A N 1
ATOM 7185 C CA . LEU A 1 992 ? 14.828 28.656 -22.866 1.00 95.75 992 LEU A CA 1
ATOM 7186 C C . LEU A 1 992 ? 14.652 29.312 -21.497 1.00 95.75 992 LEU A C 1
ATOM 7188 O O . LEU A 1 992 ? 13.685 30.030 -21.283 1.00 95.75 992 LEU A O 1
ATOM 7192 N N . ALA A 1 993 ? 15.590 29.120 -20.572 1.00 94.50 993 ALA A N 1
ATOM 7193 C CA . ALA A 1 993 ? 15.498 29.717 -19.244 1.00 94.50 993 ALA A CA 1
ATOM 7194 C C . ALA A 1 993 ? 15.530 31.254 -19.270 1.00 94.50 993 ALA A C 1
ATOM 7196 O O . ALA A 1 993 ? 14.873 31.892 -18.447 1.00 94.50 993 ALA A O 1
ATOM 7197 N N . ALA A 1 994 ? 16.286 31.844 -20.200 1.00 94.94 994 ALA A N 1
ATOM 7198 C CA . ALA A 1 994 ? 16.453 33.289 -20.304 1.00 94.94 994 ALA A CA 1
ATOM 7199 C C . ALA A 1 994 ? 15.334 33.974 -21.105 1.00 94.94 994 ALA A C 1
ATOM 7201 O O . ALA A 1 994 ? 14.894 35.058 -20.723 1.00 94.94 994 ALA A O 1
ATOM 7202 N N . GLU A 1 995 ? 14.881 33.359 -22.201 1.00 95.31 995 GLU A N 1
ATOM 7203 C CA . GLU A 1 995 ? 14.141 34.063 -23.259 1.00 95.31 995 GLU A CA 1
ATOM 7204 C C . GLU A 1 995 ? 12.783 33.440 -23.619 1.00 95.31 995 GLU A C 1
ATOM 7206 O O . GLU A 1 995 ? 12.020 34.073 -24.351 1.00 95.31 995 GLU A O 1
ATOM 7211 N N . ASP A 1 996 ? 12.435 32.239 -23.132 1.00 96.88 996 ASP A N 1
ATOM 7212 C CA . ASP A 1 996 ? 11.168 31.601 -23.523 1.00 96.88 996 ASP A CA 1
ATOM 7213 C C . ASP A 1 996 ? 9.962 32.474 -23.133 1.00 96.88 996 ASP A C 1
ATOM 7215 O O . ASP A 1 996 ? 9.919 32.965 -22.004 1.00 96.88 996 ASP A O 1
ATOM 7219 N N . PRO A 1 997 ? 8.961 32.689 -24.005 1.00 94.88 997 PRO A N 1
ATOM 7220 C CA . PRO A 1 997 ? 7.790 33.493 -23.656 1.00 94.88 997 PRO A CA 1
ATOM 7221 C C . PRO A 1 997 ? 6.955 32.874 -22.524 1.00 94.88 997 PRO A C 1
ATOM 7223 O O . PRO A 1 997 ? 6.366 33.608 -21.723 1.00 94.88 997 PRO A O 1
ATOM 7226 N N . ASP A 1 998 ? 6.937 31.546 -22.406 1.00 93.56 998 ASP A N 1
ATOM 7227 C CA . ASP A 1 998 ? 6.164 30.834 -21.398 1.00 93.56 998 ASP A CA 1
ATOM 7228 C C . ASP A 1 998 ? 6.943 30.741 -20.063 1.00 93.56 998 ASP A C 1
ATOM 7230 O O . ASP A 1 998 ? 8.028 30.154 -20.000 1.00 93.56 998 ASP A O 1
ATOM 7234 N N . PRO A 1 999 ? 6.415 31.302 -18.957 1.00 89.62 999 PRO A N 1
ATOM 7235 C CA . PRO A 1 999 ? 7.094 31.291 -17.660 1.00 89.62 999 PRO A CA 1
ATOM 7236 C C . PRO A 1 999 ? 7.284 29.888 -17.070 1.00 89.62 999 PRO A C 1
ATOM 7238 O O . PRO A 1 999 ? 8.245 29.671 -16.328 1.00 89.62 999 PRO A O 1
ATOM 7241 N N . VAL A 1 1000 ? 6.396 28.940 -17.382 1.00 86.50 1000 VAL A N 1
ATOM 7242 C CA . VAL A 1 1000 ? 6.505 27.547 -16.935 1.00 86.50 1000 VAL A CA 1
ATOM 7243 C C . VAL A 1 1000 ? 7.672 26.877 -17.650 1.00 86.50 1000 VAL A C 1
ATOM 7245 O O . VAL A 1 1000 ? 8.477 26.215 -16.993 1.00 86.50 1000 VAL A O 1
ATOM 7248 N N . VAL A 1 1001 ? 7.826 27.109 -18.959 1.00 92.50 1001 VAL A N 1
ATOM 7249 C CA . VAL A 1 1001 ? 8.972 26.598 -19.732 1.00 92.50 1001 VAL A CA 1
ATOM 7250 C C . VAL A 1 1001 ? 10.281 27.220 -19.245 1.00 92.50 1001 VAL A C 1
ATOM 7252 O O . VAL A 1 1001 ? 11.234 26.479 -18.997 1.00 92.50 1001 VAL A O 1
ATOM 7255 N N . ARG A 1 1002 ? 10.326 28.542 -19.004 1.00 92.69 1002 ARG A N 1
ATOM 7256 C CA . ARG A 1 1002 ? 11.516 29.204 -18.427 1.00 92.69 1002 ARG A CA 1
ATOM 7257 C C . ARG A 1 1002 ? 11.929 28.580 -17.096 1.00 92.69 1002 ARG A C 1
ATOM 7259 O O . ARG A 1 1002 ? 13.093 28.230 -16.904 1.00 92.69 1002 ARG A O 1
ATOM 7266 N N . SER A 1 1003 ? 10.968 28.420 -16.184 1.00 87.44 1003 SER A N 1
ATOM 7267 C CA . SER A 1 1003 ? 11.204 27.831 -14.863 1.00 87.44 1003 SER A CA 1
ATOM 7268 C C . SER A 1 1003 ? 11.685 26.380 -14.970 1.00 87.44 1003 SER A C 1
ATOM 7270 O O . SER A 1 1003 ? 12.697 26.010 -14.372 1.00 87.44 1003 SER A O 1
ATOM 7272 N N . ALA A 1 1004 ? 11.023 25.559 -15.791 1.00 89.19 1004 ALA A N 1
ATOM 7273 C CA . ALA A 1 1004 ? 11.432 24.179 -16.031 1.00 89.19 1004 ALA A CA 1
ATOM 7274 C C . ALA A 1 1004 ? 12.855 24.091 -16.602 1.00 89.19 1004 ALA A C 1
ATOM 7276 O O . ALA A 1 1004 ? 13.648 23.284 -16.120 1.00 89.19 1004 ALA A O 1
ATOM 7277 N N . ALA A 1 1005 ? 13.205 24.940 -17.574 1.00 93.00 1005 ALA A N 1
ATOM 7278 C CA . ALA A 1 1005 ? 14.534 24.963 -18.179 1.00 93.00 1005 ALA A CA 1
ATOM 7279 C C . ALA A 1 1005 ? 15.616 25.391 -17.177 1.00 93.00 1005 ALA A C 1
ATOM 7281 O O . ALA A 1 1005 ? 16.676 24.769 -17.122 1.00 93.00 1005 ALA A O 1
ATOM 7282 N N . ALA A 1 1006 ? 15.339 26.388 -16.330 1.00 89.69 1006 ALA A N 1
ATOM 7283 C CA . ALA A 1 1006 ? 16.245 26.804 -15.261 1.00 89.69 1006 ALA A CA 1
ATOM 7284 C C . ALA A 1 1006 ? 16.508 25.670 -14.254 1.00 89.69 1006 ALA A C 1
ATOM 7286 O O . ALA A 1 1006 ? 17.663 25.402 -13.916 1.00 89.69 1006 ALA A O 1
ATOM 7287 N N . ARG A 1 1007 ? 15.453 24.952 -13.834 1.00 87.44 1007 ARG A N 1
ATOM 7288 C CA . ARG A 1 1007 ? 15.572 23.762 -12.972 1.00 87.44 1007 ARG A CA 1
ATOM 7289 C C . ARG A 1 1007 ? 16.374 22.652 -13.655 1.00 87.44 1007 ARG A C 1
ATOM 7291 O O . ARG A 1 1007 ? 17.268 22.074 -13.043 1.00 87.44 1007 ARG A O 1
ATOM 7298 N N . ALA A 1 1008 ? 16.100 22.395 -14.934 1.00 89.44 1008 ALA A N 1
ATOM 7299 C CA . ALA A 1 1008 ? 16.809 21.387 -15.713 1.00 89.44 1008 ALA A CA 1
ATOM 7300 C C . ALA A 1 1008 ? 18.306 21.694 -15.839 1.00 89.44 1008 ALA A C 1
ATOM 7302 O O . ALA A 1 1008 ? 19.126 20.797 -15.663 1.00 89.44 1008 ALA A O 1
ATOM 7303 N N . MET A 1 1009 ? 18.680 22.957 -16.072 1.00 89.00 1009 MET A N 1
ATOM 7304 C CA . MET A 1 1009 ? 20.088 23.361 -16.114 1.00 89.00 1009 MET A CA 1
ATOM 7305 C C . MET A 1 1009 ? 20.823 23.061 -14.813 1.00 89.00 1009 MET A C 1
ATOM 7307 O O . MET A 1 1009 ? 21.927 22.530 -14.874 1.00 89.00 1009 MET A O 1
ATOM 7311 N N . ALA A 1 1010 ? 20.218 23.383 -13.667 1.00 83.06 1010 ALA A N 1
ATOM 7312 C CA . ALA A 1 1010 ? 20.840 23.187 -12.359 1.00 83.06 1010 ALA A CA 1
ATOM 7313 C C . ALA A 1 1010 ? 21.074 21.704 -12.021 1.00 83.06 1010 ALA A C 1
ATOM 7315 O O . ALA A 1 1010 ? 21.981 21.384 -11.264 1.00 83.06 1010 ALA A O 1
ATOM 7316 N N . ALA A 1 1011 ? 20.262 20.799 -12.572 1.00 80.31 1011 ALA A N 1
ATOM 7317 C CA . ALA A 1 1011 ? 20.399 19.362 -12.341 1.00 80.31 1011 ALA A CA 1
ATOM 7318 C C . ALA A 1 1011 ? 21.268 18.649 -13.396 1.00 80.31 1011 ALA A C 1
ATOM 7320 O O . ALA A 1 1011 ? 21.860 17.611 -13.111 1.00 80.31 1011 ALA A O 1
ATOM 7321 N N . VAL A 1 1012 ? 21.331 19.173 -14.625 1.00 80.56 1012 VAL A N 1
ATOM 7322 C CA . VAL A 1 1012 ? 22.094 18.581 -15.740 1.00 80.56 1012 VAL A CA 1
ATOM 7323 C C . VAL A 1 1012 ? 23.532 19.112 -15.810 1.00 80.56 1012 VAL A C 1
ATOM 7325 O O . VAL A 1 1012 ? 24.428 18.399 -16.266 1.00 80.56 1012 VAL A O 1
ATOM 7328 N N . GLY A 1 1013 ? 23.765 20.354 -15.380 1.00 61.06 1013 GLY A N 1
ATOM 7329 C CA . GLY A 1 1013 ? 25.088 20.957 -15.250 1.00 61.06 1013 GLY A CA 1
ATOM 7330 C C . GLY A 1 1013 ? 25.486 21.043 -13.781 1.00 61.06 1013 GLY A C 1
ATOM 7331 O O . GLY A 1 1013 ? 24.845 21.773 -13.033 1.00 61.06 1013 GLY A O 1
ATOM 7332 N N . GLY A 1 1014 ? 26.519 20.290 -13.393 1.00 44.03 1014 GLY A N 1
ATOM 7333 C CA . GLY A 1 1014 ? 27.152 20.407 -12.075 1.00 44.03 1014 GLY A CA 1
ATOM 7334 C C . GLY A 1 1014 ? 27.813 21.759 -11.851 1.00 44.03 1014 GLY A C 1
ATOM 7335 O O . GLY A 1 1014 ? 28.334 22.329 -12.842 1.00 44.03 1014 GLY A O 1
#

Secondary structure (DSSP, 8-state):
--SSSSTTTSSSSS---SSSTTS--HHHHHGGGGGGGT--GGGGPPPGGGS--TT--HHHHHHHH-GGGHHHHHHTTSS-S-SSHHHHHHHHHHHTT-------PPPPTT-PPPTT---HHHHHHHHHHHHHHHHHHHHHHHHHTTS-HHHHHHHHHHHHHHHTTPPPPSS-HHHHHHHHHT---HHHHHHHHHHHHHHHHHHHHHHHHHHHT---SEEEEEETTEEEEEE-SS-EEE-HHHHTT-SEEEE--SEEEESS-TTEE-TT-EEEEEE--SEEEEE-SBS-SSEESSSEEEEEE-S-S-EEEE--BS-SS-EESSEEEEEEESSEEEEEEEEESS-EEBSEEEEEEE-TT-EEEEEEEESS-EETT-EEEEEEE-SS-EEEES-SSB-TTSTT-BEEEESS-EE--TTT----EEEEEEESSS-EEE--EEESS-EESS-EEEEEEESSS-EEEEEEEESS-EESS-EEEEEEESSS-EEEEEES-SS-EESS-EEEEEEESSS-EEEESS--S-EESS-EEEEEEESSS-EEEETTTT--EEETTEEEEEEEEEESSS-EEE-PPP-TTEEEES-EEETT---PPPPPPP---HHHHHHHHHHHHHHHHHHTTS-HHHHHHHHHHHHT--SS--HHHHHHHHHHHHH--SHHHHGGGT--SS-HHHHHHHHHHHHTTHHHHHHHHHHHHHH--HHHHHHHHHHGGGSGGGGHHHHHHHTT-SSHHHHHHHHHHHHHHT----SSS--HHHHHHHHHHHTTSPPPHHHHHHH-S--HHHHHHHHTT-TT--HHHHHHHHHTTTTTTS-SSPPPHHHHHHHHHHHHT--HHHHHHHHHHHHHHHHHHHHHHHHHHHHTT-SSHHHHHHHHHHHHHHT-GGGHHHHHHGGG-SSHHHHHHHHHHHHHTGGGGHHHHHHHHT-SSHHHHHHHHHHHHT-SSHHHHHTHHHHTT-SSHHHHHHHHHHGGG--GGGGGGGGGGHHHHHHHHHH-SSHHHHHHHHHHHHHH--

Foldseek 3Di:
DDDDPVVPVVVVDDDPPDPPQPPADQLNQFQVWQVLLVHHQQLQAFQPQLDPFAQFAPLFNVCNRGVSCVRVLVVVPPPQQDPFQLSLLVVQCVSLVQDDDPDDDDQDPDDFADPQQPDPLVRVLVSLLLSLLQQLLVLLVVLCVQDDDVLQVLLLQQLQCVQQVHDGPPDCNQVSLVSLSSRDQNSQSSSQSSNRVSCVVSVVSLQVCLVVQSDAAWDWDQGNSFIEIEHTAEEDEAACVNCVRHQEYEHSEDAYEYPDAAQFEERSGHGYYAYAYQHYEYDEAEGHAFFYASHGGHHHHPHAHEYEDEYEAREAFAYNSHTGHHAHHYAAHYEYEGRHQFAWELETGYHHYAYAQHEAEYEAQHQFAWFRSITGEHEAHYEQYEHYFQQAAAAQVDQLATHGSHQFEWEYLLLHRATETGHHEYAYEQYEYDEEPRYAFAYYGSTGGEHAAHEYNYEAEYEARYQFAFEALGTGEYAHAYYHYEHEYEERDDQAWYQSTGGDYHEEYYHYEYAYNYGYQEWDNSTEGEAEEEYEQYEHNGAQRQAWDQDPLFTTAGEHGYDYYNAEHADYAQASRGDYYDHDYDVPRHDDHDDGDHYDCVVQQVVLVVVLVVQLVVLVPPPPLSSLLSLLVSLLPSGNHQVSNLVSLLVCLVVVPCLLLRLLVNDDSSSVSSLLSSLLSNLLSALNSLVSLLVSLVPDDDPSNLSSLLSLLRHALSNLVVLLVQCPDPDLSSVLSSLLSLLQNLFCFQAQAGGLLQCLVLLLVLALHQDDPVSCSSNHFYQLSSLSSLLSQFPPRDSVLNSQLSVQQVSCSNPPGGRDVSSVNSSSVVRNNHDPVRSVSSVVSSVSSLVCLVSSLVSLLVQCPPPDVSSVLSSLSSNLRSLALVCLVVLLVQCPPPNPSSNSSSLLSLQRSAPSNQVSLLVQCVDPDLSSVLSSLLSLQNHSYPVSVVSLVSQLVDPDLSSNSSNLNSLVVHGPVCVLVSVVCLVSLVCQLPPPPDPSSNSSSVSSNVVSPD

pLDDT: mean 88.34, std 12.74, range [22.62, 98.56]

Radius of gyration: 31.56 Å; chains: 1; bounding box: 82×106×88 Å